Protein AF-A0A9X9LGQ1-F1 (afdb_monomer)

Structure (mmCIF, N/CA/C/O backbone):
data_AF-A0A9X9LGQ1-F1
#
_entry.id   AF-A0A9X9LGQ1-F1
#
loop_
_atom_site.group_PDB
_atom_site.id
_atom_site.type_symbol
_atom_site.label_atom_id
_atom_site.label_alt_id
_atom_site.label_comp_id
_atom_site.label_asym_id
_atom_site.label_entity_id
_atom_site.label_seq_id
_atom_site.pdbx_PDB_ins_code
_atom_site.Cartn_x
_atom_site.Cartn_y
_atom_site.Cartn_z
_atom_site.occupancy
_atom_site.B_iso_or_equiv
_atom_site.auth_seq_id
_atom_site.auth_comp_id
_atom_site.auth_asym_id
_atom_site.auth_atom_id
_atom_site.pdbx_PDB_model_num
ATOM 1 N N . LEU A 1 1 ? 14.668 6.853 -8.071 1.00 37.50 1 LEU A N 1
ATOM 2 C CA . LEU A 1 1 ? 14.312 5.574 -8.733 1.00 37.50 1 LEU A CA 1
ATOM 3 C C . LEU A 1 1 ? 15.547 4.689 -8.682 1.00 37.50 1 LEU A C 1
ATOM 5 O O . LEU A 1 1 ? 16.580 5.127 -9.162 1.00 37.50 1 LEU A O 1
ATOM 9 N N . THR A 1 2 ? 15.492 3.533 -8.028 1.00 37.81 2 THR A N 1
ATOM 10 C CA . THR A 1 2 ? 16.637 2.611 -7.967 1.00 37.81 2 THR A CA 1
ATOM 11 C C . THR A 1 2 ? 16.695 1.778 -9.253 1.00 37.81 2 THR A C 1
ATOM 13 O O . THR A 1 2 ? 15.685 1.151 -9.585 1.00 37.81 2 THR A O 1
ATOM 16 N N . PRO A 1 3 ? 17.831 1.768 -9.972 1.00 42.03 3 PRO A N 1
ATOM 17 C CA . PRO A 1 3 ? 18.050 0.942 -11.166 1.00 42.03 3 PRO A CA 1
ATOM 18 C C . PRO A 1 3 ? 17.846 -0.563 -10.924 1.00 42.03 3 PRO A C 1
ATOM 20 O O . PRO A 1 3 ? 17.483 -1.289 -11.843 1.00 42.03 3 PRO A O 1
ATOM 23 N N . ASP A 1 4 ? 17.998 -1.006 -9.673 1.00 45.75 4 ASP A N 1
ATOM 24 C CA . ASP A 1 4 ? 18.010 -2.413 -9.246 1.00 45.75 4 ASP A CA 1
ATOM 25 C C . ASP A 1 4 ? 16.699 -3.191 -9.452 1.00 45.75 4 ASP A C 1
ATOM 27 O O . ASP A 1 4 ? 16.687 -4.413 -9.318 1.00 45.75 4 ASP A O 1
ATOM 31 N N . ASP A 1 5 ? 15.580 -2.515 -9.733 1.00 49.78 5 ASP A N 1
ATOM 32 C CA . ASP A 1 5 ? 14.284 -3.179 -9.960 1.00 49.78 5 ASP A CA 1
ATOM 33 C C . ASP A 1 5 ? 14.076 -3.576 -11.439 1.00 49.78 5 ASP A C 1
ATOM 35 O O . ASP A 1 5 ? 13.166 -4.340 -11.760 1.00 49.78 5 ASP A O 1
ATOM 39 N N . PHE A 1 6 ? 14.915 -3.055 -12.344 1.00 53.09 6 PHE A N 1
ATOM 40 C CA . PHE A 1 6 ? 14.884 -3.315 -13.789 1.00 53.09 6 PHE A CA 1
ATOM 41 C C . PHE A 1 6 ? 16.257 -3.723 -14.334 1.00 53.09 6 PHE A C 1
ATOM 43 O O . PHE A 1 6 ? 16.522 -3.556 -15.523 1.00 53.09 6 PHE A O 1
ATOM 50 N N . THR A 1 7 ? 17.151 -4.238 -13.488 1.00 54.44 7 THR A N 1
ATOM 51 C CA . THR A 1 7 ? 18.443 -4.748 -13.946 1.00 54.44 7 THR A CA 1
ATOM 52 C C . THR A 1 7 ? 18.220 -5.937 -14.874 1.00 54.44 7 THR A C 1
ATOM 54 O O . THR A 1 7 ? 17.650 -6.961 -14.506 1.00 54.44 7 THR A O 1
ATOM 57 N N . VAL A 1 8 ? 18.659 -5.778 -16.117 1.00 58.62 8 VAL A N 1
ATOM 58 C CA . VAL A 1 8 ? 18.653 -6.825 -17.136 1.00 58.62 8 VAL A CA 1
ATOM 59 C C . VAL A 1 8 ? 20.102 -7.102 -17.503 1.00 58.62 8 VAL A C 1
ATOM 61 O O . VAL A 1 8 ? 20.921 -6.180 -17.548 1.00 58.62 8 VAL A O 1
ATOM 64 N N . LYS A 1 9 ? 20.435 -8.370 -17.760 1.00 60.38 9 LYS A N 1
ATOM 65 C CA . LYS A 1 9 ? 21.733 -8.724 -18.340 1.00 60.38 9 LYS A CA 1
ATOM 66 C C . LYS A 1 9 ? 21.868 -8.002 -19.683 1.00 60.38 9 LYS A C 1
ATOM 68 O O . LYS A 1 9 ? 20.999 -8.117 -20.538 1.00 60.38 9 LYS A O 1
ATOM 73 N N . THR A 1 10 ? 22.928 -7.215 -19.834 1.00 57.84 10 THR A N 1
ATOM 74 C CA . THR A 1 10 ? 23.156 -6.373 -21.023 1.00 57.84 10 THR A CA 1
ATOM 75 C C . THR A 1 10 ? 23.860 -7.114 -22.162 1.00 57.84 10 THR A C 1
ATOM 77 O O . THR A 1 10 ? 23.967 -6.569 -23.264 1.00 57.84 10 THR A O 1
ATOM 80 N N . ASN A 1 11 ? 24.282 -8.353 -21.892 1.00 62.91 11 ASN A N 1
ATOM 81 C CA . ASN A 1 11 ? 24.952 -9.245 -22.828 1.00 62.91 11 ASN A CA 1
ATOM 82 C C . ASN A 1 11 ? 23.941 -10.226 -23.425 1.00 62.91 11 ASN A C 1
ATOM 84 O O . ASN A 1 11 ? 22.983 -10.631 -22.758 1.00 62.91 11 ASN A O 1
ATOM 88 N N . ILE A 1 12 ? 24.189 -10.640 -24.664 1.00 66.06 12 ILE A N 1
ATOM 89 C CA . ILE A 1 12 ? 23.368 -11.639 -25.348 1.00 66.06 12 ILE A CA 1
ATOM 90 C C . ILE A 1 12 ? 23.609 -12.994 -24.682 1.00 66.06 12 ILE A C 1
ATOM 92 O O . ILE A 1 12 ? 24.744 -13.454 -24.590 1.00 66.06 12 ILE A O 1
ATOM 96 N N . SER A 1 13 ? 22.546 -13.643 -24.211 1.00 63.53 13 SER A N 1
ATOM 97 C CA . SER A 1 13 ? 22.615 -15.055 -23.839 1.00 63.53 13 SER A CA 1
ATOM 98 C C . SER A 1 13 ? 22.369 -15.910 -25.077 1.00 63.53 13 SER A C 1
ATOM 100 O O . SER A 1 13 ? 21.325 -15.766 -25.716 1.00 63.53 13 SER A O 1
ATOM 102 N N . GLU A 1 14 ? 23.299 -16.806 -25.395 1.00 64.75 14 GLU A N 1
ATOM 103 C CA . GLU A 1 14 ? 23.123 -17.762 -26.486 1.00 64.75 14 GLU A CA 1
ATOM 104 C C . GLU A 1 14 ? 21.973 -18.725 -26.164 1.00 64.75 14 GLU A C 1
ATOM 106 O O . GLU A 1 14 ? 21.966 -19.403 -25.135 1.00 64.75 14 GLU A O 1
ATOM 111 N N . VAL A 1 15 ? 20.978 -18.774 -27.049 1.00 69.56 15 VAL A N 1
ATOM 112 C CA . VAL A 1 15 ? 19.832 -19.680 -26.942 1.00 69.56 15 VAL A CA 1
ATOM 113 C C . VAL A 1 15 ? 19.718 -20.459 -28.240 1.00 69.56 15 VAL A C 1
ATOM 115 O O . VAL A 1 15 ? 19.598 -19.870 -29.311 1.00 69.56 15 VAL A O 1
ATOM 118 N N . ASN A 1 16 ? 19.719 -21.788 -28.148 1.00 73.00 16 ASN A N 1
ATOM 119 C CA . ASN A 1 16 ? 19.565 -22.659 -29.306 1.00 73.00 16 ASN A CA 1
ATOM 120 C C . ASN A 1 16 ? 18.090 -23.085 -29.469 1.00 73.00 16 ASN A C 1
ATOM 122 O O . ASN A 1 16 ? 17.499 -23.754 -28.613 1.00 73.00 16 ASN A O 1
ATOM 126 N N . ALA A 1 17 ? 17.487 -22.681 -30.585 1.00 64.69 17 ALA A N 1
ATOM 127 C CA . ALA A 1 17 ? 16.100 -22.941 -30.945 1.00 64.69 17 ALA A CA 1
ATOM 128 C C . ALA A 1 17 ? 15.830 -24.433 -31.162 1.00 64.69 17 ALA A C 1
ATOM 130 O O . ALA A 1 17 ? 14.736 -24.893 -30.846 1.00 64.69 17 ALA A O 1
ATOM 131 N N . ALA A 1 18 ? 16.812 -25.208 -31.638 1.00 60.62 18 ALA A N 1
ATOM 132 C CA . ALA A 1 18 ? 16.651 -26.646 -31.847 1.00 60.62 18 ALA A CA 1
ATOM 133 C C . ALA A 1 18 ? 16.437 -27.381 -30.517 1.00 60.62 18 ALA A C 1
ATOM 135 O O . ALA A 1 18 ? 15.508 -28.174 -30.388 1.00 60.62 18 ALA A O 1
ATOM 136 N N . THR A 1 19 ? 17.231 -27.059 -29.492 1.00 69.19 19 THR A N 1
ATOM 137 C CA . THR A 1 19 ? 17.069 -27.618 -28.139 1.00 69.19 19 THR A CA 1
ATOM 138 C C . THR A 1 19 ? 15.745 -27.230 -27.493 1.00 69.19 19 THR A C 1
ATOM 140 O O . THR A 1 19 ? 15.154 -28.041 -26.785 1.00 69.19 19 THR A O 1
ATOM 143 N N . LEU A 1 20 ? 15.241 -26.021 -27.758 1.00 66.88 20 LEU A N 1
ATOM 144 C CA . LEU A 1 20 ? 13.956 -25.580 -27.218 1.00 66.88 20 LEU A CA 1
ATOM 145 C C . LEU A 1 20 ? 12.765 -26.237 -27.907 1.00 66.88 20 LEU A C 1
ATOM 147 O O . LEU A 1 20 ? 11.826 -26.635 -27.224 1.00 66.88 20 LEU A O 1
ATOM 151 N N . LEU A 1 21 ? 12.823 -26.374 -29.235 1.00 61.62 21 LEU A N 1
ATOM 152 C CA . LEU A 1 21 ? 11.795 -27.029 -30.044 1.00 61.62 21 LEU A CA 1
ATOM 153 C C . LEU A 1 21 ? 11.721 -28.539 -29.771 1.00 61.62 21 LEU A C 1
ATOM 155 O O . LEU A 1 21 ? 10.626 -29.089 -29.732 1.00 61.62 21 LEU A O 1
ATOM 159 N N . LEU A 1 22 ? 12.864 -29.197 -29.544 1.00 58.12 22 LEU A N 1
ATOM 160 C CA . LEU A 1 22 ? 12.940 -30.630 -29.228 1.00 58.12 22 LEU A CA 1
ATOM 161 C C . LEU A 1 22 ? 12.661 -30.933 -27.744 1.00 58.12 22 LEU A C 1
ATOM 163 O O . LEU A 1 22 ? 12.143 -31.995 -27.421 1.00 58.12 22 LEU A O 1
ATOM 167 N N . GLY A 1 23 ? 12.948 -30.000 -26.829 1.00 52.22 23 GLY A N 1
ATOM 168 C CA . GLY A 1 23 ? 12.677 -30.145 -25.392 1.00 52.22 23 GLY A CA 1
ATOM 169 C C . GLY A 1 23 ? 11.207 -29.956 -24.980 1.00 52.22 23 GLY A C 1
ATOM 170 O O . GLY A 1 23 ? 10.876 -30.122 -23.801 1.00 52.22 23 GLY A O 1
ATOM 171 N N . LEU A 1 24 ? 10.319 -29.614 -25.924 1.00 47.78 24 LEU A N 1
ATOM 172 C CA . LEU A 1 24 ? 8.901 -29.293 -25.694 1.00 47.78 24 LEU A CA 1
ATOM 173 C C . LEU A 1 24 ? 8.084 -30.437 -25.067 1.00 47.78 24 LEU A C 1
ATOM 175 O O . LEU A 1 24 ? 7.090 -30.164 -24.393 1.00 47.78 24 LEU A O 1
ATOM 179 N N . GLU A 1 25 ? 8.518 -31.695 -25.189 1.00 41.34 25 GLU A N 1
ATOM 180 C CA . GLU A 1 25 ? 7.851 -32.841 -24.545 1.00 41.34 25 GLU A CA 1
ATOM 181 C C . GLU A 1 25 ? 7.913 -32.798 -23.005 1.00 41.34 25 GLU A C 1
ATOM 183 O O . GLU A 1 25 ? 7.108 -33.432 -22.324 1.00 41.34 25 GLU A O 1
ATOM 188 N N . SER A 1 26 ? 8.798 -31.984 -22.419 1.00 38.19 26 SER A N 1
ATOM 189 C CA . SER A 1 26 ? 8.917 -31.828 -20.961 1.00 38.19 26 SER A CA 1
ATOM 190 C C . SER A 1 26 ? 8.069 -30.686 -20.360 1.00 38.19 26 SER A C 1
ATOM 192 O O . SER A 1 26 ? 8.053 -30.497 -19.140 1.00 38.19 26 SER A O 1
ATOM 194 N N . GLN A 1 27 ? 7.312 -29.940 -21.179 1.00 45.09 27 GLN A N 1
ATOM 195 C CA . GLN A 1 27 ? 6.617 -28.707 -20.765 1.00 45.09 27 GLN A CA 1
ATOM 196 C C . GLN A 1 27 ? 5.243 -28.906 -20.101 1.00 45.09 27 GLN A C 1
ATOM 198 O O . GLN A 1 27 ? 4.714 -27.965 -19.509 1.00 45.09 27 GLN A O 1
ATOM 203 N N . HIS A 1 28 ? 4.685 -30.122 -20.072 1.00 40.34 28 HIS A N 1
ATOM 204 C CA . HIS A 1 28 ? 3.488 -30.422 -19.261 1.00 40.34 28 HIS A CA 1
ATOM 205 C C . HIS A 1 28 ? 3.720 -30.296 -17.739 1.00 40.34 28 HIS A C 1
ATOM 207 O O . HIS A 1 28 ? 2.773 -30.376 -16.964 1.00 40.34 28 HIS A O 1
ATOM 213 N N . LYS A 1 29 ? 4.958 -30.038 -17.290 1.00 38.88 29 LYS A N 1
ATOM 214 C CA . LYS A 1 29 ? 5.277 -29.711 -15.888 1.00 38.88 29 LYS A CA 1
ATOM 215 C C . LYS A 1 29 ? 5.228 -28.210 -15.551 1.00 38.88 29 LYS A C 1
ATOM 217 O O . LYS A 1 29 ? 5.363 -27.874 -14.380 1.00 38.88 29 LYS A O 1
ATOM 222 N N . ILE A 1 30 ? 5.022 -27.314 -16.526 1.00 44.62 30 ILE A N 1
ATOM 223 C CA . ILE A 1 30 ? 4.969 -25.847 -16.314 1.00 44.62 30 ILE A CA 1
ATOM 224 C C . ILE A 1 30 ? 3.532 -25.359 -16.023 1.00 44.62 30 ILE A C 1
ATOM 226 O O . ILE A 1 30 ? 3.333 -24.263 -15.509 1.00 44.62 30 ILE A O 1
ATOM 230 N N . SER A 1 31 ? 2.507 -26.180 -16.281 1.00 41.81 31 SER A N 1
ATOM 231 C CA . SER A 1 31 ? 1.094 -25.815 -16.081 1.00 41.81 31 SER A CA 1
ATOM 232 C C . SER A 1 31 ? 0.617 -25.858 -14.626 1.00 41.81 31 SER A C 1
ATOM 234 O O . SER A 1 31 ? -0.513 -25.455 -14.352 1.00 41.81 31 SER A O 1
ATOM 236 N N . VAL A 1 32 ? 1.444 -26.330 -13.688 1.00 43.47 32 VAL A N 1
ATOM 237 C CA . VAL A 1 32 ? 1.175 -26.167 -12.256 1.00 43.47 32 VAL A CA 1
ATOM 238 C C . VAL A 1 32 ? 1.901 -24.901 -11.809 1.00 43.47 32 VAL A C 1
ATOM 240 O O . VAL A 1 32 ? 3.135 -24.899 -11.810 1.00 43.47 32 VAL A O 1
ATOM 243 N N . PRO A 1 33 ? 1.184 -23.827 -11.426 1.00 52.44 33 PRO A N 1
ATOM 244 C CA . PRO A 1 33 ? 1.827 -22.669 -10.827 1.00 52.44 33 PRO A CA 1
ATOM 245 C C . PRO A 1 33 ? 2.613 -23.157 -9.611 1.00 52.44 33 PRO A C 1
ATOM 247 O O . PRO A 1 33 ? 2.033 -23.746 -8.694 1.00 52.44 33 PRO A O 1
ATOM 250 N N . ARG A 1 34 ? 3.936 -22.966 -9.615 1.00 57.09 34 ARG A N 1
ATOM 251 C CA . ARG A 1 34 ? 4.754 -23.253 -8.433 1.00 57.09 34 ARG A CA 1
ATOM 252 C C . ARG A 1 34 ? 4.221 -22.423 -7.267 1.00 57.09 34 ARG A C 1
ATOM 254 O O . ARG A 1 34 ? 3.729 -21.311 -7.460 1.00 57.09 34 ARG A O 1
ATOM 261 N N . ALA A 1 35 ? 4.277 -22.989 -6.063 1.00 52.69 35 ALA A N 1
ATOM 262 C CA . ALA A 1 35 ? 3.878 -22.258 -4.871 1.00 52.69 35 ALA A CA 1
ATOM 263 C C . ALA A 1 35 ? 4.704 -20.959 -4.788 1.00 52.69 35 ALA A C 1
ATOM 265 O O . ALA A 1 35 ? 5.930 -21.040 -4.899 1.00 52.69 35 ALA A O 1
ATOM 266 N N . PRO A 1 36 ? 4.059 -19.791 -4.613 1.00 59.88 36 PRO A N 1
ATOM 267 C CA . PRO A 1 36 ? 4.766 -18.525 -4.649 1.00 59.88 36 PRO A CA 1
ATOM 268 C C . PRO A 1 36 ? 5.815 -18.482 -3.542 1.00 59.88 36 PRO A C 1
ATOM 270 O O . PRO A 1 36 ? 5.516 -18.721 -2.367 1.00 59.88 36 PRO A O 1
ATOM 273 N N . THR A 1 37 ? 7.056 -18.208 -3.929 1.00 66.62 37 THR A N 1
ATOM 274 C CA . THR A 1 37 ? 8.180 -18.114 -2.997 1.00 66.62 37 THR A CA 1
ATOM 275 C C . THR A 1 37 ? 8.055 -16.863 -2.118 1.00 66.62 37 THR A C 1
ATOM 277 O O . THR A 1 37 ? 7.356 -15.902 -2.450 1.00 66.62 37 THR A O 1
ATOM 280 N N . LYS A 1 38 ? 8.743 -16.843 -0.966 1.00 60.59 38 LYS A N 1
ATOM 281 C CA . LYS A 1 38 ? 8.762 -15.674 -0.061 1.00 60.59 38 LYS A CA 1
ATOM 282 C C . LYS A 1 38 ? 9.223 -14.394 -0.782 1.00 60.59 38 LYS A C 1
ATOM 284 O O . LYS A 1 38 ? 8.750 -13.307 -0.452 1.00 60.59 38 LYS A O 1
ATOM 289 N N . ASP A 1 39 ? 10.085 -14.542 -1.786 1.00 60.25 39 ASP A N 1
ATOM 290 C CA . ASP A 1 39 ? 10.628 -13.440 -2.579 1.00 60.25 39 ASP A CA 1
ATOM 291 C C . ASP A 1 39 ? 9.631 -12.936 -3.637 1.00 60.25 39 ASP A C 1
ATOM 293 O O . ASP A 1 39 ? 9.506 -11.724 -3.820 1.00 60.25 39 ASP A O 1
ATOM 297 N N . GLU A 1 40 ? 8.823 -13.810 -4.247 1.00 59.50 40 GLU A N 1
ATOM 298 C CA . GLU A 1 40 ? 7.705 -13.417 -5.127 1.00 59.50 40 GLU A CA 1
ATOM 299 C C . GLU A 1 40 ? 6.584 -12.682 -4.376 1.00 59.50 40 GLU A C 1
ATOM 301 O O . GLU A 1 40 ? 5.919 -11.809 -4.938 1.00 59.50 40 GLU A O 1
ATOM 306 N N . MET A 1 41 ? 6.387 -13.008 -3.094 1.00 62.09 41 MET A N 1
ATOM 307 C CA . MET A 1 41 ? 5.446 -12.315 -2.205 1.00 62.09 41 MET A CA 1
ATOM 308 C C . MET A 1 41 ? 6.032 -11.053 -1.551 1.00 62.09 41 MET A C 1
ATOM 310 O O . MET A 1 41 ? 5.342 -10.391 -0.772 1.00 62.09 41 MET A O 1
ATOM 314 N N . SER A 1 42 ? 7.292 -10.706 -1.827 1.00 70.88 42 SER A N 1
ATOM 315 C CA . SER A 1 42 ? 7.921 -9.518 -1.245 1.00 70.88 42 SER A CA 1
ATOM 316 C C . SER A 1 42 ? 7.278 -8.218 -1.749 1.00 70.88 42 SER A C 1
ATOM 318 O O . SER A 1 42 ? 6.814 -8.117 -2.889 1.00 70.88 42 SER A O 1
ATOM 320 N N . LEU A 1 43 ? 7.288 -7.169 -0.917 1.00 72.19 43 LEU A N 1
ATOM 321 C CA . LEU A 1 43 ? 6.832 -5.833 -1.328 1.00 72.19 43 LEU A CA 1
ATOM 322 C C . LEU A 1 43 ? 7.687 -5.259 -2.471 1.00 72.19 43 LEU A C 1
ATOM 324 O O . LEU A 1 43 ? 7.174 -4.498 -3.300 1.00 72.19 43 LEU A O 1
ATOM 328 N N . ARG A 1 44 ? 8.953 -5.680 -2.582 1.00 74.25 44 ARG A N 1
ATOM 329 C CA . ARG A 1 44 ? 9.807 -5.401 -3.741 1.00 74.25 44 ARG A CA 1
ATOM 330 C C . ARG A 1 44 ? 9.225 -5.984 -5.030 1.00 74.25 44 ARG A C 1
ATOM 332 O O . ARG A 1 44 ? 9.036 -5.237 -5.992 1.00 74.25 44 ARG A O 1
ATOM 339 N N . ALA A 1 45 ? 8.889 -7.275 -5.045 1.00 74.25 45 ALA A N 1
ATOM 340 C CA . ALA A 1 45 ? 8.277 -7.931 -6.202 1.00 74.25 45 ALA A CA 1
ATOM 341 C C . ALA A 1 45 ? 6.912 -7.312 -6.547 1.00 74.25 45 ALA A C 1
ATOM 343 O O . ALA A 1 45 ? 6.625 -7.039 -7.717 1.00 74.25 45 ALA A O 1
ATOM 344 N N . TYR A 1 46 ? 6.107 -6.980 -5.532 1.00 76.94 46 TYR A N 1
ATOM 345 C CA . TYR A 1 46 ? 4.850 -6.250 -5.711 1.00 76.94 46 TYR A CA 1
ATOM 346 C C . TYR A 1 46 ? 5.060 -4.894 -6.403 1.00 76.94 46 TYR A C 1
ATOM 348 O O . TYR A 1 46 ? 4.395 -4.573 -7.392 1.00 76.94 46 TYR A O 1
ATOM 356 N N . THR A 1 47 ? 6.032 -4.111 -5.933 1.00 74.50 47 THR A N 1
ATOM 357 C CA . THR A 1 47 ? 6.358 -2.796 -6.500 1.00 74.50 47 THR A CA 1
ATOM 358 C C . THR A 1 47 ? 6.870 -2.915 -7.932 1.00 74.50 47 THR A C 1
ATOM 360 O O . THR A 1 47 ? 6.437 -2.152 -8.802 1.00 74.50 47 THR A O 1
ATOM 363 N N . ALA A 1 48 ? 7.748 -3.884 -8.204 1.00 76.25 48 ALA A N 1
ATOM 364 C CA . ALA A 1 48 ? 8.250 -4.169 -9.545 1.00 76.25 48 ALA A CA 1
ATOM 365 C C . ALA A 1 48 ? 7.101 -4.530 -10.501 1.00 76.25 48 ALA A C 1
ATOM 367 O O . ALA A 1 48 ? 6.974 -3.929 -11.572 1.00 76.25 48 ALA A O 1
ATOM 368 N N . ARG A 1 49 ? 6.180 -5.406 -10.077 1.00 78.31 49 ARG A N 1
ATOM 369 C CA . ARG A 1 49 ? 4.978 -5.769 -10.843 1.00 78.31 49 ARG A CA 1
ATOM 370 C C . ARG A 1 49 ? 4.067 -4.569 -11.094 1.00 78.31 49 ARG A C 1
ATOM 372 O O . ARG A 1 49 ? 3.584 -4.388 -12.210 1.00 78.31 49 ARG A O 1
ATOM 379 N N . CYS A 1 50 ? 3.845 -3.721 -10.094 1.00 78.81 50 CYS A N 1
ATOM 380 C CA . CYS A 1 50 ? 3.052 -2.500 -10.234 1.00 78.81 50 CYS A CA 1
ATOM 381 C C . CYS A 1 50 ? 3.668 -1.516 -11.233 1.00 78.81 50 CYS A C 1
ATOM 383 O O . CYS A 1 50 ? 2.952 -0.963 -12.070 1.00 78.81 50 CYS A O 1
ATOM 385 N N . ARG A 1 51 ? 4.989 -1.313 -11.189 1.00 78.62 51 ARG A N 1
ATOM 386 C CA . ARG A 1 51 ? 5.697 -0.473 -12.165 1.00 78.62 51 ARG A CA 1
ATOM 387 C C . ARG A 1 51 ? 5.606 -1.047 -13.569 1.00 78.62 51 ARG A C 1
ATOM 389 O O . ARG A 1 51 ? 5.271 -0.316 -14.495 1.00 78.62 51 ARG A O 1
ATOM 396 N N . LEU A 1 52 ? 5.810 -2.350 -13.715 1.00 82.38 52 LEU A N 1
ATOM 397 C CA . LEU A 1 52 ? 5.694 -3.026 -14.998 1.00 82.38 52 LEU A CA 1
ATOM 398 C C . LEU A 1 52 ? 4.253 -2.948 -15.539 1.00 82.38 52 LEU A C 1
ATOM 400 O O . LEU A 1 52 ? 4.053 -2.665 -16.712 1.00 82.38 52 LEU A O 1
ATOM 404 N N . ASN A 1 53 ? 3.229 -3.034 -14.685 1.00 84.06 53 ASN A N 1
ATOM 405 C CA . ASN A 1 53 ? 1.837 -2.779 -15.074 1.00 84.06 53 ASN A CA 1
ATOM 406 C C . ASN A 1 53 ? 1.582 -1.327 -15.514 1.00 84.06 53 ASN A C 1
ATOM 408 O O . ASN A 1 53 ? 0.797 -1.095 -16.435 1.00 84.06 53 ASN A O 1
ATOM 412 N N . ARG A 1 54 ? 2.224 -0.332 -14.885 1.00 85.31 54 ARG A N 1
ATOM 413 C CA . ARG A 1 54 ? 2.160 1.066 -15.350 1.00 85.31 54 ARG A CA 1
ATOM 414 C C . ARG A 1 54 ? 2.802 1.212 -16.729 1.00 85.31 54 ARG A C 1
ATOM 416 O O . ARG A 1 54 ? 2.204 1.869 -17.581 1.00 85.31 54 ARG A O 1
ATOM 423 N N . LEU A 1 55 ? 3.944 0.558 -16.957 1.00 86.19 55 LEU A N 1
ATOM 424 C CA . LEU A 1 55 ? 4.603 0.506 -18.263 1.00 86.19 55 LEU A CA 1
ATOM 425 C C . LEU A 1 55 ? 3.706 -0.159 -19.305 1.00 86.19 55 LEU A C 1
ATOM 427 O O . LEU A 1 55 ? 3.457 0.457 -20.330 1.00 86.19 55 LEU A O 1
ATOM 431 N N . ARG A 1 56 ? 3.111 -1.325 -19.016 1.00 87.56 56 ARG A N 1
ATOM 432 C CA . ARG A 1 56 ? 2.127 -1.992 -19.893 1.00 87.56 56 ARG A CA 1
ATOM 433 C C . ARG A 1 56 ? 0.987 -1.054 -20.285 1.00 87.56 56 ARG A C 1
ATOM 435 O O . ARG A 1 56 ? 0.683 -0.902 -21.460 1.00 87.56 56 ARG A O 1
ATOM 442 N N . ARG A 1 57 ? 0.384 -0.349 -19.319 1.00 88.12 57 ARG A N 1
ATOM 443 C CA . ARG A 1 57 ? -0.688 0.626 -19.603 1.00 88.12 57 ARG A CA 1
ATOM 444 C C . ARG A 1 57 ? -0.206 1.792 -20.460 1.00 88.12 57 ARG A C 1
ATOM 446 O O . ARG A 1 57 ? -0.946 2.269 -21.313 1.00 88.12 57 ARG A O 1
ATOM 453 N N . ALA A 1 58 ? 0.994 2.307 -20.214 1.00 88.69 58 ALA A N 1
ATOM 454 C CA . ALA A 1 58 ? 1.573 3.367 -21.034 1.00 88.69 58 ALA A CA 1
ATOM 455 C C . ALA A 1 58 ? 1.886 2.868 -22.458 1.00 88.69 58 ALA A C 1
ATOM 457 O O . ALA A 1 58 ? 1.537 3.539 -23.423 1.00 88.69 58 ALA A O 1
ATOM 458 N N . ALA A 1 59 ? 2.406 1.650 -22.586 1.00 89.75 59 ALA A N 1
ATOM 459 C CA . ALA A 1 59 ? 2.695 0.978 -23.842 1.00 89.75 59 ALA A CA 1
ATOM 460 C C . ALA A 1 59 ? 1.418 0.742 -24.669 1.00 89.75 59 ALA A C 1
ATOM 462 O O . ALA A 1 59 ? 1.366 1.113 -25.838 1.00 89.75 59 ALA A O 1
ATOM 463 N N . CYS A 1 60 ? 0.342 0.243 -24.048 1.00 89.50 60 CYS A N 1
ATOM 464 C CA . CYS A 1 60 ? -0.961 0.099 -24.703 1.00 89.50 60 CYS A CA 1
ATOM 465 C C . CYS A 1 60 ? -1.551 1.454 -25.121 1.00 89.50 60 CYS A C 1
ATOM 467 O O . CYS A 1 60 ? -2.132 1.556 -26.198 1.00 89.50 60 CYS A O 1
ATOM 469 N N . ARG A 1 61 ? -1.381 2.516 -24.318 1.00 89.75 61 ARG A N 1
ATOM 470 C CA . ARG A 1 61 ? -1.801 3.881 -24.696 1.00 89.75 61 ARG A CA 1
ATOM 471 C C . ARG A 1 61 ? -1.024 4.420 -25.899 1.00 89.75 61 ARG A C 1
ATOM 473 O O . ARG A 1 61 ? -1.613 5.072 -26.753 1.00 89.75 61 ARG A O 1
ATOM 480 N N . LEU A 1 62 ? 0.272 4.123 -25.998 1.00 88.88 62 LEU A N 1
ATOM 481 C CA . LEU A 1 62 ? 1.069 4.466 -27.178 1.00 88.88 62 LEU A CA 1
ATOM 482 C C . LEU A 1 62 ? 0.636 3.663 -28.406 1.00 88.88 62 LEU A C 1
ATOM 484 O O . LEU A 1 62 ? 0.473 4.234 -29.484 1.00 88.88 62 LEU A O 1
ATOM 488 N N . PHE A 1 63 ? 0.396 2.362 -28.241 1.00 89.00 63 PHE A N 1
ATOM 489 C CA . PHE A 1 63 ? -0.039 1.482 -29.324 1.00 89.00 63 PHE A CA 1
ATOM 490 C C . PHE A 1 63 ? -1.427 1.862 -29.869 1.00 89.00 63 PHE A C 1
ATOM 492 O O . PHE A 1 63 ? -1.659 1.826 -31.072 1.00 89.00 63 PHE A O 1
ATOM 499 N N . THR A 1 64 ? -2.330 2.305 -28.991 1.00 89.75 64 THR A N 1
ATOM 500 C CA . THR A 1 64 ? -3.682 2.781 -29.342 1.00 89.75 64 THR A CA 1
ATOM 501 C C . THR A 1 64 ? -3.728 4.245 -29.788 1.00 89.75 64 THR A C 1
ATOM 503 O O . THR A 1 64 ? -4.806 4.766 -30.071 1.00 89.75 64 THR A O 1
ATOM 506 N N . SER A 1 65 ? -2.581 4.924 -29.886 1.00 90.69 65 SER A N 1
ATOM 507 C CA . SER A 1 65 ? -2.531 6.301 -30.380 1.00 90.69 65 SER A CA 1
ATOM 508 C C . SER A 1 65 ? -3.007 6.396 -31.833 1.00 90.69 65 SER A C 1
ATOM 510 O O . SER A 1 65 ? -2.749 5.510 -32.648 1.00 90.69 65 SER A O 1
ATOM 512 N N . GLU A 1 66 ? -3.665 7.501 -32.193 1.00 87.25 66 GLU A N 1
ATOM 513 C CA . GLU A 1 66 ? -4.247 7.664 -33.534 1.00 87.25 66 GLU A CA 1
ATOM 514 C C . GLU A 1 66 ? -3.226 7.497 -34.666 1.00 87.25 66 GLU A C 1
ATOM 516 O O . GLU A 1 66 ? -3.552 6.949 -35.719 1.00 87.25 66 GLU A O 1
ATOM 521 N N . LYS A 1 67 ? -1.988 7.962 -34.453 1.00 85.06 67 LYS A N 1
ATOM 522 C CA . LYS A 1 67 ? -0.898 7.827 -35.428 1.00 85.06 67 LYS A CA 1
ATOM 523 C C . LYS A 1 67 ? -0.549 6.357 -35.656 1.00 85.06 67 LYS A C 1
ATOM 525 O O . LYS A 1 67 ? -0.511 5.920 -36.802 1.00 85.06 67 LYS A O 1
ATOM 530 N N . MET A 1 68 ? -0.368 5.602 -34.570 1.00 86.62 68 MET A N 1
ATOM 531 C CA . MET A 1 68 ? -0.035 4.181 -34.625 1.00 86.62 68 MET A CA 1
ATOM 532 C C . MET A 1 68 ? -1.181 3.374 -35.243 1.00 86.62 68 MET A C 1
ATOM 534 O O . MET A 1 68 ? -0.953 2.610 -36.170 1.00 86.62 68 MET A O 1
ATOM 538 N N . VAL A 1 69 ? -2.430 3.604 -34.827 1.00 88.25 69 VAL A N 1
ATOM 539 C CA . VAL A 1 69 ? -3.603 2.884 -35.358 1.00 88.25 69 VAL A CA 1
ATOM 540 C C . VAL A 1 69 ? -3.803 3.140 -36.855 1.00 88.25 69 VAL A C 1
ATOM 542 O O . VAL A 1 69 ? -4.066 2.200 -37.605 1.00 88.25 69 VAL A O 1
ATOM 545 N N . LYS A 1 70 ? -3.655 4.389 -37.323 1.00 87.25 70 LYS A N 1
ATOM 546 C CA . LYS A 1 70 ? -3.731 4.707 -38.761 1.00 87.25 70 LYS A CA 1
ATOM 547 C C . LYS A 1 70 ? -2.639 3.987 -39.547 1.00 87.25 70 LYS A C 1
ATOM 549 O O . LYS A 1 70 ? -2.914 3.491 -40.636 1.00 87.25 70 LYS A O 1
ATOM 554 N N . ALA A 1 71 ? -1.430 3.915 -39.001 1.00 85.25 71 ALA A N 1
ATOM 555 C CA . ALA A 1 71 ? -0.323 3.260 -39.675 1.00 85.25 71 ALA A CA 1
ATOM 556 C C . ALA A 1 71 ? -0.427 1.724 -39.653 1.00 85.25 71 ALA A C 1
ATOM 558 O O . ALA A 1 71 ? -0.146 1.090 -40.665 1.00 85.25 71 ALA A O 1
ATOM 559 N N . ILE A 1 72 ? -0.932 1.134 -38.561 1.00 87.38 72 ILE A N 1
ATOM 560 C CA . ILE A 1 72 ? -1.259 -0.299 -38.471 1.00 87.38 72 ILE A CA 1
ATOM 561 C C . ILE A 1 72 ? -2.278 -0.675 -39.549 1.00 87.38 72 ILE A C 1
ATOM 563 O O . ILE A 1 72 ? -2.031 -1.604 -40.308 1.00 87.38 72 ILE A O 1
ATOM 567 N N . LYS A 1 73 ? -3.382 0.076 -39.674 1.00 88.31 73 LYS A N 1
ATOM 568 C CA . LYS A 1 73 ? -4.412 -0.193 -40.694 1.00 88.31 73 LYS A CA 1
ATOM 569 C C . LYS A 1 73 ? -3.853 -0.132 -42.115 1.00 88.31 73 LYS A C 1
ATOM 571 O O . LYS A 1 73 ? -4.193 -0.963 -42.945 1.00 88.31 73 LYS A O 1
ATOM 576 N N . LYS A 1 74 ? -2.982 0.841 -42.403 1.00 87.31 74 LYS A N 1
ATOM 577 C CA . LYS A 1 74 ? -2.323 0.939 -43.713 1.00 87.31 74 LYS A CA 1
ATOM 578 C C . LYS A 1 74 ? -1.388 -0.244 -43.971 1.00 87.31 74 LYS A C 1
ATOM 580 O O . LYS A 1 74 ? -1.424 -0.803 -45.057 1.00 87.31 74 LYS A O 1
ATOM 585 N N . LEU A 1 75 ? -0.597 -0.648 -42.976 1.00 86.94 75 LEU A N 1
ATOM 586 C CA . LEU A 1 75 ? 0.277 -1.819 -43.079 1.00 86.94 75 LEU A CA 1
ATOM 587 C C . LEU A 1 75 ? -0.522 -3.112 -43.305 1.00 86.94 75 LEU A C 1
ATOM 589 O O . LEU A 1 75 ? -0.114 -3.956 -44.096 1.00 86.94 75 LEU A O 1
ATOM 593 N N . GLU A 1 76 ? -1.666 -3.262 -42.636 1.00 86.00 76 GLU A N 1
ATOM 594 C CA . GLU A 1 76 ? -2.571 -4.400 -42.829 1.00 86.00 76 GLU A CA 1
ATOM 595 C C . GLU A 1 76 ? -3.077 -4.480 -44.269 1.00 86.00 76 GLU A C 1
ATOM 597 O O . GLU A 1 76 ? -2.964 -5.537 -44.887 1.00 86.00 76 GLU A O 1
ATOM 602 N N . ILE A 1 77 ? -3.524 -3.354 -44.831 1.00 86.75 77 ILE A N 1
ATOM 603 C CA . ILE A 1 77 ? -3.978 -3.271 -46.225 1.00 86.75 77 ILE A CA 1
ATOM 604 C C . ILE A 1 77 ? -2.855 -3.661 -47.199 1.00 86.75 77 ILE A C 1
ATOM 606 O O . ILE A 1 77 ? -3.104 -4.400 -48.144 1.00 86.75 77 ILE A O 1
ATOM 610 N N . GLU A 1 78 ? -1.614 -3.222 -46.972 1.00 82.94 78 GLU A N 1
ATOM 611 C CA . GLU A 1 78 ? -0.463 -3.546 -47.834 1.00 82.94 78 GLU A CA 1
ATOM 612 C C . GLU A 1 78 ? -0.092 -5.041 -47.816 1.00 82.94 78 GLU A C 1
ATOM 614 O O . GLU A 1 78 ? 0.256 -5.624 -48.850 1.00 82.94 78 GLU A O 1
ATOM 619 N N . ILE A 1 79 ? -0.189 -5.685 -46.649 1.00 84.94 79 ILE A N 1
ATOM 620 C CA . ILE A 1 79 ? 0.064 -7.126 -46.494 1.00 84.94 79 ILE A CA 1
ATOM 621 C C . ILE A 1 79 ? -1.089 -7.942 -47.104 1.00 84.94 79 ILE A C 1
ATOM 623 O O . ILE A 1 79 ? -0.851 -8.955 -47.768 1.00 84.94 79 ILE A O 1
ATOM 627 N N . GLU A 1 80 ? -2.338 -7.499 -46.938 1.00 84.12 80 GLU A N 1
ATOM 628 C CA . GLU A 1 80 ? -3.517 -8.132 -47.547 1.00 84.12 80 GLU A CA 1
ATOM 629 C C . GLU A 1 80 ? -3.521 -7.995 -49.073 1.00 84.12 80 GLU A C 1
ATOM 631 O O . GLU A 1 80 ? -3.768 -8.979 -49.777 1.00 84.12 80 GLU A O 1
ATOM 636 N N . ALA A 1 81 ? -3.139 -6.822 -49.585 1.00 83.31 81 ALA A N 1
ATOM 637 C CA . ALA A 1 81 ? -2.959 -6.536 -51.007 1.00 83.31 81 ALA A CA 1
ATOM 638 C C . ALA A 1 81 ? -1.752 -7.262 -51.632 1.00 83.31 81 ALA A C 1
ATOM 640 O O . ALA A 1 81 ? -1.506 -7.115 -52.828 1.00 83.31 81 ALA A O 1
ATOM 641 N N . ARG A 1 82 ? -1.008 -8.061 -50.848 1.00 77.38 82 ARG A N 1
ATOM 642 C CA . ARG A 1 82 ? 0.174 -8.830 -51.275 1.00 77.38 82 ARG A CA 1
ATOM 643 C C . ARG A 1 82 ? 1.298 -7.957 -51.850 1.00 77.38 82 ARG A C 1
ATOM 645 O O . ARG A 1 82 ? 2.072 -8.428 -52.679 1.00 77.38 82 ARG A O 1
ATOM 652 N N . ARG A 1 83 ? 1.414 -6.700 -51.406 1.00 77.19 83 ARG A N 1
ATOM 653 C CA . ARG A 1 83 ? 2.554 -5.833 -51.754 1.00 77.19 83 ARG A CA 1
ATOM 654 C C . ARG A 1 83 ? 3.795 -6.180 -50.936 1.00 77.19 83 ARG A C 1
ATOM 656 O O . ARG A 1 83 ? 4.904 -6.119 -51.451 1.00 77.19 83 ARG A O 1
ATOM 663 N N . LEU A 1 84 ? 3.598 -6.630 -49.696 1.00 80.12 84 LEU A N 1
ATOM 664 C CA . LEU A 1 84 ? 4.639 -7.204 -48.842 1.00 80.12 84 LEU A CA 1
ATOM 665 C C . LEU A 1 84 ? 4.421 -8.714 -48.711 1.00 80.12 84 LEU A C 1
ATOM 667 O O . LEU A 1 84 ? 3.472 -9.155 -48.061 1.00 80.12 84 LEU A O 1
ATOM 671 N N . VAL A 1 85 ? 5.291 -9.507 -49.340 1.00 81.69 85 VAL A N 1
ATOM 672 C CA . VAL A 1 85 ? 5.184 -10.974 -49.381 1.00 81.69 85 VAL A CA 1
ATOM 673 C C . VAL A 1 85 ? 6.518 -11.615 -49.012 1.00 81.69 85 VAL A C 1
ATOM 675 O O . VAL A 1 85 ? 7.584 -11.159 -49.432 1.00 81.69 85 VAL A O 1
ATOM 678 N N . VAL A 1 86 ? 6.442 -12.677 -48.207 1.00 83.31 86 VAL A N 1
ATOM 679 C CA . VAL A 1 86 ? 7.591 -13.527 -47.875 1.00 83.31 86 VAL A CA 1
ATOM 680 C C . VAL A 1 86 ? 7.904 -14.427 -49.070 1.00 83.31 86 VAL A C 1
ATOM 682 O O . VAL A 1 86 ? 6.989 -14.976 -49.688 1.00 83.31 86 VAL A O 1
ATOM 685 N N . ARG A 1 87 ? 9.183 -14.584 -49.417 1.00 82.94 87 ARG A N 1
ATOM 686 C CA . ARG A 1 87 ? 9.585 -15.411 -50.559 1.00 82.94 87 ARG A CA 1
ATOM 687 C C . ARG A 1 87 ? 9.163 -16.871 -50.367 1.00 82.94 87 ARG A C 1
ATOM 689 O O . ARG A 1 87 ? 9.264 -17.420 -49.275 1.00 82.94 87 ARG A O 1
ATOM 696 N N . LYS A 1 88 ? 8.720 -17.509 -51.452 1.00 74.00 88 LYS A N 1
ATOM 697 C CA . LYS A 1 88 ? 8.191 -18.886 -51.433 1.00 74.00 88 LYS A CA 1
ATOM 698 C C . LYS A 1 88 ? 9.261 -19.956 -51.180 1.00 74.00 88 LYS A C 1
ATOM 700 O O . LYS A 1 88 ? 8.926 -21.048 -50.747 1.00 74.00 88 LYS A O 1
ATOM 705 N N . ASP A 1 89 ? 10.523 -19.647 -51.465 1.00 74.12 89 ASP A N 1
ATOM 706 C CA . ASP A 1 89 ? 11.698 -20.505 -51.269 1.00 74.12 89 ASP A CA 1
ATOM 707 C C . ASP A 1 89 ? 12.231 -20.486 -49.825 1.00 74.12 89 ASP A C 1
ATOM 709 O O . ASP A 1 89 ? 13.036 -21.339 -49.456 1.00 74.12 89 ASP A O 1
ATOM 713 N N . ARG A 1 90 ? 11.782 -19.539 -48.989 1.00 74.19 90 ARG A N 1
ATOM 714 C CA . ARG A 1 90 ? 12.239 -19.361 -47.602 1.00 74.19 90 ARG A CA 1
ATOM 715 C C . ARG A 1 90 ? 11.092 -19.599 -46.625 1.00 74.19 90 ARG A C 1
ATOM 717 O O . ARG A 1 90 ? 10.256 -18.730 -46.381 1.00 74.19 90 ARG A O 1
ATOM 724 N N . HIS A 1 91 ? 11.081 -20.771 -45.998 1.00 71.62 91 HIS A N 1
ATOM 725 C CA . HIS A 1 91 ? 10.056 -21.129 -45.022 1.00 71.62 91 HIS A CA 1
ATOM 726 C C . HIS A 1 91 ? 10.453 -20.712 -43.598 1.00 71.62 91 HIS A C 1
ATOM 728 O O . HIS A 1 91 ? 11.132 -21.459 -42.896 1.00 71.62 91 HIS A O 1
ATOM 734 N N . LEU A 1 92 ? 9.932 -19.572 -43.130 1.00 72.19 92 LEU A N 1
ATOM 735 C CA . LEU A 1 92 ? 10.142 -19.034 -41.769 1.00 72.19 92 LEU A CA 1
ATOM 736 C C . LEU A 1 92 ? 9.794 -20.008 -40.622 1.00 72.19 92 LEU A C 1
ATOM 738 O O . LEU A 1 92 ? 10.207 -19.799 -39.484 1.00 72.19 92 LEU A O 1
ATOM 742 N N . TRP A 1 93 ? 9.006 -21.050 -40.898 1.00 71.00 93 TRP A N 1
ATOM 743 C CA . TRP A 1 93 ? 8.508 -21.990 -39.894 1.00 71.00 93 TRP A CA 1
ATOM 744 C C . TRP A 1 93 ? 8.920 -23.454 -40.119 1.00 71.00 93 TRP A C 1
ATOM 746 O O . TRP A 1 93 ? 8.850 -24.237 -39.180 1.00 71.00 93 TRP A O 1
ATOM 756 N N . LYS A 1 94 ? 9.345 -23.869 -41.317 1.00 74.62 94 LYS A N 1
ATOM 757 C CA . LYS A 1 94 ? 9.830 -25.250 -41.528 1.00 74.62 94 LYS A CA 1
ATOM 758 C C . LYS A 1 94 ? 11.314 -25.369 -41.191 1.00 74.62 94 LYS A C 1
ATOM 760 O O . LYS A 1 94 ? 11.734 -26.377 -40.632 1.00 74.62 94 LYS A O 1
ATOM 765 N N . ASP A 1 95 ? 12.090 -24.334 -41.509 1.00 81.44 95 ASP A N 1
ATOM 766 C CA . ASP A 1 95 ? 13.538 -24.342 -41.344 1.00 81.44 95 ASP A CA 1
ATOM 767 C C . ASP A 1 95 ? 13.944 -23.850 -39.946 1.00 81.44 95 ASP A C 1
ATOM 769 O O . ASP A 1 95 ? 13.670 -22.715 -39.545 1.00 81.44 95 ASP A O 1
ATOM 773 N N . VAL A 1 96 ? 14.611 -24.722 -39.188 1.00 78.88 96 VAL A N 1
ATOM 774 C CA . VAL A 1 96 ? 15.123 -24.410 -37.846 1.00 78.88 96 VAL A CA 1
ATOM 775 C C . VAL A 1 96 ? 16.245 -23.367 -37.908 1.00 78.88 96 VAL A C 1
ATOM 777 O O . VAL A 1 96 ? 16.348 -22.539 -37.004 1.00 78.88 96 VAL A O 1
ATOM 780 N N . GLY A 1 97 ? 17.043 -23.347 -38.979 1.00 82.38 97 GLY A N 1
ATOM 781 C CA . GLY A 1 97 ? 18.097 -22.358 -39.191 1.00 82.38 97 GLY A CA 1
ATOM 782 C C . GLY A 1 97 ? 17.534 -20.955 -39.405 1.00 82.38 97 GLY A C 1
ATOM 783 O O . GLY A 1 97 ? 17.990 -20.005 -38.772 1.00 82.38 97 GLY A O 1
ATOM 784 N N . GLU A 1 98 ? 16.490 -20.816 -40.224 1.00 82.44 98 GLU A N 1
ATOM 785 C CA . GLU A 1 98 ? 15.828 -19.519 -40.431 1.00 82.44 98 GLU A CA 1
ATOM 786 C C . GLU A 1 98 ? 15.107 -19.034 -39.162 1.00 82.44 98 GLU A C 1
ATOM 788 O O . GLU A 1 98 ? 15.186 -17.853 -38.814 1.00 82.44 98 GLU A O 1
ATOM 793 N N . ARG A 1 99 ? 14.493 -19.947 -38.394 1.00 84.00 99 ARG A N 1
ATOM 794 C CA . ARG A 1 99 ? 13.938 -19.636 -37.063 1.00 84.00 99 ARG A CA 1
ATOM 795 C C . ARG A 1 99 ? 15.006 -19.134 -36.098 1.00 84.00 99 ARG A C 1
ATOM 797 O O . ARG A 1 99 ? 14.764 -18.162 -35.386 1.00 84.00 99 ARG A O 1
ATOM 804 N N . GLN A 1 100 ? 16.178 -19.767 -36.086 1.00 85.06 100 GLN A N 1
ATOM 805 C CA . GLN A 1 100 ? 17.301 -19.351 -35.248 1.00 85.06 100 GLN A CA 1
ATOM 806 C C . GLN A 1 100 ? 17.797 -17.952 -35.627 1.00 85.06 100 GLN A C 1
ATOM 808 O O . GLN A 1 100 ? 18.063 -17.151 -34.736 1.00 85.06 100 GLN A O 1
ATOM 813 N N . LYS A 1 101 ? 17.891 -17.627 -36.922 1.00 85.75 101 LYS A N 1
ATOM 814 C CA . LYS A 1 101 ? 18.310 -16.289 -37.373 1.00 85.75 101 LYS A CA 1
ATOM 815 C C . LYS A 1 101 ? 17.349 -15.204 -36.901 1.00 85.75 101 LYS A C 1
ATOM 817 O O . LYS A 1 101 ? 17.783 -14.240 -36.276 1.00 85.75 101 LYS A O 1
ATOM 822 N N . VAL A 1 102 ? 16.045 -15.384 -37.134 1.00 86.25 102 VAL A N 1
ATOM 823 C CA . VAL A 1 102 ? 15.032 -14.410 -36.693 1.00 86.25 102 VAL A CA 1
ATOM 824 C C . VAL A 1 102 ? 15.005 -14.304 -35.167 1.00 86.25 102 VAL A C 1
ATOM 826 O O . VAL A 1 102 ? 14.890 -13.202 -34.632 1.00 86.25 102 VAL A O 1
ATOM 829 N N . LEU A 1 103 ? 15.166 -15.425 -34.457 1.00 87.00 103 LEU A N 1
ATOM 830 C CA . LEU A 1 103 ? 15.289 -15.424 -33.003 1.00 87.00 103 LEU A CA 1
ATOM 831 C C . LEU A 1 103 ? 16.512 -14.616 -32.547 1.00 87.00 103 LEU A C 1
ATOM 833 O O . LEU A 1 103 ? 16.355 -13.737 -31.709 1.00 87.00 103 LEU A O 1
ATOM 837 N N . ASN A 1 104 ? 17.695 -14.839 -33.124 1.00 87.44 104 ASN A N 1
ATOM 838 C CA . ASN A 1 104 ? 18.915 -14.099 -32.786 1.00 87.44 104 ASN A CA 1
ATOM 839 C C . ASN A 1 104 ? 18.760 -12.593 -33.035 1.00 87.44 104 ASN A C 1
ATOM 841 O O . ASN A 1 104 ? 19.160 -11.784 -32.198 1.00 87.44 104 ASN A O 1
ATOM 845 N N . TRP A 1 105 ? 18.120 -12.202 -34.142 1.00 88.44 105 TRP A N 1
ATOM 846 C CA . TRP A 1 105 ? 17.822 -10.795 -34.417 1.00 88.44 105 TRP A CA 1
ATOM 847 C C . TRP A 1 105 ? 16.889 -10.191 -33.369 1.00 88.44 105 TRP A C 1
ATOM 849 O O . TRP A 1 105 ? 17.111 -9.065 -32.935 1.00 88.44 105 TRP A O 1
ATOM 859 N N . LEU A 1 106 ? 15.875 -10.923 -32.905 1.00 86.94 106 LEU A N 1
ATOM 860 C CA . LEU A 1 106 ? 14.976 -10.434 -31.856 1.00 86.94 106 LEU A CA 1
ATOM 861 C C . LEU A 1 106 ? 15.631 -10.424 -30.469 1.00 86.94 106 LEU A C 1
ATOM 863 O O . LEU A 1 106 ? 15.382 -9.507 -29.693 1.00 86.94 106 LEU A O 1
ATOM 867 N N . LEU A 1 107 ? 16.502 -11.387 -30.168 1.00 87.00 107 LEU A N 1
ATOM 868 C CA . LEU A 1 107 ? 17.277 -11.437 -28.923 1.00 87.00 107 LEU A CA 1
ATOM 869 C C . LEU A 1 107 ? 18.397 -10.385 -28.864 1.00 87.00 107 LEU A C 1
ATOM 871 O O . LEU A 1 107 ? 18.949 -10.136 -27.793 1.00 87.00 107 LEU A O 1
ATOM 875 N N . SER A 1 108 ? 18.706 -9.732 -29.989 1.00 87.12 108 SER A N 1
ATOM 876 C CA . SER A 1 108 ? 19.575 -8.551 -30.013 1.00 87.12 108 SER A CA 1
ATOM 877 C C . SER A 1 108 ? 18.945 -7.345 -29.301 1.00 87.12 108 SER A C 1
ATOM 879 O O . SER A 1 108 ? 19.666 -6.474 -28.806 1.00 87.12 108 SER A O 1
ATOM 881 N N . TYR A 1 109 ? 17.610 -7.304 -29.206 1.00 88.25 109 TYR A N 1
ATOM 882 C CA . TYR A 1 109 ? 16.897 -6.319 -28.404 1.00 88.25 109 TYR A CA 1
ATOM 883 C C . TYR A 1 109 ? 17.034 -6.621 -26.913 1.00 88.25 109 TYR A C 1
ATOM 885 O O . TYR A 1 109 ? 17.079 -7.769 -26.477 1.00 88.25 109 TYR A O 1
ATOM 893 N N . ASN A 1 110 ? 17.007 -5.567 -26.105 1.00 87.19 110 ASN A N 1
ATOM 894 C CA . ASN A 1 110 ? 16.978 -5.687 -24.657 1.00 87.19 110 ASN A CA 1
ATOM 895 C C . ASN A 1 110 ? 15.731 -6.485 -24.206 1.00 87.19 110 ASN A C 1
ATOM 897 O O . ASN A 1 110 ? 14.607 -6.096 -24.556 1.00 87.19 110 ASN A O 1
ATOM 901 N N . PRO A 1 111 ? 15.895 -7.537 -23.379 1.00 85.50 111 PRO A N 1
ATOM 902 C CA . PRO A 1 111 ? 14.804 -8.385 -22.898 1.00 85.50 111 PRO A CA 1
ATOM 903 C C . PRO A 1 111 ? 13.606 -7.632 -22.306 1.00 85.50 111 PRO A C 1
ATOM 905 O O . PRO A 1 111 ? 12.463 -8.030 -22.519 1.00 85.50 111 PRO A O 1
ATOM 908 N N . LEU A 1 112 ? 13.827 -6.512 -21.609 1.00 84.88 112 LEU A N 1
ATOM 909 C CA . LEU A 1 112 ? 12.737 -5.722 -21.026 1.00 84.88 112 LEU A CA 1
ATOM 910 C C . LEU A 1 112 ? 11.908 -4.997 -22.096 1.00 84.88 112 LEU A C 1
ATOM 912 O O . LEU A 1 112 ? 10.678 -4.998 -22.027 1.00 84.88 112 LEU A O 1
ATOM 916 N N . TRP A 1 113 ? 12.567 -4.402 -23.094 1.00 88.38 113 TRP A N 1
ATOM 917 C CA . TRP A 1 113 ? 11.882 -3.779 -24.228 1.00 88.38 113 TRP A CA 1
ATOM 918 C C . TRP A 1 113 ? 11.118 -4.833 -25.030 1.00 88.38 113 TRP A C 1
ATOM 920 O O . TRP A 1 113 ? 9.933 -4.647 -25.311 1.00 88.38 113 TRP A O 1
ATOM 930 N N . LEU A 1 114 ? 11.762 -5.969 -25.307 1.00 89.00 114 LEU A N 1
ATOM 931 C CA . LEU A 1 114 ? 11.170 -7.088 -26.031 1.00 89.00 114 LEU A CA 1
ATOM 932 C C . LEU A 1 114 ? 9.944 -7.658 -25.304 1.00 89.00 114 LEU A C 1
ATOM 934 O O . LEU A 1 114 ? 8.901 -7.842 -25.927 1.00 89.00 114 LEU A O 1
ATOM 938 N N . ARG A 1 115 ? 10.023 -7.848 -23.980 1.00 87.62 115 ARG A N 1
ATOM 939 C CA . ARG A 1 115 ? 8.888 -8.263 -23.141 1.00 87.62 115 ARG A CA 1
ATOM 940 C C . ARG A 1 115 ? 7.703 -7.315 -23.302 1.00 87.62 115 ARG A C 1
ATOM 942 O O . ARG A 1 115 ? 6.598 -7.771 -23.576 1.00 87.62 115 ARG A O 1
ATOM 949 N N . ILE A 1 116 ? 7.926 -6.008 -23.149 1.00 87.25 116 ILE A N 1
ATOM 950 C CA . ILE A 1 116 ? 6.857 -5.002 -23.255 1.00 87.25 116 ILE A CA 1
ATOM 951 C C . ILE A 1 116 ? 6.254 -5.002 -24.665 1.00 87.25 116 ILE A C 1
ATOM 953 O O . ILE A 1 116 ? 5.036 -4.928 -24.794 1.00 87.25 116 ILE A O 1
ATOM 957 N N . GLY A 1 117 ? 7.082 -5.107 -25.709 1.00 89.56 117 GLY A N 1
ATOM 958 C CA . GLY A 1 117 ? 6.625 -5.149 -27.101 1.00 89.56 117 GLY A CA 1
ATOM 959 C C . GLY A 1 117 ? 5.803 -6.394 -27.439 1.00 89.56 117 GLY A C 1
ATOM 960 O O . GLY A 1 117 ? 4.788 -6.298 -28.126 1.00 89.56 117 GLY A O 1
ATOM 961 N N . LEU A 1 118 ? 6.197 -7.564 -26.934 1.00 89.50 118 LEU A N 1
ATOM 962 C CA . LEU A 1 118 ? 5.437 -8.801 -27.123 1.00 89.50 118 LEU A CA 1
ATOM 963 C C . LEU A 1 118 ? 4.104 -8.750 -26.364 1.00 89.50 118 LEU A C 1
ATOM 965 O O . LEU A 1 118 ? 3.054 -9.016 -26.947 1.00 89.50 118 LEU A O 1
ATOM 969 N N . GLU A 1 119 ? 4.113 -8.328 -25.098 1.00 89.94 119 GLU A N 1
ATOM 970 C CA . GLU A 1 119 ? 2.889 -8.211 -24.294 1.00 89.94 119 GLU A CA 1
ATOM 971 C C . GLU A 1 119 ? 1.880 -7.224 -24.912 1.00 89.94 119 GLU A C 1
ATOM 973 O O . GLU A 1 119 ? 0.675 -7.469 -24.875 1.00 89.94 119 GLU A O 1
ATOM 978 N N . THR A 1 120 ? 2.334 -6.124 -25.526 1.00 89.62 120 THR A N 1
ATOM 979 C CA . THR A 1 120 ? 1.432 -5.134 -26.143 1.00 89.62 120 THR A CA 1
ATOM 980 C C . THR A 1 120 ? 0.839 -5.601 -27.467 1.00 89.62 120 THR A C 1
ATOM 982 O O . THR A 1 120 ? -0.329 -5.328 -27.736 1.00 89.62 120 THR A O 1
ATOM 985 N N . ILE A 1 121 ? 1.616 -6.301 -28.295 1.00 88.25 121 ILE A N 1
ATOM 986 C CA . ILE A 1 121 ? 1.198 -6.717 -29.644 1.00 88.25 121 ILE A CA 1
ATOM 987 C C . ILE A 1 121 ? 0.321 -7.965 -29.626 1.00 88.25 121 ILE A C 1
ATOM 989 O O . ILE A 1 121 ? -0.546 -8.124 -30.497 1.00 88.25 121 ILE A O 1
ATOM 993 N N . PHE A 1 122 ? 0.566 -8.864 -28.674 1.00 84.62 122 PHE A N 1
ATOM 994 C CA . PHE A 1 122 ? -0.237 -10.068 -28.481 1.00 84.62 122 PHE A CA 1
ATOM 995 C C . PHE A 1 122 ? -1.372 -9.854 -27.475 1.00 84.62 122 PHE A C 1
ATOM 997 O O . PHE A 1 122 ? -2.373 -10.556 -27.550 1.00 84.62 122 PHE A O 1
ATOM 1004 N N . GLY A 1 123 ? -1.265 -8.868 -26.578 1.00 82.56 123 GLY A N 1
ATOM 1005 C CA . GLY A 1 123 ? -2.268 -8.630 -25.535 1.00 82.56 123 GLY A CA 1
ATOM 1006 C C . GLY A 1 123 ? -2.263 -9.691 -24.427 1.00 82.56 123 GLY A C 1
ATOM 1007 O O . GLY A 1 123 ? -3.188 -9.731 -23.618 1.00 82.56 123 GLY A O 1
ATOM 1008 N N . GLU A 1 124 ? -1.230 -10.535 -24.376 1.00 82.50 124 GLU A N 1
ATOM 1009 C CA . GLU A 1 124 ? -1.057 -11.610 -23.399 1.00 82.50 124 GLU A CA 1
ATOM 1010 C C . GLU A 1 124 ? 0.018 -11.238 -22.369 1.00 82.50 124 GLU A C 1
ATOM 1012 O O . GLU A 1 124 ? 1.002 -10.570 -22.686 1.00 82.50 124 GLU A O 1
ATOM 1017 N N . LEU A 1 125 ? -0.156 -11.673 -21.118 1.00 79.69 125 LEU A N 1
ATOM 1018 C CA . LEU A 1 125 ? 0.842 -11.473 -20.065 1.00 79.69 125 LEU A CA 1
ATOM 1019 C C . LEU A 1 125 ? 1.854 -12.621 -20.074 1.00 79.69 125 LEU A C 1
ATOM 1021 O O . LEU A 1 125 ? 1.483 -13.769 -19.838 1.00 79.69 125 LEU A O 1
ATOM 1025 N N . LEU A 1 126 ? 3.136 -12.302 -20.263 1.00 77.56 126 LEU A N 1
ATOM 1026 C CA . LEU A 1 126 ? 4.210 -13.292 -20.215 1.00 77.56 126 LEU A CA 1
ATOM 1027 C C . LEU A 1 126 ? 4.528 -13.671 -18.762 1.00 77.56 126 LEU A C 1
ATOM 1029 O O . LEU A 1 126 ? 4.928 -12.818 -17.954 1.00 77.56 126 LEU A O 1
ATOM 1033 N N . SER A 1 127 ? 4.379 -14.957 -18.439 1.00 67.19 127 SER A N 1
ATOM 1034 C CA . SER A 1 127 ? 4.768 -15.555 -17.158 1.00 67.19 127 SER A CA 1
ATOM 1035 C C . SER A 1 127 ? 6.278 -15.818 -17.117 1.00 67.19 127 SER A C 1
ATOM 1037 O O . SER A 1 127 ? 6.717 -16.961 -17.197 1.00 67.19 127 SER A O 1
ATOM 1039 N N . LEU A 1 128 ? 7.065 -14.744 -17.046 1.00 70.25 128 LEU A N 1
ATOM 1040 C CA . LEU A 1 128 ? 8.519 -14.801 -16.850 1.00 70.25 128 LEU A CA 1
ATOM 1041 C C . LEU A 1 128 ? 8.847 -14.675 -15.360 1.00 70.25 128 LEU A C 1
ATOM 1043 O O . LEU A 1 128 ? 8.249 -13.820 -14.695 1.00 70.25 128 LEU A O 1
ATOM 1047 N N . GLU A 1 129 ? 9.800 -15.476 -14.873 1.00 62.66 129 GLU A N 1
ATOM 1048 C CA . GLU A 1 129 ? 10.310 -15.405 -13.492 1.00 62.66 129 GLU A CA 1
ATOM 1049 C C . GLU A 1 129 ? 11.052 -14.074 -13.261 1.00 62.66 129 GLU A C 1
ATOM 1051 O O . GLU A 1 129 ? 10.770 -13.372 -12.292 1.00 62.66 129 GLU A O 1
ATOM 1056 N N . ASP A 1 130 ? 11.881 -13.653 -14.226 1.00 66.06 130 ASP A N 1
ATOM 1057 C CA . ASP A 1 130 ? 12.655 -12.408 -14.184 1.00 66.06 130 ASP A CA 1
ATOM 1058 C C . ASP A 1 130 ? 12.539 -11.588 -15.477 1.00 66.06 130 ASP A C 1
ATOM 1060 O O . ASP A 1 130 ? 12.264 -12.100 -16.561 1.00 66.06 130 ASP A O 1
ATOM 1064 N N . ASN A 1 131 ? 12.845 -10.287 -15.400 1.00 67.38 131 ASN A N 1
ATOM 1065 C CA . ASN A 1 131 ? 12.975 -9.432 -16.593 1.00 67.38 131 ASN A CA 1
ATOM 1066 C C . ASN A 1 131 ? 14.156 -9.829 -17.501 1.00 67.38 131 ASN A C 1
ATOM 1068 O O . ASN A 1 131 ? 14.247 -9.336 -18.621 1.00 67.38 131 ASN A O 1
ATOM 1072 N N . SER A 1 132 ? 15.054 -10.692 -17.015 1.00 66.88 132 SER A N 1
ATOM 1073 C CA . SER A 1 132 ? 16.205 -11.222 -17.754 1.00 66.88 132 SER A CA 1
ATOM 1074 C C . SER A 1 132 ? 16.025 -12.673 -18.212 1.00 66.88 132 SER A C 1
ATOM 1076 O O . SER A 1 132 ? 16.983 -13.278 -18.689 1.00 66.88 132 SER A O 1
ATOM 1078 N N . ASP A 1 133 ? 14.818 -13.233 -18.083 1.00 75.31 133 ASP A N 1
ATOM 1079 C CA . ASP A 1 133 ? 14.512 -14.579 -18.563 1.00 75.31 133 ASP A CA 1
ATOM 1080 C C . ASP A 1 133 ? 14.397 -14.600 -20.096 1.00 75.31 133 ASP A C 1
ATOM 1082 O O . ASP A 1 133 ? 13.325 -14.469 -20.693 1.00 75.31 133 ASP A O 1
ATOM 1086 N N . VAL A 1 134 ? 15.553 -14.746 -20.740 1.00 77.94 134 VAL A N 1
ATOM 1087 C CA . VAL A 1 134 ? 15.667 -14.854 -22.197 1.00 77.94 134 VAL A CA 1
ATOM 1088 C C . VAL A 1 134 ? 15.087 -16.178 -22.704 1.00 77.94 134 VAL A C 1
ATOM 1090 O O . VAL A 1 134 ? 14.606 -16.243 -23.834 1.00 77.94 134 VAL A O 1
ATOM 1093 N N . MET A 1 135 ? 15.059 -17.220 -21.866 1.00 78.00 135 MET A N 1
ATOM 1094 C CA . MET A 1 135 ? 14.540 -18.534 -22.238 1.00 78.00 135 MET A CA 1
ATOM 1095 C C . MET A 1 135 ? 13.023 -18.490 -22.422 1.00 78.00 135 MET A C 1
ATOM 1097 O O . MET A 1 135 ? 12.514 -18.908 -23.464 1.00 78.00 135 MET A O 1
ATOM 1101 N N . GLY A 1 136 ? 12.298 -17.921 -21.456 1.00 79.50 136 GLY A N 1
ATOM 1102 C CA . GLY A 1 136 ? 10.851 -17.735 -21.561 1.00 79.50 136 GLY A CA 1
ATOM 1103 C C . GLY A 1 136 ? 10.455 -16.841 -22.742 1.00 79.50 136 GLY A C 1
ATOM 1104 O O . GLY A 1 136 ? 9.495 -17.146 -23.454 1.00 79.50 136 GLY A O 1
ATOM 1105 N N . LEU A 1 137 ? 11.235 -15.787 -23.020 1.00 82.38 137 LEU A N 1
ATOM 1106 C CA . LEU A 1 137 ? 11.046 -14.938 -24.204 1.00 82.38 137 LEU A CA 1
ATOM 1107 C C . LEU A 1 137 ? 11.271 -15.713 -25.510 1.00 82.38 137 LEU A C 1
ATOM 1109 O O . LEU A 1 137 ? 10.449 -15.617 -26.421 1.00 82.38 137 LEU A O 1
ATOM 1113 N N . ALA A 1 138 ? 12.337 -16.511 -25.599 1.00 83.44 138 ALA A N 1
ATOM 1114 C CA . ALA A 1 138 ? 12.642 -17.313 -26.781 1.00 83.44 138 ALA A CA 1
ATOM 1115 C C . ALA A 1 138 ? 11.567 -18.375 -27.056 1.00 83.44 138 ALA A C 1
ATOM 1117 O O . ALA A 1 138 ? 11.126 -18.519 -28.196 1.00 83.44 138 ALA A O 1
ATOM 1118 N N . VAL A 1 139 ? 11.086 -19.068 -26.017 1.00 82.56 139 VAL A N 1
ATOM 1119 C CA . VAL A 1 139 ? 9.983 -20.039 -26.129 1.00 82.56 139 VAL A CA 1
ATOM 1120 C C . VAL A 1 139 ? 8.710 -19.358 -26.627 1.00 82.56 139 VAL A C 1
ATOM 1122 O O . VAL A 1 139 ? 8.046 -19.881 -27.522 1.00 82.56 139 VAL A O 1
ATOM 1125 N N . PHE A 1 140 ? 8.382 -18.174 -26.104 1.00 84.12 140 PHE A N 1
ATOM 1126 C CA . PHE A 1 140 ? 7.220 -17.422 -26.571 1.00 84.12 140 PHE A CA 1
ATOM 1127 C C . PHE A 1 140 ? 7.369 -16.991 -28.035 1.00 84.12 140 PHE A C 1
ATOM 1129 O O . PHE A 1 140 ? 6.450 -17.181 -28.827 1.00 84.12 140 PHE A O 1
ATOM 1136 N N . ILE A 1 141 ? 8.531 -16.470 -28.434 1.00 85.56 141 ILE A N 1
ATOM 1137 C CA . ILE A 1 141 ? 8.796 -16.074 -29.825 1.00 85.56 141 ILE A CA 1
ATOM 1138 C C . ILE A 1 141 ? 8.661 -17.274 -30.770 1.00 85.56 141 ILE A C 1
ATOM 1140 O O . ILE A 1 141 ? 7.990 -17.173 -31.797 1.00 85.56 141 ILE A O 1
ATOM 1144 N N . LEU A 1 142 ? 9.235 -18.425 -30.419 1.00 82.94 142 LEU A N 1
ATOM 1145 C CA . LEU A 1 142 ? 9.166 -19.626 -31.251 1.00 82.94 142 LEU A CA 1
ATOM 1146 C C . LEU A 1 142 ? 7.735 -20.175 -31.368 1.00 82.94 142 LEU A C 1
ATOM 1148 O O . LEU A 1 142 ? 7.329 -20.539 -32.468 1.00 82.94 142 LEU A O 1
ATOM 1152 N N . ASN A 1 143 ? 6.964 -20.187 -30.275 1.00 81.38 143 ASN A N 1
ATOM 1153 C CA . ASN A 1 143 ? 5.642 -20.827 -30.224 1.00 81.38 143 ASN A CA 1
ATOM 1154 C C . ASN A 1 143 ? 4.455 -19.908 -30.563 1.00 81.38 143 ASN A C 1
ATOM 1156 O O . ASN A 1 143 ? 3.391 -20.429 -30.904 1.00 81.38 143 ASN A O 1
ATOM 1160 N N . ARG A 1 144 ? 4.606 -18.580 -30.429 1.00 82.38 144 ARG A N 1
ATOM 1161 C CA . ARG A 1 144 ? 3.538 -17.580 -30.653 1.00 82.38 144 ARG A CA 1
ATOM 1162 C C . ARG A 1 144 ? 3.822 -16.569 -31.765 1.00 82.38 144 ARG A C 1
ATOM 1164 O O . ARG A 1 144 ? 2.866 -16.102 -32.383 1.00 82.38 144 ARG A O 1
ATOM 1171 N N . LEU A 1 145 ? 5.085 -16.203 -32.022 1.00 83.44 145 LEU A N 1
ATOM 1172 C CA . LEU A 1 145 ? 5.431 -15.280 -33.117 1.00 83.44 145 LEU A CA 1
ATOM 1173 C C . LEU A 1 145 ? 5.743 -16.033 -34.412 1.00 83.44 145 LEU A C 1
ATOM 1175 O O . LEU A 1 145 ? 5.135 -15.742 -35.436 1.00 83.44 145 LEU A O 1
ATOM 1179 N N . LEU A 1 146 ? 6.693 -16.971 -34.370 1.00 81.50 146 LEU A N 1
ATOM 1180 C CA . LEU A 1 146 ? 7.131 -17.766 -35.529 1.00 81.50 146 LEU A CA 1
ATOM 1181 C C . LEU A 1 146 ? 6.219 -18.969 -35.802 1.00 81.50 146 LEU A C 1
ATOM 1183 O O . LEU A 1 146 ? 6.227 -19.541 -36.893 1.00 81.50 146 LEU A O 1
ATOM 1187 N N . TRP A 1 147 ? 5.424 -19.338 -34.806 1.00 79.56 147 TRP A N 1
ATOM 1188 C CA . TRP A 1 147 ? 4.376 -20.338 -34.875 1.00 79.56 147 TRP A CA 1
ATOM 1189 C C . TRP A 1 147 ? 3.117 -19.761 -34.237 1.00 79.56 147 TRP A C 1
ATOM 1191 O O . TRP A 1 147 ? 3.221 -18.935 -33.338 1.00 79.56 147 TRP A O 1
ATOM 1201 N N . ASN A 1 148 ? 1.932 -20.167 -34.684 1.00 82.12 148 ASN A N 1
ATOM 1202 C CA . ASN A 1 148 ? 0.692 -19.789 -34.017 1.00 82.12 148 ASN A CA 1
ATOM 1203 C C . ASN A 1 148 ? -0.218 -21.021 -33.895 1.00 82.12 148 ASN A C 1
ATOM 1205 O O . ASN A 1 148 ? -0.632 -21.555 -34.929 1.00 82.12 148 ASN A O 1
ATOM 1209 N N . PRO A 1 149 ? -0.543 -21.479 -32.669 1.00 75.75 149 PRO A N 1
ATOM 1210 C CA . PRO A 1 149 ? -1.399 -22.643 -32.476 1.00 75.75 149 PRO A CA 1
ATOM 1211 C C . PRO A 1 149 ? -2.832 -22.416 -32.973 1.00 75.75 149 PRO A C 1
ATOM 1213 O O . PRO A 1 149 ? -3.474 -23.384 -33.366 1.00 75.75 149 PRO A O 1
ATOM 1216 N N . ASP A 1 150 ? -3.312 -21.170 -33.026 1.00 78.88 150 ASP A N 1
ATOM 1217 C CA . ASP A 1 150 ? -4.692 -20.858 -33.415 1.00 78.88 150 ASP A CA 1
ATOM 1218 C C . ASP A 1 150 ? -4.880 -21.025 -34.932 1.00 78.88 150 ASP A C 1
ATOM 1220 O O . ASP A 1 150 ? -5.759 -21.756 -35.384 1.00 78.88 150 ASP A O 1
ATOM 1224 N N . ILE A 1 151 ? -3.955 -20.468 -35.728 1.00 80.69 151 ILE A N 1
ATOM 1225 C CA . ILE A 1 151 ? -3.910 -20.684 -37.186 1.00 80.69 151 ILE A CA 1
ATOM 1226 C C . ILE A 1 151 ? -3.631 -22.163 -37.485 1.00 80.69 151 ILE A C 1
ATOM 1228 O O . ILE A 1 151 ? -4.214 -22.745 -38.395 1.00 80.69 151 ILE A O 1
ATOM 1232 N N . ALA A 1 152 ? -2.755 -22.808 -36.712 1.00 78.94 152 ALA A N 1
ATOM 1233 C CA . ALA A 1 152 ? -2.502 -24.234 -36.877 1.00 78.94 152 ALA A CA 1
ATOM 1234 C C . ALA A 1 152 ? -3.761 -25.079 -36.606 1.00 78.94 152 ALA A C 1
ATOM 1236 O O . ALA A 1 152 ? -3.961 -26.078 -37.290 1.00 78.94 152 ALA A O 1
ATOM 1237 N N . ALA A 1 153 ? -4.616 -24.693 -35.652 1.00 79.69 153 ALA A N 1
ATOM 1238 C CA . ALA A 1 153 ? -5.862 -25.391 -35.337 1.00 79.69 153 ALA A CA 1
ATOM 1239 C C . ALA A 1 153 ? -6.917 -25.245 -36.445 1.00 79.69 153 ALA A C 1
ATOM 1241 O O . ALA A 1 153 ? -7.545 -26.238 -36.809 1.00 79.69 153 ALA A O 1
ATOM 1242 N N . GLU A 1 154 ? -7.072 -24.051 -37.025 1.00 80.81 154 GLU A N 1
ATOM 1243 C CA . GLU A 1 154 ? -8.029 -23.782 -38.114 1.00 80.81 154 GLU A CA 1
ATOM 1244 C C . GLU A 1 154 ? -7.745 -24.602 -39.381 1.00 80.81 154 GLU A C 1
ATOM 1246 O O . GLU A 1 154 ? -8.663 -25.089 -40.044 1.00 80.81 154 GLU A O 1
ATOM 1251 N N . TYR A 1 155 ? -6.464 -24.786 -39.708 1.00 80.00 155 TYR A N 1
ATOM 1252 C CA . TYR A 1 155 ? -6.028 -25.504 -40.906 1.00 80.00 155 TYR A CA 1
ATOM 1253 C C . TYR A 1 155 ? -5.629 -26.958 -40.618 1.00 80.00 155 TYR A C 1
ATOM 1255 O O . TYR A 1 155 ? -5.164 -27.647 -41.529 1.00 80.00 155 TYR A O 1
ATOM 1263 N N . ARG A 1 156 ? -5.798 -27.449 -39.380 1.00 78.44 156 ARG A N 1
ATOM 1264 C CA . ARG A 1 156 ? -5.418 -28.814 -38.987 1.00 78.44 156 ARG A CA 1
ATOM 1265 C C . ARG A 1 156 ? -6.279 -29.842 -39.713 1.00 78.44 156 ARG A C 1
ATOM 1267 O O . ARG A 1 156 ? -7.508 -29.751 -39.720 1.00 78.44 156 ARG A O 1
ATOM 1274 N N . HIS A 1 157 ? -5.650 -30.870 -40.277 1.00 75.94 157 HIS A N 1
ATOM 1275 C CA . HIS A 1 157 ? -6.399 -32.026 -40.748 1.00 75.94 157 HIS A CA 1
ATOM 1276 C C . HIS A 1 157 ? -6.990 -32.781 -39.538 1.00 75.94 157 HIS A C 1
ATOM 1278 O O . HIS A 1 157 ? -6.253 -33.083 -38.598 1.00 75.94 157 HIS A O 1
ATOM 1284 N N . PRO A 1 158 ? -8.293 -33.121 -39.531 1.00 72.50 158 PRO A N 1
ATOM 1285 C CA . PRO A 1 158 ? -8.954 -33.724 -38.368 1.00 72.50 158 PRO A CA 1
ATOM 1286 C C . PRO A 1 158 ? -8.354 -35.075 -37.940 1.00 72.50 158 PRO A C 1
ATOM 1288 O O . PRO A 1 158 ? -8.462 -35.451 -36.778 1.00 72.50 158 PRO A O 1
ATOM 1291 N N . THR A 1 159 ? -7.704 -35.792 -38.861 1.00 71.25 159 THR A N 1
ATOM 1292 C CA . THR A 1 159 ? -7.244 -37.178 -38.645 1.00 71.25 159 THR A CA 1
ATOM 1293 C C . THR A 1 159 ? -5.721 -37.337 -38.566 1.00 71.25 159 THR A C 1
ATOM 1295 O O . THR A 1 159 ? -5.252 -38.319 -38.003 1.00 71.25 159 THR A O 1
ATOM 1298 N N . VAL A 1 160 ? -4.933 -36.405 -39.119 1.00 68.44 160 VAL A N 1
ATOM 1299 C CA . VAL A 1 160 ? -3.468 -36.552 -39.228 1.00 68.44 160 VAL A CA 1
ATOM 1300 C C . VAL A 1 160 ? -2.783 -35.412 -38.473 1.00 68.44 160 VAL A C 1
ATOM 1302 O O . VAL A 1 160 ? -2.903 -34.253 -38.880 1.00 68.44 160 VAL A O 1
ATOM 1305 N N . PRO A 1 161 ? -2.064 -35.704 -37.375 1.00 68.31 161 PRO A N 1
ATOM 1306 C CA . PRO A 1 161 ? -1.249 -34.715 -36.682 1.00 68.31 161 PRO A CA 1
ATOM 1307 C C . PRO A 1 161 ? -0.210 -34.098 -37.627 1.00 68.31 161 PRO A C 1
ATOM 1309 O O . PRO A 1 161 ? 0.426 -34.808 -38.396 1.00 68.31 161 PRO A O 1
ATOM 1312 N N . HIS A 1 162 ? -0.024 -32.779 -37.548 1.00 69.25 162 HIS A N 1
ATOM 1313 C CA . HIS A 1 162 ? 0.973 -32.015 -38.319 1.00 69.25 162 HIS A CA 1
ATOM 1314 C C . HIS A 1 162 ? 0.755 -31.930 -39.841 1.00 69.25 162 HIS A C 1
ATOM 1316 O O . HIS A 1 162 ? 1.579 -31.323 -40.525 1.00 69.25 162 HIS A O 1
ATOM 1322 N N . LEU A 1 163 ? -0.363 -32.446 -40.363 1.00 71.62 163 LEU A N 1
ATOM 1323 C CA . LEU A 1 163 ? -0.798 -32.189 -41.735 1.00 71.62 163 LEU A CA 1
ATOM 1324 C C . LEU A 1 163 ? -1.792 -31.021 -41.753 1.00 71.62 163 LEU A C 1
ATOM 1326 O O . LEU A 1 163 ? -2.808 -31.046 -41.052 1.00 71.62 163 LEU A O 1
ATOM 1330 N N . TYR A 1 164 ? -1.499 -30.007 -42.564 1.00 78.25 164 TYR A N 1
ATOM 1331 C CA . TYR A 1 164 ? -2.295 -28.785 -42.661 1.00 78.25 164 TYR A CA 1
ATOM 1332 C C . TYR A 1 164 ? -2.859 -28.604 -44.067 1.00 78.25 164 TYR A C 1
ATOM 1334 O O . TYR A 1 164 ? -2.238 -29.015 -45.045 1.00 78.25 164 TYR A O 1
ATOM 1342 N N . ARG A 1 165 ? -4.040 -27.988 -44.158 1.00 78.50 165 ARG A N 1
ATOM 1343 C CA . ARG A 1 165 ? -4.708 -27.664 -45.425 1.00 78.50 165 ARG A CA 1
ATOM 1344 C C . ARG A 1 165 ? -3.922 -26.622 -46.228 1.00 78.50 165 ARG A C 1
ATOM 1346 O O . ARG A 1 165 ? -3.232 -25.772 -45.655 1.00 78.50 165 ARG A O 1
ATOM 1353 N N . ASP A 1 166 ? -4.095 -26.658 -47.548 1.00 71.94 166 ASP A N 1
ATOM 1354 C CA . ASP A 1 166 ? -3.506 -25.685 -48.469 1.00 71.94 166 ASP A CA 1
ATOM 1355 C C . ASP A 1 166 ? -3.900 -24.252 -48.075 1.00 71.94 166 ASP A C 1
ATOM 1357 O O . ASP A 1 166 ? -5.052 -23.969 -47.745 1.00 71.94 166 ASP A O 1
ATOM 1361 N N . GLY A 1 167 ? -2.917 -23.347 -48.054 1.00 78.44 167 GLY A N 1
ATOM 1362 C CA . GLY A 1 167 ? -3.085 -21.964 -47.592 1.00 78.44 167 GLY A CA 1
ATOM 1363 C C . GLY A 1 167 ? -2.656 -21.697 -46.142 1.00 78.44 167 GLY A C 1
ATOM 1364 O O . GLY A 1 167 ? -2.446 -20.533 -45.796 1.00 78.44 167 GLY A O 1
ATOM 1365 N N . HIS A 1 168 ? -2.413 -22.731 -45.320 1.00 80.62 168 HIS A N 1
ATOM 1366 C CA . HIS A 1 168 ? -1.863 -22.556 -43.964 1.00 80.62 168 HIS A CA 1
ATOM 1367 C C . HIS A 1 168 ? -0.547 -21.766 -43.974 1.00 80.62 168 HIS A C 1
ATOM 1369 O O . HIS A 1 168 ? -0.344 -20.855 -43.174 1.00 80.62 168 HIS A O 1
ATOM 1375 N N . GLU A 1 169 ? 0.335 -22.091 -44.915 1.00 77.50 169 GLU A N 1
ATOM 1376 C CA . GLU A 1 169 ? 1.655 -21.483 -45.032 1.00 77.50 169 GLU A CA 1
ATOM 1377 C C . GLU A 1 169 ? 1.598 -19.988 -45.395 1.00 77.50 169 GLU A C 1
ATOM 1379 O O . GLU A 1 169 ? 2.330 -19.171 -44.826 1.00 77.50 169 GLU A O 1
ATOM 1384 N N . GLU A 1 170 ? 0.700 -19.606 -46.305 1.00 80.25 170 GLU A N 1
ATOM 1385 C CA . GLU A 1 170 ? 0.493 -18.202 -46.669 1.00 80.25 170 GLU A CA 1
ATOM 1386 C C . GLU A 1 170 ? -0.145 -17.419 -45.515 1.00 80.25 170 GLU A C 1
ATOM 1388 O O . GLU A 1 170 ? 0.237 -16.280 -45.250 1.00 80.25 170 GLU A O 1
ATOM 1393 N N . ALA A 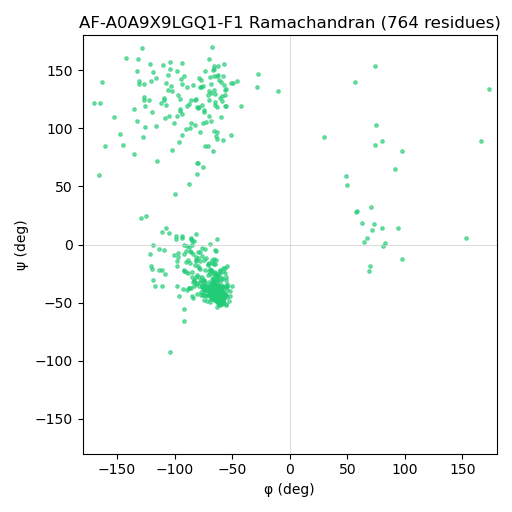1 171 ? -1.096 -18.023 -44.798 1.00 82.50 171 ALA A N 1
ATOM 1394 C CA . ALA A 1 171 ? -1.723 -17.404 -43.633 1.00 82.50 171 ALA A CA 1
ATOM 1395 C C . ALA A 1 171 ? -0.715 -17.196 -42.491 1.00 82.50 171 ALA A C 1
ATOM 1397 O O . ALA A 1 171 ? -0.661 -16.116 -41.896 1.00 82.50 171 ALA A O 1
ATOM 1398 N N . LEU A 1 172 ? 0.127 -18.199 -42.225 1.00 84.25 172 LEU A N 1
ATOM 1399 C CA . LEU A 1 172 ? 1.152 -18.134 -41.189 1.00 84.25 172 LEU A CA 1
ATOM 1400 C C . LEU A 1 172 ? 2.228 -17.101 -41.539 1.00 84.25 172 LEU A C 1
ATOM 1402 O O . LEU A 1 172 ? 2.537 -16.259 -40.705 1.00 84.25 172 LEU A O 1
ATOM 1406 N N . SER A 1 173 ? 2.741 -17.099 -42.773 1.00 83.94 173 SER A N 1
ATOM 1407 C CA . SER A 1 173 ? 3.763 -16.131 -43.203 1.00 83.94 173 SER A CA 1
ATOM 1408 C C . SER A 1 173 ? 3.255 -14.682 -43.192 1.00 83.94 173 SER A C 1
ATOM 1410 O O . SER A 1 173 ? 3.978 -13.784 -42.758 1.00 83.94 173 SER A O 1
ATOM 1412 N N . LYS A 1 174 ? 1.992 -14.436 -43.572 1.00 85.31 174 LYS A N 1
ATOM 1413 C CA . LYS A 1 174 ? 1.345 -13.118 -43.418 1.00 85.31 174 LYS A CA 1
ATOM 1414 C C . LYS A 1 174 ? 1.233 -12.703 -41.955 1.00 85.31 174 LYS A C 1
ATOM 1416 O O . LYS A 1 174 ? 1.527 -11.555 -41.622 1.00 85.31 174 LYS A O 1
ATOM 1421 N N . PHE A 1 175 ? 0.829 -13.625 -41.080 1.00 87.31 175 PHE A N 1
ATOM 1422 C CA . PHE A 1 175 ? 0.730 -13.369 -39.645 1.00 87.31 175 PHE A CA 1
ATOM 1423 C C . PHE A 1 175 ? 2.095 -13.026 -39.038 1.00 87.31 175 PHE A C 1
ATOM 1425 O O . PHE A 1 175 ? 2.222 -11.993 -38.374 1.00 87.31 175 PHE A O 1
ATOM 1432 N N . THR A 1 176 ? 3.119 -13.844 -39.305 1.00 86.44 176 THR A N 1
ATOM 1433 C CA . THR A 1 176 ? 4.476 -13.631 -38.786 1.00 86.44 176 THR A CA 1
ATOM 1434 C C . THR A 1 176 ? 5.052 -12.315 -39.293 1.00 86.44 176 THR A C 1
ATOM 1436 O O . THR A 1 176 ? 5.590 -11.542 -38.505 1.00 86.44 176 THR A O 1
ATOM 1439 N N . LEU A 1 177 ? 4.874 -12.015 -40.586 1.00 87.69 177 LEU A N 1
ATOM 1440 C CA . LEU A 1 177 ? 5.335 -10.772 -41.198 1.00 87.69 177 LEU A CA 1
ATOM 1441 C C . LEU A 1 177 ? 4.676 -9.555 -40.544 1.00 87.69 177 LEU A C 1
ATOM 1443 O O . LEU A 1 177 ? 5.364 -8.651 -40.075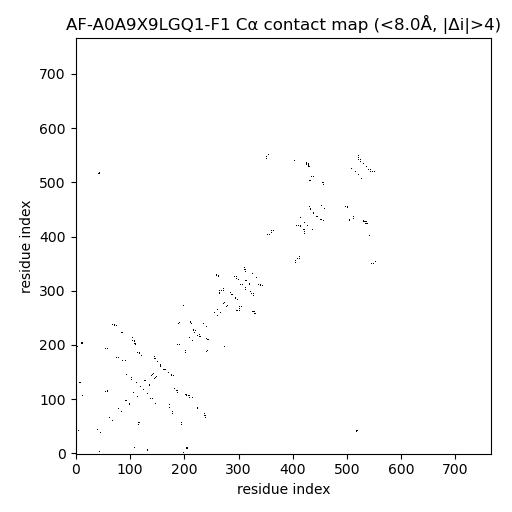 1.00 87.69 177 LEU A O 1
ATOM 1447 N N . LYS A 1 178 ? 3.343 -9.557 -40.441 1.00 88.25 178 LYS A N 1
ATOM 1448 C CA . LYS A 1 178 ? 2.581 -8.482 -39.798 1.00 88.25 178 LYS A CA 1
ATOM 1449 C C . LYS A 1 178 ? 3.061 -8.239 -38.370 1.00 88.25 178 LYS A C 1
ATOM 1451 O O . LYS A 1 178 ? 3.351 -7.104 -38.001 1.00 88.25 178 LYS A O 1
ATOM 1456 N N . LYS A 1 179 ? 3.147 -9.290 -37.554 1.00 88.75 179 LYS A N 1
ATOM 1457 C CA . LYS A 1 179 ? 3.500 -9.168 -36.134 1.00 88.75 179 LYS A CA 1
ATOM 1458 C C . LYS A 1 179 ? 4.956 -8.750 -35.925 1.00 88.75 179 LYS A C 1
ATOM 1460 O O . LYS A 1 179 ? 5.204 -7.922 -35.053 1.00 88.75 179 LYS A O 1
ATOM 1465 N N . LEU A 1 180 ? 5.889 -9.243 -36.740 1.00 89.06 180 LEU A N 1
ATOM 1466 C CA . LEU A 1 180 ? 7.304 -8.870 -36.666 1.00 89.06 180 LEU A CA 1
ATOM 1467 C C . LEU A 1 180 ? 7.526 -7.400 -37.041 1.00 89.06 180 LEU A C 1
ATOM 1469 O O . LEU A 1 180 ? 8.197 -6.684 -36.300 1.00 89.06 180 LEU A O 1
ATOM 1473 N N . LEU A 1 181 ? 6.918 -6.922 -38.133 1.00 88.50 181 LEU A N 1
ATOM 1474 C CA . LEU A 1 181 ? 7.028 -5.513 -38.532 1.00 88.50 181 LEU A CA 1
ATOM 1475 C C . LEU A 1 181 ? 6.412 -4.582 -37.489 1.00 88.50 181 LEU A C 1
ATOM 1477 O O . LEU A 1 181 ? 7.019 -3.578 -37.119 1.00 88.50 181 LEU A O 1
ATOM 1481 N N . LEU A 1 182 ? 5.243 -4.944 -36.954 1.00 89.44 182 LEU A N 1
ATOM 1482 C CA . LEU A 1 182 ? 4.619 -4.191 -35.868 1.00 89.44 182 LEU A CA 1
ATOM 1483 C C . LEU A 1 182 ? 5.489 -4.160 -34.610 1.00 89.44 182 LEU A C 1
ATOM 1485 O O . LEU A 1 182 ? 5.558 -3.114 -33.971 1.00 89.44 182 LEU A O 1
ATOM 1489 N N . LEU A 1 183 ? 6.165 -5.263 -34.276 1.00 91.12 183 LEU A N 1
ATOM 1490 C CA . LEU A 1 183 ? 7.071 -5.344 -33.129 1.00 91.12 183 LEU A CA 1
ATOM 1491 C C . LEU A 1 183 ? 8.252 -4.402 -33.287 1.00 91.12 183 LEU A C 1
ATOM 1493 O O . LEU A 1 183 ? 8.454 -3.547 -32.428 1.00 91.12 183 LEU A O 1
ATOM 1497 N N . VAL A 1 184 ? 8.977 -4.492 -34.398 1.00 90.31 184 VAL A N 1
ATOM 1498 C CA . VAL A 1 184 ? 10.147 -3.641 -34.644 1.00 90.31 184 VAL A CA 1
ATOM 1499 C C . VAL A 1 184 ? 9.756 -2.159 -34.678 1.00 90.31 184 VAL A C 1
ATOM 1501 O O . VAL A 1 184 ? 10.380 -1.346 -33.997 1.00 90.31 184 VAL A O 1
ATOM 1504 N N . CYS A 1 185 ? 8.681 -1.796 -35.388 1.00 88.00 185 CYS A N 1
ATOM 1505 C CA . CYS A 1 185 ? 8.209 -0.410 -35.448 1.00 88.00 185 CYS A CA 1
ATOM 1506 C C . CYS A 1 185 ? 7.715 0.110 -34.090 1.00 88.00 185 CYS A C 1
ATOM 1508 O O . CYS A 1 185 ? 7.978 1.261 -33.741 1.00 88.00 185 CYS A O 1
ATOM 1510 N N . PHE A 1 186 ? 7.003 -0.715 -33.315 1.00 90.81 186 PHE A N 1
ATOM 1511 C CA . PHE A 1 186 ? 6.523 -0.324 -31.992 1.00 90.81 186 PHE A CA 1
ATOM 1512 C C . PHE A 1 186 ? 7.677 -0.109 -31.015 1.00 90.81 186 PHE A C 1
ATOM 1514 O O . PHE A 1 186 ? 7.659 0.875 -30.281 1.00 90.81 186 PHE A O 1
ATOM 1521 N N . LEU A 1 187 ? 8.679 -0.991 -31.013 1.00 89.94 187 LEU A N 1
ATOM 1522 C CA . LEU A 1 187 ? 9.859 -0.865 -30.157 1.00 89.94 187 LEU A CA 1
ATOM 1523 C C . LEU A 1 187 ? 10.643 0.421 -30.456 1.00 89.94 187 LEU A C 1
ATOM 1525 O O . LEU A 1 187 ? 11.005 1.148 -29.529 1.00 89.94 187 LEU A O 1
ATOM 1529 N N . ASP A 1 188 ? 10.824 0.746 -31.738 1.00 89.44 188 ASP A N 1
ATOM 1530 C CA . ASP A 1 188 ? 11.471 1.986 -32.178 1.00 89.44 188 ASP A CA 1
ATOM 1531 C C . ASP A 1 188 ? 10.699 3.228 -31.704 1.00 89.44 188 ASP A C 1
ATOM 1533 O O . ASP A 1 188 ? 11.245 4.128 -31.059 1.00 89.44 188 ASP A O 1
ATOM 1537 N N . TYR A 1 189 ? 9.383 3.235 -31.936 1.00 87.25 189 TYR A N 1
ATOM 1538 C CA . TYR A 1 189 ? 8.505 4.324 -31.522 1.00 87.25 189 TYR A CA 1
ATOM 1539 C C . TYR A 1 189 ? 8.433 4.469 -29.994 1.00 87.25 189 TYR A C 1
ATOM 1541 O O . TYR A 1 189 ? 8.468 5.585 -29.470 1.00 87.25 189 TYR A O 1
ATOM 1549 N N . ALA A 1 190 ? 8.390 3.354 -29.261 1.00 87.62 190 ALA A N 1
ATOM 1550 C CA . ALA A 1 190 ? 8.371 3.332 -27.802 1.00 87.62 190 ALA A CA 1
ATOM 1551 C C . ALA A 1 190 ? 9.660 3.926 -27.214 1.00 87.62 190 ALA A C 1
ATOM 1553 O O . ALA A 1 190 ? 9.590 4.720 -26.269 1.00 87.62 190 ALA A O 1
ATOM 1554 N N . LYS A 1 191 ? 10.816 3.624 -27.816 1.00 87.19 191 LYS A N 1
ATOM 1555 C CA . LYS A 1 191 ? 12.110 4.202 -27.439 1.00 87.19 191 LYS A CA 1
ATOM 1556 C C . LYS A 1 191 ? 12.162 5.709 -27.705 1.00 87.19 191 LYS A C 1
ATOM 1558 O O . LYS A 1 191 ? 12.533 6.466 -26.813 1.00 87.19 191 LYS A O 1
ATOM 1563 N N . ILE A 1 192 ? 11.708 6.172 -28.873 1.00 85.12 192 ILE A N 1
ATOM 1564 C CA . ILE A 1 192 ? 11.641 7.611 -29.205 1.00 85.12 192 ILE A CA 1
ATOM 1565 C C . ILE A 1 192 ? 10.706 8.361 -28.250 1.00 85.12 192 ILE A C 1
ATOM 1567 O O . ILE A 1 192 ? 11.011 9.471 -27.815 1.00 85.12 192 ILE A O 1
ATOM 1571 N N . SER A 1 193 ? 9.581 7.743 -27.888 1.00 82.81 193 SER A N 1
ATOM 1572 C CA . SER A 1 193 ? 8.620 8.309 -26.937 1.00 82.81 193 SER A CA 1
ATOM 1573 C C . SER A 1 193 ? 9.092 8.284 -25.477 1.00 82.81 193 SER A C 1
ATOM 1575 O O . SER A 1 193 ? 8.384 8.803 -24.617 1.00 82.81 193 SER A O 1
ATOM 1577 N N . LYS A 1 194 ? 10.264 7.691 -25.193 1.00 81.12 194 LYS A N 1
ATOM 1578 C CA . LYS A 1 194 ? 10.829 7.516 -23.846 1.00 81.12 194 LYS A CA 1
ATOM 1579 C C . LYS A 1 194 ? 9.830 6.908 -22.869 1.00 81.12 194 LYS A C 1
ATOM 1581 O O . LYS A 1 194 ? 9.617 7.408 -21.770 1.00 81.12 194 LYS A O 1
ATOM 1586 N N . LEU A 1 195 ? 9.222 5.796 -23.281 1.00 82.19 195 LEU A N 1
ATOM 1587 C CA . LEU A 1 195 ? 8.251 5.066 -22.467 1.00 82.19 195 LEU A CA 1
ATOM 1588 C C . LEU A 1 195 ? 8.807 4.663 -21.085 1.00 82.19 195 LEU A C 1
ATOM 1590 O O . LEU A 1 195 ? 8.045 4.515 -20.130 1.00 82.19 195 LEU A O 1
ATOM 1594 N N . ILE A 1 196 ? 10.123 4.471 -20.986 1.00 80.94 196 ILE A N 1
ATOM 1595 C CA . ILE A 1 196 ? 10.818 4.097 -19.758 1.00 80.94 196 ILE A CA 1
ATOM 1596 C C . ILE A 1 196 ? 11.645 5.286 -19.256 1.00 80.94 196 ILE A C 1
ATOM 1598 O O . ILE A 1 196 ? 12.535 5.758 -19.955 1.00 80.94 196 ILE A O 1
ATOM 1602 N N . ASP A 1 197 ? 11.410 5.701 -18.008 1.00 68.62 197 ASP A N 1
ATOM 1603 C CA . ASP A 1 197 ? 12.001 6.914 -17.412 1.00 68.62 197 ASP A CA 1
ATOM 1604 C C . ASP A 1 197 ? 13.542 6.929 -17.371 1.00 68.62 197 ASP A C 1
ATOM 1606 O O . ASP A 1 197 ? 14.159 7.978 -17.529 1.00 68.62 197 ASP A O 1
ATOM 1610 N N . HIS A 1 198 ? 14.176 5.773 -17.138 1.00 70.19 198 HIS A N 1
ATOM 1611 C CA . HIS A 1 198 ? 15.642 5.640 -17.107 1.00 70.19 198 HIS A CA 1
ATOM 1612 C C . HIS A 1 198 ? 16.255 5.378 -18.493 1.00 70.19 198 HIS A C 1
ATOM 1614 O O . HIS A 1 198 ? 17.475 5.308 -18.622 1.00 70.19 198 HIS A O 1
ATOM 1620 N N . ASP A 1 199 ? 15.401 5.256 -19.512 1.00 75.06 199 ASP A N 1
ATOM 1621 C CA . ASP A 1 199 ? 15.731 5.160 -20.930 1.00 75.06 199 ASP A CA 1
ATOM 1622 C C . ASP A 1 199 ? 16.831 4.127 -21.274 1.00 75.06 199 ASP A C 1
ATOM 1624 O O . ASP A 1 199 ? 17.869 4.489 -21.836 1.00 75.06 199 ASP A O 1
ATOM 1628 N N . PRO A 1 200 ? 16.638 2.830 -20.953 1.00 80.44 200 PRO A N 1
ATOM 1629 C CA . PRO A 1 200 ? 17.643 1.798 -21.199 1.00 80.44 200 PRO A CA 1
ATOM 1630 C C . PRO A 1 200 ? 17.874 1.598 -22.700 1.00 80.44 200 PRO A C 1
ATOM 1632 O O . PRO A 1 200 ? 16.957 1.804 -23.502 1.00 80.44 200 PRO A O 1
ATOM 1635 N N . CYS A 1 201 ? 19.083 1.175 -23.085 1.00 83.44 201 CYS A N 1
ATOM 1636 C CA . CYS A 1 201 ? 19.423 0.848 -24.475 1.00 83.44 201 CYS A CA 1
ATOM 1637 C C . CYS A 1 201 ? 18.384 -0.092 -25.097 1.00 83.44 201 CYS A C 1
ATOM 1639 O O . CYS A 1 201 ? 17.895 -1.010 -24.426 1.00 83.44 201 CYS A O 1
ATOM 1641 N N . LEU A 1 202 ? 18.036 0.169 -26.361 1.00 85.50 202 LEU A N 1
ATOM 1642 C CA . LEU A 1 202 ? 17.083 -0.659 -27.097 1.00 85.50 202 LEU A CA 1
ATOM 1643 C C . LEU A 1 202 ? 17.726 -1.994 -27.489 1.00 85.50 202 LEU A C 1
ATOM 1645 O O . LEU A 1 202 ? 17.075 -3.030 -27.372 1.00 85.50 202 LEU A O 1
ATOM 1649 N N . PHE A 1 203 ? 19.003 -1.961 -27.875 1.00 86.94 203 PHE A N 1
ATOM 1650 C CA . PHE A 1 203 ? 19.815 -3.125 -28.216 1.00 86.94 203 PHE A CA 1
ATOM 1651 C C . PHE A 1 203 ? 20.793 -3.483 -27.097 1.00 86.94 203 PHE A C 1
ATOM 1653 O O . PHE A 1 203 ? 21.265 -2.617 -26.351 1.00 86.94 203 PHE A O 1
ATOM 1660 N N . CYS A 1 204 ? 21.128 -4.767 -27.006 1.00 83.62 204 CYS A N 1
ATOM 1661 C CA . CYS A 1 204 ? 22.193 -5.276 -26.147 1.00 83.62 204 CYS A CA 1
ATOM 1662 C C . CYS A 1 204 ? 23.562 -4.700 -26.564 1.00 83.62 204 CYS A C 1
ATOM 1664 O O . CYS A 1 204 ? 23.785 -4.333 -27.724 1.00 83.62 204 CYS A O 1
ATOM 1666 N N . LYS A 1 205 ? 24.507 -4.615 -25.619 1.00 79.69 205 LYS A N 1
ATOM 1667 C CA . LYS A 1 205 ? 25.837 -4.024 -25.876 1.00 79.69 205 LYS A CA 1
ATOM 1668 C C . LYS A 1 205 ? 26.657 -4.848 -26.871 1.00 79.69 205 LYS A C 1
ATOM 1670 O O . LYS A 1 205 ? 27.347 -4.272 -27.704 1.00 79.69 205 LYS A O 1
ATOM 1675 N N . ASP A 1 206 ? 26.458 -6.160 -26.877 1.00 80.31 206 ASP A N 1
ATOM 1676 C CA . ASP A 1 206 ? 27.163 -7.093 -27.764 1.00 80.31 206 ASP A CA 1
ATOM 1677 C C . ASP A 1 206 ? 26.396 -7.390 -29.070 1.00 80.31 206 ASP A C 1
ATOM 1679 O O . ASP A 1 206 ? 26.773 -8.278 -29.827 1.00 80.31 206 ASP A O 1
ATOM 1683 N N . ALA A 1 207 ? 25.290 -6.683 -29.336 1.00 81.88 207 ALA A N 1
ATOM 1684 C CA . ALA A 1 207 ? 24.468 -6.917 -30.522 1.00 81.88 207 ALA A CA 1
ATOM 1685 C C . ALA A 1 207 ? 25.167 -6.533 -31.832 1.00 81.88 207 ALA A C 1
ATOM 1687 O O . ALA A 1 207 ? 25.748 -5.455 -31.939 1.00 81.88 207 ALA A O 1
ATOM 1688 N N . GLU A 1 208 ? 25.012 -7.383 -32.851 1.00 79.88 208 GLU A N 1
ATOM 1689 C CA . GLU A 1 208 ? 25.473 -7.123 -34.223 1.00 79.88 208 GLU A CA 1
ATOM 1690 C C . GLU A 1 208 ? 24.762 -5.911 -34.843 1.00 79.88 208 GLU A C 1
ATOM 1692 O O . GLU A 1 208 ? 25.371 -5.114 -35.555 1.00 79.88 208 GLU A O 1
ATOM 1697 N N . PHE A 1 209 ? 23.474 -5.744 -34.531 1.00 83.81 209 PHE A N 1
ATOM 1698 C CA . PHE A 1 209 ? 22.663 -4.628 -35.000 1.00 83.81 209 PHE A CA 1
ATOM 1699 C C . PHE A 1 209 ? 22.488 -3.576 -33.907 1.00 83.81 209 PHE A C 1
ATOM 1701 O O . PHE A 1 209 ? 22.118 -3.883 -32.774 1.00 83.81 209 PHE A O 1
ATOM 1708 N N . LYS A 1 210 ? 22.721 -2.311 -34.273 1.00 85.12 210 LYS A N 1
ATOM 1709 C CA . LYS A 1 210 ? 22.550 -1.136 -33.397 1.00 85.12 210 LYS A CA 1
ATOM 1710 C C . LYS A 1 210 ? 21.429 -0.204 -33.849 1.00 85.12 210 LYS A C 1
ATOM 1712 O O . LYS A 1 210 ? 21.122 0.781 -33.176 1.00 85.12 210 LYS A O 1
ATOM 1717 N N . THR A 1 211 ? 20.810 -0.504 -34.989 1.00 88.31 211 THR A N 1
ATOM 1718 C CA . THR A 1 211 ? 19.662 0.238 -35.501 1.00 88.31 211 THR A CA 1
ATOM 1719 C C . THR A 1 211 ? 18.547 -0.723 -35.896 1.00 88.31 211 THR A C 1
ATOM 1721 O O . THR A 1 211 ? 18.779 -1.774 -36.496 1.00 88.31 211 THR A O 1
ATOM 1724 N N . SER A 1 212 ? 17.303 -0.341 -35.601 1.00 87.50 212 SER A N 1
ATOM 1725 C CA . SER A 1 212 ? 16.117 -1.095 -36.031 1.00 87.50 212 SER A CA 1
ATOM 1726 C C . SER A 1 212 ? 16.005 -1.134 -37.562 1.00 87.50 212 SER A C 1
ATOM 1728 O O . SER A 1 212 ? 15.428 -2.060 -38.128 1.00 87.50 212 SER A O 1
ATOM 1730 N N . LYS A 1 213 ? 16.587 -0.139 -38.247 1.00 87.56 213 LYS A N 1
ATOM 1731 C CA . LYS A 1 213 ? 16.665 -0.073 -39.708 1.00 87.56 213 LYS A CA 1
ATOM 1732 C C . LYS A 1 213 ? 17.500 -1.217 -40.283 1.00 87.56 213 LYS A C 1
ATOM 1734 O O . LYS A 1 213 ? 17.071 -1.823 -41.261 1.00 87.56 213 LYS A O 1
ATOM 1739 N N . ASP A 1 214 ? 18.642 -1.535 -39.677 1.00 87.62 214 ASP A N 1
ATOM 1740 C CA . ASP A 1 214 ? 19.516 -2.606 -40.166 1.00 87.62 214 ASP A CA 1
ATOM 1741 C C . ASP A 1 214 ? 18.853 -3.981 -40.030 1.00 87.62 214 ASP A C 1
ATOM 1743 O O . ASP A 1 214 ? 18.950 -4.789 -40.949 1.00 87.62 214 ASP A O 1
ATOM 1747 N N . ILE A 1 215 ? 18.086 -4.212 -38.956 1.00 87.75 215 ILE A N 1
ATOM 1748 C CA . ILE A 1 215 ? 17.287 -5.440 -38.786 1.00 87.75 215 ILE A CA 1
ATOM 1749 C C . ILE A 1 215 ? 16.215 -5.553 -39.873 1.00 87.75 215 ILE A C 1
ATOM 1751 O O . ILE A 1 215 ? 16.039 -6.618 -40.460 1.00 87.75 215 ILE A O 1
ATOM 1755 N N . LEU A 1 216 ? 15.514 -4.459 -40.189 1.00 87.25 216 LEU A N 1
ATOM 1756 C CA . LEU A 1 216 ? 14.516 -4.455 -41.264 1.00 87.25 216 LEU A CA 1
ATOM 1757 C C . LEU A 1 216 ? 15.141 -4.683 -42.645 1.00 87.25 216 LEU A C 1
ATOM 1759 O O . LEU A 1 216 ? 14.522 -5.337 -43.482 1.00 87.25 216 LEU A O 1
ATOM 1763 N N . LEU A 1 217 ? 16.352 -4.173 -42.885 1.00 87.81 217 LEU A N 1
ATOM 1764 C CA . LEU A 1 217 ? 17.095 -4.403 -44.126 1.00 87.81 217 LEU A CA 1
ATOM 1765 C C . LEU A 1 217 ? 17.648 -5.830 -44.219 1.00 87.81 217 LEU A C 1
ATOM 1767 O O . LEU A 1 217 ? 17.625 -6.418 -45.297 1.00 87.81 217 LEU A O 1
ATOM 1771 N N . ALA A 1 218 ? 18.125 -6.408 -43.115 1.00 86.56 218 ALA A N 1
ATOM 1772 C CA . ALA A 1 218 ? 18.510 -7.817 -43.060 1.00 86.56 218 ALA A CA 1
ATOM 1773 C C . ALA A 1 218 ? 17.295 -8.713 -43.347 1.00 86.56 218 ALA A C 1
ATOM 1775 O O . ALA A 1 218 ? 17.348 -9.593 -44.204 1.00 86.56 218 ALA A O 1
ATOM 1776 N N . PHE A 1 219 ? 16.154 -8.403 -42.725 1.00 86.75 219 PHE A N 1
ATOM 1777 C CA . PHE A 1 219 ? 14.904 -9.117 -42.950 1.00 86.75 219 PHE A CA 1
ATOM 1778 C C . PHE A 1 219 ? 14.384 -8.971 -44.392 1.00 86.75 219 PHE A C 1
ATOM 1780 O O . PHE A 1 219 ? 13.933 -9.957 -44.976 1.00 86.75 219 PHE A O 1
ATOM 1787 N N . SER A 1 220 ? 14.466 -7.780 -45.003 1.00 87.19 220 SER A N 1
ATOM 1788 C CA . SER A 1 220 ? 14.029 -7.588 -46.395 1.00 87.19 220 SER A CA 1
ATOM 1789 C C . SER A 1 220 ? 14.899 -8.353 -47.393 1.00 87.19 220 SER A C 1
ATOM 1791 O O . SER A 1 220 ? 14.371 -8.959 -48.326 1.00 87.19 220 SER A O 1
ATOM 1793 N N . ARG A 1 221 ? 16.218 -8.391 -47.169 1.00 85.25 221 ARG A N 1
ATOM 1794 C CA . ARG A 1 221 ? 17.174 -9.123 -48.013 1.00 85.25 221 ARG A CA 1
ATOM 1795 C C . ARG A 1 221 ? 16.949 -10.630 -47.987 1.00 85.25 221 ARG A C 1
ATOM 1797 O O . ARG A 1 221 ? 16.992 -11.250 -49.054 1.00 85.25 221 ARG A O 1
ATOM 1804 N N . ASP A 1 222 ? 16.688 -11.189 -46.810 1.00 83.31 222 ASP A N 1
ATOM 1805 C CA . ASP A 1 222 ? 16.617 -12.639 -46.622 1.00 83.31 222 ASP A CA 1
ATOM 1806 C C . ASP A 1 222 ? 15.215 -13.204 -46.889 1.00 83.31 222 ASP A C 1
ATOM 1808 O O . ASP A 1 222 ? 15.096 -14.279 -47.482 1.00 83.31 222 ASP A O 1
ATOM 1812 N N . PHE A 1 223 ? 14.152 -12.478 -46.516 1.00 82.69 223 PHE A N 1
ATOM 1813 C CA . PHE A 1 223 ? 12.796 -13.036 -46.467 1.00 82.69 223 PHE A CA 1
ATOM 1814 C C . PHE A 1 223 ? 11.764 -12.360 -47.368 1.00 82.69 223 PHE A C 1
ATOM 1816 O O . PHE A 1 223 ? 10.765 -13.005 -47.674 1.00 82.69 223 PHE A O 1
ATOM 1823 N N . LEU A 1 224 ? 11.949 -11.115 -47.820 1.00 84.12 224 LEU A N 1
ATOM 1824 C CA . LEU A 1 224 ? 10.942 -10.423 -48.641 1.00 84.12 224 LEU A CA 1
ATOM 1825 C C . LEU A 1 224 ? 11.197 -10.574 -50.146 1.00 84.12 224 LEU A C 1
ATOM 1827 O O . LEU A 1 224 ? 12.336 -10.568 -50.622 1.00 84.12 224 LEU A O 1
ATOM 1831 N N . SER A 1 225 ? 10.118 -10.706 -50.920 1.00 80.38 225 SER A N 1
ATOM 1832 C CA . SER A 1 225 ? 10.147 -10.662 -52.386 1.00 80.38 225 SER A CA 1
ATOM 1833 C C . SER A 1 225 ? 9.793 -9.264 -52.892 1.00 80.38 225 SER A C 1
ATOM 1835 O O . SER A 1 225 ? 8.740 -8.743 -52.536 1.00 80.38 225 SER A O 1
ATOM 1837 N N . GLY A 1 226 ? 10.621 -8.686 -53.765 1.00 70.50 226 GLY A N 1
ATOM 1838 C CA . GLY A 1 226 ? 10.270 -7.479 -54.529 1.00 70.50 226 GLY A CA 1
ATOM 1839 C C . GLY A 1 226 ? 10.422 -6.135 -53.806 1.00 70.50 226 GLY A C 1
ATOM 1840 O O . GLY A 1 226 ? 10.217 -5.104 -54.436 1.00 70.50 226 GLY A O 1
ATOM 1841 N N . GLU A 1 227 ? 10.829 -6.119 -52.535 1.00 70.44 227 GLU A N 1
ATOM 1842 C CA . GLU A 1 227 ? 11.023 -4.893 -51.749 1.00 70.44 227 GLU A CA 1
ATOM 1843 C C . GLU A 1 227 ? 12.458 -4.794 -51.226 1.00 70.44 227 GLU A C 1
ATOM 1845 O O . GLU A 1 227 ? 12.961 -5.704 -50.567 1.00 70.44 227 GLU A O 1
ATOM 1850 N N . GLY A 1 228 ? 13.127 -3.683 -51.544 1.00 69.44 228 GLY A N 1
ATOM 1851 C CA . GLY A 1 228 ? 14.518 -3.435 -51.155 1.00 69.44 228 GLY A CA 1
ATOM 1852 C C . GLY A 1 228 ? 14.629 -2.682 -49.829 1.00 69.44 228 GLY A C 1
ATOM 1853 O O . GLY A 1 228 ? 15.124 -3.219 -48.837 1.00 69.44 228 GLY A O 1
ATOM 1854 N N . ASP A 1 229 ? 14.163 -1.429 -49.808 1.00 79.44 229 ASP A N 1
ATOM 1855 C CA . ASP A 1 229 ? 14.277 -0.530 -48.652 1.00 79.44 229 ASP A CA 1
ATOM 1856 C C . ASP A 1 229 ? 12.952 -0.434 -47.881 1.00 79.44 229 ASP A C 1
ATOM 1858 O O . ASP A 1 229 ? 12.170 0.513 -48.019 1.00 79.44 229 ASP A O 1
ATOM 1862 N N . LEU A 1 230 ? 12.719 -1.436 -47.032 1.00 80.38 230 LEU A N 1
ATOM 1863 C CA . LEU A 1 230 ? 11.523 -1.546 -46.197 1.00 80.38 230 LEU A CA 1
ATOM 1864 C C . LEU A 1 230 ? 11.344 -0.348 -45.246 1.00 80.38 230 LEU A C 1
ATOM 1866 O O . LEU A 1 230 ? 10.220 0.025 -44.921 1.00 80.38 230 LEU A O 1
ATOM 1870 N N . SER A 1 231 ? 12.438 0.302 -44.835 1.00 81.50 231 SER A N 1
ATOM 1871 C CA . SER A 1 231 ? 12.399 1.479 -43.959 1.00 81.50 231 SER A CA 1
ATOM 1872 C C . SER A 1 231 ? 11.716 2.673 -44.636 1.00 81.50 231 SER A C 1
ATOM 1874 O O . SER A 1 231 ? 10.894 3.349 -44.012 1.00 81.50 231 SER A O 1
ATOM 1876 N N . ARG A 1 232 ? 11.981 2.903 -45.931 1.00 82.62 232 ARG A N 1
ATOM 1877 C CA . ARG A 1 232 ? 11.302 3.955 -46.713 1.00 82.62 232 ARG A CA 1
ATOM 1878 C C . ARG A 1 232 ? 9.825 3.651 -46.915 1.00 82.62 232 ARG A C 1
ATOM 1880 O O . ARG A 1 232 ? 9.001 4.548 -46.748 1.00 82.62 232 ARG A O 1
ATOM 1887 N N . HIS A 1 233 ? 9.491 2.399 -47.226 1.00 82.81 233 HIS A N 1
ATOM 1888 C CA . HIS A 1 233 ? 8.100 1.972 -47.366 1.00 82.81 233 HIS A CA 1
ATOM 1889 C C . HIS A 1 233 ? 7.334 2.221 -46.053 1.00 82.81 233 HIS A C 1
ATOM 1891 O O . HIS A 1 233 ? 6.311 2.904 -46.049 1.00 82.81 233 HIS A O 1
ATOM 1897 N N . LEU A 1 234 ? 7.864 1.775 -44.911 1.00 82.44 234 LEU A N 1
ATOM 1898 C CA . LEU A 1 234 ? 7.238 1.990 -43.599 1.00 82.44 234 LEU A CA 1
ATOM 1899 C C . LEU A 1 234 ? 7.126 3.478 -43.227 1.00 82.44 234 LEU A C 1
ATOM 1901 O O . LEU A 1 234 ? 6.118 3.897 -42.652 1.00 82.44 234 LEU A O 1
ATOM 1905 N N . SER A 1 235 ? 8.101 4.302 -43.623 1.00 83.75 235 SER A N 1
ATOM 1906 C CA . SER A 1 235 ? 8.039 5.758 -43.454 1.00 83.75 235 SER A CA 1
ATOM 1907 C C . SER A 1 235 ? 6.834 6.375 -44.180 1.00 83.75 235 SER A C 1
ATOM 1909 O O . SER A 1 235 ? 6.103 7.163 -43.577 1.00 83.75 235 SER A O 1
ATOM 1911 N N . LEU A 1 236 ? 6.547 5.952 -45.419 1.00 82.44 236 LEU A N 1
ATOM 1912 C CA . LEU A 1 236 ? 5.364 6.388 -46.184 1.00 82.44 236 LEU A CA 1
ATOM 1913 C C . LEU A 1 236 ? 4.041 5.960 -45.525 1.00 82.44 236 LEU A C 1
ATOM 1915 O O . LEU A 1 236 ? 3.036 6.672 -45.609 1.00 82.44 236 LEU A O 1
ATOM 1919 N N . LEU A 1 237 ? 4.038 4.824 -44.822 1.00 79.00 237 LEU A N 1
ATOM 1920 C CA . LEU A 1 237 ? 2.879 4.334 -44.069 1.00 79.00 237 LEU A CA 1
ATOM 1921 C C . LEU A 1 237 ? 2.658 5.089 -42.747 1.00 79.00 237 LEU A C 1
ATOM 1923 O O . LEU A 1 237 ? 1.593 4.956 -42.140 1.00 79.00 237 LEU A O 1
ATOM 1927 N N . GLY A 1 238 ? 3.609 5.933 -42.331 1.00 76.12 238 GLY A N 1
ATOM 1928 C CA . GLY A 1 238 ? 3.561 6.697 -41.083 1.00 76.12 238 GLY A CA 1
ATOM 1929 C C . GLY A 1 238 ? 4.265 6.024 -39.901 1.00 76.12 238 GLY A C 1
ATOM 1930 O O . GLY A 1 238 ? 4.065 6.461 -38.768 1.00 76.12 238 GLY A O 1
ATOM 1931 N N . LEU A 1 239 ? 5.091 4.999 -40.150 1.00 76.44 239 LEU A N 1
ATOM 1932 C CA . LEU A 1 239 ? 5.959 4.331 -39.169 1.00 76.44 239 LEU A CA 1
ATOM 1933 C C . LEU A 1 239 ? 7.435 4.555 -39.532 1.00 76.44 239 LEU A C 1
ATOM 1935 O O . LEU A 1 239 ? 8.100 3.636 -40.015 1.00 76.44 239 LEU A O 1
ATOM 1939 N N . PRO A 1 240 ? 7.976 5.771 -39.349 1.00 79.56 240 PRO A N 1
ATOM 1940 C CA . PRO A 1 240 ? 9.395 5.992 -39.557 1.00 79.56 240 PRO A CA 1
ATOM 1941 C C . PRO A 1 240 ? 10.197 5.291 -38.455 1.00 79.56 240 PRO A C 1
ATOM 1943 O O . PRO A 1 240 ? 9.898 5.432 -37.270 1.00 79.56 240 PRO A O 1
ATOM 1946 N N . VAL A 1 241 ? 11.226 4.556 -38.869 1.00 81.75 241 VAL A N 1
ATOM 1947 C CA . VAL A 1 241 ? 12.170 3.879 -37.977 1.00 81.75 241 VAL A CA 1
ATOM 1948 C C . VAL A 1 241 ? 13.425 4.739 -37.902 1.00 81.75 241 VAL A C 1
ATOM 1950 O O . VAL A 1 241 ? 14.187 4.807 -38.866 1.00 81.75 241 VAL A O 1
ATOM 1953 N N . ASN A 1 242 ? 13.593 5.444 -36.784 1.00 81.62 242 ASN A N 1
ATOM 1954 C CA . ASN A 1 242 ? 14.561 6.533 -36.636 1.00 81.62 242 ASN A CA 1
ATOM 1955 C C . ASN A 1 242 ? 15.570 6.300 -35.504 1.00 81.62 242 ASN A C 1
ATOM 1957 O O . ASN A 1 242 ? 16.490 7.106 -35.354 1.00 81.62 242 ASN A O 1
ATOM 1961 N N . HIS A 1 243 ? 15.404 5.264 -34.676 1.00 82.94 243 HIS A N 1
ATOM 1962 C CA . HIS A 1 243 ? 16.318 5.049 -33.561 1.00 82.94 243 HIS A CA 1
ATOM 1963 C C . HIS A 1 243 ? 17.700 4.585 -34.039 1.00 82.94 243 HIS A C 1
ATOM 1965 O O . HIS A 1 243 ? 17.836 3.599 -34.767 1.00 82.94 243 HIS A O 1
ATOM 1971 N N . ILE A 1 244 ? 18.732 5.286 -33.566 1.00 83.69 244 ILE A N 1
ATOM 1972 C CA . ILE A 1 244 ? 20.140 4.930 -33.740 1.00 83.69 244 ILE A CA 1
ATOM 1973 C C . ILE A 1 244 ? 20.756 4.885 -32.346 1.00 83.69 244 ILE A C 1
ATOM 1975 O O . ILE A 1 244 ? 20.759 5.902 -31.649 1.00 83.69 244 ILE A O 1
ATOM 1979 N N . GLN A 1 245 ? 21.262 3.720 -31.945 1.00 82.12 245 GLN A N 1
ATOM 1980 C CA . GLN A 1 245 ? 21.983 3.573 -30.686 1.00 82.12 245 GLN A CA 1
ATOM 1981 C C . GLN A 1 245 ? 23.410 4.095 -30.861 1.00 82.12 245 GLN A C 1
ATOM 1983 O O . GLN A 1 245 ? 24.165 3.604 -31.701 1.00 82.12 245 GLN A O 1
ATOM 1988 N N . THR A 1 246 ? 23.770 5.124 -30.095 1.00 79.25 246 THR A N 1
ATOM 1989 C CA . THR A 1 246 ? 25.110 5.717 -30.147 1.00 79.25 246 THR A CA 1
ATOM 1990 C C . THR A 1 246 ? 26.026 5.098 -29.088 1.00 79.25 246 THR A C 1
ATOM 1992 O O . THR A 1 246 ? 25.540 4.654 -28.047 1.00 79.25 246 THR A O 1
ATOM 1995 N N . PRO A 1 247 ? 27.363 5.134 -29.263 1.00 73.00 247 PRO A N 1
ATOM 1996 C CA . PRO A 1 247 ? 28.303 4.674 -28.232 1.00 73.00 247 PRO A CA 1
ATOM 1997 C C . PRO A 1 247 ? 28.160 5.407 -26.886 1.00 73.00 247 PRO A C 1
ATOM 1999 O O . PRO A 1 247 ? 28.592 4.909 -25.850 1.00 73.00 247 PRO A O 1
ATOM 2002 N N . PHE A 1 248 ? 27.550 6.597 -26.887 1.00 75.50 248 PHE A N 1
ATOM 2003 C CA . PHE A 1 248 ? 27.212 7.328 -25.670 1.00 75.50 248 PHE A CA 1
ATOM 2004 C C . PHE A 1 248 ? 26.103 6.646 -24.863 1.00 75.50 248 PHE A C 1
ATOM 2006 O O . PHE A 1 248 ? 26.172 6.625 -23.637 1.00 75.50 248 PHE A O 1
ATOM 2013 N N . ASP A 1 249 ? 25.105 6.068 -25.533 1.00 74.06 249 ASP A N 1
ATOM 2014 C CA . ASP A 1 249 ? 24.001 5.368 -24.872 1.00 74.06 249 ASP A CA 1
ATOM 2015 C C . ASP A 1 249 ? 24.490 4.081 -24.186 1.00 74.06 249 ASP A C 1
ATOM 2017 O O . ASP A 1 249 ? 23.969 3.687 -23.144 1.00 74.06 249 ASP A O 1
ATOM 2021 N N . GLU A 1 250 ? 25.540 3.462 -24.736 1.00 76.25 250 GLU A N 1
ATOM 2022 C CA . GLU A 1 250 ? 26.173 2.244 -24.210 1.00 76.25 250 GLU A CA 1
ATOM 2023 C C . GLU A 1 250 ? 27.155 2.501 -23.061 1.00 76.25 250 GLU A C 1
ATOM 2025 O O . GLU A 1 250 ? 27.593 1.552 -22.390 1.00 76.25 250 GLU A O 1
ATOM 2030 N N . PHE A 1 251 ? 27.493 3.773 -22.827 1.00 76.75 251 PHE A N 1
ATOM 2031 C CA . PHE A 1 251 ? 28.419 4.178 -21.783 1.00 76.75 251 PHE A CA 1
ATOM 2032 C C . PHE A 1 251 ? 27.942 3.668 -20.424 1.00 76.75 251 PHE A C 1
ATOM 2034 O O . PHE A 1 251 ? 26.777 3.804 -20.046 1.00 76.75 251 PHE A O 1
ATOM 2041 N N . ASP A 1 252 ? 28.859 3.071 -19.664 1.00 73.88 252 ASP A N 1
ATOM 2042 C CA . ASP A 1 252 ? 28.525 2.626 -18.323 1.00 73.88 252 ASP A CA 1
ATOM 2043 C C . ASP A 1 252 ? 28.449 3.827 -17.374 1.00 73.88 252 ASP A C 1
ATOM 2045 O O . ASP A 1 252 ? 29.459 4.423 -16.978 1.00 73.88 252 ASP A O 1
ATOM 2049 N N . PHE A 1 253 ? 27.220 4.204 -17.032 1.00 78.06 253 PHE A N 1
ATOM 2050 C CA . PHE A 1 253 ? 26.931 5.268 -16.079 1.00 78.06 253 PHE A CA 1
ATOM 2051 C C . PHE A 1 253 ? 27.063 4.810 -14.619 1.00 78.06 253 PHE A C 1
ATOM 2053 O O . PHE A 1 253 ? 26.976 5.658 -13.727 1.00 78.06 253 PHE A O 1
ATOM 2060 N N . ALA A 1 254 ? 27.292 3.517 -14.349 1.00 78.50 254 ALA A N 1
ATOM 2061 C CA . ALA A 1 254 ? 27.516 3.025 -12.996 1.00 78.50 254 ALA A CA 1
ATOM 2062 C C . ALA A 1 254 ? 28.814 3.603 -12.413 1.00 78.50 254 ALA A C 1
ATOM 2064 O O . ALA A 1 254 ? 29.874 3.563 -13.037 1.00 78.50 254 ALA A O 1
ATOM 2065 N N . VAL A 1 255 ? 28.723 4.159 -11.204 1.00 81.06 255 VAL A N 1
ATOM 2066 C CA . VAL A 1 255 ? 29.870 4.706 -10.470 1.00 81.06 255 VAL A CA 1
ATOM 2067 C C . VAL A 1 255 ? 30.384 3.637 -9.514 1.00 81.06 255 VAL A C 1
ATOM 2069 O O . VAL A 1 255 ? 29.681 3.262 -8.580 1.00 81.06 255 VAL A O 1
ATOM 2072 N N . THR A 1 256 ? 31.607 3.163 -9.738 1.00 82.50 256 THR A N 1
ATOM 2073 C CA . THR A 1 256 ? 32.295 2.218 -8.845 1.00 82.50 256 THR A CA 1
ATOM 2074 C C . THR A 1 256 ? 33.250 2.955 -7.915 1.00 82.50 256 THR A C 1
ATOM 2076 O O . THR A 1 256 ? 33.362 2.606 -6.742 1.00 82.50 256 THR A O 1
ATOM 2079 N N . ASN A 1 257 ? 33.895 4.020 -8.403 1.00 83.06 257 ASN A N 1
ATOM 2080 C CA . ASN A 1 257 ? 34.802 4.844 -7.616 1.00 83.06 257 ASN A CA 1
ATOM 2081 C C . ASN A 1 257 ? 34.502 6.333 -7.804 1.00 83.06 257 ASN A C 1
ATOM 2083 O O . ASN A 1 257 ? 34.872 6.945 -8.808 1.00 83.06 257 ASN A O 1
ATOM 2087 N N . LEU A 1 258 ? 33.908 6.939 -6.774 1.00 82.12 258 LEU A N 1
ATOM 2088 C CA . LEU A 1 258 ? 33.471 8.335 -6.777 1.00 82.12 258 LEU A CA 1
ATOM 2089 C C . LEU A 1 258 ? 34.580 9.334 -7.142 1.00 82.12 258 LEU A C 1
ATOM 2091 O O . LEU A 1 258 ? 34.313 10.345 -7.788 1.00 82.12 258 LEU A O 1
ATOM 2095 N N . ALA A 1 259 ? 35.828 9.050 -6.758 1.00 75.69 259 ALA A N 1
ATOM 2096 C CA . ALA A 1 259 ? 36.953 9.949 -6.998 1.00 75.69 259 ALA A CA 1
ATOM 2097 C C . ALA A 1 259 ? 37.446 9.920 -8.453 1.00 75.69 259 ALA A C 1
ATOM 2099 O O . ALA A 1 259 ? 38.020 10.900 -8.933 1.00 75.69 259 ALA A O 1
ATOM 2100 N N . VAL A 1 260 ? 37.265 8.796 -9.154 1.00 81.88 260 VAL A N 1
ATOM 2101 C CA . VAL A 1 260 ? 37.801 8.596 -10.510 1.00 81.88 260 VAL A CA 1
ATOM 2102 C C . VAL A 1 260 ? 36.764 8.915 -11.578 1.00 81.88 260 VAL A C 1
ATOM 2104 O O . VAL A 1 260 ? 37.020 9.629 -12.548 1.00 81.88 260 VAL A O 1
ATOM 2107 N N . ASP A 1 261 ? 35.560 8.435 -11.337 1.00 83.88 261 ASP A N 1
ATOM 2108 C CA . ASP A 1 261 ? 34.504 8.295 -12.322 1.00 83.88 261 ASP A CA 1
ATOM 2109 C C . ASP A 1 261 ? 33.823 9.610 -12.710 1.00 83.88 261 ASP A C 1
ATOM 2111 O O . ASP A 1 261 ? 33.370 9.788 -13.844 1.00 83.88 261 ASP A O 1
ATOM 2115 N N . LEU A 1 262 ? 33.768 10.561 -11.777 1.00 83.94 262 LEU A N 1
ATOM 2116 C CA . LEU A 1 262 ? 33.108 11.852 -11.977 1.00 83.94 262 LEU A CA 1
ATOM 2117 C C . LEU A 1 262 ? 33.962 12.853 -12.768 1.00 83.94 262 LEU A C 1
ATOM 2119 O O . LEU A 1 262 ? 33.438 13.853 -13.257 1.00 83.94 262 LEU A O 1
ATOM 2123 N N . GLN A 1 263 ? 35.251 12.563 -12.976 1.00 84.94 263 GLN A N 1
ATOM 2124 C CA . GLN A 1 263 ? 36.182 13.452 -13.684 1.00 84.94 263 GLN A CA 1
ATOM 2125 C C . GLN A 1 263 ? 35.790 13.715 -15.131 1.00 84.94 263 GLN A C 1
ATOM 2127 O O . GLN A 1 263 ? 36.125 14.758 -15.681 1.00 84.94 263 GLN A O 1
ATOM 2132 N N . CYS A 1 264 ? 35.130 12.756 -15.780 1.00 80.56 264 CYS A N 1
ATOM 2133 C CA . CYS A 1 264 ? 34.756 12.883 -17.184 1.00 80.56 264 CYS A CA 1
ATOM 2134 C C . CYS A 1 264 ? 33.652 13.930 -17.420 1.00 80.56 264 CYS A C 1
ATOM 2136 O O . CYS A 1 264 ? 33.425 14.327 -18.565 1.00 80.56 264 CYS A O 1
ATOM 2138 N N . GLY A 1 265 ? 32.937 14.348 -16.367 1.00 82.56 265 GLY A N 1
ATOM 2139 C CA . GLY A 1 265 ? 31.776 15.241 -16.431 1.00 82.56 265 GLY A CA 1
ATOM 2140 C C . GLY A 1 265 ? 30.534 14.616 -17.079 1.00 82.56 265 GLY A C 1
ATOM 2141 O O . GLY A 1 265 ? 29.420 15.012 -16.762 1.00 82.56 265 GLY A O 1
ATOM 2142 N N . VAL A 1 266 ? 30.699 13.585 -17.914 1.00 85.25 266 VAL A N 1
ATOM 2143 C CA . VAL A 1 266 ? 29.617 12.891 -18.626 1.00 85.25 266 VAL A CA 1
ATOM 2144 C C . VAL A 1 266 ? 28.580 12.295 -17.672 1.00 85.25 266 VAL A C 1
ATOM 2146 O O . VAL A 1 266 ? 27.382 12.509 -17.851 1.00 85.25 266 VAL A O 1
ATOM 2149 N N . ARG A 1 267 ? 29.026 11.599 -16.617 1.00 86.31 267 ARG A N 1
ATOM 2150 C CA . ARG A 1 267 ? 28.121 11.019 -15.608 1.00 86.31 267 ARG A CA 1
ATOM 2151 C C . ARG A 1 267 ? 27.349 12.098 -14.850 1.00 86.31 267 ARG A C 1
ATOM 2153 O O . ARG A 1 267 ? 26.151 11.950 -14.647 1.00 86.31 267 ARG A O 1
ATOM 2160 N N . LEU A 1 268 ? 28.007 13.204 -14.496 1.00 86.31 268 LEU A N 1
ATOM 2161 C CA . LEU A 1 268 ? 27.359 14.329 -13.814 1.00 86.31 268 LEU A CA 1
ATOM 2162 C C . LEU A 1 268 ? 26.310 15.010 -14.701 1.00 86.31 268 LEU A C 1
ATOM 2164 O O . LEU A 1 268 ? 25.220 15.308 -14.221 1.00 86.31 268 LEU A O 1
ATOM 2168 N N . VAL A 1 269 ? 26.592 15.198 -15.994 1.00 86.12 269 VAL A N 1
ATOM 2169 C CA . VAL A 1 269 ? 25.598 15.723 -16.943 1.00 86.12 269 VAL A CA 1
ATOM 2170 C C . VAL A 1 269 ? 24.408 14.780 -17.053 1.00 86.12 269 VAL A C 1
ATOM 2172 O O . VAL A 1 269 ? 23.276 15.243 -16.979 1.00 86.12 269 VAL A O 1
ATOM 2175 N N . ARG A 1 270 ? 24.633 13.463 -17.135 1.00 82.31 270 ARG A N 1
ATOM 2176 C CA . ARG A 1 270 ? 23.532 12.491 -17.163 1.00 82.31 270 ARG A CA 1
ATOM 2177 C C . ARG A 1 270 ? 22.680 12.533 -15.893 1.00 82.31 270 ARG A C 1
ATOM 2179 O O . ARG A 1 270 ? 21.460 12.430 -15.979 1.00 82.31 270 ARG A O 1
ATOM 2186 N N . ILE A 1 271 ? 23.301 12.714 -14.726 1.00 84.12 271 ILE A N 1
ATOM 2187 C CA . ILE A 1 271 ? 22.574 12.917 -13.465 1.00 84.12 271 ILE A CA 1
ATOM 2188 C C . ILE A 1 271 ? 21.718 14.187 -13.554 1.00 84.12 271 ILE A C 1
ATOM 2190 O O . ILE A 1 271 ? 20.539 14.132 -13.219 1.00 84.12 271 ILE A O 1
ATOM 2194 N N . MET A 1 272 ? 22.262 15.302 -14.053 1.00 83.56 272 MET A N 1
ATOM 2195 C CA . MET A 1 272 ? 21.483 16.533 -14.239 1.00 83.56 272 MET A CA 1
ATOM 2196 C C . MET A 1 272 ? 20.310 16.338 -15.200 1.00 83.56 272 MET A C 1
ATOM 2198 O O . MET A 1 272 ? 19.206 16.738 -14.859 1.00 83.56 272 MET A O 1
ATOM 2202 N N . GLU A 1 273 ? 20.507 15.667 -16.339 1.00 83.75 273 GLU A N 1
ATOM 2203 C CA . GLU A 1 273 ? 19.421 15.364 -17.286 1.00 83.75 273 GLU A CA 1
ATOM 2204 C C . GLU A 1 273 ? 18.274 14.594 -16.626 1.00 83.75 273 GLU A C 1
ATOM 2206 O O . GLU A 1 273 ? 17.106 14.893 -16.862 1.00 83.75 273 GLU A O 1
ATOM 2211 N N . LEU A 1 274 ? 18.597 13.606 -15.786 1.00 78.38 274 LEU A N 1
ATOM 2212 C CA . LEU A 1 274 ? 17.597 12.802 -15.087 1.00 78.38 274 LEU A CA 1
ATOM 2213 C C . LEU A 1 274 ? 16.840 13.606 -14.023 1.00 78.38 274 LEU A C 1
ATOM 2215 O O . LEU A 1 274 ? 15.650 13.369 -13.814 1.00 78.38 274 LEU A O 1
ATOM 2219 N N . LEU A 1 275 ? 17.517 14.541 -13.353 1.00 78.56 275 LEU A N 1
ATOM 2220 C CA . LEU A 1 275 ? 16.928 15.355 -12.289 1.00 78.56 275 LEU A CA 1
ATOM 2221 C C . LEU A 1 275 ? 16.104 16.526 -12.843 1.00 78.56 275 LEU A C 1
ATOM 2223 O O . LEU A 1 275 ? 15.000 16.757 -12.356 1.00 78.56 275 LEU A O 1
ATOM 2227 N N . THR A 1 276 ? 16.583 17.227 -13.878 1.00 76.75 276 THR A N 1
ATOM 2228 C CA . THR A 1 276 ? 15.864 18.360 -14.492 1.00 76.75 276 THR A CA 1
ATOM 2229 C C . THR A 1 276 ? 14.879 17.935 -15.581 1.00 76.75 276 THR A C 1
ATOM 2231 O O . THR A 1 276 ? 13.997 18.708 -15.939 1.00 76.75 276 THR A O 1
ATOM 2234 N N . ARG A 1 277 ? 14.988 16.697 -16.087 1.00 74.06 277 ARG A N 1
ATOM 2235 C CA . ARG A 1 277 ? 14.258 16.166 -17.257 1.00 74.06 277 ARG A CA 1
ATOM 2236 C C . ARG A 1 277 ? 14.577 16.889 -18.575 1.00 74.06 277 ARG A C 1
ATOM 2238 O O . ARG A 1 277 ? 13.852 16.717 -19.558 1.00 74.06 277 ARG A O 1
ATOM 2245 N N . ASP A 1 278 ? 15.691 17.622 -18.630 1.00 77.06 278 ASP A N 1
ATOM 2246 C CA . ASP A 1 278 ? 16.166 18.318 -19.829 1.00 77.06 278 ASP A CA 1
ATOM 2247 C C . ASP A 1 278 ? 17.153 17.464 -20.628 1.00 77.06 278 ASP A C 1
ATOM 2249 O O . ASP A 1 278 ? 18.363 17.490 -20.424 1.00 77.06 278 ASP A O 1
ATOM 2253 N N . TRP A 1 279 ? 16.651 16.743 -21.625 1.00 72.44 279 TRP A N 1
ATOM 2254 C CA . TRP A 1 279 ? 17.450 15.801 -22.423 1.00 72.44 279 TRP A CA 1
ATOM 2255 C C . TRP A 1 279 ? 18.282 16.431 -23.547 1.00 72.44 279 TRP A C 1
ATOM 2257 O O . TRP A 1 279 ? 18.818 15.730 -24.404 1.00 72.44 279 TRP A O 1
ATOM 2267 N N . ASN A 1 280 ? 18.356 17.759 -23.598 1.00 77.38 280 ASN A N 1
ATOM 2268 C CA . ASN A 1 280 ? 19.128 18.480 -24.610 1.00 77.38 280 ASN A CA 1
ATOM 2269 C C . ASN A 1 280 ? 20.599 18.673 -24.206 1.00 77.38 280 ASN A C 1
ATOM 2271 O O . ASN A 1 280 ? 21.385 19.194 -24.998 1.00 77.38 280 ASN A O 1
ATOM 2275 N N . LEU A 1 281 ? 20.975 18.287 -22.984 1.00 76.25 281 LEU A N 1
ATOM 2276 C CA . LEU A 1 281 ? 22.315 18.504 -22.439 1.00 76.25 281 LEU A CA 1
ATOM 2277 C C . LEU A 1 281 ? 23.339 17.530 -23.024 1.00 76.25 281 LEU A C 1
ATOM 2279 O O . LEU A 1 281 ? 24.458 17.931 -23.331 1.00 76.25 281 LEU A O 1
ATOM 2283 N N . SER A 1 282 ? 22.932 16.291 -23.274 1.00 73.94 282 SER A N 1
ATOM 2284 C CA . SER A 1 282 ? 23.717 15.251 -23.943 1.00 73.94 282 SER A CA 1
ATOM 2285 C C . SER A 1 282 ? 24.240 15.697 -25.309 1.00 73.94 282 SER A C 1
ATOM 2287 O O . SER A 1 282 ? 25.382 15.410 -25.649 1.00 73.94 282 SER A O 1
ATOM 2289 N N . LYS A 1 283 ? 23.469 16.498 -26.056 1.00 77.50 283 LYS A N 1
ATOM 2290 C CA . LYS A 1 283 ? 23.890 17.069 -27.351 1.00 77.50 283 LYS A CA 1
ATOM 2291 C C . LYS A 1 283 ? 24.988 18.131 -27.234 1.00 77.50 283 LYS A C 1
ATOM 2293 O O . LYS A 1 283 ? 25.657 18.420 -28.220 1.00 77.50 283 LYS A O 1
ATOM 2298 N N . LYS A 1 284 ? 25.155 18.739 -26.056 1.00 81.19 284 LYS A N 1
ATOM 2299 C CA . LYS A 1 284 ? 26.175 19.765 -25.783 1.00 81.19 284 LYS A CA 1
ATOM 2300 C C . LYS A 1 284 ? 27.476 19.166 -25.238 1.00 81.19 284 LYS A C 1
ATOM 2302 O O . LYS A 1 284 ? 28.457 19.891 -25.092 1.00 81.19 284 LYS A O 1
ATOM 2307 N N . LEU A 1 285 ? 27.489 17.869 -24.925 1.00 80.94 285 LEU A N 1
ATOM 2308 C CA . LEU A 1 285 ? 28.663 17.179 -24.400 1.00 80.94 285 LEU A CA 1
ATOM 2309 C C . LEU A 1 285 ? 29.759 17.044 -25.456 1.00 80.94 285 LEU A C 1
ATOM 2311 O O . LEU A 1 285 ? 29.501 16.768 -26.626 1.00 80.94 285 LEU A O 1
ATOM 2315 N N . ARG A 1 286 ? 31.012 17.154 -25.008 1.00 79.94 286 ARG A N 1
ATOM 2316 C CA . ARG A 1 286 ? 32.189 16.824 -25.818 1.00 79.94 286 ARG A CA 1
ATOM 2317 C C . ARG A 1 286 ? 32.656 15.416 -25.470 1.00 79.94 286 ARG A C 1
ATOM 2319 O O . ARG A 1 286 ? 33.158 15.179 -24.368 1.00 79.94 286 ARG A O 1
ATOM 2326 N N . ILE A 1 287 ? 32.476 14.493 -26.412 1.00 72.25 287 ILE A N 1
ATOM 2327 C CA . ILE A 1 287 ? 32.826 13.071 -26.302 1.00 72.25 287 ILE A CA 1
ATOM 2328 C C . ILE A 1 287 ? 33.705 12.716 -27.515 1.00 72.25 287 ILE A C 1
ATOM 2330 O O . ILE A 1 287 ? 33.396 13.176 -28.614 1.00 72.25 287 ILE A O 1
ATOM 2334 N N . PRO A 1 288 ? 34.787 11.929 -27.354 1.00 70.69 288 PRO A N 1
ATOM 2335 C CA . PRO A 1 288 ? 35.264 11.290 -26.124 1.00 70.69 288 PRO A CA 1
ATOM 2336 C C . PRO A 1 288 ? 36.001 12.272 -25.198 1.00 70.69 288 PRO A C 1
ATOM 2338 O O . PRO A 1 288 ? 36.826 13.065 -25.641 1.00 70.69 288 PRO A O 1
ATOM 2341 N N . ALA A 1 289 ? 35.710 12.223 -23.893 1.00 71.94 289 ALA A N 1
ATOM 2342 C CA . ALA A 1 289 ? 36.267 13.133 -22.884 1.00 71.94 289 ALA A CA 1
ATOM 2343 C C . ALA A 1 289 ? 37.685 12.712 -22.443 1.00 71.94 289 ALA A C 1
ATOM 2345 O O . ALA A 1 289 ? 37.923 12.391 -21.277 1.00 71.94 289 ALA A O 1
ATOM 2346 N N . ILE A 1 290 ? 38.626 12.671 -23.386 1.00 77.81 290 ILE A N 1
ATOM 2347 C CA . ILE A 1 290 ? 40.007 12.224 -23.145 1.00 77.81 290 ILE A CA 1
ATOM 2348 C C . ILE A 1 290 ? 40.845 13.395 -22.614 1.00 77.81 290 ILE A C 1
ATOM 2350 O O . ILE A 1 290 ? 41.558 13.253 -21.620 1.00 77.81 290 ILE A O 1
ATOM 2354 N N . SER A 1 291 ? 40.698 14.580 -23.216 1.00 86.25 291 SER A N 1
ATOM 2355 C CA . SER A 1 291 ? 41.454 15.781 -22.845 1.00 86.25 291 SER A CA 1
ATOM 2356 C C . SER A 1 291 ? 40.896 16.470 -21.594 1.00 86.25 291 SER A C 1
ATOM 2358 O O . SER A 1 291 ? 39.681 16.579 -21.412 1.00 86.25 291 SER A O 1
ATOM 2360 N N . ARG A 1 292 ? 41.786 17.023 -20.755 1.00 86.19 292 ARG A N 1
ATOM 2361 C CA . ARG A 1 292 ? 41.425 17.803 -19.554 1.00 86.19 292 ARG A CA 1
ATOM 2362 C C . ARG A 1 292 ? 40.478 18.963 -19.879 1.00 86.19 292 ARG A C 1
ATOM 2364 O O . ARG A 1 292 ? 39.522 19.179 -19.144 1.00 86.19 292 ARG A O 1
ATOM 2371 N N . LEU A 1 293 ? 40.678 19.650 -21.006 1.00 86.12 293 LEU A N 1
ATOM 2372 C CA . LEU A 1 293 ? 39.811 20.757 -21.437 1.00 86.12 293 LEU A CA 1
ATOM 2373 C C . LEU A 1 293 ? 38.385 20.293 -21.769 1.00 86.12 293 LEU A C 1
ATOM 2375 O O . LEU A 1 293 ? 37.418 20.972 -21.428 1.00 86.12 293 LEU A O 1
ATOM 2379 N N . GLN A 1 294 ? 38.238 19.121 -22.397 1.00 85.62 294 GLN A N 1
ATOM 2380 C CA . GLN A 1 294 ? 36.924 18.533 -22.689 1.00 85.62 294 GLN A CA 1
ATOM 2381 C C . GLN A 1 294 ? 36.203 18.148 -21.392 1.00 85.62 294 GLN A C 1
ATOM 2383 O O . GLN A 1 294 ? 35.021 18.442 -21.236 1.00 85.62 294 GLN A O 1
ATOM 2388 N N . LYS A 1 295 ? 36.934 17.563 -20.433 1.00 87.12 295 LYS A N 1
ATOM 2389 C CA . LYS A 1 295 ? 36.417 17.233 -19.097 1.00 87.12 295 LYS A CA 1
ATOM 2390 C C . LYS A 1 295 ? 35.952 18.481 -18.344 1.00 87.12 295 LYS A C 1
ATOM 2392 O O . LYS A 1 295 ? 34.834 18.505 -17.843 1.00 87.12 295 LYS A O 1
ATOM 2397 N N . MET A 1 296 ? 36.767 19.538 -18.334 1.00 87.75 296 MET A N 1
ATOM 2398 C CA . MET A 1 296 ? 36.413 20.814 -17.703 1.00 87.75 296 MET A CA 1
ATOM 2399 C C . MET A 1 296 ? 35.162 21.435 -18.324 1.00 87.75 296 MET A C 1
ATOM 2401 O O . MET A 1 296 ? 34.302 21.897 -17.584 1.00 87.75 296 MET A O 1
ATOM 2405 N N . HIS A 1 297 ? 35.025 21.401 -19.653 1.00 88.62 297 HIS A N 1
ATOM 2406 C CA . HIS A 1 297 ? 33.825 21.885 -20.335 1.00 88.62 297 HIS A CA 1
ATOM 2407 C C . HIS A 1 297 ? 32.573 21.091 -19.940 1.00 88.62 297 HIS A C 1
ATOM 2409 O O . HIS A 1 297 ? 31.558 21.685 -19.591 1.00 88.62 297 HIS A O 1
ATOM 2415 N N . ASN A 1 298 ? 32.654 19.756 -19.936 1.00 89.12 298 ASN A N 1
ATOM 2416 C CA . ASN A 1 298 ? 31.528 18.900 -19.555 1.00 89.12 298 ASN A CA 1
ATOM 2417 C C . ASN A 1 298 ? 31.087 19.148 -18.102 1.00 89.12 298 ASN A C 1
ATOM 2419 O O . ASN A 1 298 ? 29.894 19.186 -17.817 1.00 89.12 298 ASN A O 1
ATOM 2423 N N . VAL A 1 299 ? 32.038 19.347 -17.185 1.00 88.50 299 VAL A N 1
ATOM 2424 C CA . VAL A 1 299 ? 31.747 19.698 -15.786 1.00 88.50 299 VAL A CA 1
ATOM 2425 C C . VAL A 1 299 ? 31.189 21.120 -15.669 1.00 88.50 299 VAL A C 1
ATOM 2427 O O . VAL A 1 299 ? 30.278 21.353 -14.881 1.00 88.50 299 VAL A O 1
ATOM 2430 N N . ASP A 1 300 ? 31.681 22.074 -16.458 1.00 88.88 300 ASP A N 1
ATOM 2431 C CA . ASP A 1 300 ? 31.187 23.453 -16.420 1.00 88.88 300 ASP A CA 1
ATOM 2432 C C . ASP A 1 300 ? 29.722 23.556 -16.866 1.00 88.88 300 ASP A C 1
ATOM 2434 O O . ASP A 1 300 ? 28.957 24.298 -16.257 1.00 88.88 300 ASP A O 1
ATOM 2438 N N . ILE A 1 301 ? 29.285 22.732 -17.828 1.00 87.75 301 ILE A N 1
ATOM 2439 C CA . ILE A 1 301 ? 27.862 22.605 -18.191 1.00 87.75 301 ILE A CA 1
ATOM 2440 C C . ILE A 1 301 ? 27.016 22.277 -16.950 1.00 87.75 301 ILE A C 1
ATOM 2442 O O . ILE A 1 301 ? 25.986 22.909 -16.723 1.00 87.75 301 ILE A O 1
ATOM 2446 N N . VAL A 1 302 ? 27.463 21.333 -16.115 1.00 86.62 302 VAL A N 1
ATOM 2447 C CA . VAL A 1 302 ? 26.772 20.951 -14.868 1.00 86.62 302 VAL A CA 1
ATOM 2448 C C . VAL A 1 302 ? 26.704 22.128 -13.902 1.00 86.62 302 VAL A C 1
ATOM 2450 O O . VAL A 1 302 ? 25.635 22.436 -13.380 1.00 86.62 302 VAL A O 1
ATOM 2453 N N . LEU A 1 303 ? 27.824 22.820 -13.683 1.00 87.75 303 LEU A N 1
ATOM 2454 C CA . LEU A 1 303 ? 27.870 23.958 -12.763 1.00 87.75 303 LEU A CA 1
ATOM 2455 C C . LEU A 1 303 ? 27.001 25.126 -13.251 1.00 87.75 303 LEU A C 1
ATOM 2457 O O . LEU A 1 303 ? 26.341 25.771 -12.439 1.00 87.75 303 LEU A O 1
ATOM 2461 N N . GLN A 1 304 ? 26.948 25.382 -14.560 1.00 86.88 304 GLN A N 1
ATOM 2462 C CA . GLN A 1 304 ? 26.068 26.393 -15.152 1.00 86.88 304 GLN A CA 1
ATOM 2463 C C . GLN A 1 304 ? 24.589 26.062 -14.927 1.00 86.88 304 GLN A C 1
ATOM 2465 O O . GLN A 1 304 ? 23.823 26.947 -14.545 1.00 86.88 304 GLN A O 1
ATOM 2470 N N . ILE A 1 305 ? 24.193 24.795 -15.088 1.00 84.25 305 ILE A N 1
ATOM 2471 C CA . ILE A 1 305 ? 22.819 24.348 -14.813 1.00 84.25 305 ILE A CA 1
ATOM 2472 C C . ILE A 1 305 ? 22.479 24.562 -13.338 1.00 84.25 305 ILE A C 1
ATOM 2474 O O . ILE A 1 305 ? 21.448 25.154 -13.027 1.00 84.25 305 ILE A O 1
ATOM 2478 N N . LEU A 1 306 ? 23.362 24.161 -12.424 1.00 84.88 306 LEU A N 1
ATOM 2479 C CA . LEU A 1 306 ? 23.140 24.338 -10.987 1.00 84.88 306 LEU A CA 1
ATOM 2480 C C . LEU A 1 306 ? 23.005 25.817 -10.598 1.00 84.88 306 LEU A C 1
ATOM 2482 O O . LEU A 1 306 ? 22.124 26.165 -9.813 1.00 84.88 306 LEU A O 1
ATOM 2486 N N . ARG A 1 307 ? 23.812 26.701 -11.199 1.00 85.38 307 ARG A N 1
ATOM 2487 C CA . ARG A 1 307 ? 23.683 28.156 -11.013 1.00 85.38 307 ARG A CA 1
ATOM 2488 C C . ARG A 1 307 ? 22.368 28.692 -11.569 1.00 85.38 307 ARG A C 1
ATOM 2490 O O . ARG A 1 307 ? 21.736 29.512 -10.915 1.00 85.38 307 ARG A O 1
ATOM 2497 N N . SER A 1 308 ? 21.938 28.220 -12.741 1.00 82.69 308 SER A N 1
ATOM 2498 C CA . SER A 1 308 ? 20.659 28.629 -13.340 1.00 82.69 308 SER A CA 1
ATOM 2499 C C . SER A 1 308 ? 19.447 28.225 -12.493 1.00 82.69 308 SER A C 1
ATOM 2501 O O . SER A 1 308 ? 18.439 28.921 -12.499 1.00 82.69 308 SER A O 1
ATOM 2503 N N . GLN A 1 309 ? 19.578 27.153 -11.708 1.00 76.25 309 GLN A N 1
ATOM 2504 C CA . GLN A 1 309 ? 18.580 26.680 -10.744 1.00 76.25 309 GLN A CA 1
ATOM 2505 C C . GLN A 1 309 ? 18.694 27.373 -9.369 1.00 76.25 309 GLN A C 1
ATOM 2507 O O . GLN A 1 309 ? 17.993 27.007 -8.432 1.00 76.25 309 GLN A O 1
ATOM 2512 N N . GLY A 1 310 ? 19.578 28.370 -9.221 1.00 71.50 310 GLY A N 1
ATOM 2513 C CA . GLY A 1 310 ? 19.720 29.165 -7.996 1.00 71.50 310 GLY A CA 1
ATOM 2514 C C . GLY A 1 310 ? 20.527 28.504 -6.871 1.00 71.50 310 GLY A C 1
ATOM 2515 O O . GLY A 1 310 ? 20.494 28.981 -5.737 1.00 71.50 310 GLY A O 1
ATOM 2516 N N . ILE A 1 311 ? 21.268 27.425 -7.148 1.00 78.06 311 ILE A N 1
ATOM 2517 C CA . ILE A 1 311 ? 22.040 26.701 -6.128 1.00 78.06 311 ILE A CA 1
ATOM 2518 C C . ILE A 1 311 ? 23.384 27.401 -5.886 1.00 78.06 311 ILE A C 1
ATOM 2520 O O . ILE A 1 311 ? 24.193 27.571 -6.800 1.00 78.06 311 ILE A O 1
ATOM 2524 N N . GLN A 1 312 ? 23.656 27.761 -4.628 1.00 75.06 312 GLN A N 1
ATOM 2525 C CA . GLN A 1 312 ? 24.949 28.315 -4.218 1.00 75.06 312 GLN A CA 1
ATOM 2526 C C . GLN A 1 312 ? 26.017 27.211 -4.164 1.00 75.06 312 GLN A C 1
ATOM 2528 O O . GLN A 1 312 ? 25.957 26.301 -3.333 1.00 75.06 312 GLN A O 1
ATOM 2533 N N . LEU A 1 313 ? 27.013 27.307 -5.047 1.00 77.31 313 LEU A N 1
ATOM 2534 C CA . LEU A 1 313 ? 28.112 26.346 -5.200 1.00 77.31 313 LEU A CA 1
ATOM 2535 C C . LEU A 1 313 ? 29.284 26.660 -4.260 1.00 77.31 313 LEU A C 1
ATOM 2537 O O . LEU A 1 313 ? 30.423 26.777 -4.710 1.00 77.31 313 LEU A O 1
ATOM 2541 N N . ASN A 1 314 ? 28.993 26.819 -2.971 1.00 77.12 314 ASN A N 1
ATOM 2542 C CA . ASN A 1 314 ? 30.006 27.081 -1.954 1.00 77.12 314 ASN A CA 1
ATOM 2543 C C . ASN A 1 314 ? 30.213 25.833 -1.084 1.00 77.12 314 ASN A C 1
ATOM 2545 O O . ASN A 1 314 ? 29.242 25.165 -0.707 1.00 77.12 314 ASN A O 1
ATOM 2549 N N . ASP A 1 315 ? 31.471 25.547 -0.759 1.00 70.38 315 ASP A N 1
ATOM 2550 C CA . ASP A 1 315 ? 31.872 24.552 0.234 1.00 70.38 315 ASP A CA 1
ATOM 2551 C C . ASP A 1 315 ? 31.464 24.986 1.652 1.00 70.38 315 ASP A C 1
ATOM 2553 O O . ASP A 1 315 ? 31.100 26.138 1.895 1.00 70.38 315 ASP A O 1
ATOM 2557 N N . GLU A 1 316 ? 31.592 24.073 2.617 1.00 65.94 316 GLU A N 1
ATOM 2558 C CA . GLU A 1 316 ? 31.353 24.328 4.051 1.00 65.94 316 GLU A CA 1
ATOM 2559 C C . GLU A 1 316 ? 32.246 25.448 4.617 1.00 65.94 316 GLU A C 1
ATOM 2561 O O . GLU A 1 316 ? 31.871 26.120 5.572 1.00 65.94 316 GLU A O 1
ATOM 2566 N N . HIS A 1 317 ? 33.381 25.705 3.959 1.00 65.38 317 HIS A N 1
ATOM 2567 C CA . HIS A 1 317 ? 34.335 26.771 4.274 1.00 65.38 317 HIS A CA 1
ATOM 2568 C C . HIS A 1 317 ? 34.098 28.074 3.478 1.00 65.38 317 HIS A C 1
ATOM 2570 O O . HIS A 1 317 ? 34.914 28.988 3.544 1.00 65.38 317 HIS A O 1
ATOM 2576 N N . GLY A 1 318 ? 33.024 28.167 2.681 1.00 70.50 318 GLY A N 1
ATOM 2577 C CA . GLY A 1 318 ? 32.682 29.360 1.892 1.00 70.50 318 GLY A CA 1
ATOM 2578 C C . GLY A 1 318 ? 33.406 29.502 0.544 1.00 70.50 318 GLY A C 1
ATOM 2579 O O . GLY A 1 318 ? 33.156 30.461 -0.182 1.00 70.50 318 GLY A O 1
ATOM 2580 N N . ASN A 1 319 ? 34.264 28.549 0.170 1.00 77.75 319 ASN A N 1
ATOM 2581 C CA . ASN A 1 319 ? 34.972 28.556 -1.114 1.00 77.75 319 ASN A CA 1
ATOM 2582 C C . ASN A 1 319 ? 34.067 28.113 -2.269 1.00 77.75 319 ASN A C 1
ATOM 2584 O O . ASN A 1 319 ? 33.289 27.177 -2.118 1.00 77.75 319 ASN A O 1
ATOM 2588 N N . THR A 1 320 ? 34.196 28.741 -3.441 1.00 81.12 320 THR A N 1
ATOM 2589 C CA . THR A 1 320 ? 33.413 28.351 -4.624 1.00 81.12 320 THR A CA 1
ATOM 2590 C C . THR A 1 320 ? 33.963 27.077 -5.269 1.00 81.12 320 THR A C 1
ATOM 2592 O O . THR A 1 320 ? 35.172 26.928 -5.470 1.00 81.12 320 THR A O 1
ATOM 2595 N N . ILE A 1 321 ? 33.063 26.160 -5.626 1.00 84.12 321 ILE A N 1
ATOM 2596 C CA . ILE A 1 321 ? 33.392 24.915 -6.326 1.00 84.12 321 ILE A CA 1
ATOM 2597 C C . ILE A 1 321 ? 33.585 25.229 -7.812 1.00 84.12 321 ILE A C 1
ATOM 2599 O O . ILE A 1 321 ? 32.656 25.664 -8.502 1.00 84.12 321 ILE A O 1
ATOM 2603 N N . LEU A 1 322 ? 34.798 25.001 -8.316 1.00 86.25 322 LEU A N 1
ATOM 2604 C CA . LEU A 1 322 ? 35.162 25.238 -9.712 1.00 86.25 322 LEU A CA 1
ATOM 2605 C C . LEU A 1 322 ? 35.241 23.925 -10.500 1.00 86.25 322 LEU A C 1
ATOM 2607 O O . LEU A 1 322 ? 35.502 22.857 -9.951 1.00 86.25 322 LEU A O 1
ATOM 2611 N N . SER A 1 323 ? 35.089 24.004 -11.826 1.00 86.25 323 SER A N 1
ATOM 2612 C CA . SER A 1 323 ? 35.171 22.831 -12.712 1.00 86.25 323 SER A CA 1
ATOM 2613 C C . SER A 1 323 ? 36.533 22.129 -12.647 1.00 86.25 323 SER A C 1
ATOM 2615 O O . SER A 1 323 ? 36.598 20.903 -12.734 1.00 86.25 323 SER A O 1
ATOM 2617 N N . LYS A 1 324 ? 37.614 22.888 -12.414 1.00 87.31 324 LYS A N 1
ATOM 2618 C CA . LYS A 1 324 ? 38.961 22.345 -12.181 1.00 87.31 324 LYS A CA 1
ATOM 2619 C C . LYS A 1 324 ? 39.017 21.430 -10.956 1.00 87.31 324 LYS A C 1
ATOM 2621 O O . LYS A 1 324 ? 39.653 20.389 -11.017 1.00 87.31 324 LYS A O 1
ATOM 2626 N N . ASP A 1 325 ? 38.284 21.760 -9.892 1.00 86.19 325 ASP A N 1
ATOM 2627 C CA . ASP A 1 325 ? 38.392 21.055 -8.615 1.00 86.19 325 ASP A CA 1
ATOM 2628 C C . ASP A 1 325 ? 37.878 19.605 -8.720 1.00 86.19 325 ASP A C 1
ATOM 2630 O O . ASP A 1 325 ? 38.419 18.683 -8.109 1.00 86.19 325 ASP A O 1
ATOM 2634 N N . ILE A 1 326 ? 36.852 19.394 -9.548 1.00 86.19 326 ILE A N 1
ATOM 2635 C CA . ILE A 1 326 ? 36.239 18.080 -9.795 1.00 86.19 326 ILE A CA 1
ATOM 2636 C C . ILE A 1 326 ? 37.114 17.248 -10.740 1.00 86.19 326 ILE A C 1
ATOM 2638 O O . ILE A 1 326 ? 37.306 16.051 -10.527 1.00 86.19 326 ILE A O 1
ATOM 2642 N N . VAL A 1 327 ? 37.681 17.879 -11.774 1.00 86.25 327 VAL A N 1
ATOM 2643 C CA . VAL A 1 327 ? 38.592 17.212 -12.721 1.00 86.25 327 VAL A CA 1
ATOM 2644 C C . VAL A 1 327 ? 39.908 16.817 -12.038 1.00 86.25 327 VAL A C 1
ATOM 2646 O O . VAL A 1 327 ? 40.432 15.736 -12.309 1.00 86.25 327 VAL A O 1
ATOM 2649 N N . ASP A 1 328 ? 40.392 17.640 -11.105 1.00 86.19 328 ASP A N 1
ATOM 2650 C CA . ASP A 1 328 ? 41.643 17.446 -10.360 1.00 86.19 328 ASP A CA 1
ATOM 2651 C C . ASP A 1 328 ? 41.480 16.563 -9.105 1.00 86.19 328 ASP A C 1
ATOM 2653 O O . ASP A 1 328 ? 42.445 16.322 -8.383 1.00 86.19 328 ASP A O 1
ATOM 2657 N N . ARG A 1 329 ? 40.290 15.979 -8.893 1.00 84.81 329 ARG A N 1
ATOM 2658 C CA . ARG A 1 329 ? 40.001 14.967 -7.853 1.00 84.81 329 ARG A CA 1
ATOM 2659 C C . ARG A 1 329 ? 40.000 15.494 -6.416 1.00 84.81 329 ARG A C 1
ATOM 2661 O O . ARG A 1 329 ? 40.315 14.748 -5.484 1.00 84.81 329 ARG A O 1
ATOM 2668 N N . HIS A 1 330 ? 39.599 16.743 -6.196 1.00 86.75 330 HIS A N 1
ATOM 2669 C CA . HIS A 1 330 ? 39.418 17.251 -4.836 1.00 86.75 330 HIS A CA 1
ATOM 2670 C C . HIS A 1 330 ? 38.220 16.567 -4.163 1.00 86.75 330 HIS A C 1
ATOM 2672 O O . HIS A 1 330 ? 37.064 16.849 -4.484 1.00 86.75 330 HIS A O 1
ATOM 2678 N N . ARG A 1 331 ? 38.498 15.652 -3.224 1.00 83.50 331 ARG A N 1
ATOM 2679 C CA . ARG A 1 331 ? 37.490 14.784 -2.588 1.00 83.50 331 ARG A CA 1
ATOM 2680 C C . ARG A 1 331 ? 36.406 15.569 -1.854 1.00 83.50 331 ARG A C 1
ATOM 2682 O O . ARG A 1 331 ? 35.230 15.334 -2.103 1.00 83.50 331 ARG A O 1
ATOM 2689 N N . GLU A 1 332 ? 36.801 16.515 -1.008 1.00 84.00 332 GLU A N 1
ATOM 2690 C CA . GLU A 1 332 ? 35.875 17.315 -0.194 1.00 84.00 332 GLU A CA 1
ATOM 2691 C C . GLU A 1 332 ? 34.928 18.139 -1.065 1.00 84.00 332 GLU A C 1
ATOM 2693 O O . GLU A 1 332 ? 33.716 18.036 -0.920 1.00 84.00 332 GLU A O 1
ATOM 2698 N N . LYS A 1 333 ? 35.471 18.858 -2.053 1.00 84.75 333 LYS A N 1
ATOM 2699 C CA . LYS A 1 333 ? 34.686 19.662 -3.001 1.00 84.75 333 LYS A CA 1
ATOM 2700 C C . LYS A 1 333 ? 33.763 18.819 -3.878 1.00 84.75 333 LYS A C 1
ATOM 2702 O O . LYS A 1 333 ? 32.639 19.214 -4.177 1.00 84.75 333 LYS A O 1
ATOM 2707 N N . THR A 1 334 ? 34.222 17.633 -4.283 1.00 86.94 334 THR A N 1
ATOM 2708 C CA . THR A 1 334 ? 33.405 16.693 -5.066 1.00 86.94 334 THR A CA 1
ATOM 2709 C C . THR A 1 334 ? 32.244 16.161 -4.226 1.00 86.94 334 THR A C 1
ATOM 2711 O O . THR A 1 334 ? 31.111 16.134 -4.701 1.00 86.94 334 THR A O 1
ATOM 2714 N N . LEU A 1 335 ? 32.489 15.793 -2.964 1.00 85.44 335 LEU A N 1
ATOM 2715 C CA . LEU A 1 335 ? 31.439 15.382 -2.029 1.00 85.44 335 LEU A CA 1
ATOM 2716 C C . LEU A 1 335 ? 30.484 16.533 -1.710 1.00 85.44 335 LEU A C 1
ATOM 2718 O O . LEU A 1 335 ? 29.274 16.329 -1.720 1.00 85.44 335 LEU A O 1
ATOM 2722 N N . ALA A 1 336 ? 31.001 17.741 -1.487 1.00 83.88 336 ALA A N 1
ATOM 2723 C CA . ALA A 1 336 ? 30.195 18.932 -1.256 1.00 83.88 336 ALA A CA 1
ATOM 2724 C C . ALA A 1 336 ? 29.257 19.195 -2.440 1.00 83.88 336 ALA A C 1
ATOM 2726 O O . ALA A 1 336 ? 28.055 19.360 -2.236 1.00 83.88 336 ALA A O 1
ATOM 2727 N N . LEU A 1 337 ? 29.761 19.136 -3.677 1.00 86.25 337 LEU A N 1
ATOM 2728 C CA . LEU A 1 337 ? 28.939 19.267 -4.880 1.00 86.25 337 LEU A CA 1
ATOM 2729 C C . LEU A 1 337 ? 27.833 18.208 -4.940 1.00 86.25 337 LEU A C 1
ATOM 2731 O O . LEU A 1 337 ? 26.674 18.538 -5.190 1.00 86.25 337 LEU A O 1
ATOM 2735 N N . LEU A 1 338 ? 28.177 16.939 -4.715 1.00 85.69 338 LEU A N 1
ATOM 2736 C CA . LEU A 1 338 ? 27.209 15.844 -4.742 1.00 85.69 338 LEU A CA 1
ATOM 2737 C C . LEU A 1 338 ? 26.147 15.998 -3.660 1.00 85.69 338 LEU A C 1
ATOM 2739 O O . LEU A 1 338 ? 24.974 15.767 -3.935 1.00 85.69 338 LEU A O 1
ATOM 2743 N N . TRP A 1 339 ? 26.529 16.447 -2.464 1.00 83.56 339 TRP A N 1
ATOM 2744 C CA . TRP A 1 339 ? 25.583 16.768 -1.405 1.00 83.56 339 TRP A CA 1
ATOM 2745 C C . TRP A 1 339 ? 24.651 17.900 -1.821 1.00 83.56 339 TRP A C 1
ATOM 2747 O O . TRP A 1 339 ? 23.444 17.769 -1.654 1.00 83.56 339 TRP A O 1
ATOM 2757 N N . LYS A 1 340 ? 25.161 18.980 -2.421 1.00 82.19 340 LYS A N 1
ATOM 2758 C CA . LYS A 1 340 ? 24.312 20.073 -2.924 1.00 82.19 340 LYS A CA 1
ATOM 2759 C C . LYS A 1 340 ? 23.321 19.576 -3.979 1.00 82.19 340 LYS A C 1
ATOM 2761 O O . LYS A 1 340 ? 22.151 19.934 -3.911 1.00 82.19 340 LYS A O 1
ATOM 2766 N N . ILE A 1 341 ? 23.763 18.715 -4.898 1.00 83.38 341 ILE A N 1
ATOM 2767 C CA . ILE A 1 341 ? 22.893 18.075 -5.896 1.00 83.38 341 ILE A CA 1
ATOM 2768 C C . ILE A 1 341 ? 21.833 17.197 -5.214 1.00 83.38 341 ILE A C 1
ATOM 2770 O O . ILE A 1 341 ? 20.647 17.308 -5.522 1.00 83.38 341 ILE A O 1
ATOM 2774 N N . ALA A 1 342 ? 22.240 16.342 -4.275 1.00 80.62 342 ALA A N 1
ATOM 2775 C CA . ALA A 1 342 ? 21.333 15.457 -3.557 1.00 80.62 342 ALA A CA 1
ATOM 2776 C C . ALA A 1 342 ? 20.293 16.254 -2.755 1.00 80.62 342 ALA A C 1
ATOM 2778 O O . ALA A 1 342 ? 19.104 15.985 -2.861 1.00 80.62 342 ALA A O 1
ATOM 2779 N N . PHE A 1 343 ? 20.688 17.289 -2.018 1.00 74.56 343 PHE A N 1
ATOM 2780 C CA . PHE A 1 343 ? 19.741 18.100 -1.254 1.00 74.56 343 PHE A CA 1
ATOM 2781 C C . PHE A 1 343 ? 18.788 18.905 -2.133 1.00 74.56 343 PHE A C 1
ATOM 2783 O O . PHE A 1 343 ? 17.596 18.921 -1.844 1.00 74.56 343 PHE A O 1
ATOM 2790 N N . ALA A 1 344 ? 19.289 19.532 -3.199 1.00 73.88 344 ALA A N 1
ATOM 2791 C CA . ALA A 1 344 ? 18.471 20.382 -4.060 1.00 73.88 344 ALA A CA 1
ATOM 2792 C C . ALA A 1 344 ? 17.439 19.592 -4.872 1.00 73.88 344 ALA A C 1
ATOM 2794 O O . ALA A 1 344 ? 16.333 20.065 -5.089 1.00 73.88 344 ALA A O 1
ATOM 2795 N N . PHE A 1 345 ? 17.790 18.390 -5.332 1.00 70.00 345 PHE A N 1
ATOM 2796 C CA . PHE A 1 345 ? 16.918 17.637 -6.230 1.00 70.00 345 PHE A CA 1
ATOM 2797 C C . PHE A 1 345 ? 16.325 16.394 -5.582 1.00 70.00 345 PHE A C 1
ATOM 2799 O O . PHE A 1 345 ? 15.188 16.042 -5.864 1.00 70.00 345 PHE A O 1
ATOM 2806 N N . GLN A 1 346 ? 17.043 15.688 -4.713 1.00 66.12 346 GLN A N 1
ATOM 2807 C CA . GLN A 1 346 ? 16.542 14.420 -4.191 1.00 66.12 346 GLN A CA 1
ATOM 2808 C C . GLN A 1 346 ? 15.445 14.620 -3.150 1.00 66.12 346 GLN A C 1
ATOM 2810 O O . GLN A 1 346 ? 14.449 13.903 -3.200 1.00 66.12 346 GLN A O 1
ATOM 2815 N N . VAL A 1 347 ? 15.596 15.567 -2.220 1.00 60.00 347 VAL A N 1
ATOM 2816 C CA . VAL A 1 347 ? 14.579 15.814 -1.183 1.00 60.00 347 VAL A CA 1
ATOM 2817 C C . VAL A 1 347 ? 13.272 16.293 -1.824 1.00 60.00 347 VAL A C 1
ATOM 2819 O O . VAL A 1 347 ? 12.205 15.806 -1.457 1.00 60.00 347 VAL A O 1
ATOM 2822 N N . ASP A 1 348 ? 13.368 17.125 -2.860 1.00 59.25 348 ASP A N 1
ATOM 2823 C CA . ASP A 1 348 ? 12.206 17.710 -3.532 1.00 59.25 348 ASP A CA 1
ATOM 2824 C C . ASP A 1 348 ? 11.577 16.776 -4.587 1.00 59.25 348 ASP A C 1
ATOM 2826 O O . ASP A 1 348 ? 10.361 16.778 -4.767 1.00 59.25 348 ASP A O 1
ATOM 2830 N N . ILE A 1 349 ? 12.362 15.917 -5.257 1.00 59.16 349 ILE A N 1
ATOM 2831 C CA . ILE A 1 349 ? 11.842 14.949 -6.248 1.00 59.16 349 ILE A CA 1
ATOM 2832 C C . ILE A 1 349 ? 11.332 13.661 -5.583 1.00 59.16 349 ILE A C 1
ATOM 2834 O O . ILE A 1 349 ? 10.413 13.025 -6.104 1.00 59.16 349 ILE A O 1
ATOM 2838 N N . SER A 1 350 ? 11.928 13.225 -4.466 1.00 59.75 350 SER A N 1
ATOM 2839 C CA . SER A 1 350 ? 11.541 11.961 -3.816 1.00 59.75 350 SER A CA 1
ATOM 2840 C C . SER A 1 350 ? 10.333 12.096 -2.893 1.00 59.75 350 SER A C 1
ATOM 2842 O O . SER A 1 350 ? 9.562 11.143 -2.780 1.00 59.75 350 SER A O 1
ATOM 2844 N N . ILE A 1 351 ? 10.132 13.260 -2.267 1.00 65.50 351 ILE A N 1
ATOM 2845 C CA . ILE A 1 351 ? 9.042 13.480 -1.317 1.00 65.50 351 ILE A CA 1
ATOM 2846 C C . ILE A 1 351 ? 7.954 14.318 -1.983 1.00 65.50 351 ILE A C 1
ATOM 2848 O O . ILE A 1 351 ? 8.101 15.516 -2.200 1.00 65.50 351 ILE A O 1
ATOM 2852 N N . ASN A 1 352 ? 6.802 13.699 -2.239 1.00 72.56 352 ASN A N 1
ATOM 2853 C CA . ASN A 1 352 ? 5.601 14.455 -2.564 1.00 72.56 352 ASN A CA 1
ATOM 2854 C C . ASN A 1 352 ? 5.087 15.141 -1.283 1.00 72.56 352 ASN A C 1
ATOM 2856 O O . ASN A 1 352 ? 4.546 14.477 -0.395 1.00 72.56 352 ASN A O 1
ATOM 2860 N N . LEU A 1 353 ? 5.289 16.460 -1.184 1.00 75.69 353 LEU A N 1
ATOM 2861 C CA . LEU A 1 353 ? 4.958 17.251 0.006 1.00 75.69 353 LEU A CA 1
ATOM 2862 C C . LEU A 1 353 ? 3.472 17.170 0.376 1.00 75.69 353 LEU A C 1
ATOM 2864 O O . LEU A 1 353 ? 3.149 17.112 1.562 1.00 75.69 353 LEU A O 1
ATOM 2868 N N . ASP A 1 354 ? 2.581 17.101 -0.614 1.00 77.56 354 ASP A N 1
ATOM 2869 C CA . ASP A 1 354 ? 1.138 17.015 -0.380 1.00 77.56 354 ASP A CA 1
ATOM 2870 C C . ASP A 1 354 ? 0.765 15.670 0.249 1.00 77.56 354 ASP A C 1
ATOM 2872 O O . ASP A 1 354 ? 0.072 15.620 1.265 1.00 77.56 354 ASP A O 1
ATOM 2876 N N . GLN A 1 355 ? 1.305 14.568 -0.286 1.00 79.56 355 GLN A N 1
ATOM 2877 C CA . GLN A 1 355 ? 1.082 13.233 0.281 1.00 79.56 355 GLN A CA 1
ATOM 2878 C C . GLN A 1 355 ? 1.651 13.109 1.698 1.00 79.56 355 GLN A C 1
ATOM 2880 O O . GLN A 1 355 ? 1.047 12.452 2.546 1.00 79.56 355 GLN A O 1
ATOM 2885 N N . LEU A 1 356 ? 2.794 13.747 1.967 1.00 83.38 356 LEU A N 1
ATOM 2886 C CA . LEU A 1 356 ? 3.395 13.756 3.296 1.00 83.38 356 LEU A CA 1
ATOM 2887 C C . LEU A 1 356 ? 2.539 14.543 4.300 1.00 83.38 356 LEU A C 1
ATOM 2889 O O . LEU A 1 356 ? 2.299 14.047 5.401 1.00 83.38 356 LEU A O 1
ATOM 2893 N N . LYS A 1 357 ? 2.039 15.729 3.924 1.00 84.50 357 LYS A N 1
ATOM 2894 C CA . LYS A 1 357 ? 1.135 16.541 4.762 1.00 84.50 357 LYS A CA 1
ATOM 2895 C C . LYS A 1 357 ? -0.156 15.784 5.081 1.00 84.50 357 LYS A C 1
ATOM 2897 O O . LYS A 1 357 ? -0.515 15.663 6.252 1.00 84.50 357 LYS A O 1
ATOM 2902 N N . GLU A 1 358 ? -0.793 15.186 4.073 1.00 82.44 358 GLU A N 1
ATOM 2903 C CA . GLU A 1 358 ? -1.987 14.356 4.271 1.00 82.44 358 GLU A CA 1
ATOM 2904 C C . GLU A 1 358 ? -1.745 13.177 5.221 1.00 82.44 358 GLU A C 1
ATOM 2906 O O . GLU A 1 358 ? -2.619 12.837 6.026 1.00 82.44 358 GLU A O 1
ATOM 2911 N N . GLU A 1 359 ? -0.582 12.526 5.126 1.00 84.31 359 GLU A N 1
ATOM 2912 C CA . GLU A 1 359 ? -0.247 11.410 6.009 1.00 84.31 359 GLU A CA 1
ATOM 2913 C C . GLU A 1 359 ? -0.011 11.898 7.440 1.00 84.31 359 GLU A C 1
ATOM 2915 O O . GLU A 1 359 ? -0.528 11.297 8.379 1.00 84.31 359 GLU A O 1
ATOM 2920 N N . ILE A 1 360 ? 0.697 13.012 7.635 1.00 84.75 360 ILE A N 1
ATOM 2921 C CA . ILE A 1 360 ? 0.900 13.609 8.963 1.00 84.75 360 ILE A CA 1
ATOM 2922 C C . ILE A 1 360 ? -0.447 13.921 9.625 1.00 84.75 360 ILE A C 1
ATOM 2924 O O . ILE A 1 360 ? -0.658 13.567 10.791 1.00 84.75 360 ILE A O 1
ATOM 2928 N N . ASP A 1 361 ? -1.374 14.534 8.891 1.00 84.56 361 ASP A N 1
ATOM 2929 C CA . ASP A 1 361 ? -2.712 14.844 9.396 1.00 84.56 361 ASP A CA 1
ATOM 2930 C C . ASP A 1 361 ? -3.495 13.571 9.726 1.00 84.56 361 ASP A C 1
ATOM 2932 O O . ASP A 1 361 ? -4.122 13.472 10.787 1.00 84.56 361 ASP A O 1
ATOM 2936 N N . PHE A 1 362 ? -3.402 12.550 8.872 1.00 82.81 362 PHE A N 1
ATOM 2937 C CA . PHE A 1 362 ? -4.013 11.247 9.113 1.00 82.81 362 PHE A CA 1
ATOM 2938 C C . PHE A 1 362 ? -3.458 10.561 10.372 1.00 82.81 362 PHE A C 1
ATOM 2940 O O . PHE A 1 362 ? -4.233 10.028 11.175 1.00 82.81 362 PHE A O 1
ATOM 2947 N N . LEU A 1 363 ? -2.141 10.595 10.591 1.00 83.38 363 LEU A N 1
ATOM 2948 C CA . LEU A 1 363 ? -1.485 10.036 11.775 1.00 83.38 363 LEU A CA 1
ATOM 2949 C C . LEU A 1 363 ? -1.913 10.772 13.045 1.00 83.38 363 LEU A C 1
ATOM 2951 O O . LEU A 1 363 ? -2.326 10.129 14.014 1.00 83.38 363 LEU A O 1
ATOM 2955 N N . LYS A 1 364 ? -1.899 12.112 13.027 1.00 84.69 364 LYS A N 1
ATOM 2956 C CA . LYS A 1 364 ? -2.353 12.956 14.145 1.00 84.69 364 LYS A CA 1
ATOM 2957 C C . LYS A 1 364 ? -3.824 12.673 14.483 1.00 84.69 364 LYS A C 1
ATOM 2959 O O . LYS A 1 364 ? -4.163 12.464 15.653 1.00 84.69 364 LYS A O 1
ATOM 2964 N N . HIS A 1 365 ? -4.696 12.571 13.476 1.00 81.94 365 HIS A N 1
ATOM 2965 C CA . HIS A 1 365 ? -6.102 12.198 13.666 1.00 81.94 365 HIS A CA 1
ATOM 2966 C C . HIS A 1 365 ? -6.267 10.786 14.231 1.00 81.94 365 HIS A C 1
ATOM 2968 O O . HIS A 1 365 ? -7.033 10.589 15.176 1.00 81.94 365 HIS A O 1
ATOM 2974 N N . THR A 1 366 ? -5.536 9.807 13.701 1.00 79.56 366 THR A N 1
ATOM 2975 C CA . THR A 1 366 ? -5.602 8.410 14.151 1.00 79.56 366 THR A CA 1
ATOM 2976 C C . THR A 1 366 ? -5.118 8.269 15.592 1.00 79.56 366 THR A C 1
ATOM 2978 O O . THR A 1 366 ? -5.739 7.562 16.388 1.00 79.56 366 THR A O 1
ATOM 2981 N N . GLN A 1 367 ? -4.056 8.981 15.968 1.00 79.38 367 GLN A N 1
ATOM 2982 C CA . GLN A 1 367 ? -3.548 9.001 17.335 1.00 79.38 367 GLN A CA 1
ATOM 2983 C C . GLN A 1 367 ? -4.559 9.639 18.296 1.00 79.38 367 GLN A C 1
ATOM 2985 O O . GLN A 1 367 ? -4.823 9.086 19.365 1.00 79.38 367 GLN A O 1
ATOM 2990 N N . SER A 1 368 ? -5.157 10.769 17.908 1.00 78.88 368 SER A N 1
ATOM 2991 C CA . SER A 1 368 ? -6.228 11.418 18.672 1.00 78.88 368 SER A CA 1
ATOM 2992 C C . SER A 1 368 ? -7.413 10.468 18.870 1.00 78.88 368 SER A C 1
ATOM 2994 O O . SER A 1 368 ? -7.844 10.237 19.997 1.00 78.88 368 SER A O 1
ATOM 2996 N N . MET A 1 369 ? -7.855 9.794 17.804 1.00 71.81 369 MET A N 1
ATOM 2997 C CA . MET A 1 369 ? -8.916 8.790 17.878 1.00 71.81 369 MET A CA 1
ATOM 2998 C C . MET A 1 369 ? -8.554 7.607 18.776 1.00 71.81 369 MET A C 1
ATOM 3000 O O . MET A 1 369 ? -9.395 7.186 19.565 1.00 71.81 369 MET A O 1
ATOM 3004 N N . LYS A 1 370 ? -7.326 7.076 18.702 1.00 74.06 370 LYS A N 1
ATOM 3005 C CA . LYS A 1 370 ? -6.873 5.987 19.582 1.00 74.06 370 LYS A CA 1
ATOM 3006 C C . LYS A 1 370 ? -6.925 6.421 21.046 1.00 74.06 370 LYS A C 1
ATOM 3008 O O . LYS A 1 370 ? -7.446 5.662 21.855 1.00 74.06 370 LYS A O 1
ATOM 3013 N N . LYS A 1 371 ? -6.488 7.648 21.361 1.00 74.56 371 LYS A N 1
ATOM 3014 C CA . LYS A 1 371 ? -6.597 8.238 22.706 1.00 74.56 371 LYS A CA 1
ATOM 3015 C C . LYS A 1 371 ? -8.053 8.369 23.156 1.00 74.56 371 LYS A C 1
ATOM 3017 O O . LYS A 1 371 ? -8.363 7.987 24.275 1.00 74.56 371 LYS A O 1
ATOM 3022 N N . THR A 1 372 ? -8.959 8.832 22.294 1.00 68.94 372 THR A N 1
ATOM 3023 C CA . THR A 1 372 ? -10.400 8.904 22.606 1.00 68.94 372 THR A CA 1
ATOM 3024 C C . THR A 1 372 ? -11.036 7.521 22.769 1.00 68.94 372 THR A C 1
ATOM 3026 O O . THR A 1 372 ? -11.943 7.352 23.572 1.00 68.94 372 THR A O 1
ATOM 3029 N N . MET A 1 373 ? -10.583 6.516 22.016 1.00 63.44 373 MET A N 1
ATOM 3030 C CA . MET A 1 373 ? -11.100 5.148 22.107 1.00 63.44 373 MET A CA 1
ATOM 3031 C C . MET A 1 373 ? -10.578 4.402 23.339 1.00 63.44 373 MET A C 1
ATOM 3033 O O . MET A 1 373 ? -11.331 3.623 23.919 1.00 63.44 373 MET A O 1
ATOM 3037 N N . SER A 1 374 ? -9.323 4.630 23.743 1.00 62.91 374 SER A N 1
ATOM 3038 C CA . SER A 1 374 ? -8.764 4.102 24.994 1.00 62.91 374 SER A CA 1
ATOM 3039 C C . SER A 1 374 ? -9.295 4.848 26.218 1.00 62.91 374 SER A C 1
ATOM 3041 O O . SER A 1 374 ? -9.466 4.245 27.270 1.00 62.91 374 SER A O 1
ATOM 3043 N N . ALA A 1 375 ? -9.611 6.139 26.079 1.00 52.78 375 ALA A N 1
ATOM 3044 C CA . ALA A 1 375 ? -10.315 6.923 27.085 1.00 52.78 375 ALA A CA 1
ATOM 3045 C C . ALA A 1 375 ? -11.827 6.652 27.013 1.00 52.78 375 ALA A C 1
ATOM 3047 O O . ALA A 1 375 ? -12.617 7.503 26.603 1.00 52.78 375 ALA A O 1
ATOM 3048 N N . ARG A 1 376 ? -12.253 5.449 27.410 1.00 39.78 376 ARG A N 1
ATOM 3049 C CA . ARG A 1 376 ? -13.649 5.237 27.816 1.00 39.78 376 ARG A CA 1
ATOM 3050 C C . ARG A 1 376 ? -13.787 5.632 29.296 1.00 39.78 376 ARG A C 1
ATOM 3052 O O . ARG A 1 376 ? -12.894 5.312 30.076 1.00 39.78 376 ARG A O 1
ATOM 3059 N N . PRO A 1 377 ? -14.859 6.346 29.682 1.00 45.34 377 PRO A N 1
ATOM 3060 C CA . PRO A 1 377 ? -14.890 7.104 30.923 1.00 45.34 377 PRO A CA 1
ATOM 3061 C C . PRO A 1 377 ? -15.233 6.194 32.104 1.00 45.34 377 PRO A C 1
ATOM 3063 O O . PRO A 1 377 ? -16.396 5.858 32.318 1.00 45.34 377 PRO A O 1
ATOM 3066 N N . CYS A 1 378 ? -14.226 5.823 32.889 1.00 27.84 378 CYS A N 1
ATOM 3067 C CA . CYS A 1 378 ? -14.433 5.588 34.311 1.00 27.84 378 CYS A CA 1
ATOM 3068 C C . CYS A 1 378 ? -14.307 6.941 35.003 1.00 27.84 378 CYS A C 1
ATOM 3070 O O . CYS A 1 378 ? -13.202 7.440 35.141 1.00 27.84 378 CYS A O 1
ATOM 3072 N N . HIS A 1 379 ? -15.458 7.489 35.388 1.00 30.80 379 HIS A N 1
ATOM 3073 C CA . HIS A 1 379 ? -15.646 8.634 36.273 1.00 30.80 379 HIS A CA 1
ATOM 3074 C C . HIS A 1 379 ? -14.979 9.971 35.901 1.00 30.80 379 HIS A C 1
ATOM 3076 O O . HIS A 1 379 ? -13.887 10.087 35.363 1.00 30.80 379 HIS A O 1
ATOM 3082 N N . SER A 1 380 ? -15.761 11.016 36.142 1.00 39.62 380 SER A N 1
ATOM 3083 C CA . SER A 1 380 ? -15.409 12.415 35.987 1.00 39.62 380 SER A CA 1
ATOM 3084 C C . SER A 1 380 ? -14.229 12.772 36.880 1.00 39.62 380 SER A C 1
ATOM 3086 O O . SER A 1 380 ? -14.421 12.901 38.084 1.00 39.62 380 SER A O 1
ATOM 3088 N N . ASP A 1 381 ? -13.072 13.018 36.277 1.00 26.09 381 ASP A N 1
ATOM 3089 C CA . ASP A 1 381 ? -12.058 13.860 36.889 1.00 26.09 381 ASP A CA 1
ATOM 3090 C C . ASP A 1 381 ? -11.757 15.052 35.996 1.00 26.09 381 ASP A C 1
ATOM 3092 O O . ASP A 1 381 ? -11.787 14.995 34.763 1.00 26.09 381 ASP A O 1
ATOM 3096 N N . ALA A 1 382 ? -11.586 16.165 36.693 1.00 28.58 382 ALA A N 1
ATOM 3097 C CA . ALA A 1 382 ? -11.569 17.518 36.203 1.00 28.58 382 ALA A CA 1
ATOM 3098 C C . ALA A 1 382 ? -10.713 17.703 34.947 1.00 28.58 382 ALA A C 1
ATOM 3100 O O . ALA A 1 382 ? -9.597 17.199 34.815 1.00 28.58 382 ALA A O 1
ATOM 3101 N N . ILE A 1 383 ? -11.245 18.534 34.053 1.00 33.94 383 ILE A N 1
ATOM 3102 C CA . ILE A 1 383 ? -10.523 19.169 32.958 1.00 33.94 383 ILE A CA 1
ATOM 3103 C C . ILE A 1 383 ? -9.373 19.975 33.577 1.00 33.94 383 ILE A C 1
ATOM 3105 O O . ILE A 1 383 ? -9.514 21.152 33.901 1.00 33.94 383 ILE A O 1
ATOM 3109 N N . ILE A 1 384 ? -8.214 19.342 33.739 1.00 32.56 384 ILE A N 1
ATOM 3110 C CA . ILE A 1 384 ? -6.952 20.052 33.884 1.00 32.56 384 ILE A CA 1
ATOM 3111 C C . ILE A 1 384 ? -6.581 20.486 32.473 1.00 32.56 384 ILE A C 1
ATOM 3113 O O . ILE A 1 384 ? -6.041 19.721 31.670 1.00 32.56 384 ILE A O 1
ATOM 3117 N N . ASN A 1 385 ? -6.921 21.738 32.169 1.00 31.80 385 ASN A N 1
ATOM 3118 C CA . ASN A 1 385 ? -6.345 22.499 31.073 1.00 31.80 385 ASN A CA 1
ATOM 3119 C C . ASN A 1 385 ? -4.815 22.429 31.188 1.00 31.80 385 ASN A C 1
ATOM 3121 O O . ASN A 1 385 ? -4.193 23.241 31.874 1.00 31.80 385 ASN A O 1
ATOM 3125 N N . LYS A 1 386 ? -4.188 21.472 30.495 1.00 33.75 386 LYS A N 1
ATOM 3126 C CA . LYS A 1 386 ? -2.761 21.555 30.198 1.00 33.75 386 LYS A CA 1
ATOM 3127 C C . LYS A 1 386 ? -2.576 22.741 29.263 1.00 33.75 386 LYS A C 1
ATOM 3129 O O . LYS A 1 386 ? -2.798 22.641 28.055 1.00 33.75 386 LYS A O 1
ATOM 3134 N N . LYS A 1 387 ? -2.185 23.874 29.855 1.00 29.78 387 LYS A N 1
ATOM 3135 C CA . LYS A 1 387 ? -1.487 24.953 29.160 1.00 29.78 387 LYS A CA 1
ATOM 3136 C C . LYS A 1 387 ? -0.455 24.300 28.249 1.00 29.78 387 LYS A C 1
ATOM 3138 O O . LYS A 1 387 ? 0.395 23.529 28.682 1.00 29.78 387 LYS A O 1
ATOM 3143 N N . LYS A 1 388 ? -0.620 24.563 26.960 1.00 31.78 388 LYS A N 1
ATOM 3144 C CA . LYS A 1 388 ? 0.305 24.192 25.902 1.00 31.78 388 LYS A CA 1
ATOM 3145 C C . LYS A 1 388 ? 1.599 24.953 26.199 1.00 31.78 388 LYS A C 1
ATOM 3147 O O . LYS A 1 388 ? 1.685 26.137 25.882 1.00 31.78 388 LYS A O 1
ATOM 3152 N N . ASP A 1 389 ? 2.556 24.307 26.858 1.00 27.62 389 ASP A N 1
ATOM 3153 C CA . ASP A 1 389 ? 3.905 24.845 26.999 1.00 27.62 389 ASP A CA 1
ATOM 3154 C C . ASP A 1 389 ? 4.522 24.935 25.602 1.00 27.62 389 ASP A C 1
ATOM 3156 O O . ASP A 1 389 ? 5.076 23.983 25.054 1.00 27.62 389 ASP A O 1
ATOM 3160 N N . LYS A 1 390 ? 4.376 26.116 24.994 1.00 36.97 390 LYS A N 1
ATOM 3161 C CA . LYS A 1 390 ? 5.268 26.622 23.956 1.00 36.97 390 LYS A CA 1
ATOM 3162 C C . LYS A 1 390 ? 6.619 26.879 24.623 1.00 36.97 390 LYS A C 1
ATOM 3164 O O . LYS A 1 390 ? 6.926 28.008 24.993 1.00 36.97 390 LYS A O 1
ATOM 3169 N N . ARG A 1 391 ? 7.419 25.836 24.809 1.00 32.59 391 ARG A N 1
ATOM 3170 C CA . ARG A 1 391 ? 8.860 25.980 25.005 1.00 32.59 391 ARG A CA 1
ATOM 3171 C C . ARG A 1 391 ? 9.573 25.088 23.998 1.00 32.59 391 ARG A C 1
ATOM 3173 O O . ARG A 1 391 ? 9.279 23.900 23.900 1.00 32.59 391 ARG A O 1
ATOM 3180 N N . ASN A 1 392 ? 10.476 25.738 23.267 1.00 33.00 392 ASN A N 1
ATOM 3181 C CA . ASN A 1 392 ? 11.451 25.220 22.307 1.00 33.00 392 ASN A CA 1
ATOM 3182 C C . ASN A 1 392 ? 10.988 25.144 20.842 1.00 33.00 392 ASN A C 1
ATOM 3184 O O . ASN A 1 392 ? 10.947 24.086 20.225 1.00 33.00 392 ASN A O 1
ATOM 3188 N N . SER A 1 393 ? 10.725 26.315 20.256 1.00 38.38 393 SER A N 1
ATOM 3189 C CA . SER A 1 393 ? 11.095 26.601 18.865 1.00 38.38 393 SER A CA 1
ATOM 3190 C C . SER A 1 393 ? 12.427 27.353 18.890 1.00 38.38 393 SER A C 1
ATOM 3192 O O . SER A 1 393 ? 12.451 28.573 19.015 1.00 38.38 393 SER A O 1
ATOM 3194 N N . GLY A 1 394 ? 13.540 26.631 18.878 1.00 36.22 394 GLY A N 1
ATOM 3195 C CA . GLY A 1 394 ? 14.865 27.241 18.921 1.00 36.22 394 GLY A CA 1
ATOM 3196 C C . GLY A 1 394 ? 15.903 26.253 18.425 1.00 36.22 394 GLY A C 1
ATOM 3197 O O . GLY A 1 394 ? 16.449 25.528 19.245 1.00 36.22 394 GLY A O 1
ATOM 3198 N N . SER A 1 395 ? 16.062 26.208 17.092 1.00 36.41 395 SER A N 1
ATOM 3199 C CA . SER A 1 395 ? 17.211 25.680 16.311 1.00 36.41 395 SER A CA 1
ATOM 3200 C C . SER A 1 395 ? 16.844 25.184 14.895 1.00 36.41 395 SER A C 1
ATOM 3202 O O . SER A 1 395 ? 17.700 24.658 14.198 1.00 36.41 395 SER A O 1
ATOM 3204 N N . PHE A 1 396 ? 15.599 25.348 14.421 1.00 41.59 396 PHE A N 1
ATOM 3205 C CA . PHE A 1 396 ? 15.168 24.832 13.104 1.00 41.59 396 PHE A CA 1
ATOM 3206 C C . PHE A 1 396 ? 14.965 25.903 12.015 1.00 41.59 396 PHE A C 1
ATOM 3208 O O . PHE A 1 396 ? 14.359 25.631 10.978 1.00 41.59 396 PHE A O 1
ATOM 3215 N N . GLU A 1 397 ? 15.441 27.133 12.207 1.00 44.28 397 GLU A N 1
ATOM 3216 C CA . GLU A 1 397 ? 15.200 28.234 11.256 1.00 44.28 397 GLU A CA 1
ATOM 3217 C C . GLU A 1 397 ? 15.959 28.093 9.923 1.00 44.28 397 GLU A C 1
ATOM 3219 O O . GLU A 1 397 ? 15.523 28.668 8.932 1.00 44.28 397 GLU A O 1
ATOM 3224 N N . GLN A 1 398 ? 17.001 27.256 9.848 1.00 53.69 398 GLN A N 1
ATOM 3225 C CA . GLN A 1 398 ? 17.846 27.100 8.650 1.00 53.69 398 GLN A CA 1
ATOM 3226 C C . GLN A 1 398 ? 17.505 25.921 7.724 1.00 53.69 398 GLN A C 1
ATOM 3228 O O . GLN A 1 398 ? 18.069 25.831 6.636 1.00 53.69 398 GLN A O 1
ATOM 3233 N N . TYR A 1 399 ? 16.582 25.032 8.103 1.00 61.69 399 TYR A N 1
ATOM 3234 C CA . TYR A 1 399 ? 16.217 23.882 7.266 1.00 61.69 399 TYR A CA 1
ATOM 3235 C C . TYR A 1 399 ? 15.040 24.194 6.330 1.00 61.69 399 TYR A C 1
ATOM 3237 O O . TYR A 1 399 ? 14.103 24.909 6.708 1.00 61.69 399 TYR A O 1
ATOM 3245 N N . SER A 1 400 ? 15.071 23.614 5.124 1.00 69.50 400 SER A N 1
ATOM 3246 C CA . SER A 1 400 ? 13.983 23.693 4.141 1.00 69.50 400 SER A CA 1
ATOM 3247 C C . SER A 1 400 ? 12.658 23.166 4.712 1.00 69.50 400 SER A C 1
ATOM 3249 O O . SER A 1 400 ? 12.634 22.343 5.634 1.00 69.50 400 SER A O 1
ATOM 3251 N N . GLU A 1 401 ? 11.527 23.620 4.158 1.00 77.69 401 GLU A N 1
ATOM 3252 C CA . GLU A 1 401 ? 10.186 23.166 4.571 1.00 77.69 401 GLU A CA 1
ATOM 3253 C C . GLU A 1 401 ? 10.051 21.633 4.484 1.00 77.69 401 GLU A C 1
ATOM 3255 O O . GLU A 1 401 ? 9.467 21.007 5.369 1.00 77.69 401 GLU A O 1
ATOM 3260 N N . SER A 1 402 ? 10.672 21.015 3.475 1.00 77.44 402 SER A N 1
ATOM 3261 C CA . SER A 1 402 ? 10.688 19.564 3.268 1.00 77.44 402 SER A CA 1
ATOM 3262 C C . SER A 1 402 ? 11.320 18.790 4.431 1.00 77.44 402 SER A C 1
ATOM 3264 O O . SER A 1 402 ? 10.775 17.776 4.870 1.00 77.44 402 SER A O 1
ATOM 3266 N N . ILE A 1 403 ? 12.417 19.292 5.003 1.00 81.38 403 ILE A N 1
ATOM 3267 C CA . ILE A 1 403 ? 13.103 18.658 6.139 1.00 81.38 403 ILE A CA 1
ATOM 3268 C C . ILE A 1 403 ? 12.279 18.802 7.428 1.00 81.38 403 ILE A C 1
ATOM 3270 O O . ILE A 1 403 ? 12.179 17.856 8.213 1.00 81.38 403 ILE A O 1
ATOM 3274 N N . LYS A 1 404 ? 11.625 19.953 7.632 1.00 83.56 404 LYS A N 1
ATOM 3275 C CA . LYS A 1 404 ? 10.717 20.167 8.774 1.00 83.56 404 LYS A CA 1
ATOM 3276 C C . LYS A 1 404 ? 9.536 19.200 8.732 1.00 83.56 404 LYS A C 1
ATOM 3278 O O . LYS A 1 404 ? 9.237 18.555 9.735 1.00 83.56 404 LYS A O 1
ATOM 3283 N N . LEU A 1 405 ? 8.914 19.042 7.563 1.00 84.62 405 LEU A N 1
ATOM 3284 C CA . LEU A 1 405 ? 7.819 18.091 7.360 1.00 84.62 405 LEU A CA 1
ATOM 3285 C C . LEU A 1 405 ? 8.270 16.643 7.571 1.00 84.62 405 LEU A C 1
ATOM 3287 O O . LEU A 1 405 ? 7.541 15.860 8.178 1.00 84.62 405 LEU A O 1
ATOM 3291 N N . LEU A 1 406 ? 9.483 16.289 7.139 1.00 85.56 406 LEU A N 1
ATOM 3292 C CA . LEU A 1 406 ? 10.051 14.965 7.392 1.00 85.56 406 LEU A CA 1
ATOM 3293 C C . LEU A 1 406 ? 10.202 14.699 8.899 1.00 85.56 406 LEU A C 1
ATOM 3295 O O . LEU A 1 406 ? 9.831 13.624 9.372 1.00 85.56 406 LEU A O 1
ATOM 3299 N N . MET A 1 407 ? 10.676 15.682 9.672 1.00 86.94 407 MET A N 1
ATOM 3300 C CA . MET A 1 407 ? 10.781 15.566 11.131 1.00 86.94 407 MET A CA 1
ATOM 3301 C C . MET A 1 407 ? 9.405 15.484 11.810 1.00 86.94 407 MET A C 1
ATOM 3303 O O . MET A 1 407 ? 9.217 14.708 12.752 1.00 86.94 407 MET A O 1
ATOM 3307 N N . GLU A 1 408 ? 8.420 16.250 11.336 1.00 86.06 408 GLU A N 1
ATOM 3308 C CA . GLU A 1 408 ? 7.040 16.154 11.822 1.00 86.06 408 GLU A CA 1
ATOM 3309 C C . GLU A 1 408 ? 6.434 14.774 11.569 1.00 86.06 408 GLU A C 1
ATOM 3311 O O . GLU A 1 408 ? 5.759 14.233 12.445 1.00 86.06 408 GLU A O 1
ATOM 3316 N N . TRP A 1 409 ? 6.695 14.187 10.402 1.00 88.88 409 TRP A N 1
ATOM 3317 C CA . TRP A 1 409 ? 6.259 12.838 10.061 1.00 88.88 409 TRP A CA 1
ATOM 3318 C C . TRP A 1 409 ? 6.877 11.784 10.975 1.00 88.88 409 TRP A C 1
ATOM 3320 O O . TRP A 1 409 ? 6.141 10.968 11.536 1.00 88.88 409 TRP A O 1
ATOM 3330 N N . VAL A 1 410 ? 8.195 11.838 11.204 1.00 88.12 410 VAL A N 1
ATOM 3331 C CA . VAL A 1 410 ? 8.854 10.918 12.143 1.00 88.12 410 VAL A CA 1
ATOM 3332 C C . VAL A 1 410 ? 8.239 11.055 13.532 1.00 88.12 410 VAL A C 1
ATOM 3334 O O . VAL A 1 410 ? 7.852 10.055 14.135 1.00 88.12 410 VAL A O 1
ATOM 3337 N N . ASN A 1 411 ? 8.070 12.282 14.025 1.00 88.12 411 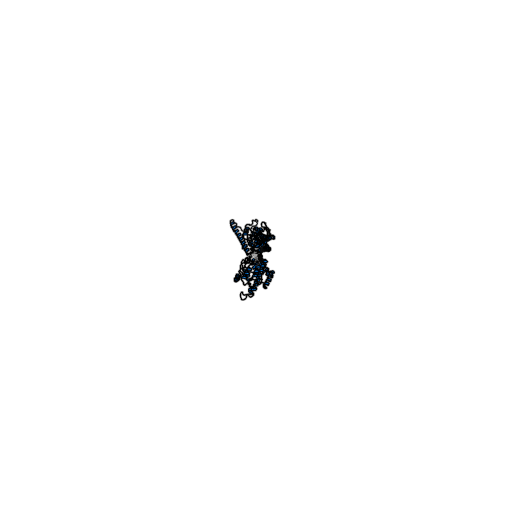ASN A N 1
ATOM 3338 C CA . ASN A 1 411 ? 7.462 12.518 15.330 1.00 88.12 411 ASN A CA 1
ATOM 3339 C C . ASN A 1 411 ? 6.001 12.047 15.400 1.00 88.12 411 ASN A C 1
ATOM 3341 O O . ASN A 1 411 ? 5.606 11.473 16.413 1.00 88.12 411 ASN A O 1
ATOM 3345 N N . ALA A 1 412 ? 5.204 12.221 14.342 1.00 86.00 412 ALA A N 1
ATOM 3346 C CA . ALA A 1 412 ? 3.823 11.744 14.293 1.00 86.00 412 ALA A CA 1
ATOM 3347 C C . ALA A 1 412 ? 3.737 10.212 14.397 1.00 86.00 412 ALA A C 1
ATOM 3349 O O . ALA A 1 412 ? 2.877 9.693 15.112 1.00 86.00 412 ALA A O 1
ATOM 3350 N N . VAL A 1 413 ? 4.650 9.483 13.744 1.00 85.50 413 VAL A N 1
ATOM 3351 C CA . VAL A 1 413 ? 4.735 8.019 13.857 1.00 85.50 413 VAL A CA 1
ATOM 3352 C C . VAL A 1 413 ? 5.269 7.600 15.230 1.00 85.50 413 VAL A C 1
ATOM 3354 O O . VAL A 1 413 ? 4.668 6.761 15.902 1.00 85.50 413 VAL A O 1
ATOM 3357 N N . CYS A 1 414 ? 6.368 8.196 15.696 1.00 84.81 414 CYS A N 1
ATOM 3358 C CA . CYS A 1 414 ? 6.982 7.853 16.981 1.00 84.81 414 CYS A CA 1
ATOM 3359 C C . CYS A 1 414 ? 6.084 8.179 18.185 1.00 84.81 414 CYS A C 1
ATOM 3361 O O . CYS A 1 414 ? 6.167 7.505 19.216 1.00 84.81 414 CYS A O 1
ATOM 3363 N N . ALA A 1 415 ? 5.145 9.116 18.040 1.00 84.38 415 ALA A N 1
ATOM 3364 C CA . ALA A 1 415 ? 4.153 9.426 19.062 1.00 84.38 415 ALA A CA 1
ATOM 3365 C C . ALA A 1 415 ? 3.178 8.262 19.354 1.00 84.38 415 ALA A C 1
ATOM 3367 O O . ALA A 1 415 ? 2.533 8.267 20.404 1.00 84.38 415 ALA A O 1
ATOM 3368 N N . PHE A 1 416 ? 3.066 7.247 18.485 1.00 80.50 416 PHE A N 1
ATOM 3369 C CA . PHE A 1 416 ? 2.338 6.006 18.798 1.00 80.50 416 PHE A CA 1
ATOM 3370 C C . PHE A 1 416 ? 3.093 5.086 19.770 1.00 80.50 416 PHE A C 1
ATOM 3372 O O . PHE A 1 416 ? 2.450 4.273 20.436 1.00 80.50 416 PHE A O 1
ATOM 3379 N N . TYR A 1 417 ? 4.416 5.242 19.870 1.00 81.00 417 TYR A N 1
ATOM 3380 C CA . TYR A 1 417 ? 5.321 4.448 20.710 1.00 81.00 417 TYR A CA 1
ATOM 3381 C C . TYR A 1 417 ? 5.907 5.258 21.880 1.00 81.00 417 TYR A C 1
ATOM 3383 O O . TYR A 1 417 ? 6.832 4.800 22.540 1.00 81.00 417 TYR A O 1
ATOM 3391 N N . ASN A 1 418 ? 5.383 6.465 22.139 1.00 78.31 418 ASN A N 1
ATOM 3392 C CA . ASN A 1 418 ? 5.835 7.389 23.188 1.00 78.31 418 ASN A CA 1
ATOM 3393 C C . ASN A 1 418 ? 7.323 7.804 23.103 1.00 78.31 418 ASN A C 1
ATOM 3395 O O . ASN A 1 418 ? 7.910 8.161 24.122 1.00 78.31 418 ASN A O 1
ATOM 3399 N N . LYS A 1 419 ? 7.931 7.813 21.906 1.00 78.50 419 LYS A N 1
ATOM 3400 C CA . LYS A 1 419 ? 9.289 8.349 21.683 1.00 78.50 419 LYS A CA 1
ATOM 3401 C C . LYS A 1 419 ? 9.206 9.696 20.958 1.00 78.50 419 LYS A C 1
ATOM 3403 O O . LYS A 1 419 ? 8.478 9.817 19.975 1.00 78.50 419 LYS A O 1
ATOM 3408 N N . LYS A 1 420 ? 9.945 10.700 21.435 1.00 77.31 420 LYS A N 1
ATOM 3409 C CA . LYS A 1 420 ? 10.095 12.008 20.776 1.00 77.31 420 LYS A CA 1
ATOM 3410 C C . LYS A 1 420 ? 11.464 12.066 20.098 1.00 77.31 420 LYS A C 1
ATOM 3412 O O . LYS A 1 420 ? 12.446 11.625 20.688 1.00 77.31 420 LYS A O 1
ATOM 3417 N N . VAL A 1 421 ? 11.512 12.568 18.868 1.00 81.50 421 VAL A N 1
ATOM 3418 C CA . VAL A 1 421 ? 12.733 12.692 18.062 1.00 81.50 421 VAL A CA 1
ATOM 3419 C C . VAL A 1 421 ? 13.049 14.176 17.906 1.00 81.50 421 VAL A C 1
ATOM 3421 O O . VAL A 1 421 ? 12.208 14.937 17.424 1.00 81.50 421 VAL A O 1
ATOM 3424 N N . GLU A 1 422 ? 14.236 14.592 18.348 1.00 78.38 422 GLU A N 1
ATOM 3425 C CA . GLU A 1 422 ? 14.615 16.015 18.415 1.00 78.38 422 GLU A CA 1
ATOM 3426 C C . GLU A 1 422 ? 15.651 16.415 17.357 1.00 78.38 422 GLU A C 1
ATOM 3428 O O . GLU A 1 422 ? 15.684 17.570 16.943 1.00 78.38 422 GLU A O 1
ATOM 3433 N N . ASN A 1 423 ? 16.459 15.467 16.874 1.00 83.38 423 ASN A N 1
ATOM 3434 C CA . ASN A 1 423 ? 17.501 15.698 15.872 1.00 83.38 423 ASN A CA 1
ATOM 3435 C C . ASN A 1 423 ? 17.607 14.530 14.876 1.00 83.38 423 ASN A C 1
ATOM 3437 O O . ASN A 1 423 ? 17.158 13.419 15.154 1.00 83.38 423 ASN A O 1
ATOM 3441 N N . PHE A 1 424 ? 18.212 14.781 13.712 1.00 80.94 424 PHE A N 1
ATOM 3442 C CA . PHE A 1 424 ? 18.496 13.754 12.698 1.00 80.94 424 PHE A CA 1
ATOM 3443 C C . PHE A 1 424 ? 19.807 12.989 12.948 1.00 80.94 424 PHE A C 1
ATOM 3445 O O . PHE A 1 424 ? 20.166 12.130 12.155 1.00 80.94 424 PHE A O 1
ATOM 3452 N N . THR A 1 425 ? 20.516 13.270 14.044 1.00 84.00 425 THR A N 1
ATOM 3453 C CA . THR A 1 425 ? 21.793 12.627 14.385 1.00 84.00 425 THR A CA 1
ATOM 3454 C C . THR A 1 425 ? 21.598 11.601 15.502 1.00 84.00 425 THR A C 1
ATOM 3456 O O . THR A 1 425 ? 21.222 10.457 15.249 1.00 84.00 425 THR A O 1
ATOM 3459 N N . VAL A 1 426 ? 21.778 12.022 16.755 1.00 81.44 426 VAL A N 1
ATOM 3460 C CA . VAL A 1 426 ? 21.804 11.158 17.939 1.00 81.44 426 VAL A CA 1
ATOM 3461 C C . VAL A 1 426 ? 20.507 10.360 18.062 1.00 81.44 426 VAL A C 1
ATOM 3463 O O . VAL A 1 426 ? 20.563 9.152 18.213 1.00 81.44 426 VAL A O 1
ATOM 3466 N N . SER A 1 427 ? 19.325 10.948 17.857 1.00 81.38 427 SER A N 1
ATOM 3467 C CA . SER A 1 427 ? 18.038 10.237 18.014 1.00 81.38 427 SER A CA 1
ATOM 3468 C C . SER A 1 427 ? 17.889 8.965 17.151 1.00 81.38 427 SER A C 1
ATOM 3470 O O . SER A 1 427 ? 17.053 8.107 17.463 1.00 81.38 427 SER A O 1
ATOM 3472 N N . PHE A 1 428 ? 18.679 8.836 16.077 1.00 83.31 428 PHE A N 1
ATOM 3473 C CA . PHE A 1 428 ? 18.674 7.707 15.144 1.00 83.31 428 PHE A CA 1
ATOM 3474 C C . PHE A 1 428 ? 19.800 6.683 15.375 1.00 83.31 428 PHE A C 1
ATOM 3476 O O . PHE A 1 428 ? 19.718 5.597 14.798 1.00 83.31 428 PHE A O 1
ATOM 3483 N N . SER A 1 429 ? 20.787 6.960 16.240 1.00 81.25 429 SER A N 1
ATOM 3484 C CA . SER A 1 429 ? 21.936 6.066 16.491 1.00 81.25 429 SER A CA 1
ATOM 3485 C C . SER A 1 429 ? 21.531 4.699 17.053 1.00 81.25 429 SER A C 1
ATOM 3487 O O . SER A 1 429 ? 22.177 3.700 16.780 1.00 81.25 429 SER A O 1
ATOM 3489 N N . ASP A 1 430 ? 20.407 4.629 17.767 1.00 78.00 430 ASP A N 1
ATOM 3490 C CA . ASP A 1 430 ? 19.876 3.403 18.380 1.00 78.00 430 ASP A CA 1
ATOM 3491 C C . ASP A 1 430 ? 19.225 2.403 17.402 1.00 78.00 430 ASP A C 1
ATOM 3493 O O . ASP A 1 430 ? 18.801 1.311 17.800 1.00 78.00 430 ASP A O 1
ATOM 3497 N N . GLY A 1 431 ? 18.945 2.823 16.164 1.00 81.00 431 GLY A N 1
ATOM 3498 C CA . GLY A 1 431 ? 18.165 2.056 15.181 1.00 81.00 431 GLY A CA 1
ATOM 3499 C C . GLY A 1 431 ? 16.662 1.909 15.495 1.00 81.00 431 GLY A C 1
ATOM 3500 O O . GLY A 1 431 ? 15.863 1.675 14.589 1.00 81.00 431 GLY A O 1
ATOM 3501 N N . ARG A 1 432 ? 16.222 2.130 16.744 1.00 84.25 432 ARG A N 1
ATOM 3502 C CA . ARG A 1 432 ? 14.815 1.970 17.181 1.00 84.25 432 ARG A CA 1
ATOM 3503 C C . ARG A 1 432 ? 13.825 2.844 16.418 1.00 84.25 432 ARG A C 1
ATOM 3505 O O . ARG A 1 432 ? 12.736 2.387 16.090 1.00 84.25 432 ARG A O 1
ATOM 3512 N N . VAL A 1 433 ? 14.187 4.099 16.141 1.00 85.75 433 VAL A N 1
ATOM 3513 C CA . VAL A 1 433 ? 13.312 5.029 15.404 1.00 85.75 433 VAL A CA 1
ATOM 3514 C C . VAL A 1 433 ? 13.028 4.485 14.004 1.00 85.75 433 VAL A C 1
ATOM 3516 O O . VAL A 1 433 ? 11.872 4.441 13.593 1.00 85.75 433 VAL A O 1
ATOM 3519 N N . LEU A 1 434 ? 14.056 3.983 13.313 1.00 86.88 434 LEU A N 1
ATOM 3520 C CA . LEU A 1 434 ? 13.908 3.357 11.997 1.00 86.88 434 LEU A CA 1
ATOM 3521 C C . LEU A 1 434 ? 13.044 2.089 12.072 1.00 86.88 434 LEU A C 1
ATOM 3523 O O . LEU A 1 434 ? 12.146 1.917 11.246 1.00 86.88 434 LEU A O 1
ATOM 3527 N N . CYS A 1 435 ? 13.232 1.254 13.101 1.00 86.94 435 CYS A N 1
ATOM 3528 C CA . CYS A 1 435 ? 12.369 0.095 13.345 1.00 86.94 435 CYS A CA 1
ATOM 3529 C C . CYS A 1 435 ? 10.900 0.498 13.551 1.00 86.94 435 CYS A C 1
ATOM 3531 O O . CYS A 1 435 ? 10.013 -0.131 12.979 1.00 86.94 435 CYS A O 1
ATOM 3533 N N . TYR A 1 436 ? 10.622 1.553 14.323 1.00 87.31 436 TYR A N 1
ATOM 3534 C CA . TYR A 1 436 ? 9.256 2.033 14.568 1.00 87.31 436 TYR A CA 1
ATOM 3535 C C . TYR A 1 436 ? 8.577 2.584 13.324 1.00 87.31 436 TYR A C 1
ATOM 3537 O O . TYR A 1 436 ? 7.383 2.339 13.129 1.00 87.31 436 TYR A O 1
ATOM 3545 N N . LEU A 1 437 ? 9.327 3.298 12.481 1.00 88.00 437 LEU A N 1
ATOM 3546 C CA . LEU A 1 437 ? 8.824 3.771 11.196 1.00 88.00 437 LEU A CA 1
ATOM 3547 C C . LEU A 1 437 ? 8.373 2.585 10.344 1.00 88.00 437 LEU A C 1
ATOM 3549 O O . LEU A 1 437 ? 7.227 2.556 9.905 1.00 88.00 437 LEU A O 1
ATOM 3553 N N . ILE A 1 438 ? 9.220 1.566 10.187 1.00 86.50 438 ILE A N 1
ATOM 3554 C CA . ILE A 1 438 ? 8.883 0.384 9.385 1.00 86.50 438 ILE A CA 1
ATOM 3555 C C . ILE A 1 438 ? 7.734 -0.409 10.024 1.00 86.50 438 ILE A C 1
ATOM 3557 O O . ILE A 1 438 ? 6.775 -0.744 9.331 1.00 86.50 438 ILE A O 1
ATOM 3561 N N . HIS A 1 439 ? 7.770 -0.649 11.337 1.00 87.12 439 HIS A N 1
ATOM 3562 C CA . HIS A 1 439 ? 6.743 -1.409 12.057 1.00 87.12 439 HIS A CA 1
ATOM 3563 C C . HIS A 1 439 ? 5.348 -0.772 11.946 1.00 87.12 439 HIS A C 1
ATOM 3565 O O . HIS A 1 439 ? 4.360 -1.477 11.742 1.00 87.12 439 HIS A O 1
ATOM 3571 N N . HIS A 1 440 ? 5.247 0.560 12.027 1.00 82.69 440 HIS A N 1
ATOM 3572 C CA . HIS A 1 440 ? 3.959 1.259 11.961 1.00 82.69 440 HIS A CA 1
ATOM 3573 C C . HIS A 1 440 ? 3.219 1.047 10.631 1.00 82.69 440 HIS A C 1
ATOM 3575 O O . HIS A 1 440 ? 1.985 0.980 10.595 1.00 82.69 440 HIS A O 1
ATOM 3581 N N . TYR A 1 441 ? 3.963 0.963 9.531 1.00 81.12 441 TYR A N 1
ATOM 3582 C CA . TYR A 1 441 ? 3.391 0.765 8.203 1.00 81.12 441 TYR A CA 1
ATOM 3583 C C . TYR A 1 441 ? 3.314 -0.713 7.821 1.00 81.12 441 TYR A C 1
ATOM 3585 O O . TYR A 1 441 ? 2.315 -1.147 7.247 1.00 81.12 441 TYR A O 1
ATOM 3593 N N . HIS A 1 442 ? 4.324 -1.495 8.197 1.00 79.75 442 HIS A N 1
ATOM 3594 C CA . HIS A 1 442 ? 4.455 -2.900 7.846 1.00 79.75 442 HIS A CA 1
ATOM 3595 C C . HIS A 1 442 ? 4.874 -3.753 9.059 1.00 79.75 442 HIS A C 1
ATOM 3597 O O . HIS A 1 442 ? 6.025 -4.187 9.159 1.00 79.75 442 HIS A O 1
ATOM 3603 N N . PRO A 1 443 ? 3.929 -4.074 9.963 1.00 79.44 443 PRO A N 1
ATOM 3604 C CA . PRO A 1 443 ? 4.224 -4.795 11.204 1.00 79.44 443 PRO A CA 1
ATOM 3605 C C . PRO A 1 443 ? 4.680 -6.248 10.997 1.00 79.44 443 PRO A C 1
ATOM 3607 O O . PRO A 1 443 ? 5.234 -6.841 11.915 1.00 79.44 443 PRO A O 1
ATOM 3610 N N . TYR A 1 444 ? 4.466 -6.823 9.808 1.00 78.50 444 TYR A N 1
ATOM 3611 C CA . TYR A 1 444 ? 4.906 -8.181 9.463 1.00 78.50 444 TYR A CA 1
ATOM 3612 C C . TYR A 1 444 ? 6.427 -8.289 9.271 1.00 78.50 444 TYR A C 1
ATOM 3614 O O . TYR A 1 444 ? 7.017 -9.298 9.642 1.00 78.50 444 TYR A O 1
ATOM 3622 N N . TYR A 1 445 ? 7.069 -7.254 8.714 1.00 76.50 445 TYR A N 1
ATOM 3623 C CA . TYR A 1 445 ? 8.513 -7.275 8.442 1.00 76.50 445 TYR A CA 1
ATOM 3624 C C . TYR A 1 445 ? 9.347 -6.953 9.677 1.00 76.50 445 TYR A C 1
ATOM 3626 O O . TYR A 1 445 ? 10.430 -7.500 9.853 1.00 76.50 445 TYR A O 1
ATOM 3634 N N . VAL A 1 446 ? 8.833 -6.079 10.541 1.00 82.12 446 VAL A N 1
ATOM 3635 C CA . VAL A 1 446 ? 9.455 -5.758 11.826 1.00 82.12 446 VAL A CA 1
ATOM 3636 C C . VAL A 1 446 ? 8.393 -5.934 12.905 1.00 82.12 446 VAL A C 1
ATOM 3638 O O . VAL A 1 446 ? 7.626 -5.002 13.145 1.00 82.12 446 VAL A O 1
ATOM 3641 N N . PRO A 1 447 ? 8.287 -7.117 13.532 1.00 82.38 447 PRO A N 1
ATOM 3642 C CA . PRO A 1 447 ? 7.425 -7.318 14.691 1.00 82.38 447 PRO A CA 1
ATOM 3643 C C . PRO A 1 447 ? 7.887 -6.456 15.867 1.00 82.38 447 PRO A C 1
ATOM 3645 O O . PRO A 1 447 ? 9.087 -6.278 16.070 1.00 82.38 447 PRO A O 1
ATOM 3648 N N . PHE A 1 448 ? 6.946 -5.954 16.671 1.00 80.88 448 PHE A N 1
ATOM 3649 C CA . PHE A 1 448 ? 7.283 -5.115 17.828 1.00 80.88 448 PHE A CA 1
ATOM 3650 C C . PHE A 1 448 ? 8.172 -5.857 18.838 1.00 80.88 448 PHE A C 1
ATOM 3652 O O . PHE A 1 448 ? 9.122 -5.278 19.358 1.00 80.88 448 PHE A O 1
ATOM 3659 N N . ASP A 1 449 ? 7.910 -7.151 19.039 1.00 78.06 449 ASP A N 1
ATOM 3660 C CA . ASP A 1 449 ? 8.629 -8.005 19.992 1.00 78.06 449 ASP A CA 1
ATOM 3661 C C . ASP A 1 449 ? 10.085 -8.277 19.579 1.00 78.06 449 ASP A C 1
ATOM 3663 O O . ASP A 1 449 ? 10.922 -8.590 20.420 1.00 78.06 449 ASP A O 1
ATOM 3667 N N . ALA A 1 450 ? 10.403 -8.136 18.287 1.00 79.38 450 ALA A N 1
ATOM 3668 C CA . ALA A 1 450 ? 11.757 -8.317 17.770 1.00 79.38 450 ALA A CA 1
ATOM 3669 C C . ALA A 1 450 ? 12.646 -7.076 17.975 1.00 79.38 450 ALA A C 1
ATOM 3671 O O . ALA A 1 450 ? 13.861 -7.166 17.815 1.00 79.38 450 ALA A O 1
ATOM 3672 N N . ILE A 1 451 ? 12.067 -5.915 18.312 1.00 83.44 451 ILE A N 1
ATOM 3673 C CA . ILE A 1 451 ? 12.813 -4.664 18.491 1.00 83.44 451 ILE A CA 1
ATOM 3674 C C . ILE A 1 451 ? 13.456 -4.653 19.879 1.00 83.44 451 ILE A C 1
ATOM 3676 O O . ILE A 1 451 ? 12.767 -4.619 20.902 1.00 83.44 451 ILE A O 1
ATOM 3680 N N . CYS A 1 452 ? 14.787 -4.593 19.931 1.00 78.75 452 CYS A N 1
ATOM 3681 C CA . CYS A 1 452 ? 15.515 -4.488 21.187 1.00 78.75 452 CYS A CA 1
ATOM 3682 C C . CYS A 1 452 ? 15.305 -3.095 21.805 1.00 78.75 452 CYS A C 1
ATOM 3684 O O . CYS A 1 452 ? 15.784 -2.083 21.286 1.00 78.75 452 CYS A O 1
ATOM 3686 N N . GLN A 1 453 ? 14.576 -3.049 22.925 1.00 76.38 453 GLN A N 1
ATOM 3687 C CA . GLN A 1 453 ? 14.223 -1.806 23.624 1.00 76.38 453 GLN A CA 1
ATOM 3688 C C . GLN A 1 453 ? 15.346 -1.258 24.512 1.00 76.38 453 GLN A C 1
ATOM 3690 O O . GLN A 1 453 ? 15.401 -0.051 24.746 1.00 76.38 453 GLN A O 1
ATOM 3695 N N . ARG A 1 454 ? 16.235 -2.136 24.996 1.00 67.62 454 ARG A N 1
ATOM 3696 C CA . ARG A 1 454 ? 17.411 -1.784 25.802 1.00 67.62 454 ARG A CA 1
ATOM 3697 C C . ARG A 1 454 ? 18.586 -1.444 24.881 1.00 67.62 454 ARG A C 1
ATOM 3699 O O . ARG A 1 454 ? 19.236 -2.344 24.356 1.00 67.62 454 ARG A O 1
ATOM 3706 N N . THR A 1 455 ? 18.822 -0.150 24.698 1.00 74.69 455 THR A N 1
ATOM 3707 C CA . THR A 1 455 ? 19.924 0.438 23.908 1.00 74.69 455 THR A CA 1
ATOM 3708 C C . THR A 1 455 ? 20.677 1.478 24.738 1.00 74.69 455 THR A C 1
ATOM 3710 O O . THR A 1 455 ? 20.180 1.875 25.801 1.00 74.69 455 THR A O 1
ATOM 3713 N N . THR A 1 456 ? 21.834 1.943 24.259 1.00 67.00 456 THR A N 1
ATOM 3714 C CA . THR A 1 456 ? 22.711 2.898 24.964 1.00 67.00 456 THR A CA 1
ATOM 3715 C C . THR A 1 456 ? 21.959 4.149 25.438 1.00 67.00 456 THR A C 1
ATOM 3717 O O . THR A 1 456 ? 22.003 4.472 26.626 1.00 67.00 456 THR A O 1
ATOM 3720 N N . GLN A 1 457 ? 21.104 4.751 24.601 1.00 64.38 457 GLN A N 1
ATOM 3721 C CA . GLN A 1 457 ? 20.311 5.935 24.991 1.00 64.38 457 GLN A CA 1
ATOM 3722 C C . GLN A 1 457 ? 19.236 5.675 26.049 1.00 64.38 457 GLN A C 1
ATOM 3724 O O . GLN A 1 457 ? 18.763 6.601 26.707 1.00 64.38 457 GLN A O 1
ATOM 3729 N N . THR A 1 458 ? 18.775 4.432 26.196 1.00 61.88 458 THR A N 1
ATOM 3730 C CA . THR A 1 458 ? 17.712 4.114 27.165 1.00 61.88 458 THR A CA 1
ATOM 3731 C C . THR A 1 458 ? 18.274 4.008 28.579 1.00 61.88 458 THR A C 1
ATOM 3733 O O . THR A 1 458 ? 17.559 4.279 29.539 1.00 61.88 458 THR A O 1
ATOM 3736 N N . VAL A 1 459 ? 19.551 3.636 28.707 1.00 55.66 459 VAL A N 1
ATOM 3737 C CA . VAL A 1 459 ? 20.230 3.438 29.993 1.00 55.66 459 VAL A CA 1
ATOM 3738 C C . VAL A 1 459 ? 20.878 4.733 30.488 1.00 55.66 459 VAL A C 1
ATOM 3740 O O . VAL A 1 459 ? 20.732 5.053 31.669 1.00 55.66 459 VAL A O 1
ATOM 3743 N N . GLU A 1 460 ? 21.471 5.548 29.610 1.00 49.06 460 GLU A N 1
ATOM 3744 C CA . GLU A 1 460 ? 22.012 6.868 29.988 1.00 49.06 460 GLU A CA 1
ATOM 3745 C C . GLU A 1 460 ? 20.942 7.786 30.604 1.00 49.06 460 GLU A C 1
ATOM 3747 O O . GLU A 1 460 ? 21.202 8.473 31.594 1.00 49.06 460 GLU A O 1
ATOM 3752 N N . CYS A 1 461 ? 19.699 7.708 30.112 1.00 43.50 461 CYS A N 1
ATOM 3753 C CA . CYS A 1 461 ? 18.570 8.488 30.625 1.00 43.50 461 CYS A CA 1
ATOM 3754 C C . CYS A 1 461 ? 18.085 8.041 32.023 1.00 43.50 461 CYS A C 1
ATOM 3756 O O . CYS A 1 461 ? 17.372 8.786 32.691 1.00 43.50 461 CYS A O 1
ATOM 3758 N N . THR A 1 462 ? 18.464 6.841 32.485 1.00 40.84 462 THR A N 1
ATOM 3759 C CA . THR A 1 462 ? 18.151 6.364 33.849 1.00 40.84 462 THR A CA 1
ATOM 3760 C C . THR A 1 462 ? 19.226 6.720 34.874 1.00 40.84 462 THR A C 1
ATOM 3762 O O . THR A 1 462 ? 18.921 6.817 36.059 1.00 40.84 462 THR A O 1
ATOM 3765 N N . GLN A 1 463 ? 20.469 6.955 34.439 1.00 43.91 463 GLN A N 1
ATOM 3766 C CA . GLN A 1 463 ? 21.573 7.344 35.326 1.00 43.91 463 GLN A CA 1
ATOM 3767 C C . GLN A 1 463 ? 21.676 8.864 35.518 1.00 43.91 463 GLN A C 1
ATOM 3769 O O . GLN A 1 463 ? 22.137 9.318 36.560 1.00 43.91 463 GLN A O 1
ATOM 3774 N N . THR A 1 464 ? 21.180 9.661 34.568 1.00 38.88 464 THR A N 1
ATOM 3775 C CA . THR A 1 464 ? 21.139 11.135 34.641 1.00 38.88 464 THR A CA 1
ATOM 3776 C C . THR A 1 464 ? 19.760 11.663 35.054 1.00 38.88 464 THR A C 1
ATOM 3778 O O . THR A 1 464 ? 19.233 12.635 34.515 1.00 38.88 464 THR A O 1
ATOM 3781 N N . GLY A 1 465 ? 19.152 11.027 36.056 1.00 33.59 465 GLY A N 1
ATOM 3782 C CA . GLY A 1 465 ? 17.957 11.534 36.724 1.00 33.59 465 GLY A CA 1
ATOM 3783 C C . GLY A 1 465 ? 18.271 12.750 37.599 1.00 33.59 465 GLY A C 1
ATOM 3784 O O . GLY A 1 465 ? 18.501 12.607 38.791 1.00 33.59 465 GLY A O 1
ATOM 3785 N N . SER A 1 466 ? 18.282 13.936 36.986 1.00 29.81 466 SER A N 1
ATOM 3786 C CA . SER A 1 466 ? 17.761 15.201 37.526 1.00 29.81 466 SER A CA 1
ATOM 3787 C C . SER A 1 466 ? 17.806 15.370 39.057 1.00 29.81 466 SER A C 1
ATOM 3789 O O . SER A 1 466 ? 16.826 15.107 39.759 1.00 29.81 466 SER A O 1
ATOM 3791 N N . VAL A 1 467 ? 18.890 15.976 39.547 1.00 32.00 467 VAL A N 1
ATOM 3792 C CA . VAL A 1 467 ? 18.856 16.812 40.755 1.00 32.00 467 VAL A CA 1
ATOM 3793 C C . VAL A 1 467 ? 17.943 18.007 40.460 1.00 32.00 467 VAL A C 1
ATOM 3795 O O . VAL A 1 467 ? 18.376 19.025 39.931 1.00 32.00 467 VAL A O 1
ATOM 3798 N N . VAL A 1 468 ? 16.656 17.867 40.767 1.00 29.05 468 VAL A N 1
ATOM 3799 C CA . VAL A 1 468 ? 15.729 18.991 40.910 1.00 29.05 468 VAL A CA 1
ATOM 3800 C C . VAL A 1 468 ? 15.096 18.843 42.282 1.00 29.05 468 VAL A C 1
ATOM 3802 O O . VAL A 1 468 ? 14.205 18.027 42.505 1.00 29.05 468 VAL A O 1
ATOM 3805 N N . LEU A 1 469 ? 15.617 19.636 43.214 1.00 33.28 469 LEU A N 1
ATOM 3806 C CA . LEU A 1 469 ? 14.928 19.993 44.442 1.00 33.28 469 LEU A CA 1
ATOM 3807 C C . LEU A 1 469 ? 13.578 20.599 44.051 1.00 33.28 469 LEU A C 1
ATOM 3809 O O . LEU A 1 469 ? 13.555 21.596 43.334 1.00 33.28 469 LEU A O 1
ATOM 3813 N N . ASN A 1 470 ? 12.480 19.984 44.487 1.00 27.86 470 ASN A N 1
ATOM 3814 C CA . ASN A 1 470 ? 11.347 20.686 45.087 1.00 27.86 470 ASN A CA 1
ATOM 3815 C C . ASN A 1 470 ? 10.362 19.686 45.706 1.00 27.86 470 ASN A C 1
ATOM 3817 O O . ASN A 1 470 ? 9.819 18.799 45.055 1.00 27.86 470 ASN A O 1
ATOM 3821 N N . SER A 1 471 ? 10.174 19.890 47.003 1.00 26.92 471 SER A N 1
ATOM 3822 C CA . SER A 1 471 ? 9.321 19.209 47.964 1.00 26.92 471 SER A CA 1
ATOM 3823 C C . SER A 1 471 ? 7.858 19.069 47.532 1.00 26.92 471 SER A C 1
ATOM 3825 O O . SER A 1 471 ? 7.253 20.042 47.088 1.00 26.92 471 SER A O 1
ATOM 3827 N N . SER A 1 472 ? 7.241 17.909 47.779 1.00 29.45 472 SER A N 1
ATOM 3828 C CA . SER A 1 472 ? 6.109 17.787 48.722 1.00 29.45 472 SER A CA 1
ATOM 3829 C C . SER A 1 472 ? 5.448 16.397 48.725 1.00 29.45 472 SER A C 1
ATOM 3831 O O . SER A 1 472 ? 5.078 15.853 47.691 1.00 29.45 472 SER A O 1
ATOM 3833 N N . SER A 1 473 ? 5.229 15.932 49.959 1.00 30.30 473 SER A N 1
ATOM 3834 C CA . SER A 1 473 ? 4.176 15.032 50.449 1.00 30.30 473 SER A CA 1
ATOM 3835 C C . SER A 1 473 ? 4.305 13.516 50.251 1.00 30.30 473 SER A C 1
ATOM 3837 O O . SER A 1 473 ? 3.775 12.918 49.321 1.00 30.30 473 SER A O 1
ATOM 3839 N N . GLU A 1 474 ? 4.954 12.933 51.258 1.00 30.86 474 GLU A N 1
ATOM 3840 C CA . GLU A 1 474 ? 4.703 11.655 51.937 1.00 30.86 474 GLU A CA 1
ATOM 3841 C C . GLU A 1 474 ? 3.377 10.927 51.629 1.00 30.86 474 GLU A C 1
ATOM 3843 O O . GLU A 1 474 ? 2.285 11.484 51.752 1.00 30.86 474 GLU A O 1
ATOM 3848 N N . SER A 1 475 ? 3.472 9.624 51.342 1.00 31.12 475 SER A N 1
ATOM 3849 C CA . SER A 1 475 ? 2.852 8.593 52.193 1.00 31.12 475 SER A CA 1
ATOM 3850 C C . SER A 1 475 ? 3.407 7.193 51.891 1.00 31.12 475 SER A C 1
ATOM 3852 O O . SER A 1 475 ? 3.386 6.699 50.766 1.00 31.12 475 SER A O 1
ATOM 3854 N N . ASP A 1 476 ? 3.939 6.630 52.968 1.00 31.09 476 ASP A N 1
ATOM 3855 C CA . ASP A 1 476 ? 4.489 5.312 53.273 1.00 31.09 476 ASP A CA 1
ATOM 3856 C C . ASP A 1 476 ? 4.004 4.064 52.523 1.00 31.09 476 ASP A C 1
ATOM 3858 O O . ASP A 1 476 ? 2.816 3.844 52.286 1.00 31.09 476 ASP A O 1
ATOM 3862 N N . GLY A 1 477 ? 4.958 3.140 52.341 1.00 28.17 477 GLY A N 1
ATOM 3863 C CA . GLY A 1 477 ? 4.671 1.712 52.238 1.00 28.17 477 GLY A CA 1
ATOM 3864 C C . GLY A 1 477 ? 5.821 0.851 51.706 1.00 28.17 477 GLY A C 1
ATOM 3865 O O . GLY A 1 477 ? 5.846 0.537 50.525 1.00 28.17 477 GLY A O 1
ATOM 3866 N N . SER A 1 478 ? 6.679 0.371 52.612 1.00 28.05 478 SER A N 1
ATOM 3867 C CA . SER A 1 478 ? 7.625 -0.757 52.462 1.00 28.05 478 SER A CA 1
ATOM 3868 C C . SER A 1 478 ? 9.085 -0.438 52.115 1.00 28.05 478 SER A C 1
ATOM 3870 O O . SER A 1 478 ? 9.583 -0.610 51.006 1.00 28.05 478 SER A O 1
ATOM 3872 N N . SER A 1 479 ? 9.761 -0.067 53.193 1.00 26.30 479 SER A N 1
ATOM 3873 C CA . SER A 1 479 ? 11.167 -0.234 53.544 1.00 26.30 479 SER A CA 1
ATOM 3874 C C . SER A 1 479 ? 11.924 -1.447 52.963 1.00 26.30 479 SER A C 1
ATOM 3876 O O . SER A 1 479 ? 11.500 -2.587 53.129 1.00 26.30 479 SER A O 1
ATOM 3878 N N . LEU A 1 480 ? 13.138 -1.126 52.493 1.00 29.16 480 LEU A N 1
ATOM 3879 C CA . LEU A 1 480 ? 14.423 -1.815 52.711 1.00 29.16 480 LEU A CA 1
ATOM 3880 C C . LEU A 1 480 ? 14.700 -3.135 51.969 1.00 29.16 480 LEU A C 1
ATOM 3882 O O . LEU A 1 480 ? 14.356 -4.208 52.444 1.00 29.16 480 LEU A O 1
ATOM 3886 N N . ASP A 1 481 ? 15.519 -3.040 50.917 1.00 25.58 481 ASP A N 1
ATOM 3887 C CA . ASP A 1 481 ? 16.878 -3.596 50.999 1.00 25.58 481 ASP A CA 1
ATOM 3888 C C . ASP A 1 481 ? 17.821 -2.830 50.053 1.00 25.58 481 ASP A C 1
ATOM 3890 O O . ASP A 1 481 ? 17.680 -2.853 48.829 1.00 25.58 481 ASP A O 1
ATOM 3894 N N . LEU A 1 482 ? 18.737 -2.055 50.629 1.00 36.19 482 LEU A N 1
ATOM 3895 C CA . LEU A 1 482 ? 19.722 -1.267 49.895 1.00 36.19 482 LEU A CA 1
ATOM 3896 C C . LEU A 1 482 ? 21.005 -1.258 50.717 1.00 36.19 482 LEU A C 1
ATOM 3898 O O . LEU A 1 482 ? 21.238 -0.351 51.511 1.00 36.19 482 LEU A O 1
ATOM 3902 N N . SER A 1 483 ? 21.837 -2.283 50.538 1.00 37.25 483 SER A N 1
ATOM 3903 C CA . SER A 1 483 ? 23.248 -2.204 50.903 1.00 37.25 483 SER A CA 1
ATOM 3904 C C . SER A 1 483 ? 24.083 -3.308 50.247 1.00 37.25 483 SER A C 1
ATOM 3906 O O . SER A 1 483 ? 23.679 -4.461 50.206 1.00 37.25 483 SER A O 1
ATOM 3908 N N . PHE A 1 484 ? 25.281 -2.929 49.796 1.00 30.52 484 PHE A N 1
ATOM 3909 C CA . PHE A 1 484 ? 26.392 -3.774 49.329 1.00 30.52 484 PHE A CA 1
ATOM 3910 C C . PHE A 1 484 ? 26.289 -4.456 47.954 1.00 30.52 484 PHE A C 1
ATOM 3912 O O . PHE A 1 484 ? 26.009 -5.641 47.854 1.00 30.52 484 PHE A O 1
ATOM 3919 N N . LYS A 1 485 ? 26.688 -3.724 46.897 1.00 30.91 485 LYS A N 1
ATOM 3920 C CA . LYS A 1 485 ? 27.517 -4.234 45.771 1.00 30.91 485 LYS A CA 1
ATOM 3921 C C . LYS A 1 485 ? 28.089 -3.074 44.934 1.00 30.91 485 LYS A C 1
ATOM 3923 O O . LYS A 1 485 ? 27.813 -2.915 43.748 1.00 30.91 485 LYS A O 1
ATOM 3928 N N . ALA A 1 486 ? 28.869 -2.208 45.582 1.00 36.34 486 ALA A N 1
ATOM 3929 C CA . ALA A 1 486 ? 29.545 -1.084 44.922 1.00 36.34 486 ALA A CA 1
ATOM 3930 C C . ALA A 1 486 ? 30.945 -1.432 44.370 1.00 36.34 486 ALA A C 1
ATOM 3932 O O . ALA A 1 486 ? 31.550 -0.582 43.729 1.00 36.34 486 ALA A O 1
ATOM 3933 N N . PHE A 1 487 ? 31.438 -2.666 44.549 1.00 33.88 487 PHE A N 1
ATOM 3934 C CA . PHE A 1 487 ? 32.771 -3.082 44.078 1.00 33.88 487 PHE A CA 1
ATOM 3935 C C . PHE A 1 487 ? 32.785 -4.061 42.879 1.00 33.88 487 PHE A C 1
ATOM 3937 O O . PHE A 1 487 ? 33.846 -4.261 42.307 1.00 33.88 487 PHE A O 1
ATOM 3944 N N . ASP A 1 488 ? 31.627 -4.544 42.397 1.00 33.97 488 ASP A N 1
ATOM 3945 C CA . ASP A 1 488 ? 31.503 -5.383 41.173 1.00 33.97 488 ASP A CA 1
ATOM 3946 C C . ASP A 1 488 ? 31.081 -4.585 39.913 1.00 33.97 488 ASP A C 1
ATOM 3948 O O . ASP A 1 488 ? 30.736 -5.150 38.871 1.00 33.97 488 ASP A O 1
ATOM 3952 N N . ARG A 1 489 ? 31.012 -3.248 39.982 1.00 40.03 489 ARG A N 1
ATOM 3953 C CA . ARG A 1 489 ? 30.370 -2.435 38.927 1.00 40.03 489 ARG A CA 1
ATOM 3954 C C . ARG A 1 489 ? 31.225 -2.185 37.681 1.00 40.03 489 ARG A C 1
ATOM 3956 O O . ARG A 1 489 ? 30.654 -1.829 36.656 1.00 40.03 489 ARG A O 1
ATOM 3963 N N . VAL A 1 490 ? 32.546 -2.348 37.721 1.00 44.00 490 VAL A N 1
ATOM 3964 C CA . VAL A 1 490 ? 33.415 -1.957 36.589 1.00 44.00 490 VAL A CA 1
ATOM 3965 C C . VAL A 1 490 ? 33.490 -3.037 35.498 1.00 44.00 490 VAL A C 1
ATOM 3967 O O . VAL A 1 490 ? 33.467 -2.702 34.318 1.00 44.00 490 VAL A O 1
ATOM 3970 N N . GLU A 1 491 ? 33.473 -4.326 35.849 1.00 43.97 491 GLU A N 1
ATOM 3971 C CA . GLU A 1 491 ? 33.433 -5.410 34.848 1.00 43.97 491 GLU A CA 1
ATOM 3972 C C . GLU A 1 491 ? 32.025 -5.586 34.254 1.00 43.97 491 GLU A C 1
ATOM 3974 O O . GLU A 1 491 ? 31.861 -5.608 33.033 1.00 43.97 491 GLU A O 1
ATOM 3979 N N . ASN A 1 492 ? 30.986 -5.548 35.096 1.00 53.38 492 ASN A N 1
ATOM 3980 C CA . ASN A 1 492 ? 29.590 -5.674 34.658 1.00 53.38 492 ASN A CA 1
ATOM 3981 C C . ASN A 1 492 ? 29.112 -4.507 33.770 1.00 53.38 492 ASN A C 1
ATOM 3983 O O . ASN A 1 492 ? 28.215 -4.684 32.949 1.00 53.38 492 ASN A O 1
ATOM 3987 N N . THR A 1 493 ? 29.685 -3.304 33.898 1.00 56.84 493 THR A N 1
ATOM 3988 C CA . THR A 1 493 ? 29.325 -2.162 33.031 1.00 56.84 493 THR A CA 1
ATOM 3989 C C . THR A 1 493 ? 29.889 -2.300 31.621 1.00 56.84 493 THR A C 1
ATOM 3991 O O . THR A 1 493 ? 29.222 -1.895 30.671 1.00 56.84 493 THR A O 1
ATOM 3994 N N . SER A 1 494 ? 31.061 -2.922 31.467 1.00 61.88 494 SER A N 1
ATOM 3995 C CA . SER A 1 494 ? 31.647 -3.242 30.159 1.00 61.88 494 SER A CA 1
ATOM 3996 C C . SER A 1 494 ? 30.841 -4.321 29.431 1.00 61.88 494 SER A C 1
ATOM 3998 O O . SER A 1 494 ? 30.568 -4.194 28.236 1.00 61.88 494 SER A O 1
ATOM 4000 N N . GLU A 1 495 ? 30.395 -5.353 30.152 1.00 69.50 495 GLU A N 1
ATOM 4001 C CA . GLU A 1 495 ? 29.540 -6.412 29.600 1.00 69.50 495 GLU A CA 1
ATOM 4002 C C . GLU A 1 495 ? 28.150 -5.892 29.216 1.00 69.50 495 GLU A C 1
ATOM 4004 O O . GLU A 1 495 ? 27.697 -6.133 28.097 1.00 69.50 495 GLU A O 1
ATOM 4009 N N . LEU A 1 496 ? 27.520 -5.083 30.076 1.00 72.88 496 LEU A N 1
ATOM 4010 C CA . LEU A 1 496 ? 26.250 -4.422 29.766 1.00 72.88 496 LEU A CA 1
ATOM 4011 C C . LEU A 1 496 ? 26.377 -3.468 28.573 1.00 72.88 496 LEU A C 1
ATOM 4013 O O . LEU A 1 496 ? 25.508 -3.452 27.708 1.00 72.88 496 LEU A O 1
ATOM 4017 N N . TYR A 1 497 ? 27.455 -2.687 28.480 1.00 74.00 497 TYR A N 1
ATOM 4018 C CA . TYR A 1 497 ? 27.669 -1.785 27.347 1.00 74.00 497 TYR A CA 1
ATOM 4019 C C . TYR A 1 497 ? 27.839 -2.550 26.024 1.00 74.00 497 TYR A C 1
ATOM 4021 O O . TYR A 1 497 ? 27.248 -2.171 25.010 1.00 74.00 497 TYR A O 1
ATOM 4029 N N . LYS A 1 498 ? 28.569 -3.673 26.036 1.00 78.88 498 LYS A N 1
ATOM 4030 C CA . LYS A 1 498 ? 28.680 -4.572 24.874 1.00 78.88 498 LYS A CA 1
ATOM 4031 C C . LYS A 1 498 ? 27.329 -5.174 24.489 1.00 78.88 498 LYS A C 1
ATOM 4033 O O . LYS A 1 498 ? 27.003 -5.194 23.306 1.00 78.88 498 LYS A O 1
ATOM 4038 N N . GLU A 1 499 ? 26.521 -5.593 25.462 1.00 81.12 499 GLU A N 1
ATOM 4039 C CA . GLU A 1 499 ? 25.169 -6.110 25.220 1.00 81.12 499 GLU A CA 1
ATOM 4040 C C . GLU A 1 499 ? 24.255 -5.049 24.579 1.00 81.12 499 GLU A C 1
ATOM 4042 O O . GLU A 1 499 ? 23.531 -5.338 23.624 1.00 81.12 499 GLU A O 1
ATOM 4047 N N . LEU A 1 500 ? 24.314 -3.798 25.050 1.00 78.62 500 LEU A N 1
ATOM 4048 C CA . LEU A 1 500 ? 23.543 -2.684 24.484 1.00 78.62 500 LEU A CA 1
ATOM 4049 C C . LEU A 1 500 ? 23.954 -2.382 23.037 1.00 78.62 500 LEU A C 1
ATOM 4051 O O . LEU A 1 500 ? 23.087 -2.163 22.190 1.00 78.62 500 LEU A O 1
ATOM 4055 N N . LEU A 1 501 ? 25.251 -2.439 22.733 1.00 80.00 501 LEU A N 1
ATOM 4056 C CA . LEU A 1 501 ? 25.757 -2.242 21.376 1.00 80.00 501 LEU A CA 1
ATOM 4057 C C . LEU A 1 501 ? 25.373 -3.399 20.439 1.00 80.00 501 LEU A C 1
ATOM 4059 O O . LEU A 1 501 ? 25.033 -3.196 19.271 1.00 80.00 501 LEU A O 1
ATOM 4063 N N . GLU A 1 502 ? 25.375 -4.629 20.950 1.00 82.25 502 GLU A N 1
ATOM 4064 C CA . GLU A 1 502 ? 24.908 -5.810 20.223 1.00 82.25 502 GLU A CA 1
ATOM 4065 C C . GLU A 1 502 ? 23.404 -5.713 19.914 1.00 82.25 502 GLU A C 1
ATOM 4067 O O . GLU A 1 502 ? 22.959 -6.073 18.822 1.00 82.25 502 GLU A O 1
ATOM 4072 N N . ASN A 1 503 ? 22.617 -5.162 20.840 1.00 84.31 503 ASN A N 1
ATOM 4073 C CA . ASN A 1 503 ? 21.194 -4.888 20.644 1.00 84.31 503 ASN A CA 1
ATOM 4074 C C . ASN A 1 503 ? 20.949 -3.822 19.565 1.00 84.31 503 ASN A C 1
ATOM 4076 O O . ASN A 1 503 ? 20.053 -3.979 18.733 1.00 84.31 503 ASN A O 1
ATOM 4080 N N . GLU A 1 504 ? 21.762 -2.769 19.517 1.00 83.00 504 GLU A N 1
ATOM 4081 C CA . GLU A 1 504 ? 21.717 -1.774 18.438 1.00 83.00 504 GLU A CA 1
ATOM 4082 C C . GLU A 1 504 ? 22.076 -2.395 17.089 1.00 83.00 504 GLU A C 1
ATOM 4084 O O . GLU A 1 504 ? 21.358 -2.213 16.103 1.00 83.00 504 GLU A O 1
ATOM 4089 N N . LYS A 1 505 ? 23.127 -3.220 17.045 1.00 85.75 505 LYS A N 1
ATOM 4090 C CA . LYS A 1 505 ? 23.514 -3.965 15.842 1.00 85.75 505 LYS A CA 1
ATOM 4091 C C . LYS A 1 505 ? 22.380 -4.865 15.347 1.00 85.75 505 LYS A C 1
ATOM 4093 O O . LYS A 1 505 ? 22.103 -4.874 14.146 1.00 85.75 505 LYS A O 1
ATOM 4098 N N . LYS A 1 506 ? 21.685 -5.571 16.247 1.00 85.81 506 LYS A N 1
ATOM 4099 C CA . LYS A 1 506 ? 20.490 -6.369 15.917 1.00 85.81 506 LYS A CA 1
ATOM 4100 C C . LYS A 1 506 ? 19.366 -5.497 15.352 1.00 85.81 506 LYS A C 1
ATOM 4102 O O . LYS A 1 506 ? 18.801 -5.847 14.318 1.00 85.81 506 LYS A O 1
ATOM 4107 N N . ASN A 1 507 ? 19.092 -4.333 15.947 1.00 87.81 507 ASN A N 1
ATOM 4108 C CA . ASN A 1 507 ? 18.101 -3.387 15.422 1.00 87.81 507 ASN A CA 1
ATOM 4109 C C . ASN A 1 507 ? 18.447 -2.935 13.990 1.00 87.81 507 ASN A C 1
ATOM 4111 O O . ASN A 1 507 ? 17.589 -2.977 13.109 1.00 87.81 507 ASN A O 1
ATOM 4115 N N . PHE A 1 508 ? 19.703 -2.576 13.705 1.00 86.31 508 PHE A N 1
ATOM 4116 C CA . PHE A 1 508 ? 20.119 -2.207 12.345 1.00 86.31 508 PHE A CA 1
ATOM 4117 C C . PHE A 1 508 ? 20.085 -3.382 11.359 1.00 86.31 508 PHE A C 1
ATOM 4119 O O . PHE A 1 508 ? 19.769 -3.183 10.186 1.00 86.31 508 PHE A O 1
ATOM 4126 N N . GLN A 1 509 ? 20.359 -4.613 11.802 1.00 86.62 509 GLN A N 1
ATOM 4127 C CA . GLN A 1 509 ? 20.190 -5.812 10.971 1.00 86.62 509 GLN A CA 1
ATOM 4128 C C . GLN A 1 509 ? 18.715 -6.053 10.612 1.00 86.62 509 GLN A C 1
ATOM 4130 O O . GLN A 1 509 ? 18.406 -6.370 9.458 1.00 86.62 509 GLN A O 1
ATOM 4135 N N . LEU A 1 510 ? 17.797 -5.843 11.560 1.00 85.81 510 LEU A N 1
ATOM 4136 C CA . LEU A 1 510 ? 16.354 -5.889 11.308 1.00 85.81 510 LEU A CA 1
ATOM 4137 C C . LEU A 1 510 ? 15.932 -4.818 10.300 1.00 85.81 510 LEU A C 1
ATOM 4139 O O . LEU A 1 510 ? 15.261 -5.136 9.322 1.00 85.81 510 LEU A O 1
ATOM 4143 N N . VAL A 1 511 ? 16.395 -3.576 10.462 1.00 86.81 511 VAL A N 1
ATOM 4144 C CA . VAL A 1 511 ? 16.145 -2.506 9.482 1.00 86.81 511 VAL A CA 1
ATOM 4145 C C . VAL A 1 511 ? 16.688 -2.892 8.108 1.00 86.81 511 VAL A C 1
ATOM 4147 O O . VAL A 1 511 ? 15.961 -2.806 7.125 1.00 86.81 511 VAL A O 1
ATOM 4150 N N . ARG A 1 512 ? 17.932 -3.377 8.015 1.00 86.38 512 ARG A N 1
ATOM 4151 C CA . ARG A 1 512 ? 18.561 -3.755 6.739 1.00 86.38 512 ARG A CA 1
ATOM 4152 C C . ARG A 1 512 ? 17.811 -4.882 6.031 1.00 86.38 512 ARG A C 1
ATOM 4154 O O . ARG A 1 512 ? 17.626 -4.809 4.819 1.00 86.38 512 ARG A O 1
ATOM 4161 N N . SER A 1 513 ? 17.388 -5.912 6.764 1.00 85.25 513 SER A N 1
ATOM 4162 C CA . SER A 1 513 ? 16.600 -7.018 6.201 1.00 85.25 513 SER A CA 1
ATOM 4163 C C . SER A 1 513 ? 15.221 -6.552 5.735 1.00 85.25 513 SER A C 1
ATOM 4165 O O . SER A 1 513 ? 14.866 -6.793 4.584 1.00 85.25 513 SER A O 1
ATOM 4167 N N . ALA A 1 514 ? 14.499 -5.784 6.555 1.00 84.31 514 ALA A N 1
ATOM 4168 C CA . ALA A 1 514 ? 13.204 -5.227 6.176 1.00 84.31 514 ALA A CA 1
ATOM 4169 C C . ALA A 1 514 ? 13.310 -4.292 4.960 1.00 84.31 514 ALA A C 1
ATOM 4171 O O . ALA A 1 514 ? 12.485 -4.341 4.055 1.00 84.31 514 ALA A O 1
ATOM 4172 N N . VAL A 1 515 ? 14.354 -3.467 4.898 1.00 84.56 515 VAL A N 1
ATOM 4173 C CA . VAL A 1 515 ? 14.604 -2.528 3.798 1.00 84.56 515 VAL A CA 1
ATOM 4174 C C . VAL A 1 515 ? 14.978 -3.245 2.502 1.00 84.56 515 VAL A C 1
ATOM 4176 O O . VAL A 1 515 ? 14.532 -2.835 1.429 1.00 84.56 515 VAL A O 1
ATOM 4179 N N . ARG A 1 516 ? 15.740 -4.342 2.583 1.00 81.94 516 ARG A N 1
ATOM 4180 C CA . ARG A 1 516 ? 16.026 -5.207 1.430 1.00 81.94 516 ARG A CA 1
ATOM 4181 C C . ARG A 1 516 ? 14.741 -5.793 0.843 1.00 81.94 516 ARG A C 1
ATOM 4183 O O . ARG A 1 516 ? 14.590 -5.800 -0.377 1.00 81.94 516 ARG A O 1
ATOM 4190 N N . ASP A 1 517 ? 13.825 -6.232 1.701 1.00 80.25 517 ASP A N 1
ATOM 4191 C CA . ASP A 1 517 ? 12.567 -6.861 1.288 1.00 80.25 517 ASP A CA 1
ATOM 4192 C C . ASP A 1 517 ? 11.526 -5.830 0.796 1.00 80.25 517 ASP A C 1
ATOM 4194 O O . ASP A 1 517 ? 10.727 -6.126 -0.097 1.00 80.25 517 ASP A O 1
ATOM 4198 N N . LEU A 1 518 ? 11.551 -4.603 1.338 1.00 78.44 518 LEU A N 1
ATOM 4199 C CA . LEU A 1 518 ? 10.789 -3.454 0.826 1.00 78.44 518 LEU A CA 1
ATOM 4200 C C . LEU A 1 518 ? 11.279 -3.036 -0.567 1.00 78.44 518 LEU A C 1
ATOM 4202 O O . LEU A 1 518 ? 10.474 -2.715 -1.442 1.00 78.44 518 LEU A O 1
ATOM 4206 N N . GLY A 1 519 ? 12.595 -3.079 -0.777 1.00 72.62 519 GLY A N 1
ATOM 4207 C CA . GLY A 1 519 ? 13.238 -2.749 -2.038 1.00 72.62 519 GLY A CA 1
ATOM 4208 C C . GLY A 1 519 ? 13.276 -1.249 -2.341 1.00 72.62 519 GLY A C 1
ATOM 4209 O O . GLY A 1 519 ? 12.450 -0.439 -1.917 1.00 72.62 519 GLY A O 1
ATOM 4210 N N . GLY A 1 520 ? 14.278 -0.861 -3.125 1.00 69.94 520 GLY A N 1
ATOM 4211 C CA . GLY A 1 520 ? 14.369 0.474 -3.696 1.00 69.94 520 GLY A CA 1
ATOM 4212 C C . GLY A 1 520 ? 14.746 1.618 -2.751 1.00 69.94 520 GLY A C 1
ATOM 4213 O O . GLY A 1 520 ? 14.549 2.785 -3.115 1.00 69.94 520 GLY A O 1
ATOM 4214 N N . ILE A 1 521 ? 15.302 1.273 -1.589 1.00 78.00 521 ILE A N 1
ATOM 4215 C CA . ILE A 1 521 ? 16.052 2.149 -0.684 1.00 78.00 521 ILE A CA 1
ATOM 4216 C C . ILE A 1 521 ? 17.524 1.708 -0.764 1.00 78.00 521 ILE A C 1
ATOM 4218 O O . ILE A 1 521 ? 17.800 0.521 -0.566 1.00 78.00 521 ILE A O 1
ATOM 4222 N N . PRO A 1 522 ? 18.472 2.613 -1.051 1.00 74.50 522 PRO A N 1
ATOM 4223 C CA . PRO A 1 522 ? 19.887 2.259 -1.092 1.00 74.50 522 PRO A CA 1
ATOM 4224 C C . PRO A 1 522 ? 20.421 1.853 0.292 1.00 74.50 522 PRO A C 1
ATOM 4226 O O . PRO A 1 522 ? 20.035 2.426 1.314 1.00 74.50 522 PRO A O 1
ATOM 4229 N N . ALA A 1 523 ? 21.343 0.887 0.335 1.00 74.81 523 ALA A N 1
ATOM 4230 C CA . ALA A 1 523 ? 22.008 0.445 1.563 1.00 74.81 523 ALA A CA 1
ATOM 4231 C C . ALA A 1 523 ? 23.073 1.463 2.024 1.00 74.81 523 ALA A C 1
ATOM 4233 O O . ALA A 1 523 ? 24.267 1.193 1.964 1.00 74.81 523 ALA A O 1
ATOM 4234 N N . MET A 1 524 ? 22.631 2.656 2.434 1.00 76.19 524 MET A N 1
ATOM 4235 C CA . MET A 1 524 ? 23.506 3.760 2.865 1.00 76.19 524 MET A CA 1
ATOM 4236 C C . MET A 1 524 ? 23.922 3.673 4.331 1.00 76.19 524 MET A C 1
ATOM 4238 O O . MET A 1 524 ? 24.914 4.277 4.714 1.00 76.19 524 MET A O 1
ATOM 4242 N N . ILE A 1 525 ? 23.139 2.973 5.153 1.00 81.06 525 ILE A N 1
ATOM 4243 C CA . ILE A 1 525 ? 23.335 2.930 6.598 1.00 81.06 525 ILE A CA 1
ATOM 4244 C C . ILE A 1 525 ? 23.881 1.565 7.003 1.00 81.06 525 ILE A C 1
ATOM 4246 O O . ILE A 1 525 ? 23.211 0.544 6.828 1.00 81.06 525 ILE A O 1
ATOM 4250 N N . ASN A 1 526 ? 25.070 1.569 7.604 1.00 80.62 526 ASN A N 1
ATOM 4251 C CA . ASN A 1 526 ? 25.636 0.431 8.316 1.00 80.62 526 ASN A CA 1
ATOM 4252 C C . ASN A 1 526 ? 25.663 0.709 9.820 1.00 80.62 526 ASN A C 1
ATOM 4254 O O . ASN A 1 526 ? 25.738 1.857 10.249 1.00 80.62 526 ASN A O 1
ATOM 4258 N N . HIS A 1 527 ? 25.635 -0.356 10.627 1.00 79.19 527 HIS A N 1
ATOM 4259 C CA . HIS A 1 527 ? 25.722 -0.213 12.082 1.00 79.19 527 HIS A CA 1
ATOM 4260 C C . HIS A 1 527 ? 27.036 0.470 12.501 1.00 79.19 527 HIS A C 1
ATOM 4262 O O . HIS A 1 527 ? 27.020 1.291 13.405 1.00 79.19 527 HIS A O 1
ATOM 4268 N N . SER A 1 528 ? 28.148 0.192 11.805 1.00 77.00 528 SER A N 1
ATOM 4269 C CA . SER A 1 528 ? 29.476 0.761 12.083 1.00 77.00 528 SER A CA 1
ATOM 4270 C C . SER A 1 528 ? 29.522 2.283 12.020 1.00 77.00 528 SER A C 1
ATOM 4272 O O . SER A 1 528 ? 30.326 2.888 12.716 1.00 77.00 528 SER A O 1
ATOM 4274 N N . ASP A 1 529 ? 28.662 2.877 11.195 1.00 79.31 529 ASP A N 1
ATOM 4275 C CA . ASP A 1 529 ? 28.704 4.305 10.883 1.00 79.31 529 ASP A CA 1
ATOM 4276 C C . ASP A 1 529 ? 27.706 5.096 11.748 1.00 79.31 529 ASP A C 1
ATOM 4278 O O . ASP A 1 529 ? 27.739 6.326 11.766 1.00 79.31 529 ASP A O 1
ATOM 4282 N N . MET A 1 530 ? 26.817 4.389 12.460 1.00 77.50 530 MET A N 1
ATOM 4283 C CA . MET A 1 530 ? 25.718 4.960 13.249 1.00 77.50 530 MET A CA 1
ATOM 4284 C C . MET A 1 530 ? 25.820 4.685 14.750 1.00 77.50 530 MET A C 1
ATOM 4286 O O . MET A 1 530 ? 25.381 5.515 15.541 1.00 77.50 530 MET A O 1
ATOM 4290 N N . SER A 1 531 ? 26.313 3.507 15.149 1.00 73.56 531 SER A N 1
ATOM 4291 C CA . SER A 1 531 ? 26.466 3.131 16.559 1.00 73.56 531 SER A CA 1
ATOM 4292 C C . SER A 1 531 ? 27.836 3.576 17.063 1.00 73.56 531 SER A C 1
ATOM 4294 O O . SER A 1 531 ? 28.832 3.328 16.386 1.00 73.56 531 SER A O 1
ATOM 4296 N N . ASN A 1 532 ? 27.900 4.174 18.254 1.00 71.25 532 ASN A N 1
ATOM 4297 C CA . ASN A 1 532 ? 29.114 4.735 18.879 1.00 71.25 532 ASN A CA 1
ATOM 4298 C C . ASN A 1 532 ? 29.772 5.924 18.158 1.00 71.25 532 ASN A C 1
ATOM 4300 O O . ASN A 1 532 ? 30.786 6.440 18.626 1.00 71.25 532 ASN A O 1
ATOM 4304 N N . THR A 1 533 ? 29.192 6.393 17.059 1.00 75.94 533 THR A N 1
ATOM 4305 C CA . THR A 1 533 ? 29.578 7.611 16.342 1.00 75.94 533 THR A CA 1
ATOM 4306 C C . THR A 1 533 ? 28.385 8.556 16.289 1.00 75.94 533 THR A C 1
ATOM 4308 O O . THR A 1 533 ? 27.239 8.121 16.379 1.00 75.94 533 THR A O 1
ATOM 4311 N N . ILE A 1 534 ? 28.626 9.862 16.150 1.00 77.00 534 ILE A N 1
ATOM 4312 C CA . ILE A 1 534 ? 27.546 10.808 15.847 1.00 77.00 534 ILE A CA 1
ATOM 4313 C C . ILE A 1 534 ? 27.195 10.609 14.367 1.00 77.00 534 ILE A C 1
ATOM 4315 O O . ILE A 1 534 ? 28.057 10.872 13.524 1.00 77.00 534 ILE A O 1
ATOM 4319 N N . PRO A 1 535 ? 25.973 10.149 14.027 1.00 80.88 535 PRO A N 1
ATOM 4320 C CA . PRO A 1 535 ? 25.582 9.974 12.636 1.00 80.88 535 PRO A CA 1
ATOM 4321 C C . PRO A 1 535 ? 25.661 11.291 11.870 1.00 80.88 535 PRO A C 1
ATOM 4323 O O . PRO A 1 535 ? 25.230 12.325 12.386 1.00 80.88 535 PRO A O 1
ATOM 4326 N N . ASP A 1 536 ? 26.147 11.247 10.628 1.00 82.06 536 ASP A N 1
ATOM 4327 C CA . ASP A 1 536 ? 26.069 12.404 9.738 1.00 82.06 536 ASP A CA 1
ATOM 4328 C C . ASP A 1 536 ? 24.596 12.700 9.427 1.00 82.06 536 ASP A C 1
ATOM 4330 O O . ASP A 1 536 ? 23.867 11.875 8.860 1.00 82.06 536 ASP A O 1
ATOM 4334 N N . GLU A 1 537 ? 24.172 13.907 9.795 1.00 83.94 537 GLU A N 1
ATOM 4335 C CA . GLU A 1 537 ? 22.821 14.408 9.590 1.00 83.94 537 GLU A CA 1
ATOM 4336 C C . GLU A 1 537 ? 22.376 14.253 8.131 1.00 83.94 537 GLU A C 1
ATOM 4338 O O . GLU A 1 537 ? 21.243 13.852 7.846 1.00 83.94 537 GLU A O 1
ATOM 4343 N N . LYS A 1 538 ? 23.289 14.507 7.186 1.00 82.56 538 LYS A N 1
ATOM 4344 C CA . LYS A 1 538 ? 22.985 14.483 5.758 1.00 82.56 538 LYS A CA 1
ATOM 4345 C C . LYS A 1 538 ? 22.680 13.077 5.262 1.00 82.56 538 LYS A C 1
ATOM 4347 O O . LYS A 1 538 ? 21.759 12.886 4.461 1.00 82.56 538 LYS A O 1
ATOM 4352 N N . VAL A 1 539 ? 23.406 12.084 5.772 1.00 84.50 539 VAL A N 1
ATOM 4353 C CA . VAL A 1 539 ? 23.190 10.667 5.456 1.00 84.50 539 VAL A CA 1
ATOM 4354 C C . VAL A 1 539 ? 21.841 10.208 6.001 1.00 84.50 539 VAL A C 1
ATOM 4356 O O . VAL A 1 539 ? 21.070 9.585 5.266 1.00 84.50 539 VAL A O 1
ATOM 4359 N N . VAL A 1 540 ? 21.508 10.571 7.243 1.00 86.19 540 VAL A N 1
ATOM 4360 C CA . VAL A 1 540 ? 20.234 10.188 7.869 1.00 86.19 540 VAL A CA 1
ATOM 4361 C C . VAL A 1 540 ? 19.043 10.837 7.161 1.00 86.19 540 VAL A C 1
ATOM 4363 O O . VAL A 1 540 ? 18.084 10.135 6.845 1.00 86.19 540 VAL A O 1
ATOM 4366 N N . ILE A 1 541 ? 19.100 12.131 6.826 1.00 84.06 541 ILE A N 1
ATOM 4367 C CA . ILE A 1 541 ? 18.025 12.818 6.083 1.00 84.06 541 ILE A CA 1
ATOM 4368 C C . ILE A 1 541 ? 17.806 12.170 4.710 1.00 84.06 541 ILE A C 1
ATOM 4370 O O . ILE A 1 541 ? 16.669 11.921 4.306 1.00 84.06 541 ILE A O 1
ATOM 4374 N N . THR A 1 542 ? 18.888 11.860 3.999 1.00 83.19 542 THR A N 1
ATOM 4375 C CA . THR A 1 542 ? 18.829 11.242 2.664 1.00 83.19 542 THR A CA 1
ATOM 4376 C C . THR A 1 542 ? 18.256 9.832 2.726 1.00 83.19 542 THR A C 1
ATOM 4378 O O . THR A 1 542 ? 17.451 9.437 1.884 1.00 83.19 542 THR A O 1
ATOM 4381 N N . TYR A 1 543 ? 18.620 9.073 3.753 1.00 85.81 543 TYR A N 1
ATOM 4382 C CA . TYR A 1 543 ? 18.052 7.755 3.979 1.00 85.81 543 TYR A CA 1
ATOM 4383 C C . TYR A 1 543 ? 16.568 7.824 4.358 1.00 85.81 543 TYR A C 1
ATOM 4385 O O . TYR A 1 543 ? 15.752 7.079 3.815 1.00 85.81 543 TYR A O 1
ATOM 4393 N N . LEU A 1 544 ? 16.194 8.745 5.251 1.00 86.75 544 LEU A N 1
ATOM 4394 C CA . LEU A 1 544 ? 14.809 8.948 5.668 1.00 86.75 544 LEU A CA 1
ATOM 4395 C C . LEU A 1 544 ? 13.923 9.448 4.533 1.00 86.75 544 LEU A C 1
ATOM 4397 O O . LEU A 1 544 ? 12.766 9.047 4.484 1.00 86.75 544 LEU A O 1
ATOM 4401 N N . SER A 1 545 ? 14.430 10.276 3.616 1.00 84.75 545 SER A N 1
ATOM 4402 C CA . SER A 1 545 ? 13.658 10.713 2.448 1.00 84.75 545 SER A CA 1
ATOM 4403 C C . SER A 1 545 ? 13.328 9.536 1.532 1.00 84.75 545 SER A C 1
ATOM 4405 O O . SER A 1 545 ? 12.167 9.359 1.160 1.00 84.75 545 SER A O 1
ATOM 4407 N N . PHE A 1 546 ? 14.297 8.651 1.266 1.00 83.56 546 PHE A N 1
ATOM 4408 C CA . PHE A 1 546 ? 14.043 7.407 0.537 1.00 83.56 546 PHE A CA 1
ATOM 4409 C C . PHE A 1 546 ? 13.087 6.480 1.287 1.00 83.56 546 PHE A C 1
ATOM 4411 O O . PHE A 1 546 ? 12.151 5.957 0.681 1.00 83.56 546 PHE A O 1
ATOM 4418 N N . LEU A 1 547 ? 13.291 6.283 2.590 1.00 85.25 547 LEU A N 1
ATOM 4419 C CA . LEU A 1 547 ? 12.424 5.444 3.412 1.00 85.25 547 LEU A CA 1
ATOM 4420 C C . LEU A 1 547 ? 10.989 5.986 3.423 1.00 85.25 547 LEU A C 1
ATOM 4422 O O . LEU A 1 547 ? 10.050 5.229 3.202 1.00 85.25 547 LEU A O 1
ATOM 4426 N N . CYS A 1 548 ? 10.816 7.293 3.608 1.00 85.19 548 CYS A N 1
ATOM 4427 C CA . CYS A 1 548 ? 9.524 7.968 3.597 1.00 85.19 548 CYS A CA 1
ATOM 4428 C C . CYS A 1 548 ? 8.828 7.822 2.241 1.00 85.19 548 CYS A C 1
ATOM 4430 O O . CYS A 1 548 ? 7.701 7.336 2.194 1.00 85.19 548 CYS A O 1
ATOM 4432 N N . ALA A 1 549 ? 9.512 8.137 1.135 1.00 82.56 549 ALA A N 1
ATOM 4433 C CA . ALA A 1 549 ? 8.960 7.993 -0.212 1.00 82.56 549 ALA A CA 1
ATOM 4434 C C . ALA A 1 549 ? 8.467 6.562 -0.479 1.00 82.56 549 ALA A C 1
ATOM 4436 O O . ALA A 1 549 ? 7.372 6.354 -1.002 1.00 82.56 549 ALA A O 1
ATOM 4437 N N . ARG A 1 550 ? 9.249 5.558 -0.062 1.00 80.38 550 ARG A N 1
ATOM 4438 C CA . ARG A 1 550 ? 8.895 4.144 -0.239 1.00 80.38 550 ARG A CA 1
ATOM 4439 C C . ARG A 1 550 ? 7.757 3.687 0.648 1.00 80.38 550 ARG A C 1
ATOM 4441 O O . ARG A 1 550 ? 6.868 2.989 0.163 1.00 80.38 550 ARG A O 1
ATOM 4448 N N . LEU A 1 551 ? 7.760 4.086 1.914 1.00 82.25 551 LEU A N 1
ATOM 4449 C CA . LEU A 1 551 ? 6.663 3.775 2.816 1.00 82.25 551 LEU A CA 1
ATOM 4450 C C . LEU A 1 551 ? 5.378 4.424 2.296 1.00 82.25 551 LEU A C 1
ATOM 4452 O O . LEU A 1 551 ? 4.401 3.714 2.104 1.00 82.25 551 LEU A O 1
ATOM 4456 N N . LEU A 1 552 ? 5.377 5.714 1.956 1.00 79.75 552 LEU A N 1
ATOM 4457 C CA . LEU A 1 552 ? 4.188 6.413 1.454 1.00 79.75 552 LEU A CA 1
ATOM 4458 C C . LEU A 1 552 ? 3.615 5.799 0.166 1.00 79.75 552 LEU A C 1
ATOM 4460 O O . LEU A 1 552 ? 2.395 5.644 0.062 1.00 79.75 552 LEU A O 1
ATOM 4464 N N . ASP A 1 553 ? 4.469 5.391 -0.778 1.00 74.44 553 ASP A N 1
ATOM 4465 C CA . ASP A 1 553 ? 4.045 4.709 -2.007 1.00 74.44 553 ASP A CA 1
ATOM 4466 C C . ASP A 1 553 ? 3.287 3.403 -1.711 1.00 74.44 553 ASP A C 1
ATOM 4468 O O . ASP A 1 553 ? 2.227 3.149 -2.291 1.00 74.44 553 ASP A O 1
ATOM 4472 N N . LEU A 1 554 ? 3.804 2.595 -0.781 1.00 71.81 554 LEU A N 1
ATOM 4473 C CA . LEU A 1 554 ? 3.210 1.320 -0.359 1.00 71.81 554 LEU A CA 1
ATOM 4474 C C . LEU A 1 554 ? 2.018 1.508 0.590 1.00 71.81 554 LEU A C 1
ATOM 4476 O O . LEU A 1 554 ? 1.151 0.640 0.719 1.00 71.81 554 LEU A O 1
ATOM 4480 N N . CYS A 1 555 ? 1.936 2.662 1.245 1.00 72.88 555 CYS A N 1
ATOM 4481 C CA . CYS A 1 555 ? 0.938 2.925 2.265 1.00 72.88 555 CYS A CA 1
ATOM 4482 C C . CYS A 1 555 ? -0.441 3.248 1.723 1.00 72.88 555 CYS A C 1
ATOM 4484 O O . CYS A 1 555 ? -1.379 3.191 2.505 1.00 72.88 555 CYS A O 1
ATOM 4486 N N . LYS A 1 556 ? -0.626 3.550 0.435 1.00 72.44 556 LYS A N 1
ATOM 4487 C CA . LYS A 1 556 ? -1.963 3.887 -0.097 1.00 72.44 556 LYS A CA 1
ATOM 4488 C C . LYS A 1 556 ? -2.967 2.750 0.103 1.00 72.44 556 LYS A C 1
ATOM 4490 O O . LYS A 1 556 ? -4.082 2.980 0.567 1.00 72.44 556 LYS A O 1
ATOM 4495 N N . GLU A 1 557 ? -2.547 1.519 -0.161 1.00 72.19 557 GLU A N 1
ATOM 4496 C CA . GLU A 1 557 ? -3.382 0.325 0.011 1.00 72.19 557 GLU A CA 1
ATOM 4497 C C . GLU A 1 557 ? -3.570 -0.019 1.489 1.00 72.19 557 GLU A C 1
ATOM 4499 O O . GLU A 1 557 ? -4.694 -0.236 1.947 1.00 72.19 557 GLU A O 1
ATOM 4504 N N . ALA A 1 558 ? -2.488 0.034 2.271 1.00 72.56 558 ALA A N 1
ATOM 4505 C CA . ALA A 1 558 ? -2.554 -0.163 3.716 1.00 72.56 558 ALA A CA 1
ATOM 4506 C C . ALA A 1 558 ? -3.423 0.908 4.404 1.00 72.56 558 ALA A C 1
ATOM 4508 O O . ALA A 1 558 ? -4.146 0.612 5.353 1.00 72.56 558 ALA A O 1
ATOM 4509 N N . ARG A 1 559 ? -3.402 2.157 3.926 1.00 73.75 559 ARG A N 1
ATOM 4510 C CA . ARG A 1 559 ? -4.237 3.278 4.385 1.00 73.75 559 ARG A CA 1
ATOM 4511 C C . ARG A 1 559 ? -5.695 3.027 4.038 1.00 73.75 559 ARG A C 1
ATOM 4513 O O . ARG A 1 559 ? -6.528 3.162 4.928 1.00 73.75 559 ARG A O 1
ATOM 4520 N N . ALA A 1 560 ? -6.004 2.601 2.814 1.00 78.12 560 ALA A N 1
ATOM 4521 C CA . ALA A 1 560 ? -7.364 2.226 2.432 1.00 78.12 560 ALA A CA 1
ATOM 4522 C C . ALA A 1 560 ? -7.909 1.103 3.335 1.00 78.12 560 ALA A C 1
ATOM 4524 O O . ALA A 1 560 ? -8.991 1.239 3.908 1.00 78.12 560 ALA A O 1
ATOM 4525 N N . ALA A 1 561 ? -7.123 0.048 3.569 1.00 79.44 561 ALA A N 1
ATOM 4526 C CA . ALA A 1 561 ? -7.494 -1.037 4.475 1.00 79.44 561 ALA A CA 1
ATOM 4527 C C . ALA A 1 561 ? -7.676 -0.555 5.927 1.00 79.44 561 ALA A C 1
ATOM 4529 O O . ALA A 1 561 ? -8.703 -0.841 6.547 1.00 79.44 561 ALA A O 1
ATOM 4530 N N . ARG A 1 562 ? -6.732 0.230 6.468 1.00 76.25 562 ARG A N 1
ATOM 4531 C CA . ARG A 1 562 ? -6.828 0.812 7.820 1.00 76.25 562 ARG A CA 1
ATOM 4532 C C . ARG A 1 562 ? -8.036 1.739 7.955 1.00 76.25 562 ARG A C 1
ATOM 4534 O O . ARG A 1 562 ? -8.703 1.718 8.988 1.00 76.25 562 ARG A O 1
ATOM 4541 N N . LEU A 1 563 ? -8.368 2.519 6.929 1.00 79.19 563 LEU A N 1
ATOM 4542 C CA . LEU A 1 563 ? -9.540 3.393 6.921 1.00 79.19 563 LEU A CA 1
ATOM 4543 C C . LEU A 1 563 ? -10.833 2.572 6.972 1.00 79.19 563 LEU A C 1
ATOM 4545 O O . LEU A 1 563 ? -11.690 2.834 7.813 1.00 79.19 563 LEU A O 1
ATOM 4549 N N . ILE A 1 564 ? -10.954 1.528 6.149 1.00 81.62 564 ILE A N 1
ATOM 4550 C CA . ILE A 1 564 ? -12.111 0.618 6.168 1.00 81.62 564 ILE A CA 1
ATOM 4551 C C . ILE A 1 564 ? -12.236 -0.060 7.540 1.00 81.62 564 ILE A C 1
ATOM 4553 O O . ILE A 1 564 ? -13.305 -0.067 8.148 1.00 81.62 564 ILE A O 1
ATOM 4557 N N . GLN A 1 565 ? -11.132 -0.568 8.089 1.00 82.62 565 GLN A N 1
ATOM 4558 C CA . GLN A 1 565 ? -11.127 -1.221 9.397 1.00 82.62 565 GLN A CA 1
ATOM 4559 C C . GLN A 1 565 ? -11.498 -0.261 10.535 1.00 82.62 565 GLN A C 1
ATOM 4561 O O . GLN A 1 565 ? -12.299 -0.613 11.399 1.00 82.62 565 GLN A O 1
ATOM 4566 N N . THR A 1 566 ? -10.935 0.949 10.568 1.00 77.38 566 THR A N 1
ATOM 4567 C CA . THR A 1 566 ? -11.207 1.939 11.626 1.00 77.38 566 THR A CA 1
ATOM 4568 C C . THR A 1 566 ? -12.632 2.479 11.547 1.00 77.38 566 THR A C 1
ATOM 4570 O O . THR A 1 566 ? -13.304 2.575 12.577 1.00 77.38 566 THR A O 1
ATOM 4573 N N . THR A 1 567 ? -13.132 2.768 10.343 1.00 82.38 567 THR A N 1
ATOM 4574 C CA . THR A 1 567 ? -14.522 3.195 10.122 1.00 82.38 567 THR A CA 1
ATOM 4575 C C . THR A 1 567 ? -15.512 2.098 10.508 1.00 82.38 567 THR A C 1
ATOM 4577 O O . THR A 1 567 ? -16.452 2.377 11.257 1.00 82.38 567 THR A O 1
ATOM 4580 N N . TRP A 1 568 ? -15.260 0.841 10.126 1.00 85.12 568 TRP A N 1
ATOM 4581 C CA . TRP A 1 568 ? -16.062 -0.305 10.559 1.00 85.12 568 TRP A CA 1
ATOM 4582 C C . TRP A 1 568 ? -16.013 -0.503 12.078 1.00 85.12 568 TRP A C 1
ATOM 4584 O O . TRP A 1 568 ? -17.061 -0.650 12.703 1.00 85.12 568 TRP A O 1
ATOM 4594 N N . ARG A 1 569 ? -14.831 -0.437 12.713 1.00 84.38 569 ARG A N 1
ATOM 4595 C CA . ARG A 1 569 ? -14.696 -0.565 14.181 1.00 84.38 569 ARG A CA 1
ATOM 4596 C C . ARG A 1 569 ? -15.479 0.531 14.904 1.00 84.38 569 ARG A C 1
ATOM 4598 O O . ARG A 1 569 ? -16.157 0.247 15.887 1.00 84.38 569 ARG A O 1
ATOM 4605 N N . LYS A 1 570 ? -15.440 1.769 14.400 1.00 81.50 570 LYS A N 1
ATOM 4606 C CA . LYS A 1 570 ? -16.218 2.902 14.927 1.00 81.50 570 LYS A CA 1
ATOM 4607 C C . LYS A 1 570 ? -17.721 2.682 14.761 1.00 81.50 570 LYS A C 1
ATOM 4609 O O . LYS A 1 570 ? -18.478 2.932 15.698 1.00 81.50 570 LYS A O 1
ATOM 4614 N N . TYR A 1 571 ? -18.153 2.217 13.590 1.00 85.94 571 TYR A N 1
ATOM 4615 C CA . TYR A 1 571 ? -19.551 1.881 13.326 1.00 85.94 571 TYR A CA 1
ATOM 4616 C C . TYR A 1 571 ? -20.045 0.763 14.253 1.00 85.94 571 TYR A C 1
ATOM 4618 O O . TYR A 1 571 ? -21.075 0.924 14.912 1.00 85.94 571 TYR A O 1
ATOM 4626 N N . LYS A 1 572 ? -19.273 -0.323 14.382 1.00 88.69 572 LYS A N 1
ATOM 4627 C CA . LYS A 1 572 ? -19.562 -1.440 15.286 1.00 88.69 572 LYS A CA 1
ATOM 4628 C C . LYS A 1 572 ? -19.671 -0.965 16.733 1.00 88.69 572 LYS A C 1
ATOM 4630 O O . LYS A 1 572 ? -20.694 -1.202 17.359 1.00 88.69 572 LYS A O 1
ATOM 4635 N N . LEU A 1 573 ? -18.700 -0.191 17.224 1.00 84.19 573 LEU A N 1
ATOM 4636 C CA . LEU A 1 573 ? -18.712 0.332 18.595 1.00 84.19 573 LEU A CA 1
ATOM 4637 C C . LEU A 1 573 ? -19.925 1.232 18.871 1.00 84.19 573 LEU A C 1
ATOM 4639 O O . LEU A 1 573 ? -20.543 1.118 19.929 1.00 84.19 573 LEU A O 1
ATOM 4643 N N . LYS A 1 574 ? -20.307 2.106 17.929 1.00 87.00 574 LYS A N 1
ATOM 4644 C CA . LYS A 1 574 ? -21.526 2.927 18.051 1.00 87.00 574 LYS A CA 1
ATOM 4645 C C . LYS A 1 574 ? -22.794 2.073 18.081 1.00 87.00 574 LYS A C 1
ATOM 4647 O O . LYS A 1 574 ? -23.709 2.372 18.843 1.00 87.00 574 LYS A O 1
ATOM 4652 N N . THR A 1 575 ? -22.850 1.036 17.252 1.00 88.88 575 THR A N 1
ATOM 4653 C CA . THR A 1 575 ? -23.993 0.117 17.177 1.00 88.88 575 THR A CA 1
ATOM 4654 C C . THR A 1 575 ? -24.121 -0.700 18.461 1.00 88.88 575 THR A C 1
ATOM 4656 O O . THR A 1 575 ? -25.207 -0.782 19.031 1.00 88.88 575 THR A O 1
ATOM 4659 N N . ASP A 1 576 ? -23.008 -1.222 18.973 1.00 85.50 576 ASP A N 1
ATOM 4660 C CA . ASP A 1 576 ? -22.964 -1.959 20.234 1.00 85.50 576 ASP A CA 1
ATOM 4661 C C . ASP A 1 576 ? -23.338 -1.053 21.415 1.00 85.50 576 ASP A C 1
ATOM 4663 O O . ASP A 1 576 ? -24.132 -1.455 22.261 1.00 85.50 576 ASP A O 1
ATOM 4667 N N . LEU A 1 577 ? -22.864 0.201 21.449 1.00 87.75 577 LEU A N 1
ATOM 4668 C CA . LEU A 1 577 ? -23.263 1.171 22.476 1.00 87.75 577 LEU A CA 1
ATOM 4669 C C . LEU A 1 577 ? -24.776 1.436 22.466 1.00 87.75 577 LEU A C 1
ATOM 4671 O O . LEU A 1 577 ? -25.383 1.461 23.532 1.00 87.75 577 LEU A O 1
ATOM 4675 N N . LYS A 1 578 ? -25.397 1.594 21.289 1.00 90.25 578 LYS A N 1
ATOM 4676 C CA . LYS A 1 578 ? -26.858 1.748 21.179 1.00 90.25 578 LYS A CA 1
ATOM 4677 C C . LYS A 1 578 ? -27.597 0.516 21.704 1.00 90.25 578 LYS A C 1
ATOM 4679 O O . LYS A 1 578 ? -28.499 0.662 22.523 1.00 90.25 578 LYS A O 1
ATOM 4684 N N . ARG A 1 579 ? -27.156 -0.688 21.321 1.00 87.56 579 ARG A N 1
ATOM 4685 C CA . ARG A 1 579 ? -27.715 -1.952 21.837 1.00 87.56 579 ARG A CA 1
ATOM 4686 C C . ARG A 1 579 ? -27.587 -2.062 23.356 1.00 87.56 579 ARG A C 1
ATOM 4688 O O . ARG A 1 579 ? -28.523 -2.506 24.012 1.00 87.56 579 ARG A O 1
ATOM 4695 N N . HIS A 1 580 ? -26.451 -1.656 23.926 1.00 86.38 580 HIS A N 1
ATOM 4696 C CA . HIS A 1 580 ? -26.274 -1.600 25.379 1.00 86.38 580 HIS A CA 1
ATOM 4697 C C . HIS A 1 580 ? -27.234 -0.597 26.026 1.00 86.38 580 HIS A C 1
ATOM 4699 O O . HIS A 1 580 ? -27.935 -0.964 26.958 1.00 86.38 580 HIS A O 1
ATOM 4705 N N . GLN A 1 581 ? -27.365 0.617 25.485 1.00 89.62 581 GLN A N 1
ATOM 4706 C CA . GLN A 1 581 ? -28.308 1.616 26.000 1.00 89.62 581 GLN A CA 1
ATOM 4707 C C . GLN A 1 581 ? -29.768 1.143 25.948 1.00 89.62 581 GLN A C 1
ATOM 4709 O O . GLN A 1 581 ? -30.539 1.429 26.863 1.00 89.62 581 GLN A O 1
ATOM 4714 N N . GLU A 1 582 ? -30.170 0.434 24.893 1.00 91.38 582 GLU A N 1
ATOM 4715 C CA . GLU A 1 582 ? -31.501 -0.174 24.777 1.00 91.38 582 GLU A CA 1
ATOM 4716 C C . GLU A 1 582 ? -31.713 -1.269 25.827 1.00 91.38 582 GLU A C 1
ATOM 4718 O O . GLU A 1 582 ? -32.736 -1.266 26.515 1.00 91.38 582 GLU A O 1
ATOM 4723 N N . ARG A 1 583 ? -30.721 -2.150 26.019 1.00 89.31 583 ARG A N 1
ATOM 4724 C CA . ARG A 1 583 ? -30.735 -3.169 27.080 1.00 89.31 583 ARG A CA 1
ATOM 4725 C C . ARG A 1 583 ? -30.805 -2.546 28.470 1.00 89.31 583 ARG A C 1
ATOM 4727 O O . ARG A 1 583 ? -31.605 -3.000 29.276 1.00 89.31 583 ARG A O 1
ATOM 4734 N N . ASP A 1 584 ? -30.058 -1.478 28.732 1.00 91.19 584 ASP A N 1
ATOM 4735 C CA . ASP A 1 584 ? -30.064 -0.777 30.021 1.00 91.19 584 ASP A CA 1
ATOM 4736 C C . ASP A 1 584 ? -31.397 -0.059 30.275 1.00 91.19 584 ASP A C 1
ATOM 4738 O O . ASP A 1 584 ? -31.888 -0.011 31.404 1.00 91.19 584 ASP A O 1
ATOM 4742 N N . LYS A 1 585 ? -32.024 0.507 29.235 1.00 91.69 585 LYS A N 1
ATOM 4743 C CA . LYS A 1 585 ? -33.385 1.063 29.329 1.00 91.69 585 LYS A CA 1
ATOM 4744 C C . LYS A 1 585 ? -34.397 -0.032 29.663 1.00 91.69 585 LYS A C 1
ATOM 4746 O O . LYS A 1 585 ? -35.170 0.141 30.601 1.00 91.69 585 LYS A O 1
ATOM 4751 N N . ALA A 1 586 ? -34.362 -1.157 28.949 1.00 92.75 586 ALA A N 1
ATOM 4752 C CA . ALA A 1 586 ? -35.238 -2.294 29.217 1.00 92.75 586 ALA A CA 1
ATOM 4753 C C . ALA A 1 586 ? -35.016 -2.859 30.630 1.00 92.75 586 ALA A C 1
ATOM 4755 O O . ALA A 1 586 ? -35.979 -3.062 31.367 1.00 92.75 586 ALA A O 1
ATOM 4756 N N . ALA A 1 587 ? -33.758 -3.025 31.047 1.00 92.12 587 ALA A N 1
ATOM 4757 C CA . ALA A 1 587 ? -33.397 -3.481 32.384 1.00 92.12 587 ALA A CA 1
ATOM 4758 C C . ALA A 1 587 ? -33.944 -2.545 33.467 1.00 92.12 587 ALA A C 1
ATOM 4760 O O . ALA A 1 587 ? -34.549 -3.029 34.417 1.00 92.12 587 ALA A O 1
ATOM 4761 N N . ARG A 1 588 ? -33.830 -1.218 33.307 1.00 92.69 588 ARG A N 1
ATOM 4762 C CA . ARG A 1 588 ? -34.411 -0.247 34.254 1.00 92.69 588 ARG A CA 1
ATOM 4763 C C . ARG A 1 588 ? -35.934 -0.345 34.344 1.00 92.69 588 ARG A C 1
ATOM 4765 O O . ARG A 1 588 ? -36.483 -0.302 35.445 1.00 92.69 588 ARG A O 1
ATOM 4772 N N . ILE A 1 589 ? -36.623 -0.511 33.213 1.00 93.94 589 ILE A N 1
ATOM 4773 C CA . ILE A 1 589 ? -38.083 -0.699 33.190 1.00 93.94 589 ILE A CA 1
ATOM 4774 C C . ILE A 1 589 ? -38.460 -1.981 33.943 1.00 93.94 589 ILE A C 1
ATOM 4776 O O . ILE A 1 589 ? -39.295 -1.936 34.843 1.00 93.94 589 ILE A O 1
ATOM 4780 N N . ILE A 1 590 ? -37.795 -3.100 33.651 1.00 92.50 590 ILE A N 1
ATOM 4781 C CA . ILE A 1 590 ? -38.042 -4.382 34.327 1.00 92.50 590 ILE A CA 1
ATOM 4782 C C . ILE A 1 590 ? -37.738 -4.275 35.827 1.00 92.50 590 ILE A C 1
ATOM 4784 O O . ILE A 1 590 ? -38.563 -4.666 36.649 1.00 92.50 590 ILE A O 1
ATOM 4788 N N . GLN A 1 591 ? -36.591 -3.703 36.200 1.00 92.06 591 GLN A N 1
ATOM 4789 C CA . GLN A 1 591 ? -36.192 -3.518 37.596 1.00 92.06 591 GLN A CA 1
ATOM 4790 C C . GLN A 1 591 ? -37.212 -2.674 38.360 1.00 92.06 591 GLN A C 1
ATOM 4792 O O . GLN A 1 591 ? -37.665 -3.091 39.422 1.00 92.06 591 GLN A O 1
ATOM 4797 N N . SER A 1 592 ? -37.626 -1.526 37.817 1.00 92.44 592 SER A N 1
ATOM 4798 C CA . SER A 1 592 ? -38.640 -0.678 38.457 1.00 92.44 592 SER A CA 1
ATOM 4799 C C . SER A 1 592 ? -39.988 -1.392 38.616 1.00 92.44 592 SER A C 1
ATOM 4801 O O . SER A 1 592 ? -40.608 -1.293 39.676 1.00 92.44 592 SER A O 1
ATOM 4803 N N . ALA A 1 593 ? -40.418 -2.175 37.622 1.00 94.44 593 ALA A N 1
ATOM 4804 C CA . ALA A 1 593 ? -41.640 -2.970 37.703 1.00 94.44 593 ALA A CA 1
ATOM 4805 C C . ALA A 1 593 ? -41.553 -4.054 38.792 1.00 94.44 593 ALA A C 1
ATOM 4807 O O . ALA A 1 593 ? -42.478 -4.193 39.595 1.00 94.44 593 ALA A O 1
ATOM 4808 N N . VAL A 1 594 ? -40.433 -4.779 38.869 1.00 93.75 594 VAL A N 1
ATOM 4809 C CA . VAL A 1 594 ? -40.200 -5.823 39.880 1.00 93.75 594 VAL A CA 1
ATOM 4810 C C . VAL A 1 594 ? -40.097 -5.225 41.282 1.00 93.75 594 VAL A C 1
ATOM 4812 O O . VAL A 1 594 ? -40.735 -5.734 42.202 1.00 93.75 594 VAL A O 1
ATOM 4815 N N . ILE A 1 595 ? -39.360 -4.124 41.460 1.00 93.19 595 ILE A N 1
ATOM 4816 C CA . ILE A 1 595 ? -39.257 -3.420 42.748 1.00 93.19 595 ILE A CA 1
ATOM 4817 C C . ILE A 1 595 ? -40.647 -2.970 43.215 1.00 93.19 595 ILE A C 1
ATOM 4819 O O . ILE A 1 595 ? -41.013 -3.219 44.365 1.00 93.19 595 ILE A O 1
ATOM 4823 N N . ASN A 1 596 ? -41.453 -2.389 42.321 1.00 93.12 596 ASN A N 1
ATOM 4824 C CA . ASN A 1 596 ? -42.827 -1.984 42.626 1.00 93.12 596 ASN A CA 1
ATOM 4825 C C . ASN A 1 596 ? -43.754 -3.171 42.932 1.00 93.12 596 ASN A C 1
ATOM 4827 O O . ASN A 1 596 ? -44.630 -3.073 43.791 1.00 93.12 596 ASN A O 1
ATOM 4831 N N . PHE A 1 597 ? -43.593 -4.302 42.246 1.00 94.38 597 PHE A N 1
ATOM 4832 C CA . PHE A 1 597 ? -44.353 -5.515 42.545 1.00 94.38 597 PHE A CA 1
ATOM 4833 C C . PHE A 1 597 ? -44.001 -6.060 43.936 1.00 94.38 597 PHE A C 1
ATOM 4835 O O . PHE A 1 597 ? -44.895 -6.320 44.745 1.00 94.38 597 PHE A O 1
ATOM 4842 N N . LEU A 1 598 ? -42.706 -6.169 44.245 1.00 94.06 598 LEU A N 1
ATOM 4843 C CA . LEU A 1 598 ? -42.222 -6.649 45.537 1.00 94.06 598 LEU A CA 1
ATOM 4844 C C . LEU A 1 598 ? -42.637 -5.717 46.682 1.00 94.06 598 LEU A C 1
ATOM 4846 O O . LEU A 1 598 ? -43.031 -6.209 47.741 1.00 94.06 598 LEU A O 1
ATOM 4850 N N . SER A 1 599 ? -42.605 -4.394 46.486 1.00 90.31 599 SER A N 1
ATOM 4851 C CA . SER A 1 599 ? -43.059 -3.428 47.495 1.00 90.31 599 SER A CA 1
ATOM 4852 C C . SER A 1 599 ? -44.563 -3.550 47.761 1.00 90.31 599 SER A C 1
ATOM 4854 O O . SER A 1 599 ? -44.967 -3.669 48.920 1.00 90.31 599 SER A O 1
ATOM 4856 N N . LYS A 1 600 ? -45.396 -3.655 46.713 1.00 91.50 600 LYS A N 1
ATOM 4857 C CA . LYS A 1 600 ? -46.840 -3.929 46.847 1.00 91.50 600 LYS A CA 1
ATOM 4858 C C . LYS A 1 600 ? -47.109 -5.248 47.571 1.00 91.50 600 LYS A C 1
ATOM 4860 O O . LYS A 1 600 ? -48.014 -5.326 48.402 1.00 91.50 600 LYS A O 1
ATOM 4865 N N . GLN A 1 601 ? -46.329 -6.289 47.282 1.00 90.25 601 GLN A N 1
ATOM 4866 C CA . GLN A 1 60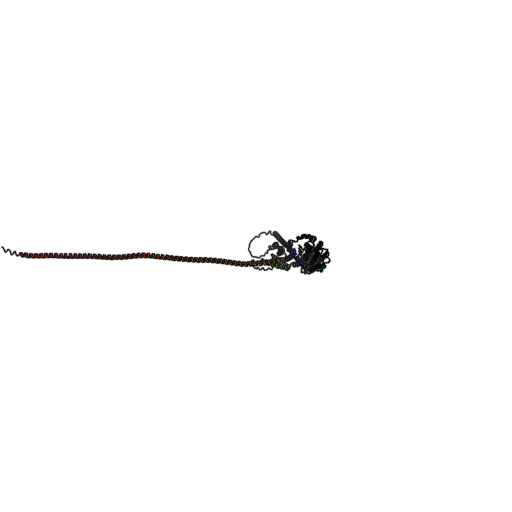1 ? -46.493 -7.593 47.917 1.00 90.25 601 GLN A CA 1
ATOM 4867 C C . GLN A 1 601 ? -46.104 -7.568 49.404 1.00 90.25 601 GLN A C 1
ATOM 4869 O O . GLN A 1 601 ? -46.798 -8.187 50.213 1.00 90.25 601 GLN A O 1
ATOM 4874 N N . ARG A 1 602 ? -45.049 -6.830 49.786 1.00 88.75 602 ARG A N 1
ATOM 4875 C CA . ARG A 1 602 ? -44.688 -6.599 51.199 1.00 88.75 602 ARG A CA 1
ATOM 4876 C C . ARG A 1 602 ? -45.785 -5.843 51.939 1.00 88.75 602 ARG A C 1
ATOM 4878 O O . ARG A 1 602 ? -46.256 -6.343 52.955 1.00 88.75 602 ARG A O 1
ATOM 4885 N N . LEU A 1 603 ? -46.275 -4.740 51.372 1.00 91.31 603 LEU A N 1
ATOM 4886 C CA . LEU A 1 603 ? -47.364 -3.956 51.962 1.00 91.31 603 LEU A CA 1
ATOM 4887 C C . LEU A 1 603 ? -48.615 -4.820 52.194 1.00 91.31 603 LEU A C 1
ATOM 4889 O O . LEU A 1 603 ? -49.224 -4.780 53.258 1.00 91.31 603 LEU A O 1
ATOM 4893 N N . LYS A 1 604 ? -48.977 -5.675 51.227 1.00 92.25 604 LYS A N 1
ATOM 4894 C CA . LYS A 1 604 ? -50.108 -6.604 51.373 1.00 92.25 604 LYS A CA 1
ATOM 4895 C C . LYS A 1 604 ? -49.898 -7.604 52.516 1.00 92.25 604 LYS A C 1
ATOM 4897 O O . LYS A 1 604 ? -50.848 -7.904 53.237 1.00 92.25 604 LYS A O 1
ATOM 4902 N N . LYS A 1 605 ? -48.676 -8.119 52.699 1.00 90.44 605 LYS A N 1
ATOM 4903 C CA . LYS A 1 605 ? -48.340 -9.000 53.833 1.00 90.44 605 LYS A CA 1
ATOM 4904 C C . LYS A 1 605 ? -48.451 -8.261 55.168 1.00 90.44 605 LYS A C 1
ATOM 4906 O O . LYS A 1 605 ? -49.051 -8.804 56.091 1.00 90.44 605 LYS A O 1
ATOM 4911 N N . GLU A 1 606 ? -47.940 -7.034 55.253 1.00 90.06 606 GLU A N 1
ATOM 4912 C CA . GLU A 1 606 ? -48.023 -6.194 56.456 1.00 90.06 606 GLU A CA 1
ATOM 4913 C C . GLU A 1 606 ? -49.476 -5.869 56.826 1.00 90.06 606 GLU A C 1
ATOM 4915 O O . GLU A 1 606 ? -49.879 -6.075 57.971 1.00 90.06 606 GLU A O 1
ATOM 4920 N N . ILE A 1 607 ? -50.299 -5.465 55.852 1.00 93.38 607 ILE A N 1
ATOM 4921 C CA . ILE A 1 607 ? -51.732 -5.204 56.059 1.00 93.38 607 ILE A CA 1
ATOM 4922 C C . ILE A 1 607 ? -52.448 -6.470 56.545 1.00 93.38 607 ILE A C 1
ATOM 4924 O O . ILE A 1 607 ? -53.198 -6.418 57.518 1.00 93.38 607 ILE A O 1
ATOM 4928 N N . ASN A 1 608 ? -52.201 -7.626 55.923 1.00 90.56 608 ASN A N 1
ATOM 4929 C CA . ASN A 1 608 ? -52.824 -8.886 56.339 1.00 90.56 608 ASN A CA 1
ATOM 4930 C C . ASN A 1 608 ? -52.420 -9.297 57.764 1.00 90.56 608 ASN A C 1
ATOM 4932 O O . ASN A 1 608 ? -53.262 -9.773 58.534 1.00 90.56 608 ASN A O 1
ATOM 4936 N N . ALA A 1 609 ? -51.153 -9.101 58.137 1.00 91.31 609 ALA A N 1
ATOM 4937 C CA . ALA A 1 609 ? -50.679 -9.345 59.496 1.00 91.31 609 ALA A CA 1
ATOM 4938 C C . ALA A 1 609 ? -51.375 -8.410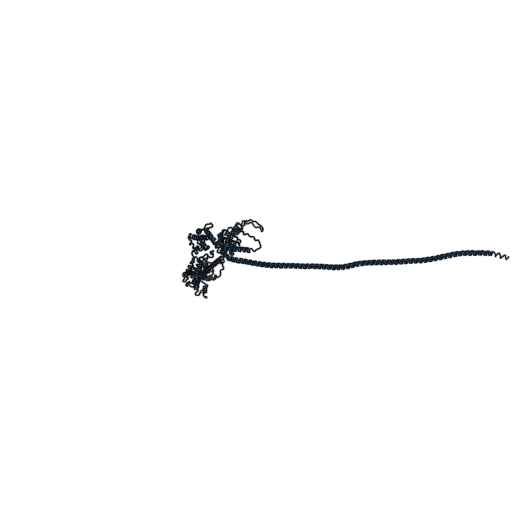 60.496 1.00 91.31 609 ALA A C 1
ATOM 4940 O O . ALA A 1 609 ? -51.915 -8.880 61.500 1.00 91.31 609 ALA A O 1
ATOM 4941 N N . ALA A 1 610 ? -51.462 -7.114 60.181 1.00 91.38 610 ALA A N 1
ATOM 4942 C CA . ALA A 1 610 ? -52.166 -6.132 61.001 1.00 91.38 610 ALA A CA 1
ATOM 4943 C C . ALA A 1 610 ? -53.648 -6.497 61.184 1.00 91.38 610 ALA A C 1
ATOM 4945 O O . ALA A 1 610 ? -54.134 -6.521 62.314 1.00 91.38 610 ALA A O 1
ATOM 4946 N N . VAL A 1 611 ? -54.356 -6.872 60.113 1.00 93.38 611 VAL A N 1
ATOM 4947 C CA . VAL A 1 611 ? -55.760 -7.318 60.178 1.00 93.38 611 VAL A CA 1
ATOM 4948 C C . VAL A 1 611 ? -55.907 -8.570 61.046 1.00 93.38 611 VAL A C 1
ATOM 4950 O O . VAL A 1 611 ? -56.851 -8.671 61.831 1.00 93.38 611 VAL A O 1
ATOM 4953 N N . THR A 1 612 ? -54.970 -9.514 60.957 1.00 91.25 612 THR A N 1
ATOM 4954 C CA . THR A 1 612 ? -54.987 -10.739 61.771 1.00 91.25 612 THR A CA 1
ATOM 4955 C C . THR A 1 612 ? -54.812 -10.416 63.254 1.00 91.25 612 THR A C 1
ATOM 4957 O O . THR A 1 612 ? -55.610 -10.865 64.080 1.00 91.25 612 THR A O 1
ATOM 4960 N N . ILE A 1 613 ? -53.835 -9.574 63.597 1.00 89.25 613 ILE A N 1
ATOM 4961 C CA . ILE A 1 613 ? -53.602 -9.113 64.973 1.00 89.25 613 ILE A CA 1
ATOM 4962 C C . ILE A 1 613 ? -54.829 -8.358 65.493 1.00 89.25 613 ILE A C 1
ATOM 4964 O O . ILE A 1 613 ? -55.338 -8.666 66.571 1.00 89.25 613 ILE A O 1
ATOM 4968 N N . GLN A 1 614 ? -55.370 -7.426 64.705 1.00 88.88 614 GLN A N 1
ATOM 4969 C CA . GLN A 1 614 ? -56.575 -6.672 65.051 1.00 88.88 614 GLN A CA 1
ATOM 4970 C C . GLN A 1 614 ? -57.785 -7.592 65.270 1.00 88.88 614 GLN A C 1
ATOM 4972 O O . GLN A 1 614 ? -58.543 -7.384 66.217 1.00 88.88 614 GLN A O 1
ATOM 4977 N N . LYS A 1 615 ? -57.965 -8.635 64.449 1.00 92.31 615 LYS A N 1
ATOM 4978 C CA . LYS A 1 615 ? -59.029 -9.640 64.612 1.00 92.31 615 LYS A CA 1
ATOM 4979 C C . LYS A 1 615 ? -58.899 -10.383 65.943 1.00 92.31 615 LYS A C 1
ATOM 4981 O O . LYS A 1 615 ? -59.888 -10.506 66.667 1.00 92.31 615 LYS A O 1
ATOM 4986 N N . TYR A 1 616 ? -57.699 -10.853 66.285 1.00 88.56 616 TYR A N 1
ATOM 4987 C CA . TYR A 1 616 ? -57.450 -11.540 67.557 1.00 88.56 616 TYR A CA 1
ATOM 4988 C C . TYR A 1 616 ? -57.625 -10.613 68.760 1.00 88.56 616 TYR A C 1
ATOM 4990 O O . TYR A 1 616 ? -58.257 -11.000 69.741 1.00 88.56 616 TYR A O 1
ATOM 4998 N N . TRP A 1 617 ? -57.153 -9.371 68.668 1.00 86.56 617 TRP A N 1
ATOM 4999 C CA . TRP A 1 617 ? -57.330 -8.375 69.721 1.00 86.56 617 TRP A CA 1
ATOM 5000 C C . TRP A 1 617 ? -58.806 -8.030 69.954 1.00 86.56 617 TRP A C 1
ATOM 5002 O O . TRP A 1 617 ? -59.276 -8.040 71.093 1.00 86.56 617 TRP A O 1
ATOM 5012 N N . ARG A 1 618 ? -59.580 -7.817 68.879 1.00 92.00 618 ARG A N 1
ATOM 5013 C CA . ARG A 1 618 ? -61.039 -7.618 68.957 1.00 92.00 618 ARG A CA 1
ATOM 5014 C C . ARG A 1 618 ? -61.737 -8.819 69.601 1.00 92.00 618 ARG A C 1
ATOM 5016 O O . ARG A 1 618 ? -62.614 -8.628 70.443 1.00 92.00 618 ARG A O 1
ATOM 5023 N N . ARG A 1 619 ? -61.322 -10.048 69.270 1.00 89.81 619 ARG A N 1
ATOM 5024 C CA . ARG A 1 619 ? -61.828 -11.276 69.906 1.00 89.81 619 ARG A CA 1
ATOM 5025 C C . ARG A 1 619 ? -61.496 -11.332 71.399 1.00 89.81 619 ARG A C 1
ATOM 5027 O O . ARG A 1 619 ? -62.384 -11.643 72.187 1.00 89.81 619 ARG A O 1
ATOM 5034 N N . LEU A 1 620 ? -60.265 -11.014 71.798 1.00 90.25 620 LEU A N 1
ATOM 5035 C CA . LEU A 1 620 ? -59.847 -10.982 73.206 1.00 90.25 620 LEU A CA 1
ATOM 5036 C C . LEU A 1 620 ? -60.628 -9.938 74.011 1.00 90.25 620 LEU A C 1
ATOM 5038 O O . LEU A 1 620 ? -61.096 -10.231 75.110 1.00 90.25 620 LEU A O 1
ATOM 5042 N N . LEU A 1 621 ? -60.831 -8.742 73.452 1.00 89.56 621 LEU A N 1
ATOM 5043 C CA . LEU A 1 621 ? -61.669 -7.705 74.057 1.00 89.56 621 LEU A CA 1
ATOM 5044 C C . LEU A 1 621 ? -63.117 -8.177 74.239 1.00 89.56 621 LEU A C 1
ATOM 5046 O O . LEU A 1 621 ? -63.690 -7.994 75.313 1.00 89.56 621 LEU A O 1
ATOM 5050 N N . ALA A 1 622 ? -63.699 -8.820 73.224 1.00 86.62 622 ALA A N 1
ATOM 5051 C CA . ALA A 1 622 ? -65.044 -9.384 73.314 1.00 86.62 622 ALA A CA 1
ATOM 5052 C C . ALA A 1 622 ? -65.130 -10.514 74.357 1.00 86.62 622 ALA A C 1
ATOM 5054 O O . ALA A 1 622 ? -66.076 -10.550 75.142 1.00 86.62 622 ALA A O 1
ATOM 5055 N N . GLN A 1 623 ? -64.127 -11.397 74.428 1.00 85.06 623 GLN A N 1
ATOM 5056 C CA . GLN A 1 623 ? -64.051 -12.458 75.438 1.00 85.06 623 GLN A CA 1
ATOM 5057 C C . GLN A 1 623 ? -63.923 -11.898 76.859 1.00 85.06 623 GLN A C 1
ATOM 5059 O O . GLN A 1 623 ? -64.619 -12.371 77.754 1.00 85.06 623 GLN A O 1
ATOM 5064 N N . ARG A 1 624 ? -63.103 -10.859 77.073 1.00 87.06 624 ARG A N 1
ATOM 5065 C CA . ARG A 1 624 ? -63.020 -10.165 78.369 1.00 87.06 624 ARG A CA 1
ATOM 5066 C C . ARG A 1 624 ? -64.363 -9.556 78.765 1.00 87.06 624 ARG A C 1
ATOM 5068 O O . ARG A 1 624 ? -64.808 -9.779 79.886 1.00 87.06 624 ARG A O 1
ATOM 5075 N N . LYS A 1 625 ? -65.044 -8.862 77.846 1.00 87.62 625 LYS A N 1
ATOM 5076 C CA . LYS A 1 625 ? -66.396 -8.325 78.094 1.00 87.62 625 LYS A CA 1
ATOM 5077 C C . LYS A 1 625 ? -67.397 -9.430 78.449 1.00 87.62 625 LYS A C 1
ATOM 5079 O O . LYS A 1 625 ? -68.148 -9.279 79.405 1.00 87.62 625 LYS A O 1
ATOM 5084 N N . LEU A 1 626 ? -67.377 -10.557 77.734 1.00 88.12 626 LEU A N 1
ATOM 5085 C CA . LEU A 1 626 ? -68.237 -11.708 78.027 1.00 88.12 626 LEU A CA 1
ATOM 5086 C C . LEU A 1 626 ? -67.970 -12.281 79.428 1.00 88.12 626 LEU A C 1
ATOM 5088 O O . LEU A 1 626 ? -68.914 -12.606 80.144 1.00 88.12 626 LEU A O 1
ATOM 5092 N N . LEU A 1 627 ? -66.700 -12.414 79.821 1.00 87.75 627 LEU A N 1
ATOM 5093 C CA . LEU A 1 627 ? -66.320 -12.909 81.146 1.00 87.75 627 LEU A CA 1
ATOM 5094 C C . LEU A 1 627 ? -66.793 -11.972 82.260 1.00 87.75 627 LEU A C 1
ATOM 5096 O O . LEU A 1 627 ? -67.357 -12.456 83.238 1.00 87.75 627 LEU A O 1
ATOM 5100 N N . MET A 1 628 ? -66.633 -10.656 82.089 1.00 86.81 628 MET A N 1
ATOM 5101 C CA . MET A 1 628 ? -67.147 -9.660 83.038 1.00 86.81 628 MET A CA 1
ATOM 5102 C C . MET A 1 628 ? -68.666 -9.784 83.195 1.00 86.81 628 MET A C 1
ATOM 5104 O O . MET A 1 628 ? -69.150 -9.951 84.309 1.00 86.81 628 MET A O 1
ATOM 5108 N N . LEU A 1 629 ? -69.411 -9.850 82.085 1.00 89.12 629 LEU A N 1
ATOM 5109 C CA . LEU A 1 629 ? -70.868 -10.031 82.114 1.00 89.12 629 LEU A CA 1
ATOM 5110 C C . LEU A 1 629 ? -71.295 -11.361 82.760 1.00 89.12 629 LEU A C 1
ATOM 5112 O O . LEU A 1 629 ? -72.317 -11.419 83.443 1.00 89.12 629 LEU A O 1
ATOM 5116 N N . LYS A 1 630 ? -70.536 -12.448 82.559 1.00 86.31 630 LYS A N 1
ATOM 5117 C CA . LYS A 1 630 ? -70.785 -13.731 83.239 1.00 86.31 630 LYS A CA 1
ATOM 5118 C C . LYS A 1 630 ? -70.543 -13.626 84.744 1.00 86.31 630 LYS A C 1
ATOM 5120 O O . LYS A 1 630 ? -71.348 -14.156 85.506 1.00 86.31 630 LYS A O 1
ATOM 5125 N N . LYS A 1 631 ? -69.471 -12.947 85.162 1.00 84.44 631 LYS A N 1
ATOM 5126 C CA . LYS A 1 631 ? -69.147 -12.729 86.575 1.00 84.44 631 LYS A CA 1
ATOM 5127 C C . LYS A 1 631 ? -70.218 -11.879 87.259 1.00 84.44 631 LYS A C 1
ATOM 5129 O O . LYS A 1 631 ? -70.729 -12.292 88.289 1.00 84.44 631 LYS A O 1
ATOM 5134 N N . GLU A 1 632 ? -70.647 -10.786 86.632 1.00 84.75 632 GLU A N 1
ATOM 5135 C CA . GLU A 1 632 ? -71.744 -9.946 87.134 1.00 84.75 632 GLU A CA 1
ATOM 5136 C C . GLU A 1 632 ? -73.059 -10.726 87.271 1.00 84.75 632 GLU A C 1
ATOM 5138 O O . GLU A 1 632 ? -73.769 -10.587 88.265 1.00 84.75 632 GLU A O 1
ATOM 5143 N N . LYS A 1 633 ? -73.405 -11.574 86.290 1.00 85.19 633 LYS A N 1
ATOM 5144 C CA . LYS A 1 633 ? -74.584 -12.448 86.399 1.00 85.19 633 LYS A CA 1
ATOM 5145 C C . LYS A 1 633 ? -74.455 -13.437 87.557 1.00 85.19 633 LYS A C 1
ATOM 5147 O O . LYS A 1 633 ? -75.427 -13.635 88.280 1.00 85.19 633 LYS A O 1
ATOM 5152 N N . LEU A 1 634 ? -73.282 -14.040 87.740 1.00 84.12 634 LEU A N 1
ATOM 5153 C CA . LEU A 1 634 ? -73.034 -14.970 88.841 1.00 84.12 634 LEU A CA 1
ATOM 5154 C C . LEU A 1 634 ? -73.140 -14.268 90.202 1.00 84.12 634 LEU A C 1
ATOM 5156 O O . LEU A 1 634 ? -73.804 -14.788 91.092 1.00 84.12 634 LEU A O 1
ATOM 5160 N N . GLU A 1 635 ? -72.556 -13.077 90.343 1.00 83.50 635 GLU A N 1
ATOM 5161 C CA . GLU A 1 635 ? -72.652 -12.255 91.557 1.00 83.50 635 GLU A CA 1
ATOM 5162 C C . GLU A 1 635 ? -74.107 -11.877 91.869 1.00 83.50 635 GLU A C 1
ATOM 5164 O O . GLU A 1 635 ? -74.529 -11.959 93.020 1.00 83.50 635 GLU A O 1
ATOM 5169 N N . LYS A 1 636 ? -74.921 -11.547 90.856 1.00 83.62 636 LYS A N 1
ATOM 5170 C CA . LYS A 1 636 ? -76.363 -11.307 91.041 1.00 83.62 636 LYS A CA 1
ATOM 5171 C C . LYS A 1 636 ? -77.091 -12.541 91.574 1.00 83.62 636 LYS A C 1
ATOM 5173 O O . LYS A 1 636 ? -77.802 -12.426 92.567 1.00 83.62 636 LYS A O 1
ATOM 5178 N N . VAL A 1 637 ? -76.863 -13.718 90.987 1.00 84.00 637 VAL A N 1
ATOM 5179 C CA . VAL A 1 637 ? -77.474 -14.981 91.449 1.00 84.00 637 VAL A CA 1
ATOM 5180 C C . VAL A 1 637 ? -77.017 -15.342 92.868 1.00 84.00 637 VAL A C 1
ATOM 5182 O O . VAL A 1 637 ? -77.821 -15.786 93.690 1.00 84.00 637 VAL A O 1
ATOM 5185 N N . GLN A 1 638 ? -75.738 -15.124 93.191 1.00 79.56 638 GLN A N 1
ATOM 5186 C CA . GLN A 1 638 ? -75.207 -15.326 94.542 1.00 79.56 638 GLN A CA 1
ATOM 5187 C C . GLN A 1 638 ? -75.847 -14.369 95.552 1.00 79.56 638 GLN A C 1
ATOM 5189 O O . GLN A 1 638 ? -76.246 -14.809 96.628 1.00 79.56 638 GLN A O 1
ATOM 5194 N N . ASN A 1 639 ? -76.013 -13.094 95.197 1.00 81.94 639 ASN A N 1
ATOM 5195 C CA . ASN A 1 639 ? -76.671 -12.100 96.044 1.00 81.94 639 ASN A CA 1
ATOM 5196 C C . ASN A 1 639 ? -78.160 -12.410 96.250 1.00 81.94 639 ASN A C 1
ATOM 5198 O O . ASN A 1 639 ? -78.643 -12.329 97.377 1.00 81.94 639 ASN A O 1
ATOM 5202 N N . GLU A 1 640 ? -78.884 -12.823 95.209 1.00 81.88 640 GLU A N 1
ATOM 5203 C CA . GLU A 1 640 ? -80.277 -13.277 95.323 1.00 81.88 640 GLU A CA 1
ATOM 5204 C C . GLU A 1 640 ? -80.395 -14.489 96.256 1.00 81.88 640 GLU A C 1
ATOM 5206 O O . GLU A 1 640 ? -81.222 -14.501 97.171 1.00 81.88 640 GLU A O 1
ATOM 5211 N N . SER A 1 641 ? -79.507 -15.4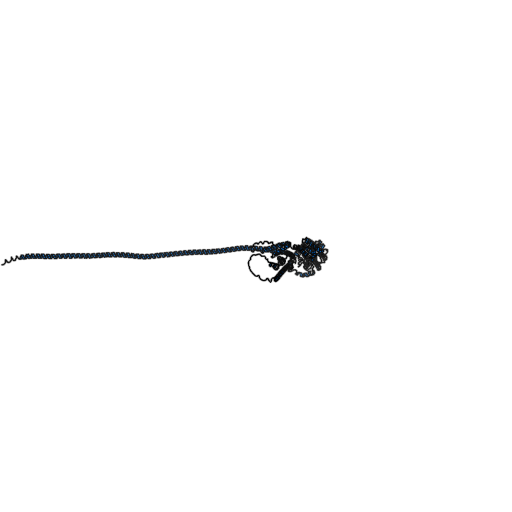72 96.098 1.00 81.50 641 SER A N 1
ATOM 5212 C CA . SER A 1 641 ? -79.441 -16.651 96.971 1.00 81.50 641 SER A CA 1
ATOM 5213 C C . SER A 1 641 ? -79.119 -16.269 98.422 1.00 81.50 641 SER A C 1
ATOM 5215 O O . SER A 1 641 ? -79.771 -16.740 99.358 1.00 81.50 641 SER A O 1
ATOM 5217 N N . ALA A 1 642 ? -78.163 -15.358 98.627 1.00 78.50 642 ALA A N 1
ATOM 5218 C CA . ALA A 1 642 ? -77.802 -14.842 99.943 1.00 78.50 642 ALA A CA 1
ATOM 5219 C C . ALA A 1 642 ? -78.968 -14.087 100.598 1.00 78.50 642 ALA A C 1
ATOM 5221 O O . ALA A 1 642 ? -79.223 -14.277 101.787 1.00 78.50 642 ALA A O 1
ATOM 5222 N N . LEU A 1 643 ? -79.724 -13.288 99.839 1.00 83.31 643 LEU A N 1
ATOM 5223 C CA . LEU A 1 643 ? -80.916 -12.590 100.325 1.00 83.31 643 LEU A CA 1
ATOM 5224 C C . LEU A 1 643 ? -82.010 -13.563 100.776 1.00 83.31 643 LEU A C 1
ATOM 5226 O O . LEU A 1 643 ? -82.630 -13.335 101.817 1.00 83.31 643 LEU A O 1
ATOM 5230 N N . VAL A 1 644 ? -82.230 -14.662 100.045 1.00 82.94 644 VAL A N 1
ATOM 5231 C CA . VAL A 1 644 ? -83.169 -15.718 100.455 1.00 82.94 644 VAL A CA 1
ATOM 5232 C C . VAL A 1 644 ? -82.727 -16.332 101.783 1.00 82.94 644 VAL A C 1
ATOM 5234 O O . VAL A 1 644 ? -83.510 -16.353 102.736 1.00 82.94 644 VAL A O 1
ATOM 5237 N N . ILE A 1 645 ? -81.465 -16.753 101.896 1.00 79.69 645 ILE A N 1
ATOM 5238 C CA . ILE A 1 645 ? -80.921 -17.355 103.125 1.00 79.69 645 ILE A CA 1
ATOM 5239 C C . ILE A 1 645 ? -81.022 -16.375 104.303 1.00 79.69 645 ILE A C 1
ATOM 5241 O O . ILE A 1 645 ? -81.525 -16.731 105.372 1.00 79.69 645 ILE A O 1
ATOM 5245 N N . GLN A 1 646 ? -80.617 -15.118 104.108 1.00 78.38 646 GLN A N 1
ATOM 5246 C CA . GLN A 1 646 ? -80.697 -14.074 105.131 1.00 78.38 646 GLN A CA 1
ATOM 5247 C C . GLN A 1 646 ? -82.144 -13.796 105.559 1.00 78.38 646 GLN A C 1
ATOM 5249 O O . GLN A 1 646 ? -82.407 -13.645 106.754 1.00 78.38 646 GLN A O 1
ATOM 5254 N N . ARG A 1 647 ? -83.102 -13.765 104.622 1.00 81.31 647 ARG A N 1
ATOM 5255 C CA . ARG A 1 647 ? -84.535 -13.596 104.916 1.00 81.31 647 ARG A CA 1
ATOM 5256 C C . ARG A 1 647 ? -85.063 -14.745 105.780 1.00 81.31 647 ARG A C 1
ATOM 5258 O O . ARG A 1 647 ? -85.744 -14.488 106.775 1.00 81.31 647 ARG A O 1
ATOM 5265 N N . TYR A 1 648 ? -84.726 -15.992 105.447 1.00 81.50 648 TYR A N 1
ATOM 5266 C CA . TYR A 1 648 ? -85.112 -17.164 106.241 1.00 81.50 648 TYR A CA 1
ATOM 5267 C C . TYR A 1 648 ? -84.473 -17.156 107.635 1.00 81.50 648 TYR A C 1
ATOM 5269 O O . TYR A 1 648 ? -85.173 -17.371 108.627 1.00 81.50 648 TYR A O 1
ATOM 5277 N N . TRP A 1 649 ? -83.181 -16.834 107.741 1.00 78.75 649 TRP A N 1
ATOM 5278 C CA . TRP A 1 649 ? -82.481 -16.736 109.023 1.00 78.75 649 TRP A CA 1
ATOM 5279 C C . TRP A 1 649 ? -83.054 -15.635 109.923 1.00 78.75 649 TRP A C 1
ATOM 5281 O O . TRP A 1 649 ? -83.327 -15.881 111.099 1.00 78.75 649 TRP A O 1
ATOM 5291 N N . ARG A 1 650 ? -83.317 -14.438 109.379 1.00 83.62 650 ARG A N 1
ATOM 5292 C CA . ARG A 1 650 ? -83.946 -13.333 110.126 1.00 83.62 650 ARG A CA 1
ATOM 5293 C C . ARG A 1 650 ? -85.327 -13.728 110.651 1.00 83.62 650 ARG A C 1
ATOM 5295 O O . ARG A 1 650 ? -85.632 -13.467 111.816 1.00 83.62 650 ARG A O 1
ATOM 5302 N N . ARG A 1 651 ? -86.138 -14.417 109.839 1.00 83.56 651 ARG A N 1
ATOM 5303 C CA . ARG A 1 651 ? -87.445 -14.962 110.252 1.00 83.56 651 ARG A CA 1
ATOM 5304 C C . ARG A 1 651 ? -87.311 -16.018 111.351 1.00 83.56 651 ARG A C 1
ATOM 5306 O O . ARG A 1 651 ? -88.089 -16.021 112.301 1.00 83.56 651 ARG A O 1
ATOM 5313 N N . TYR A 1 652 ? -86.342 -16.920 111.234 1.00 85.44 652 TYR A N 1
ATOM 5314 C CA . TYR A 1 652 ? -86.089 -17.946 112.245 1.00 85.44 652 TYR A CA 1
ATOM 5315 C C . TYR A 1 652 ? -85.632 -17.334 113.578 1.00 85.44 652 TYR A C 1
ATOM 5317 O O . TYR A 1 652 ? -86.188 -17.661 114.627 1.00 85.44 652 TYR A O 1
ATOM 5325 N N . SER A 1 653 ? -84.675 -16.402 113.537 1.00 84.44 653 SER A N 1
ATOM 5326 C CA . SER A 1 653 ? -84.130 -15.717 114.715 1.00 84.44 653 SER A CA 1
ATOM 5327 C C . SER A 1 653 ? -85.210 -14.950 115.489 1.00 84.44 653 SER A C 1
ATOM 5329 O O . SER A 1 653 ? -85.393 -15.168 116.689 1.00 84.44 653 SER A O 1
ATOM 5331 N N . THR A 1 654 ? -86.010 -14.142 114.785 1.00 82.56 654 THR A N 1
ATOM 5332 C CA . THR A 1 654 ? -87.140 -13.401 115.377 1.00 82.56 654 THR A CA 1
ATOM 5333 C C . THR A 1 654 ? -88.204 -14.335 115.955 1.00 82.56 654 THR A C 1
ATOM 5335 O O . THR A 1 654 ? -88.652 -14.139 117.086 1.00 82.56 654 THR A O 1
ATOM 5338 N N . ARG A 1 655 ? -88.561 -15.419 115.251 1.00 83.44 655 ARG A N 1
ATOM 5339 C CA . ARG A 1 655 ? -89.505 -16.430 115.759 1.00 83.44 655 ARG A CA 1
ATOM 5340 C C . ARG A 1 655 ? -88.991 -17.120 117.025 1.00 83.44 655 ARG A C 1
ATOM 5342 O O . ARG A 1 655 ? -89.765 -17.331 117.956 1.00 83.44 655 ARG A O 1
ATOM 5349 N N . LYS A 1 656 ? -87.698 -17.449 117.093 1.00 84.25 656 LYS A N 1
ATOM 5350 C CA . LYS A 1 656 ? -87.071 -18.057 118.277 1.00 84.25 656 LYS A CA 1
ATOM 5351 C C . LYS A 1 656 ? -87.094 -17.110 119.483 1.00 84.25 656 LYS A C 1
ATOM 5353 O O . LYS A 1 656 ? -87.405 -17.554 120.588 1.00 84.25 656 LYS A O 1
ATOM 5358 N N . GLN A 1 657 ? -86.812 -15.821 119.283 1.00 82.06 657 GLN A N 1
ATOM 5359 C CA . GLN A 1 657 ? -86.929 -14.799 120.334 1.00 82.06 657 GLN A CA 1
ATOM 5360 C C . GLN A 1 657 ? -88.376 -14.638 120.819 1.00 82.06 657 GLN A C 1
ATOM 5362 O O . GLN A 1 657 ? -88.622 -14.653 122.024 1.00 82.06 657 GLN A O 1
ATOM 5367 N N . PHE A 1 658 ? -89.341 -14.574 119.899 1.00 84.88 658 PHE A N 1
ATOM 5368 C CA . PHE A 1 658 ? -90.761 -14.479 120.241 1.00 84.88 658 PHE A CA 1
ATOM 5369 C C . PHE A 1 658 ? -91.254 -15.684 121.055 1.00 84.88 658 PHE A C 1
ATOM 5371 O O . PHE A 1 658 ? -91.961 -15.514 122.044 1.00 84.88 658 PHE A O 1
ATOM 5378 N N . LEU A 1 659 ? -90.851 -16.908 120.693 1.00 86.56 659 LEU A N 1
ATOM 5379 C CA . LEU A 1 659 ? -91.227 -18.113 121.442 1.00 86.56 659 LEU A CA 1
ATOM 5380 C C . LEU A 1 659 ? -90.665 -18.118 122.871 1.00 86.56 659 LEU A C 1
ATOM 5382 O O . LEU A 1 659 ? -91.377 -18.519 123.791 1.00 86.56 659 LEU A O 1
ATOM 5386 N N . LYS A 1 660 ? -89.433 -17.628 123.076 1.00 81.44 660 LYS A N 1
ATOM 5387 C CA . LYS A 1 660 ? -88.875 -17.432 124.425 1.00 81.44 660 LYS A CA 1
ATOM 5388 C C . LYS A 1 660 ? -89.704 -16.437 125.236 1.00 81.44 660 LYS A C 1
ATOM 5390 O O . LYS A 1 660 ? -90.064 -16.741 126.368 1.00 81.44 660 LYS A O 1
ATOM 5395 N N . LEU A 1 661 ? -90.048 -15.285 124.654 1.00 82.94 661 LEU A N 1
ATOM 5396 C CA . LEU A 1 661 ? -90.908 -14.296 125.312 1.00 82.94 661 LEU A CA 1
ATOM 5397 C C . LEU A 1 661 ? -92.272 -14.893 125.674 1.00 82.94 661 LEU A C 1
ATOM 5399 O O . LEU A 1 661 ? -92.691 -14.785 126.822 1.00 82.94 661 LEU A O 1
ATOM 5403 N N . LYS A 1 662 ? -92.914 -15.612 124.745 1.00 85.19 662 LYS A N 1
ATOM 5404 C CA . LYS A 1 662 ? -94.193 -16.295 124.990 1.00 85.19 662 LYS A CA 1
ATOM 5405 C C . LYS A 1 662 ? -94.107 -17.278 126.162 1.00 85.19 662 LYS A C 1
ATOM 5407 O O . LYS A 1 662 ? -95.007 -17.292 126.996 1.00 85.19 662 LYS A O 1
ATOM 5412 N N . TYR A 1 663 ? -93.041 -18.074 126.248 1.00 84.12 663 TYR A N 1
ATOM 5413 C CA . TYR A 1 663 ? -92.820 -19.008 127.358 1.00 84.12 663 TYR A CA 1
ATOM 5414 C C . TYR A 1 663 ? -92.758 -18.287 128.715 1.00 84.12 663 TYR A C 1
ATOM 5416 O O . TYR A 1 663 ? -93.480 -18.660 129.641 1.00 84.12 663 TYR A O 1
ATOM 5424 N N . TYR A 1 664 ? -91.978 -17.205 128.820 1.00 84.62 664 TYR A N 1
ATOM 5425 C CA . TYR A 1 664 ? -91.901 -16.411 130.051 1.00 84.62 664 TYR A CA 1
ATOM 5426 C C . TYR A 1 664 ? -93.225 -15.714 130.390 1.00 84.62 664 TYR A C 1
ATOM 5428 O O . TYR A 1 664 ? -93.628 -15.710 131.553 1.00 84.62 664 TYR A O 1
ATOM 5436 N N . SER A 1 665 ? -93.942 -15.178 129.396 1.00 80.50 665 SER A N 1
ATOM 5437 C CA . SER A 1 665 ? -95.260 -14.569 129.603 1.00 80.50 665 SER A CA 1
ATOM 5438 C C . SER A 1 665 ? -96.283 -15.574 130.134 1.00 80.50 665 SER A C 1
ATOM 5440 O O . SER A 1 665 ? -97.018 -15.242 131.058 1.00 80.50 665 SER A O 1
ATOM 5442 N N . VAL A 1 666 ? -96.305 -16.807 129.617 1.00 82.81 666 VAL A N 1
ATOM 5443 C CA . VAL A 1 666 ? -97.211 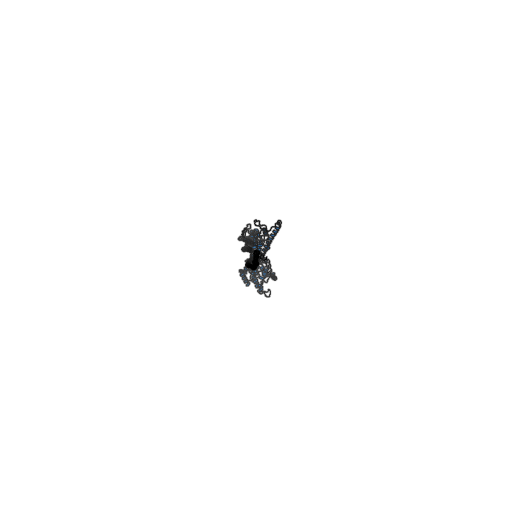-17.866 130.101 1.00 82.81 666 VAL A CA 1
ATOM 5444 C C . VAL A 1 666 ? -96.896 -18.249 131.549 1.00 82.81 666 VAL A C 1
ATOM 5446 O O . VAL A 1 666 ? -97.819 -18.386 132.349 1.00 82.81 666 VAL A O 1
ATOM 5449 N N . ILE A 1 667 ? -95.615 -18.365 131.915 1.00 82.38 667 ILE A N 1
ATOM 5450 C CA . ILE A 1 667 ? -95.196 -18.628 133.304 1.00 82.38 667 ILE A CA 1
ATOM 5451 C C . ILE A 1 667 ? -95.615 -17.489 134.238 1.00 82.38 667 ILE A C 1
ATOM 5453 O O . ILE A 1 667 ? -96.094 -17.724 135.348 1.00 82.38 667 ILE A O 1
ATOM 5457 N N . LEU A 1 668 ? -95.441 -16.242 133.802 1.00 81.94 668 LEU A N 1
ATOM 5458 C CA . LEU A 1 668 ? -95.827 -15.083 134.598 1.00 81.94 668 LEU A CA 1
ATOM 5459 C C . LEU A 1 668 ? -97.350 -15.027 134.782 1.00 81.94 668 LEU A C 1
ATOM 5461 O O . LEU A 1 668 ? -97.836 -14.851 135.898 1.00 81.94 668 LEU A O 1
ATOM 5465 N N . GLN A 1 669 ? -98.105 -15.246 133.704 1.00 77.25 669 GLN A N 1
ATOM 5466 C CA . GLN A 1 669 ? -99.566 -15.287 133.730 1.00 77.25 669 GLN A CA 1
ATOM 5467 C C . GLN A 1 669 ? -100.098 -16.416 134.621 1.00 77.25 669 GLN A C 1
ATOM 5469 O O . GLN A 1 669 ? -101.044 -16.191 135.375 1.00 77.25 669 GLN A O 1
ATOM 5474 N N . SER A 1 670 ? -99.502 -17.612 134.581 1.00 80.12 670 SER A N 1
ATOM 5475 C CA . SER A 1 670 ? -99.922 -18.731 135.433 1.00 80.12 670 SER A CA 1
ATOM 5476 C C . SER A 1 670 ? -99.647 -18.460 136.916 1.00 80.12 670 SER A C 1
ATOM 5478 O O . SER A 1 670 ? -100.520 -18.711 137.748 1.00 80.12 670 SER A O 1
ATOM 5480 N N . ARG A 1 671 ? -98.502 -17.847 137.256 1.00 81.69 671 ARG A N 1
ATOM 5481 C CA . ARG A 1 671 ? -98.203 -17.392 138.627 1.00 81.69 671 ARG A CA 1
ATOM 5482 C C . ARG A 1 671 ? -99.179 -16.330 139.124 1.00 81.69 671 ARG A C 1
ATOM 5484 O O . ARG A 1 671 ? -99.652 -16.432 140.251 1.00 81.69 671 ARG A O 1
ATOM 5491 N N . ILE A 1 672 ? -99.509 -15.335 138.302 1.00 82.00 672 ILE A N 1
ATOM 5492 C CA . ILE A 1 672 ? -100.470 -14.289 138.684 1.00 82.00 672 ILE A CA 1
ATOM 5493 C C . ILE A 1 672 ? -101.860 -14.897 138.917 1.00 82.00 672 ILE A C 1
ATOM 5495 O O . ILE A 1 672 ? -102.491 -14.603 139.931 1.00 82.00 672 ILE A O 1
ATOM 5499 N N . ARG A 1 673 ? -102.311 -15.811 138.045 1.00 85.88 673 ARG A N 1
ATOM 5500 C CA . ARG A 1 673 ? -103.575 -16.546 138.239 1.00 85.88 673 ARG A CA 1
ATOM 5501 C C . ARG A 1 673 ? -103.582 -17.354 139.540 1.00 85.88 673 ARG A C 1
ATOM 5503 O O . ARG A 1 673 ? -104.584 -17.336 140.248 1.00 85.88 673 ARG A O 1
ATOM 5510 N N . MET A 1 674 ? -102.470 -18.007 139.889 1.00 81.81 674 MET A N 1
ATOM 5511 C CA . MET A 1 674 ? -102.321 -18.724 141.163 1.00 81.81 674 MET A CA 1
ATOM 5512 C C . MET A 1 674 ? -102.463 -17.781 142.368 1.00 81.81 674 MET A C 1
ATOM 5514 O O . MET A 1 674 ? -103.179 -18.103 143.313 1.00 81.81 674 MET A O 1
ATOM 5518 N N . ILE A 1 675 ? -101.823 -16.606 142.334 1.00 83.50 675 ILE A N 1
ATOM 5519 C CA . ILE A 1 675 ? -101.909 -15.614 143.419 1.00 83.50 675 ILE A CA 1
ATOM 5520 C C . ILE A 1 675 ? -103.356 -15.147 143.615 1.00 83.50 675 ILE A C 1
ATOM 5522 O O . ILE A 1 675 ? -103.833 -15.143 144.747 1.00 83.50 675 ILE A O 1
ATOM 5526 N N . ILE A 1 676 ? -104.065 -14.821 142.528 1.00 82.75 676 ILE A N 1
ATOM 5527 C CA . ILE A 1 676 ? -105.476 -14.394 142.567 1.00 82.75 676 ILE A CA 1
ATOM 5528 C C . ILE A 1 676 ? -106.375 -15.494 143.161 1.00 82.75 676 ILE A C 1
ATOM 5530 O O . ILE A 1 676 ? -107.253 -15.217 143.979 1.00 82.75 676 ILE A O 1
ATOM 5534 N N . ALA A 1 677 ? -106.146 -16.759 142.800 1.00 80.38 677 ALA A N 1
ATOM 5535 C CA . ALA A 1 677 ? -106.904 -17.875 143.363 1.00 80.38 677 ALA A CA 1
ATOM 5536 C C . ALA A 1 677 ? -106.648 -18.037 144.876 1.00 80.38 677 ALA A C 1
ATOM 5538 O O . ALA A 1 677 ? -107.594 -18.154 145.656 1.00 80.38 677 ALA A O 1
ATOM 5539 N N . VAL A 1 678 ? -105.386 -17.966 145.318 1.00 81.75 678 VAL A N 1
ATOM 5540 C CA . VAL A 1 678 ? -105.015 -18.090 146.741 1.00 81.75 678 VAL A CA 1
ATOM 5541 C C . VAL A 1 678 ? -105.585 -16.948 147.585 1.00 81.75 678 VAL A C 1
ATOM 5543 O O . VAL A 1 678 ? -106.037 -17.186 148.708 1.00 81.75 678 VAL A O 1
ATOM 5546 N N . THR A 1 679 ? -105.589 -15.712 147.080 1.00 81.19 679 THR A N 1
ATOM 5547 C CA . THR A 1 679 ? -106.171 -14.572 147.806 1.00 81.19 679 THR A CA 1
ATOM 5548 C C . THR A 1 679 ? -107.683 -14.716 147.964 1.00 81.19 679 THR A C 1
ATOM 5550 O O . THR A 1 679 ? -108.185 -14.502 149.067 1.00 81.19 679 THR A O 1
ATOM 5553 N N . SER A 1 680 ? -108.395 -15.165 146.925 1.00 80.38 680 SER A N 1
ATOM 5554 C CA . SER A 1 680 ? -109.838 -15.433 147.013 1.00 80.38 680 SER A CA 1
ATOM 5555 C C . SER A 1 680 ? -110.170 -16.520 148.050 1.00 80.38 680 SER A C 1
ATOM 5557 O O . SER A 1 680 ? -111.047 -16.330 148.889 1.00 80.38 680 SER A O 1
ATOM 5559 N N . TYR A 1 681 ? -109.398 -17.614 148.096 1.00 81.88 681 TYR A N 1
ATOM 5560 C CA . TYR A 1 681 ? -109.570 -18.680 149.089 1.00 81.88 681 TYR A CA 1
ATOM 5561 C C . TYR A 1 681 ? -109.368 -18.183 150.529 1.00 81.88 681 TYR A C 1
ATOM 5563 O O . TYR A 1 681 ? -110.155 -18.503 151.423 1.00 81.88 681 TYR A O 1
ATOM 5571 N N . LYS A 1 682 ? -108.346 -17.346 150.762 1.00 79.50 682 LYS A N 1
ATOM 5572 C CA . LYS A 1 682 ? -108.097 -16.747 152.083 1.00 79.50 682 LYS A CA 1
ATOM 5573 C C . LYS A 1 682 ? -109.256 -15.860 152.551 1.00 79.50 682 LYS A C 1
ATOM 5575 O O . LYS A 1 682 ? -109.563 -15.882 153.742 1.00 79.50 682 LYS A O 1
ATOM 5580 N N . GLN A 1 683 ? -109.911 -15.127 151.646 1.00 76.56 683 GLN A N 1
ATOM 5581 C CA . GLN A 1 683 ? -111.094 -14.322 151.978 1.00 76.56 683 GLN A CA 1
ATOM 5582 C C . GLN A 1 683 ? -112.277 -15.194 152.424 1.00 76.56 683 GLN A C 1
ATOM 5584 O O . GLN A 1 683 ? -112.891 -14.898 153.452 1.00 76.56 683 GLN A O 1
ATOM 5589 N N . TYR A 1 684 ? -112.552 -16.304 151.729 1.00 80.56 684 TYR A N 1
ATOM 5590 C CA . TYR A 1 684 ? -113.597 -17.251 152.140 1.00 80.56 684 TYR A CA 1
ATOM 5591 C C . TYR A 1 684 ? -113.316 -17.871 153.512 1.00 80.56 684 TYR A C 1
ATOM 5593 O O . TYR A 1 684 ? -114.214 -17.941 154.354 1.00 80.56 684 TYR A O 1
ATOM 5601 N N . LEU A 1 685 ? -112.066 -18.269 153.771 1.00 82.00 685 LEU A N 1
ATOM 5602 C CA . LEU A 1 685 ? -111.664 -18.815 155.068 1.00 82.00 685 LEU A CA 1
ATOM 5603 C C . LEU A 1 685 ? -111.875 -17.792 156.198 1.00 82.00 685 LEU A C 1
ATOM 5605 O O . LEU A 1 685 ? -112.419 -18.131 157.247 1.00 82.00 685 LEU A O 1
ATOM 5609 N N . TRP A 1 686 ? -111.493 -16.531 155.976 1.00 73.94 686 TRP A N 1
ATOM 5610 C CA . TRP A 1 686 ? -111.696 -15.444 156.938 1.00 73.94 686 TRP A CA 1
ATOM 5611 C C . TRP A 1 686 ? -113.176 -15.203 157.252 1.00 73.94 686 TRP A C 1
ATOM 5613 O O . TRP A 1 686 ? -113.545 -15.089 158.425 1.00 73.94 686 TRP A O 1
ATOM 5623 N N . ALA A 1 687 ? -114.036 -15.175 156.231 1.00 77.00 687 ALA A N 1
ATOM 5624 C CA . ALA A 1 687 ? -115.479 -15.035 156.413 1.00 77.00 687 ALA A CA 1
ATOM 5625 C C . ALA A 1 687 ? -116.064 -16.211 157.217 1.00 77.00 687 ALA A C 1
ATOM 5627 O O . ALA A 1 687 ? -116.777 -15.996 158.200 1.00 77.00 687 ALA A O 1
ATOM 5628 N N . ALA A 1 688 ? -115.695 -17.448 156.871 1.00 76.25 688 ALA A N 1
ATOM 5629 C CA . ALA A 1 688 ? -116.154 -18.651 157.562 1.00 76.25 688 ALA A CA 1
ATOM 5630 C C . ALA A 1 688 ? -115.736 -18.673 159.044 1.00 76.25 688 ALA A C 1
ATOM 5632 O O . ALA A 1 688 ? -116.572 -18.910 159.919 1.00 76.25 688 ALA A O 1
ATOM 5633 N N . VAL A 1 689 ? -114.470 -18.362 159.347 1.00 80.88 689 VAL A N 1
ATOM 5634 C CA . VAL A 1 689 ? -113.956 -18.309 160.729 1.00 80.88 689 VAL A CA 1
ATOM 5635 C C . VAL A 1 689 ? -114.664 -17.224 161.542 1.00 80.88 689 VAL A C 1
ATOM 5637 O O . VAL A 1 689 ? -115.005 -17.444 162.707 1.00 80.88 689 VAL A O 1
ATOM 5640 N N . THR A 1 690 ? -114.937 -16.069 160.937 1.00 75.62 690 THR A N 1
ATOM 5641 C CA . THR A 1 690 ? -115.621 -14.953 161.607 1.00 75.62 690 THR A CA 1
ATOM 5642 C C . THR A 1 690 ? -117.060 -15.321 161.972 1.00 75.62 690 THR A C 1
ATOM 5644 O O . THR A 1 690 ? -117.470 -15.131 163.121 1.00 75.62 690 THR A O 1
ATOM 5647 N N . ILE A 1 691 ? -117.799 -15.936 161.042 1.00 76.19 691 ILE A N 1
ATOM 5648 C CA . ILE A 1 691 ? -119.172 -16.413 161.270 1.00 76.19 691 ILE A CA 1
ATOM 5649 C C . ILE A 1 691 ? -119.195 -17.497 162.356 1.00 76.19 691 ILE A C 1
ATOM 5651 O O . ILE A 1 691 ? -119.976 -17.409 163.307 1.00 76.19 691 ILE A O 1
ATOM 5655 N N . GLN A 1 692 ? -118.297 -18.485 162.281 1.00 73.12 692 GLN A N 1
ATOM 5656 C CA . GLN A 1 692 ? -118.189 -19.547 163.287 1.00 73.12 692 GLN A CA 1
ATOM 5657 C C . GLN A 1 692 ? -117.877 -18.995 164.685 1.00 73.12 692 GLN A C 1
ATOM 5659 O O . GLN A 1 692 ? -118.440 -19.463 165.679 1.00 73.12 692 GLN A O 1
ATOM 5664 N N . ARG A 1 693 ? -117.006 -17.983 164.782 1.00 73.62 693 ARG A N 1
ATOM 5665 C CA . ARG A 1 693 ? -116.662 -17.322 166.049 1.00 73.62 693 ARG A CA 1
ATOM 5666 C C . ARG A 1 693 ? -117.868 -16.598 166.652 1.00 73.62 693 ARG A C 1
ATOM 5668 O O . ARG A 1 693 ? -118.098 -16.720 167.855 1.00 73.62 693 ARG A O 1
ATOM 5675 N N . HIS A 1 694 ? -118.655 -15.904 165.831 1.00 73.25 694 HIS A N 1
ATOM 5676 C CA . HIS A 1 694 ? -119.864 -15.203 166.274 1.00 73.25 694 HIS A CA 1
ATOM 5677 C C . HIS A 1 694 ? -120.960 -16.175 166.736 1.00 73.25 694 HIS A C 1
ATOM 5679 O O . HIS A 1 694 ? -121.543 -16.003 167.807 1.00 73.25 694 HIS A O 1
ATOM 5685 N N . TRP A 1 695 ? -121.171 -17.259 165.988 1.00 73.50 695 TRP A N 1
ATOM 5686 C CA . TRP A 1 695 ? -122.135 -18.303 166.337 1.00 73.50 695 TRP A CA 1
ATOM 5687 C C . TRP A 1 695 ? -121.788 -19.013 167.656 1.00 73.50 695 TRP A C 1
ATOM 5689 O O . TRP A 1 695 ? -122.645 -19.187 168.525 1.00 73.50 695 TRP A O 1
ATOM 5699 N N . ARG A 1 696 ? -120.505 -19.348 167.866 1.00 80.12 696 ARG A N 1
ATOM 5700 C CA . ARG A 1 696 ? -120.022 -19.933 169.131 1.00 80.12 696 ARG A CA 1
ATOM 5701 C C . ARG A 1 696 ? -120.203 -18.986 170.323 1.00 80.12 696 ARG A C 1
ATOM 5703 O O . ARG A 1 696 ? -120.504 -19.458 171.418 1.00 80.12 696 ARG A O 1
ATOM 5710 N N . ALA A 1 697 ? -120.044 -17.675 170.127 1.00 70.75 697 ALA A N 1
ATOM 5711 C CA . ALA A 1 697 ? -120.283 -16.673 171.168 1.00 70.75 697 ALA A CA 1
ATOM 5712 C C . ALA A 1 697 ? -121.779 -16.541 171.518 1.00 70.75 697 ALA A C 1
ATOM 5714 O O . ALA A 1 697 ? -122.131 -16.481 172.698 1.00 70.75 697 ALA A O 1
ATOM 5715 N N . TYR A 1 698 ? -122.665 -16.576 170.516 1.00 78.00 698 TYR A N 1
ATOM 5716 C CA . TYR A 1 698 ? -124.119 -16.558 170.710 1.00 78.00 698 TYR A CA 1
ATOM 5717 C C . TYR A 1 698 ? -124.619 -17.765 171.523 1.00 78.00 698 TYR A C 1
ATOM 5719 O O . TYR A 1 698 ? -125.356 -17.594 172.498 1.00 78.00 698 TYR A O 1
ATOM 5727 N N . LEU A 1 699 ? -124.174 -18.978 171.175 1.00 76.88 699 LEU A N 1
ATOM 5728 C CA . LEU A 1 699 ? -124.554 -20.201 171.893 1.00 76.88 699 LEU A CA 1
ATOM 5729 C C . LEU A 1 699 ? -124.133 -20.164 173.370 1.00 76.88 699 LEU A C 1
ATOM 5731 O O . LEU A 1 699 ? -124.913 -20.546 174.243 1.00 76.88 699 LEU A O 1
ATOM 5735 N N . ARG A 1 700 ? -122.931 -19.646 173.657 1.00 74.25 700 ARG A N 1
ATOM 5736 C CA . ARG A 1 700 ? -122.404 -19.520 175.025 1.00 74.25 700 ARG A CA 1
ATOM 5737 C C . ARG A 1 700 ? -123.250 -18.555 175.869 1.00 74.25 700 ARG A C 1
ATOM 5739 O O . ARG A 1 700 ? -123.686 -18.914 176.959 1.00 74.25 700 ARG A O 1
ATOM 5746 N N . ARG A 1 701 ? -123.615 -17.397 175.300 1.00 73.25 701 ARG A N 1
ATOM 5747 C CA . ARG A 1 701 ? -124.514 -16.406 175.924 1.00 73.25 701 ARG A CA 1
ATOM 5748 C C . ARG A 1 701 ? -125.877 -16.998 176.301 1.00 73.25 701 ARG A C 1
ATOM 5750 O O . ARG A 1 701 ? -126.392 -16.719 177.382 1.00 73.25 701 ARG A O 1
ATOM 5757 N N . LYS A 1 702 ? -126.463 -17.818 175.421 1.00 75.12 702 LYS A N 1
ATOM 5758 C CA . LYS A 1 702 ? -127.777 -18.448 175.639 1.00 75.12 702 LYS A CA 1
ATOM 5759 C C . LYS A 1 702 ? -127.755 -19.426 176.824 1.00 75.12 702 LYS A C 1
ATOM 5761 O O . LYS A 1 702 ? -128.683 -19.419 177.632 1.00 75.12 702 LYS A O 1
ATOM 5766 N N . HIS A 1 703 ? -126.687 -20.216 176.950 1.00 75.69 703 HIS A N 1
ATOM 5767 C CA . HIS A 1 703 ? -126.517 -21.197 178.028 1.00 75.69 703 HIS A CA 1
ATOM 5768 C C . HIS A 1 703 ? -126.351 -20.533 179.406 1.00 75.69 703 HIS A C 1
ATOM 5770 O O . HIS A 1 703 ? -126.988 -20.945 180.381 1.00 75.69 703 HIS A O 1
ATOM 5776 N N . ASP A 1 704 ? -125.549 -19.468 179.480 1.00 72.56 704 ASP A N 1
ATOM 5777 C CA . ASP A 1 704 ? -125.308 -18.730 180.726 1.00 72.56 704 ASP A CA 1
ATOM 5778 C C . ASP A 1 704 ? -126.562 -17.983 181.202 1.00 72.56 704 ASP A C 1
ATOM 5780 O O . ASP A 1 704 ? -126.873 -17.960 182.395 1.00 72.56 704 ASP A O 1
ATOM 5784 N N . GLN A 1 705 ? -127.357 -17.444 180.273 1.00 69.25 705 GLN A N 1
ATOM 5785 C CA . GLN A 1 705 ? -128.601 -16.749 180.604 1.00 69.25 705 GLN A CA 1
ATOM 5786 C C . GLN A 1 705 ? -129.677 -17.695 181.170 1.00 69.25 705 GLN A C 1
ATOM 5788 O O . GLN A 1 705 ? -130.432 -17.302 182.064 1.00 69.25 705 GLN A O 1
ATOM 5793 N N . GLN A 1 706 ? -129.740 -18.943 180.693 1.00 71.62 706 GLN A N 1
ATOM 5794 C CA . GLN A 1 706 ? -130.625 -19.971 181.256 1.00 71.62 706 GLN A CA 1
ATOM 5795 C C . GLN A 1 706 ? -130.188 -20.382 182.668 1.00 71.62 706 GLN A C 1
ATOM 5797 O O . GLN A 1 706 ? -131.028 -20.420 183.568 1.00 71.62 706 GLN A O 1
ATOM 5802 N N . ARG A 1 707 ? -128.881 -20.594 182.894 1.00 71.44 707 ARG A N 1
ATOM 5803 C CA . ARG A 1 707 ? -128.331 -20.870 184.235 1.00 71.44 707 ARG A CA 1
ATOM 5804 C C . ARG A 1 707 ? -128.635 -19.745 185.222 1.00 71.44 707 ARG A C 1
ATOM 5806 O O . ARG A 1 707 ? -129.093 -20.019 186.327 1.00 71.44 707 ARG A O 1
ATOM 5813 N N . TYR A 1 708 ? -128.459 -18.488 184.814 1.00 71.31 708 TYR A N 1
ATOM 5814 C CA . TYR A 1 708 ? -128.742 -17.328 185.662 1.00 71.31 708 TYR A CA 1
ATOM 5815 C C . TYR A 1 708 ? -130.228 -17.219 186.044 1.00 71.31 708 TYR A C 1
ATOM 5817 O O . TYR A 1 708 ? -130.553 -16.988 187.210 1.00 71.31 708 TYR A O 1
ATOM 5825 N N . LYS A 1 709 ? -131.150 -17.435 185.090 1.00 69.62 709 LYS A N 1
ATOM 5826 C CA . LYS A 1 709 ? -132.599 -17.431 185.368 1.00 69.62 709 LYS A CA 1
ATOM 5827 C C . LYS A 1 709 ? -133.001 -18.543 186.343 1.00 69.62 709 LYS A C 1
ATOM 5829 O O . LYS A 1 709 ? -133.777 -18.273 187.255 1.00 69.62 709 LYS A O 1
ATOM 5834 N N . MET A 1 710 ? -132.432 -19.740 186.187 1.00 66.69 710 MET A N 1
ATOM 5835 C CA . MET A 1 710 ? -132.692 -20.894 187.055 1.00 66.69 710 MET A CA 1
ATOM 5836 C C . MET A 1 710 ? -132.159 -20.669 188.482 1.00 66.69 710 MET A C 1
ATOM 5838 O O . MET A 1 710 ? -132.863 -20.930 189.455 1.00 66.69 710 MET A O 1
ATOM 5842 N N . LEU A 1 711 ? -130.957 -20.094 188.627 1.00 66.75 711 LEU A N 1
ATOM 5843 C CA . LEU A 1 711 ? -130.388 -19.742 189.936 1.00 66.75 711 LEU A CA 1
ATOM 5844 C C . LEU A 1 711 ? -131.239 -18.684 190.663 1.00 66.75 711 LEU A C 1
ATOM 5846 O O . LEU A 1 711 ? -131.480 -18.785 191.868 1.00 66.75 711 LEU A O 1
ATOM 5850 N N . LYS A 1 712 ? -131.726 -17.680 189.921 1.00 65.56 712 LYS A N 1
ATOM 5851 C CA . LYS A 1 712 ? -132.553 -16.589 190.454 1.00 65.56 712 LYS A CA 1
ATOM 5852 C C . LYS A 1 712 ? -133.920 -17.083 190.942 1.00 65.56 712 LYS A C 1
ATOM 5854 O O . LYS A 1 712 ? -134.353 -16.663 192.013 1.00 65.56 712 LYS A O 1
ATOM 5859 N N . SER A 1 713 ? -134.578 -17.992 190.215 1.00 63.41 713 SER A N 1
ATOM 5860 C CA . SER A 1 713 ? -135.849 -18.593 190.653 1.00 63.41 713 SER A CA 1
ATOM 5861 C C . SER A 1 713 ? -135.688 -19.463 191.901 1.00 63.41 713 SER A C 1
ATOM 5863 O O . SER A 1 713 ? -136.500 -19.362 192.819 1.00 63.41 713 SER A O 1
ATOM 5865 N N . SER A 1 714 ? -134.614 -20.254 191.986 1.00 59.38 714 SER A N 1
ATOM 5866 C CA . SER A 1 714 ? -134.342 -21.110 193.149 1.00 59.38 714 SER A CA 1
ATOM 5867 C C . SER A 1 714 ? -134.062 -20.291 194.415 1.00 59.38 714 SER A C 1
ATOM 5869 O O . SER A 1 714 ? -134.585 -20.602 195.484 1.00 59.38 714 SER A O 1
ATOM 5871 N N . CYS A 1 715 ? -133.308 -19.192 194.296 1.00 58.03 715 CYS A N 1
ATOM 5872 C CA . CYS A 1 715 ? -132.993 -18.309 195.422 1.00 58.03 715 CYS A CA 1
ATOM 5873 C C . CYS A 1 715 ? -134.245 -17.602 195.987 1.00 58.03 715 CYS A C 1
ATOM 5875 O O . CYS A 1 715 ? -134.429 -17.548 197.203 1.00 58.03 715 CYS A O 1
ATOM 5877 N N . LEU A 1 716 ? -135.160 -17.141 195.121 1.00 63.56 716 LEU A N 1
ATOM 5878 C CA . LEU A 1 716 ? -136.411 -16.487 195.538 1.00 63.56 716 LEU A CA 1
ATOM 5879 C C . LEU A 1 716 ? -137.370 -17.440 196.276 1.00 63.56 716 LEU A C 1
ATOM 5881 O O . LEU A 1 716 ? -137.989 -17.050 197.269 1.00 63.56 716 LEU A O 1
ATOM 5885 N N . ILE A 1 717 ? -137.459 -18.703 195.845 1.00 62.62 717 ILE A N 1
ATOM 5886 C CA . ILE A 1 717 ? -138.294 -19.723 196.501 1.00 62.62 717 ILE A CA 1
ATOM 5887 C C . ILE A 1 717 ? -137.755 -20.036 197.904 1.00 62.62 717 ILE A C 1
ATOM 5889 O O . ILE A 1 717 ? -138.521 -20.005 198.871 1.00 62.62 717 ILE A O 1
ATOM 5893 N N . ILE A 1 718 ? -136.439 -20.238 198.042 1.00 61.91 718 ILE A N 1
ATOM 5894 C CA . ILE A 1 718 ? -135.781 -20.512 199.332 1.00 61.91 718 ILE A CA 1
ATOM 5895 C C . ILE A 1 718 ? -135.975 -19.338 200.309 1.00 61.91 718 ILE A C 1
ATOM 5897 O O . ILE A 1 718 ? -136.347 -19.543 201.467 1.00 61.91 718 ILE A O 1
ATOM 5901 N N . GLN A 1 719 ? -135.811 -18.096 199.839 1.00 51.84 719 GLN A N 1
ATOM 5902 C CA . GLN A 1 719 ? -136.011 -16.892 200.654 1.00 51.84 719 GLN A CA 1
ATOM 5903 C C . GLN A 1 719 ? -137.466 -16.728 201.127 1.00 51.84 719 GLN A C 1
ATOM 5905 O O . GLN A 1 719 ? -137.701 -16.343 202.276 1.00 51.84 719 GLN A O 1
ATOM 5910 N N . SER A 1 720 ? -138.450 -17.043 200.278 1.00 59.53 720 SER A N 1
ATOM 5911 C CA . SER A 1 720 ? -139.875 -16.952 200.630 1.00 59.53 720 SER A CA 1
ATOM 5912 C C . SER A 1 720 ? -140.305 -18.015 201.655 1.00 59.53 720 SER A C 1
ATOM 5914 O O . SER A 1 720 ? -141.025 -17.704 202.609 1.00 59.53 720 SER A O 1
ATOM 5916 N N . MET A 1 721 ? -139.796 -19.246 201.525 1.00 63.00 721 MET A N 1
ATOM 5917 C CA . MET A 1 721 ? -140.089 -20.359 202.435 1.00 63.00 721 MET A CA 1
ATOM 5918 C C . MET A 1 721 ? -139.495 -20.132 203.829 1.00 63.00 721 MET A C 1
ATOM 5920 O O . MET A 1 721 ? -140.179 -20.345 204.833 1.00 63.00 721 MET A O 1
ATOM 5924 N N . PHE A 1 722 ? -138.268 -19.610 203.911 1.00 67.44 722 PHE A N 1
ATOM 5925 C CA . PHE A 1 722 ? -137.628 -19.279 205.186 1.00 67.44 722 PHE A CA 1
ATOM 5926 C C . PHE A 1 722 ? -138.369 -18.163 205.945 1.00 67.44 722 PHE A C 1
ATOM 5928 O O . PHE A 1 722 ? -138.610 -18.279 207.150 1.00 67.44 722 PHE A O 1
ATOM 5935 N N . ARG A 1 723 ? -138.811 -17.106 205.242 1.00 62.59 723 ARG A N 1
ATOM 5936 C CA . ARG A 1 723 ? -139.600 -16.011 205.843 1.00 62.59 723 ARG A CA 1
ATOM 5937 C C . ARG A 1 723 ? -140.953 -16.503 206.371 1.00 62.59 723 ARG A C 1
ATOM 5939 O O . ARG A 1 723 ? -141.340 -16.147 207.484 1.00 62.59 723 ARG A O 1
ATOM 5946 N N . ARG A 1 724 ? -141.631 -17.390 205.634 1.00 59.91 724 ARG A N 1
ATOM 5947 C CA . ARG A 1 724 ? -142.918 -17.990 206.035 1.00 59.91 724 ARG A CA 1
ATOM 5948 C C . ARG A 1 724 ? -142.791 -18.928 207.242 1.00 59.91 724 ARG A C 1
ATOM 5950 O O . ARG A 1 724 ? -143.661 -18.928 208.112 1.00 59.91 724 ARG A O 1
ATOM 5957 N N . TRP A 1 725 ? -141.707 -19.700 207.324 1.00 72.38 725 TRP A N 1
ATOM 5958 C CA . TRP A 1 725 ? -141.410 -20.560 208.475 1.00 72.38 725 TRP A CA 1
ATOM 5959 C C . TRP A 1 725 ? -141.110 -19.748 209.746 1.00 72.38 725 TRP A C 1
ATOM 5961 O O . TRP A 1 725 ? -141.688 -20.022 210.801 1.00 72.38 725 TRP A O 1
ATOM 5971 N N . LYS A 1 726 ? -140.296 -18.686 209.639 1.00 60.69 726 LYS A N 1
ATOM 5972 C CA . LYS A 1 726 ? -139.943 -17.803 210.767 1.00 60.69 726 LYS A CA 1
ATOM 5973 C C . LYS A 1 726 ? -141.179 -17.152 211.407 1.00 60.69 726 LYS A C 1
ATOM 5975 O O . LYS A 1 726 ? -141.283 -17.094 212.630 1.00 60.69 726 LYS A O 1
ATOM 5980 N N . GLN A 1 727 ? -142.148 -16.735 210.594 1.00 55.41 727 GLN A N 1
ATOM 5981 C CA . GLN A 1 727 ? -143.371 -16.069 211.058 1.00 55.41 727 GLN A CA 1
ATOM 5982 C C . GLN A 1 727 ? -144.383 -17.036 211.700 1.00 55.41 727 GLN A C 1
ATOM 5984 O O . GLN A 1 727 ? -145.046 -16.681 212.675 1.00 55.41 727 GLN A O 1
ATOM 5989 N N . ARG A 1 728 ? -144.448 -18.292 211.230 1.00 56.44 728 ARG A N 1
ATOM 5990 C CA . ARG A 1 728 ? -145.254 -19.355 211.861 1.00 56.44 728 ARG A CA 1
ATOM 5991 C C . ARG A 1 728 ? -144.724 -19.759 213.238 1.00 56.44 728 ARG A C 1
ATOM 5993 O O . ARG A 1 728 ? -145.520 -19.932 214.159 1.00 56.44 728 ARG A O 1
ATOM 6000 N N . LYS A 1 729 ? -143.400 -19.864 213.402 1.00 59.59 729 LYS A N 1
ATOM 6001 C CA . LYS A 1 729 ? -142.770 -20.213 214.689 1.00 59.59 729 LYS A CA 1
ATOM 6002 C C . LYS A 1 729 ? -143.071 -19.172 215.778 1.00 59.59 729 LYS A C 1
ATOM 6004 O O . LYS A 1 729 ? -143.372 -19.537 216.909 1.00 59.59 729 LYS A O 1
ATOM 6009 N N . MET A 1 730 ? -143.069 -17.891 215.411 1.00 56.72 730 MET A N 1
ATOM 6010 C CA . MET A 1 730 ? -143.328 -16.775 216.327 1.00 56.72 730 MET A CA 1
ATOM 6011 C C . MET A 1 730 ? -144.810 -16.679 216.747 1.00 56.72 730 MET A C 1
ATOM 6013 O O . MET A 1 730 ? -145.104 -16.420 217.911 1.00 56.72 730 MET A O 1
ATOM 6017 N N . GLN A 1 731 ? -145.761 -16.978 215.849 1.00 56.62 731 GLN A N 1
ATOM 6018 C CA . GLN A 1 731 ? -147.192 -16.997 216.198 1.00 56.62 731 GLN A CA 1
ATOM 6019 C C . GLN A 1 731 ? -147.602 -18.163 217.111 1.00 56.62 731 GLN A C 1
ATOM 6021 O O . GLN A 1 731 ? -148.501 -18.004 217.936 1.00 56.62 731 GLN A O 1
ATOM 6026 N N . LEU A 1 732 ? -146.954 -19.325 216.987 1.00 59.12 732 LEU A N 1
ATOM 6027 C CA . LEU A 1 732 ? -147.214 -20.475 217.861 1.00 59.12 732 LEU A CA 1
ATOM 6028 C C . LEU A 1 732 ? -146.803 -20.195 219.316 1.00 59.12 732 LEU A C 1
ATOM 6030 O O . LEU A 1 732 ? -147.536 -20.561 220.232 1.00 59.12 732 LEU A O 1
ATOM 6034 N N . GLN A 1 733 ? -145.696 -19.477 219.533 1.00 53.06 733 GLN A N 1
ATOM 6035 C CA . GLN A 1 733 ? -145.250 -19.081 220.876 1.00 53.06 733 GLN A CA 1
ATOM 6036 C C . GLN A 1 733 ? -146.199 -18.066 221.537 1.00 53.06 733 GLN A C 1
ATOM 6038 O O . GLN A 1 733 ? -146.496 -18.182 222.724 1.00 53.06 733 GLN A O 1
ATOM 6043 N N . ILE A 1 734 ? -146.756 -17.128 220.762 1.00 56.03 734 ILE A N 1
ATOM 6044 C CA . ILE A 1 734 ? -147.718 -16.128 221.258 1.00 56.03 734 ILE A CA 1
ATOM 6045 C C . ILE A 1 734 ? -149.073 -16.775 221.603 1.00 56.03 734 ILE A C 1
ATOM 6047 O O . ILE A 1 734 ? -149.662 -16.465 222.638 1.00 56.03 734 ILE A O 1
ATOM 6051 N N . LYS A 1 735 ? -149.550 -17.732 220.791 1.00 55.25 735 LYS A N 1
ATOM 6052 C CA . LYS A 1 735 ? -150.785 -18.484 221.084 1.00 55.25 735 LYS A CA 1
ATOM 6053 C C . LYS A 1 735 ? -150.666 -19.358 222.339 1.00 55.25 735 LYS A C 1
ATOM 6055 O O . LYS A 1 735 ? -151.624 -19.433 223.106 1.00 55.25 735 LYS A O 1
ATOM 6060 N N . ALA A 1 736 ? -149.508 -19.969 222.590 1.00 51.75 736 ALA A N 1
ATOM 6061 C CA . ALA A 1 736 ? -149.286 -20.774 223.793 1.00 51.75 736 ALA A CA 1
ATOM 6062 C C . ALA A 1 736 ? -149.368 -19.937 225.088 1.00 51.75 736 ALA A C 1
ATOM 6064 O O . ALA A 1 736 ? -150.028 -20.348 226.041 1.00 51.75 736 ALA A O 1
ATOM 6065 N N . ALA A 1 737 ? -148.796 -18.728 225.102 1.00 53.22 737 ALA A N 1
ATOM 6066 C CA . ALA A 1 737 ? -148.819 -17.848 226.274 1.00 53.22 737 ALA A CA 1
ATOM 6067 C C . ALA A 1 737 ? -150.231 -17.330 226.615 1.00 53.22 737 ALA A C 1
ATOM 6069 O O . ALA A 1 737 ? -150.630 -17.333 227.780 1.00 53.22 737 ALA A O 1
ATOM 6070 N N . ILE A 1 738 ? -151.022 -16.962 225.600 1.00 59.38 738 ILE A N 1
ATOM 6071 C CA . ILE A 1 738 ? -152.403 -16.476 225.782 1.00 59.38 738 ILE A CA 1
ATOM 6072 C C . ILE A 1 738 ? -153.322 -17.593 226.307 1.00 59.38 738 ILE A C 1
ATOM 6074 O O . ILE A 1 738 ? -154.209 -17.344 227.124 1.00 59.38 738 ILE A O 1
ATOM 6078 N N . THR A 1 739 ? -153.085 -18.842 225.897 1.00 55.84 739 THR A N 1
ATOM 6079 C CA . THR A 1 739 ? -153.862 -20.001 226.369 1.00 55.84 739 THR A CA 1
ATOM 6080 C C . THR A 1 739 ? -153.551 -20.322 227.838 1.00 55.84 739 THR A C 1
ATOM 6082 O O . THR A 1 739 ? -154.466 -20.606 228.612 1.00 55.84 739 THR A O 1
ATOM 6085 N N . LEU A 1 740 ? -152.287 -20.175 228.257 1.00 49.66 740 LEU A N 1
ATOM 6086 C CA . LEU A 1 740 ? -151.867 -20.348 229.654 1.00 49.66 740 LEU A CA 1
ATOM 6087 C C . LEU A 1 740 ? -152.438 -19.252 230.576 1.00 49.66 740 LEU A C 1
ATOM 6089 O O . LEU A 1 740 ? -152.925 -19.542 231.668 1.00 49.66 740 LEU A O 1
ATOM 6093 N N . GLN A 1 741 ? -152.457 -17.998 230.107 1.00 46.28 741 GLN A N 1
ATOM 6094 C CA . GLN A 1 741 ? -153.046 -16.864 230.833 1.00 46.28 741 GLN A CA 1
ATOM 6095 C C . GLN A 1 741 ? -154.576 -16.972 230.973 1.00 46.28 741 GLN A C 1
ATOM 6097 O O . GLN A 1 741 ? -155.138 -16.499 231.963 1.00 46.28 741 GLN A O 1
ATOM 6102 N N . ARG A 1 742 ? -155.254 -17.626 230.020 1.00 54.12 742 ARG A N 1
ATOM 6103 C CA . ARG A 1 742 ? -156.701 -17.889 230.066 1.00 54.12 742 ARG A CA 1
ATOM 6104 C C . ARG A 1 742 ? -157.059 -18.992 231.069 1.00 54.12 742 ARG A C 1
ATOM 6106 O O . ARG A 1 742 ? -157.987 -18.806 231.850 1.00 54.12 742 ARG A O 1
ATOM 6113 N N . ALA A 1 743 ? -156.294 -20.085 231.104 1.00 50.22 743 ALA A N 1
ATOM 6114 C CA . ALA A 1 743 ? -156.546 -21.222 231.996 1.00 50.22 743 ALA A CA 1
ATOM 6115 C C . ALA A 1 743 ? -156.348 -20.882 233.488 1.00 50.22 743 ALA A C 1
ATOM 6117 O O . ALA A 1 743 ? -157.120 -21.324 234.338 1.00 50.22 743 ALA A O 1
ATOM 6118 N N . PHE A 1 744 ? -155.359 -20.049 233.827 1.00 56.66 744 PHE A N 1
ATOM 6119 C CA . PHE A 1 744 ? -155.115 -19.684 235.228 1.00 56.66 744 PHE A CA 1
ATOM 6120 C C . PHE A 1 744 ? -156.205 -18.764 235.803 1.00 56.66 744 PHE A C 1
ATOM 6122 O O . PHE A 1 744 ? -156.633 -18.936 236.946 1.00 56.66 744 PHE A O 1
ATOM 6129 N N . ARG A 1 745 ? -156.724 -17.830 234.990 1.00 53.12 745 ARG A N 1
ATOM 6130 C CA . ARG A 1 745 ? -157.854 -16.968 235.380 1.00 53.12 745 ARG A CA 1
ATOM 6131 C C . ARG A 1 745 ? -159.137 -17.766 235.633 1.00 53.12 745 ARG A C 1
ATOM 6133 O O . ARG A 1 745 ? -159.917 -17.386 236.498 1.00 53.12 745 ARG A O 1
ATOM 6140 N N . GLU A 1 746 ? -159.326 -18.891 234.948 1.00 49.12 746 GLU A N 1
ATOM 6141 C CA . GLU A 1 746 ? -160.474 -19.780 235.160 1.00 49.12 746 GLU A CA 1
ATOM 6142 C C . GLU A 1 746 ? -160.357 -20.608 236.455 1.00 49.12 746 GLU A C 1
ATOM 6144 O O . GLU A 1 746 ? -161.336 -20.786 237.183 1.00 49.12 746 GLU A O 1
ATOM 6149 N N . TRP A 1 747 ? -159.147 -21.055 236.811 1.00 68.00 747 TRP A N 1
ATOM 6150 C CA . TRP A 1 747 ? -158.892 -21.751 238.081 1.00 68.00 747 TRP A CA 1
ATOM 6151 C C . TRP A 1 747 ? -159.092 -20.837 239.303 1.00 68.00 747 TRP A C 1
ATOM 6153 O O . TRP A 1 747 ? -159.692 -21.247 240.300 1.00 68.00 747 TRP A O 1
ATOM 6163 N N . HIS A 1 748 ? -158.686 -19.568 239.191 1.00 53.91 748 HIS A N 1
ATOM 6164 C CA . HIS A 1 748 ? -158.884 -18.534 240.213 1.00 53.91 748 HIS A CA 1
ATOM 6165 C C . HIS A 1 748 ? -160.375 -18.262 240.532 1.00 53.91 748 HIS A C 1
ATOM 6167 O O . HIS A 1 748 ? -160.703 -17.794 241.622 1.00 53.91 748 HIS A O 1
ATOM 6173 N N . ILE A 1 749 ? -161.300 -18.573 239.613 1.00 56.28 749 ILE A N 1
ATOM 6174 C CA . ILE A 1 749 ? -162.753 -18.423 239.819 1.00 56.28 749 ILE A CA 1
ATOM 6175 C C . ILE A 1 749 ? -163.360 -19.681 240.473 1.00 56.28 749 ILE A C 1
ATOM 6177 O O . ILE A 1 749 ? -164.190 -19.561 241.373 1.00 56.28 749 ILE A O 1
ATOM 6181 N N . ARG A 1 750 ? -162.901 -20.894 240.122 1.00 52.66 750 ARG A N 1
ATOM 6182 C CA . ARG A 1 750 ? -163.429 -22.151 240.703 1.00 52.66 750 ARG A CA 1
ATOM 6183 C C . ARG A 1 750 ? -163.045 -22.380 242.165 1.00 52.66 750 ARG A C 1
ATOM 6185 O O . ARG A 1 750 ? -163.770 -23.078 242.867 1.00 52.66 750 ARG A O 1
ATOM 6192 N N . LYS A 1 751 ? -161.927 -21.822 242.641 1.00 50.94 751 LYS A N 1
ATOM 6193 C CA . LYS A 1 751 ? -161.514 -22.004 244.044 1.00 50.94 751 LYS A CA 1
ATOM 6194 C C . LYS A 1 751 ? -162.335 -21.143 245.013 1.00 50.94 751 LYS A C 1
ATOM 6196 O O . LYS A 1 751 ? -162.694 -21.642 246.073 1.00 50.94 751 LYS A O 1
ATOM 6201 N N . ARG A 1 752 ? -162.715 -19.923 244.611 1.00 49.66 752 ARG A N 1
ATOM 6202 C CA . ARG A 1 752 ? -163.654 -19.076 245.371 1.00 49.66 752 ARG A CA 1
ATOM 6203 C C . ARG A 1 752 ? -165.057 -19.682 245.459 1.00 49.66 752 ARG A C 1
ATOM 6205 O O . ARG A 1 752 ? -165.637 -19.687 246.529 1.00 49.66 752 ARG A O 1
ATOM 6212 N N . ALA A 1 753 ? -165.532 -20.360 244.410 1.00 53.09 753 ALA A N 1
ATOM 6213 C CA . ALA A 1 753 ? -166.800 -21.106 244.453 1.00 53.09 753 ALA A CA 1
ATOM 6214 C C . ALA A 1 753 ? -166.815 -22.298 245.446 1.00 53.09 753 ALA A C 1
ATOM 6216 O O . ALA A 1 753 ? -167.850 -22.940 245.627 1.00 53.09 753 ALA A O 1
ATOM 6217 N N . LYS A 1 754 ? -165.678 -22.620 246.087 1.00 48.19 754 LYS A N 1
ATOM 6218 C CA . LYS A 1 754 ? -165.585 -23.620 247.161 1.00 48.19 754 LYS A CA 1
ATOM 6219 C C . LYS A 1 754 ? -165.599 -23.025 248.567 1.00 48.19 754 LYS A C 1
ATOM 6221 O O . LYS A 1 754 ? -165.854 -23.785 249.493 1.00 48.19 754 LYS A O 1
ATOM 6226 N N . GLU A 1 755 ? -165.396 -21.715 248.722 1.00 47.75 755 GLU A N 1
ATOM 6227 C CA . GLU A 1 755 ? -165.666 -21.038 249.997 1.00 47.75 755 GLU A CA 1
ATOM 6228 C C . GLU A 1 755 ? -167.117 -21.296 250.460 1.00 47.75 755 GLU A C 1
ATOM 6230 O O . GLU A 1 755 ? -167.355 -21.509 251.641 1.00 47.75 755 GLU A O 1
ATOM 6235 N N . GLU A 1 756 ? -168.095 -21.383 249.553 1.00 49.44 756 GLU A N 1
ATOM 6236 C CA . GLU A 1 756 ? -169.503 -21.185 249.938 1.00 49.44 756 GLU A CA 1
ATOM 6237 C C . GLU A 1 756 ? -170.334 -22.462 250.183 1.00 49.44 756 GLU A C 1
ATOM 6239 O O . GLU A 1 756 ? -171.352 -22.398 250.866 1.00 49.44 756 GLU A O 1
ATOM 6244 N N . LYS A 1 757 ? -169.927 -23.649 249.700 1.00 46.94 757 LYS A N 1
ATOM 6245 C CA . LYS A 1 757 ? -170.728 -24.888 249.880 1.00 46.94 757 LYS A CA 1
ATOM 6246 C C . LYS A 1 757 ? -170.498 -25.612 251.206 1.00 46.94 757 LYS A C 1
ATOM 6248 O O . LYS A 1 757 ? -171.414 -26.267 251.694 1.00 46.94 757 LYS A O 1
ATOM 6253 N N . SER A 1 758 ? -169.320 -25.497 251.817 1.00 46.38 758 SER A N 1
ATOM 6254 C CA . SER A 1 758 ? -169.089 -26.086 253.147 1.00 46.38 758 SER A CA 1
ATOM 6255 C C . SER A 1 758 ? -169.682 -25.242 254.276 1.00 46.38 758 SER A C 1
ATOM 6257 O O . SER A 1 758 ? -169.999 -25.793 255.323 1.00 46.38 758 SER A O 1
ATOM 6259 N N . ALA A 1 759 ? -169.937 -23.952 254.028 1.00 48.12 759 ALA A N 1
ATOM 6260 C CA . ALA A 1 759 ? -170.708 -23.083 254.915 1.00 48.12 759 ALA A CA 1
ATOM 6261 C C . ALA A 1 759 ? -172.207 -23.461 255.022 1.00 48.12 759 ALA A C 1
ATOM 6263 O O . ALA A 1 759 ? -172.866 -22.980 255.931 1.00 48.12 759 ALA A O 1
ATOM 6264 N N . VAL A 1 760 ? -172.755 -24.323 254.143 1.00 53.31 760 VAL A N 1
ATOM 6265 C CA . VAL A 1 760 ? -174.211 -24.604 254.080 1.00 53.31 760 VAL A CA 1
ATOM 6266 C C . VAL A 1 760 ? -174.599 -26.035 254.486 1.00 53.31 760 VAL A C 1
ATOM 6268 O O . VAL A 1 760 ? -175.741 -26.256 254.874 1.00 53.31 760 VAL A O 1
ATOM 6271 N N . VAL A 1 761 ? -173.700 -27.030 254.435 1.00 46.25 761 VAL A N 1
ATOM 6272 C CA . VAL A 1 761 ? -174.161 -28.430 254.545 1.00 46.25 761 VAL A CA 1
ATOM 6273 C C . VAL A 1 761 ? -174.346 -28.918 255.981 1.00 46.25 761 VAL A C 1
ATOM 6275 O O . VAL A 1 761 ? -175.381 -29.519 256.219 1.00 46.25 761 VAL A O 1
ATOM 6278 N N . ILE A 1 762 ? -173.460 -28.714 256.962 1.00 42.88 762 ILE A N 1
ATOM 6279 C CA . ILE A 1 762 ? -173.611 -29.495 258.223 1.00 42.88 762 ILE A CA 1
ATOM 6280 C C . ILE A 1 762 ? -173.710 -28.639 259.503 1.00 42.88 762 ILE A C 1
ATOM 6282 O O . ILE A 1 762 ? -173.662 -29.145 260.608 1.00 42.88 762 ILE A O 1
ATOM 6286 N N . GLN A 1 763 ? -174.149 -27.379 259.339 1.00 40.22 763 GLN A N 1
ATOM 6287 C CA . GLN A 1 763 ? -175.147 -26.762 260.243 1.00 40.22 763 GLN A CA 1
ATOM 6288 C C . GLN A 1 763 ? -176.522 -27.491 260.198 1.00 40.22 763 GLN A C 1
ATOM 6290 O O . GLN A 1 763 ? -177.468 -27.023 260.822 1.00 40.22 763 GLN A O 1
ATOM 6295 N N . SER A 1 764 ? -176.670 -28.616 259.470 1.00 50.19 764 SER A N 1
ATOM 6296 C CA . SER A 1 764 ? -177.959 -29.306 259.291 1.00 50.19 764 SER A CA 1
ATOM 6297 C C . SER A 1 764 ? -178.084 -30.746 259.800 1.00 50.19 764 SER A C 1
ATOM 6299 O O . SER A 1 764 ? -179.186 -31.271 259.713 1.00 50.19 764 SER A O 1
ATOM 6301 N N . TRP A 1 765 ? -177.076 -31.395 260.395 1.00 32.56 765 TRP A N 1
ATOM 6302 C CA . TRP A 1 765 ? -177.349 -32.652 261.115 1.00 32.56 765 TRP A CA 1
ATOM 6303 C C . TRP A 1 765 ? -176.417 -32.826 262.321 1.00 32.56 765 TRP A C 1
ATOM 6305 O O . TRP A 1 765 ? -175.309 -33.338 262.180 1.00 32.56 765 TRP A O 1
ATOM 6315 N N . TYR A 1 766 ? -176.959 -32.401 263.471 1.00 45.69 766 TYR A N 1
ATOM 6316 C CA . TYR A 1 766 ? -176.484 -32.480 264.863 1.00 45.69 766 TYR A CA 1
ATOM 6317 C C . TYR A 1 766 ? -175.393 -31.517 265.335 1.00 45.69 766 TYR A C 1
ATOM 6319 O O . TYR A 1 766 ? -174.233 -31.616 264.883 1.00 45.69 766 TYR A O 1
#

pLDDT: mean 74.67, std 15.88, range [25.58, 94.44]

Sequence (766 aa):
LTPDDFTVKTNISEVNAATLLLGLESQHKISVPRAPTKDEMSLRAYTARCRLNRLRRAACRLFTSEKMVKAIKKLEIEIEARRLVVRKDRHLWKDVGERQKVLNWLLSYNPLWLRIGLETIFGELLSLEDNSDVMGLAVFILNRLLWNPDIAAEYRHPTVPHLYRDGHEEALSKFTLKKLLLLVCFLDYAKISKLIDHDPCLFCKDAEFKTSKDILLAFSRDFLSGEGDLSRHLSLLGLPVNHIQTPFDEFDFAVTNLAVDLQCGVRLVRIMELLTRDWNLSKKLRIPAISRLQKMHNVDIVLQILRSQGIQLNDEHGNTILSKDIVDRHREKTLALLWKIAFAFQVDISINLDQLKEEIDFLKHTQSMKKTMSARPCHSDAIINKKKDKRNSGSFEQYSESIKLLMEWVNAVCAFYNKKVENFTVSFSDGRVLCYLIHHYHPYYVPFDAICQRTTQTVECTQTGSVVLNSSSESDGSSLDLSFKAFDRVENTSELYKELLENEKKNFQLVRSAVRDLGGIPAMINHSDMSNTIPDEKVVITYLSFLCARLLDLCKEARAARLIQTTWRKYKLKTDLKRHQERDKAARIIQSAVINFLSKQRLKKEINAAVTIQKYWRRLLAQRKLLMLKKEKLEKVQNESALVIQRYWRRYSTRKQFLKLKYYSVILQSRIRMIIAVTSYKQYLWAAVTIQRHWRAYLRRKHDQQRYKMLKSSCLIIQSMFRRWKQRKMQLQIKAAITLQRAFREWHIRKRAKEEKSAVVIQSWY

Solvent-accessible surface area (backbone atoms only — not comparable to full-atom values): 43935 Å² total; per-residue (Å²): 134,58,67,82,75,72,65,50,76,53,61,71,76,92,75,64,56,66,62,55,68,68,51,52,85,66,51,82,69,66,79,58,80,71,80,80,48,77,66,67,70,21,56,30,44,49,50,43,52,51,51,51,51,50,43,50,54,51,50,45,52,56,56,66,27,72,65,46,45,55,20,51,54,49,51,49,50,39,45,72,70,58,69,58,40,72,34,90,91,57,52,62,67,79,38,67,67,53,39,38,52,56,47,52,61,56,56,25,34,24,54,57,61,49,51,54,39,51,29,56,76,70,71,48,84,80,93,54,95,48,65,58,44,59,64,59,51,49,52,45,42,54,52,58,50,58,30,48,67,67,64,50,57,76,30,43,44,96,87,43,89,97,43,64,45,92,59,44,67,60,54,49,52,51,49,34,50,53,54,52,54,50,37,57,50,48,50,38,49,40,58,76,67,47,73,48,92,86,61,74,60,65,42,26,80,74,34,93,53,57,31,68,51,56,52,46,41,52,46,23,70,74,39,40,45,97,52,69,64,51,57,61,56,34,35,77,46,61,50,65,69,75,55,70,68,48,77,72,69,70,50,81,72,76,77,88,44,78,71,64,57,52,28,43,10,57,53,54,39,53,50,47,26,69,73,72,68,47,77,69,55,73,78,72,53,56,77,82,47,79,50,70,68,37,12,33,51,30,30,39,54,43,53,52,50,41,47,75,74,69,51,79,59,52,40,101,85,68,49,73,71,52,41,62,44,43,57,72,47,38,61,68,61,44,50,46,51,51,48,53,52,43,58,68,45,45,56,64,71,49,41,58,64,66,64,50,51,54,47,39,53,50,40,52,48,50,52,52,49,51,52,55,66,70,57,63,86,79,72,94,70,78,89,74,81,73,76,80,78,90,75,84,94,83,84,68,88,86,59,56,73,70,57,54,52,51,52,50,40,52,34,46,57,32,56,80,73,79,45,84,67,88,53,62,24,69,63,48,34,54,25,52,55,60,40,49,57,47,23,74,78,42,46,84,69,38,43,76,87,75,53,57,77,65,26,64,75,60,52,55,62,67,74,66,67,71,94,67,93,76,90,86,82,89,82,91,88,83,84,86,89,86,82,88,74,84,85,65,54,71,66,54,48,55,53,51,50,52,51,20,51,52,29,26,43,49,29,36,50,51,43,52,54,39,42,60,42,47,40,77,52,81,91,80,79,53,51,82,61,24,45,100,44,81,28,56,47,68,60,42,51,56,50,49,42,42,48,47,34,52,50,57,68,62,34,55,62,55,47,53,52,50,49,55,52,50,52,47,52,51,51,49,53,54,51,52,51,52,53,49,53,52,50,54,51,51,48,50,54,52,49,54,52,51,53,52,50,51,51,54,52,49,50,52,52,53,52,52,51,50,52,52,52,52,52,52,50,53,49,51,54,52,50,51,54,51,51,52,54,51,49,54,52,50,52,50,53,50,50,54,52,48,50,51,54,50,53,53,49,53,53,49,52,54,51,55,53,51,51,51,51,51,54,54,50,51,55,51,50,53,52,53,52,49,51,56,52,54,53,53,53,52,52,54,52,52,52,52,53,51,53,53,53,51,53,55,51,52,55,53,55,56,55,53,53,52,52,51,54,52,54,51,55,54,52,54,52,54,54,51,53,53,54,55,51,57,55,52,58,55,51,54,57,54,53,52,53,57,52,54,61,51,55,53,59,53,52,65,52,58,58,59,67,55,66,62,58,73,77,64,60,63,95,69,69,130

Foldseek 3Di:
DDCVLQDADLDQDDDQQVCLVVVVVVCVVVPDPDDQDPLCVFLSVVVSVVVLVVLLVLLLVLCPDPLNVLLLVVVLVCLVVVVWAWDPVDQLQPDSVNVSVVLLLLSQFQLQLSQSLVCNLVVDHQPDPDSHPSVSSSSCCNPPQSHNVVLCVVQPDPPDPPDGHPCSRRVSRSRNVSSVVSSLLSSQVCLVVCS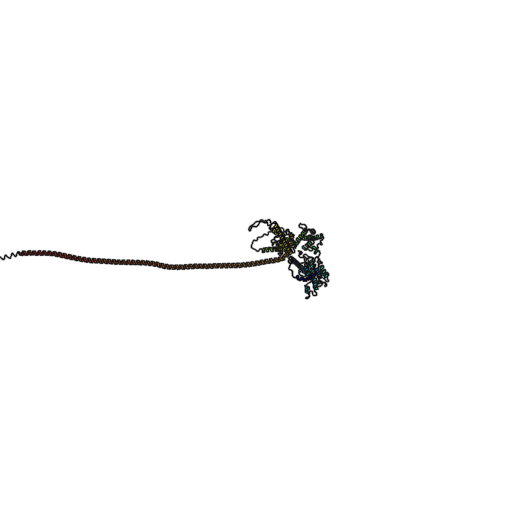DLLSAQGGRPPHPDQFSQVSVQVCCVNITDPDHRVQVVSVVSSRHRDDGHDVLNVDPLDDPDLQPNCQLLSNLQSLVCSQVVPPCLNVVQDPPSPDSVSSLSSNVSNVVVCVVVVQQQAAPVRHHQHSVCSNVRVPRSSVRVVLSSCVVRVLVVLDPLVLLVVVLVVLVVVVVVVVVVVPDDPDDDDPPPPDPPPDDPPDCPPDDPSLVSLQSSLQSQCVVVVDHDDALWQSPLLLVSLLSLCCSLPCPLRPPVQQLPQAPVVVVVVVPPDPDDDDDDDDDDDDDDDDDDPPVPPVVVVVSNVVRLVSSQSSVVSSVRSDVSLDDQDPLDHNVQRHPDTHDSSSSSSNSSRVVSSSSVVRPVVVVVVVVVVVVVVVVVVVVVVVVVVVVVVVVVVVVVVVVVVVVVVVVVVVVVVVVVVVVVVVVVVVVVVVVVVVVVVVVVVVVVVVVVVVVVVVVVVVVVVVVVVVVVVVVVVVVVVVVVVVVVVVVVVVVVVVVVVVVVVVVVVVVVVVVVVVVVVVVVVVVVVVVVVVVVVVVVVVVVVVVVVVVVVVVVVVVVVVPPVVPDPVPDD

Secondary structure (DSSP, 8-state):
--GGGS----SPPP--HHHHHHGGGGGGGSSSPPPPPTTTTSHHHHHHHHHHHHHHHHHHHHHTSHHHHHHHHHHHHHHHTTSSEE-TT--TTT-HHHHHHHHHHHHTB-HHHHHHHHHHHH------SSTT-HHHHHHHIIIIIS--HHHHHHTB-SSSTT-B-TTHHHHHHHHHHHHHHHHHHHHHHHHHTT-STT---SB-TT-S--BHHHHHHHHHHHHEES-S-HHHHHHHHT-----B--TTTTS----S-HHHHGGGSHHHHHHHHHHH--TTSGGG--SS--SHHHHHHHHHHHHHHHHHTT---B-TTSPBPPHHHHHTT-HHHHHHHHHHHIIIIIHHHH--HHHHHHHHHHHHHHHHHHHHHH---SS---------------S-TTS-HHHHHHHHHHHHHHTTTT-----SSGGGTTSHHHHHHHHHH-TTTS-GGGS----HHHHHHHHS---------------------SSSHHHHHHHHHHHHHHHHHHHHHHHHHHHHHH-SS-----HHHHSSS---HHHHHHHHHHHHHHHHHHHHHHHHHHHHHHHHHHHHHHHHHHHHHHHHHHHHHHHHHHHHHHHHHHHHHHHHHHHHHHHHHHHHHHHHHHHHHHHHHHHHHHHHHHHHHHHHHHHHHHHHHHHHHHHHHHHHHHHHHHHHHHHHHHHHHHHHHHHHHHHHHHHHHHHHHHHHHHHHHHHHHHHHHHHHHHHHHHHHHHHHHHHHHHHHHHHHHHHHTTTTTHHHHSTT--

Mean predicted aligned error: 18.51 Å

Radius of gyration: 94.71 Å; Cα contacts (8 Å, |Δi|>4): 550; chains: 1; bounding box: 220×66×319 Å

InterPro domains:
  IPR000048 IQ motif, EF-hand binding site [PF00612] (608-626)
  IPR000048 IQ motif, EF-hand binding site [PF00612] (640-658)
  IPR000048 IQ motif, EF-hand binding site [PF00612] (686-703)
  IPR000048 IQ motif, EF-hand binding site [PF00612] (713-729)
  IPR000048 IQ motif, EF-hand binding site [PF00612] (735-754)
  IPR000048 IQ motif, EF-hand binding site [SM00015] (556-578)
  IPR000048 IQ motif, EF-hand binding site [SM00015] (582-604)
  IPR000048 IQ motif, EF-hand binding site [SM00015] (605-627)
  IPR000048 IQ motif, EF-hand binding site [SM00015] (637-659)
  IPR000048 IQ motif, EF-hand binding site [SM00015] (683-705)
  IPR000048 IQ motif, EF-hand binding site [SM00015] (710-732)
  IPR000048 IQ motif, EF-hand binding site [SM00015] (733-754)
  IPR001715 Calponin homology domain [PF00307] (403-548)
  IPR001715 Calponin homology domain [PS50021] (210-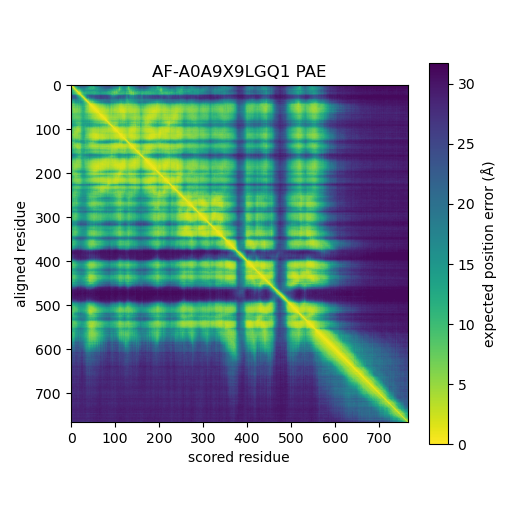346)
  IPR001715 Calponin homology domain [PS50021] (400-552)
  IPR001715 Calponin homology domain [SM00033] (212-344)
  IPR001715 Calponin homology domain [SM00033] (402-547)
  IPR027417 P-loop containing nucleoside triphosphate hydrolase [SSF52540] (443-664)
  IPR036872 CH domain superfamily [G3DSA:1.10.418.10] (239-347)
  IPR036872 CH domain superfamily [G3DSA:1.10.418.10] (397-553)

Organism: Gulo gulo (NCBI:txid48420)